Protein AF-K0S2I8-F1 (afdb_monomer)

Organism: Thalassiosira oceanica (NCBI:txid159749)

InterPro domains:
  IPR006813 Glycosyl transferase, family 17 [PTHR12224] (112-420)

Sequence (920 aa):
MRPTRRKKTPAVSLKVLVCASGVIALTYHSITDVDLRGWGHGYYHHFQGHETVARNLSLEKLPRLTMPHGVFLFGPDSQSVHIPEKLRFERNFTSEQLWLLEDHAIDLEFEEKRCASYGYGLPTNPRRRRLFLGSLIADDSMEVLRATSAEAYNIAHTVAFVESNFTHSQESRQFGYKLGSKRLYSLQQLYGDRTKVSVDYYVATPDEQGVNDDMFREILQKDAIQFRWERNGMRPDDVGIYRDTDEMFTRDFLRALQICDVPQLRPNQDCKQPKIIAKTLIMESSPLCITNFKVRSWYHPDASLGECIVRVGNSSLHPLAERGFHATRNGQTLPQEQDLLYNHTYGERPEAERVGDFDPERYKNDKYPLWTASDLRFAEGGEMVERSGGGPTAFHFHNFFENTDQLRVKYTTYAHADPAAANKSAWELHDDLKVAVKCALAEDLAVDGSREVFDLPDRIRPIYYLDRKRRDRRHQKWRSIVEEEKRRYPNSTIASSDAVEDYYYESYQNDAIASSDAAAEVPETPETDQPSPIIERAWDSSRSVVMGMATNQVLSQFQQFVTSLRATGFNGAVILGVSPNLGRDIAELLRTHNVTTKVIENAKSCTYNGYKDEKGNVLNTTESPWWHCPELYPDYKLTHARFVLYRDWLNECESCTDGVVLTDTSDSYFQRDPFATANRLGIRYPVMVFEEIDSIDNTHWLTDFPVKSCRKHTVGPTRVLCSGSTMGSREGILGYLDAMIEEMDYWKTKDECRIDMVSGARGVSFSVANEIELNLSNPLLPPRVQPGDDQSIHNYLYYTGRLKDAVAIPHRTGPLHVVGVEASDIYNKNATVEAEEAGVDDLWGLEGFYVKDGDWRNWLPERYGLTEPGTGLVTNLDGRPSAQVHQENRFGSLNRQWMRMMIEKGWPYNQFNRSIDHRM

Mean predicted aligned error: 17.81 Å

Structure (mmCIF, N/CA/C/O backbone):
data_AF-K0S2I8-F1
#
_entry.id   AF-K0S2I8-F1
#
loop_
_atom_site.group_PDB
_atom_site.id
_atom_site.type_symbol
_atom_site.label_atom_id
_atom_site.label_alt_id
_atom_site.label_comp_id
_atom_site.label_asym_id
_atom_site.label_entity_id
_atom_site.label_seq_id
_atom_site.pdbx_PDB_ins_code
_atom_site.Cartn_x
_atom_site.Cartn_y
_atom_site.Cartn_z
_atom_site.occupancy
_atom_site.B_iso_or_equiv
_atom_site.auth_seq_id
_atom_site.auth_comp_id
_atom_site.auth_asym_id
_atom_site.auth_atom_id
_atom_site.pdbx_PDB_model_num
ATOM 1 N N . MET A 1 1 ? 84.715 1.748 15.590 1.00 29.30 1 MET A N 1
ATOM 2 C CA . MET A 1 1 ? 84.926 2.299 14.232 1.00 29.30 1 MET A CA 1
ATOM 3 C C . MET A 1 1 ? 84.212 1.411 13.215 1.00 29.30 1 MET A C 1
ATOM 5 O O . MET A 1 1 ? 84.320 0.198 13.316 1.00 29.30 1 MET A O 1
ATOM 9 N N . ARG A 1 2 ? 83.445 2.025 12.301 1.00 37.50 2 ARG A N 1
ATOM 10 C CA . ARG A 1 2 ? 82.840 1.446 11.070 1.00 37.50 2 ARG A CA 1
ATOM 11 C C . ARG A 1 2 ? 83.931 0.813 10.161 1.00 37.50 2 ARG A C 1
ATOM 13 O O . ARG A 1 2 ? 85.077 1.217 10.352 1.00 37.50 2 ARG A O 1
ATOM 20 N N . PRO A 1 3 ? 83.646 -0.071 9.162 1.00 47.00 3 PRO A N 1
ATOM 21 C CA . PRO A 1 3 ? 82.699 0.220 8.071 1.00 47.00 3 PRO A CA 1
ATOM 22 C C . PRO A 1 3 ? 81.977 -0.962 7.367 1.00 47.00 3 PRO A C 1
ATOM 24 O O . PRO A 1 3 ? 81.985 -2.113 7.784 1.00 47.00 3 PRO A O 1
ATOM 27 N N . THR A 1 4 ? 81.271 -0.552 6.314 1.00 37.91 4 THR A N 1
ATOM 28 C CA . THR A 1 4 ? 80.104 -1.043 5.570 1.00 37.91 4 THR A CA 1
ATOM 29 C C . THR A 1 4 ? 80.360 -2.134 4.515 1.00 37.91 4 THR A C 1
ATOM 31 O O . THR A 1 4 ? 81.460 -2.277 3.990 1.00 37.91 4 THR A O 1
ATOM 34 N N . ARG A 1 5 ? 79.292 -2.852 4.114 1.00 33.50 5 ARG A N 1
ATOM 35 C CA . ARG A 1 5 ? 79.266 -3.778 2.961 1.00 33.50 5 ARG A CA 1
ATOM 36 C C . ARG A 1 5 ? 78.066 -3.501 2.038 1.00 33.50 5 ARG A C 1
ATOM 38 O O . ARG A 1 5 ? 76.922 -3.594 2.471 1.00 33.50 5 ARG A O 1
ATOM 45 N N . ARG A 1 6 ? 78.352 -3.210 0.760 1.00 31.88 6 ARG A N 1
ATOM 46 C CA . ARG A 1 6 ? 77.429 -3.246 -0.397 1.00 31.88 6 ARG A CA 1
ATOM 47 C C . ARG A 1 6 ? 77.289 -4.690 -0.911 1.00 31.88 6 ARG A C 1
ATOM 49 O O . ARG A 1 6 ? 78.272 -5.431 -0.895 1.00 31.88 6 ARG A O 1
ATOM 56 N N . LYS A 1 7 ? 76.110 -5.073 -1.418 1.00 33.06 7 LYS A N 1
ATOM 57 C CA . LYS A 1 7 ? 75.876 -6.325 -2.169 1.00 33.06 7 LYS A CA 1
ATOM 58 C C . LYS A 1 7 ? 75.538 -6.042 -3.640 1.00 33.06 7 LYS A C 1
ATOM 60 O O . LYS A 1 7 ? 74.998 -4.994 -3.969 1.00 33.06 7 LYS A O 1
ATOM 65 N N . LYS A 1 8 ? 75.948 -7.005 -4.470 1.00 32.72 8 LYS A N 1
ATOM 66 C CA . LYS A 1 8 ? 76.003 -7.060 -5.937 1.00 32.72 8 LYS A CA 1
ATOM 67 C C . LYS A 1 8 ? 74.643 -7.372 -6.581 1.00 32.72 8 LYS A C 1
ATOM 69 O O . LYS A 1 8 ? 73.878 -8.151 -6.021 1.00 32.72 8 LYS A O 1
ATOM 74 N N . THR A 1 9 ? 74.436 -6.875 -7.796 1.00 33.84 9 THR A N 1
ATOM 75 C CA . THR A 1 9 ? 73.493 -7.373 -8.817 1.00 33.84 9 THR A CA 1
ATOM 76 C C . THR A 1 9 ? 74.154 -8.435 -9.711 1.00 33.84 9 THR A C 1
ATOM 78 O O . THR A 1 9 ? 75.379 -8.409 -9.876 1.00 33.84 9 THR A O 1
ATOM 81 N N . PRO A 1 10 ? 73.367 -9.334 -10.336 1.00 33.75 10 PRO A N 1
ATOM 82 C CA . PRO A 1 10 ? 73.742 -9.883 -11.636 1.00 33.75 10 PRO A CA 1
ATOM 83 C C . PRO A 1 10 ? 72.648 -9.772 -12.718 1.00 33.75 10 PRO A C 1
ATOM 85 O O . PRO A 1 10 ? 71.480 -9.513 -12.446 1.00 33.75 10 PRO A O 1
ATOM 88 N N . ALA A 1 11 ? 73.139 -9.939 -13.947 1.00 30.02 11 ALA A N 1
ATOM 89 C CA . ALA A 1 11 ? 72.614 -9.639 -15.278 1.00 30.02 11 ALA A CA 1
ATOM 90 C C . ALA A 1 11 ? 71.301 -10.312 -15.728 1.00 30.02 11 ALA A C 1
ATOM 92 O O . ALA A 1 11 ? 70.967 -11.415 -15.307 1.00 30.02 11 ALA A O 1
ATOM 93 N N . VAL A 1 12 ? 70.659 -9.680 -16.721 1.00 25.67 12 VAL A N 1
ATOM 94 C CA . VAL A 1 12 ? 69.614 -10.250 -17.590 1.00 25.67 12 VAL A CA 1
ATOM 95 C C . VAL A 1 12 ? 70.119 -10.233 -19.040 1.00 25.67 12 VAL A C 1
ATOM 97 O O . VAL A 1 12 ? 70.673 -9.231 -19.489 1.00 25.67 12 VAL A O 1
ATOM 100 N N . SER A 1 13 ? 69.955 -11.349 -19.763 1.00 24.27 13 SER A N 1
ATOM 101 C CA . SER A 1 13 ? 70.304 -11.491 -21.184 1.00 24.27 13 SER A CA 1
ATOM 102 C C . SER A 1 13 ? 69.148 -11.072 -22.094 1.00 24.27 13 SER A C 1
ATOM 104 O O . SER A 1 13 ? 68.019 -11.514 -21.887 1.00 24.27 13 SER A O 1
ATOM 106 N N . LEU A 1 14 ? 69.450 -10.311 -23.145 1.00 23.64 14 LEU A N 1
ATOM 107 C CA . LEU A 1 14 ? 68.505 -9.879 -24.173 1.00 23.64 14 LEU A CA 1
ATOM 108 C C . LEU A 1 14 ? 68.624 -10.784 -25.415 1.00 23.64 14 LEU A C 1
ATOM 110 O O . LEU A 1 14 ? 69.725 -10.970 -25.933 1.00 23.64 14 LEU A O 1
ATOM 114 N N . LYS A 1 15 ? 67.505 -11.321 -25.916 1.00 24.11 15 LYS A N 1
ATOM 115 C CA . LYS A 1 15 ? 67.405 -11.886 -27.273 1.00 24.11 15 LYS A CA 1
ATOM 116 C C . LYS A 1 15 ? 66.554 -10.949 -28.125 1.00 24.11 15 LYS A C 1
ATOM 118 O O . LYS A 1 15 ? 65.418 -10.662 -27.769 1.00 24.11 15 LYS A O 1
ATOM 123 N N . VAL A 1 16 ? 67.124 -10.493 -29.236 1.00 27.55 16 VAL A N 1
ATOM 124 C CA . VAL A 1 16 ? 66.481 -9.636 -30.238 1.00 27.55 16 VAL A CA 1
ATOM 125 C C . VAL A 1 16 ? 66.075 -10.510 -31.422 1.00 27.55 16 VAL A C 1
ATOM 127 O O . VAL A 1 16 ? 66.903 -11.260 -31.938 1.00 27.55 16 VAL A O 1
ATOM 130 N N . LEU A 1 17 ? 64.819 -10.402 -31.855 1.00 24.34 17 LEU A N 1
ATOM 131 C CA . LEU A 1 17 ? 64.350 -10.912 -33.141 1.00 24.34 17 LEU A CA 1
ATOM 132 C C . LEU A 1 17 ? 64.045 -9.702 -34.034 1.00 24.34 17 LEU A C 1
ATOM 134 O O . LEU A 1 17 ? 63.281 -8.822 -33.646 1.00 24.34 17 LEU A O 1
ATOM 138 N N . VAL A 1 18 ? 64.688 -9.648 -35.198 1.00 32.12 18 VAL A N 1
ATOM 139 C CA . VAL A 1 18 ? 64.540 -8.582 -36.197 1.00 32.12 18 VAL A CA 1
ATOM 140 C C . VAL A 1 18 ? 63.511 -9.023 -37.233 1.00 32.12 18 VAL A C 1
ATOM 142 O O . VAL A 1 18 ? 63.673 -10.091 -37.818 1.00 32.12 18 VAL A O 1
ATOM 145 N N . CYS A 1 19 ? 62.519 -8.177 -37.517 1.00 28.42 19 CYS A N 1
ATOM 146 C CA . CYS A 1 19 ? 61.770 -8.213 -38.772 1.00 28.42 19 CYS A CA 1
ATOM 147 C C . CYS A 1 19 ? 61.780 -6.828 -39.424 1.00 28.42 19 CYS A C 1
ATOM 149 O O . CYS A 1 19 ? 61.695 -5.798 -38.757 1.00 28.42 19 CYS A O 1
ATOM 151 N N . ALA A 1 20 ? 61.954 -6.849 -40.741 1.00 38.22 20 ALA A N 1
ATOM 152 C CA . ALA A 1 20 ? 62.273 -5.725 -41.598 1.00 38.22 20 ALA A CA 1
ATOM 153 C C . ALA A 1 20 ? 61.024 -5.136 -42.259 1.00 38.22 20 ALA A C 1
ATOM 155 O O . ALA A 1 20 ? 60.337 -5.845 -42.984 1.00 38.22 20 ALA A O 1
ATOM 156 N N . SER A 1 21 ? 60.808 -3.835 -42.072 1.00 32.50 21 SER A N 1
ATOM 157 C CA . SER A 1 21 ? 60.268 -2.897 -43.070 1.00 32.50 21 SER A CA 1
ATOM 158 C C . SER A 1 21 ? 60.142 -1.532 -42.398 1.00 32.50 21 SER A C 1
ATOM 160 O O . SER A 1 21 ? 59.388 -1.371 -41.441 1.00 32.50 21 SER A O 1
ATOM 162 N N . GLY A 1 22 ? 60.956 -0.577 -42.844 1.00 37.44 22 GLY A N 1
ATOM 163 C CA . GLY A 1 22 ? 61.086 0.735 -42.225 1.00 37.44 22 GLY A CA 1
ATOM 164 C C . GLY A 1 22 ? 59.949 1.691 -42.570 1.00 37.44 22 GLY A C 1
ATOM 165 O O . GLY A 1 22 ? 59.590 1.834 -43.732 1.00 37.44 22 GLY A O 1
ATOM 166 N N . VAL A 1 23 ? 59.487 2.411 -41.549 1.00 27.53 23 VAL A N 1
ATOM 167 C CA . VAL A 1 23 ? 59.012 3.796 -41.626 1.00 27.53 23 VAL A CA 1
ATOM 168 C C . VAL A 1 23 ? 59.498 4.477 -40.347 1.00 27.53 23 VAL A C 1
ATOM 170 O O . VAL A 1 23 ? 59.184 4.033 -39.246 1.00 27.53 23 VAL A O 1
ATOM 173 N N . ILE A 1 24 ? 60.314 5.523 -40.486 1.00 31.80 24 ILE A N 1
ATOM 174 C CA . ILE A 1 24 ? 60.701 6.391 -39.370 1.00 31.80 24 ILE A CA 1
ATOM 175 C C . ILE A 1 24 ? 59.564 7.397 -39.189 1.00 31.80 24 ILE A C 1
ATOM 177 O O . ILE A 1 24 ? 59.421 8.314 -39.993 1.00 31.80 24 ILE A O 1
ATOM 181 N N . ALA A 1 25 ? 58.767 7.218 -38.139 1.00 26.09 25 ALA A N 1
ATOM 182 C CA . ALA A 1 25 ? 57.918 8.263 -37.586 1.00 26.09 25 ALA A CA 1
ATOM 183 C C . ALA A 1 25 ? 58.509 8.669 -36.231 1.00 26.09 25 ALA A C 1
ATOM 185 O O . ALA A 1 25 ? 58.655 7.845 -35.329 1.00 26.09 25 ALA A O 1
ATOM 186 N N . LEU A 1 26 ? 58.901 9.936 -36.110 1.00 30.98 26 LEU A N 1
ATOM 187 C CA . LEU A 1 26 ? 59.247 10.555 -34.835 1.00 30.98 26 LEU A CA 1
ATOM 188 C C . LEU A 1 26 ? 57.965 10.671 -34.003 1.00 30.98 26 LEU A C 1
ATOM 190 O O . LEU A 1 26 ? 57.153 11.557 -34.249 1.00 30.98 26 LEU A O 1
ATOM 194 N N . THR A 1 27 ? 57.780 9.786 -33.026 1.00 25.42 27 THR A N 1
ATOM 195 C CA . THR A 1 27 ? 56.735 9.928 -32.005 1.00 25.42 27 THR A CA 1
ATOM 196 C C . THR A 1 27 ? 57.352 10.356 -30.683 1.00 25.42 27 THR A C 1
ATOM 198 O O . THR A 1 27 ? 58.185 9.656 -30.107 1.00 25.42 27 THR A O 1
ATOM 201 N N . TYR A 1 28 ? 56.910 11.522 -30.217 1.00 23.89 28 TYR A N 1
ATOM 202 C CA . TYR A 1 28 ? 57.023 11.994 -28.841 1.00 23.89 28 TYR A CA 1
ATOM 203 C C . TYR A 1 28 ? 56.554 10.894 -27.872 1.00 23.89 28 TYR A C 1
ATOM 205 O O . TYR A 1 28 ? 55.451 10.371 -28.016 1.00 23.89 28 TYR A O 1
ATOM 213 N N . HIS A 1 29 ? 57.370 10.542 -26.877 1.00 25.05 29 HIS A N 1
ATOM 214 C CA . HIS A 1 29 ? 56.926 9.707 -25.761 1.00 25.05 29 HIS A CA 1
ATOM 215 C C . HIS A 1 29 ? 56.079 10.554 -24.804 1.00 25.05 29 HIS A C 1
ATOM 217 O O . HIS A 1 29 ? 56.623 11.249 -23.947 1.00 25.05 29 HIS A O 1
ATOM 223 N N . SER A 1 30 ? 54.751 10.492 -24.942 1.00 26.94 30 SER A N 1
ATOM 224 C CA . SER A 1 30 ? 53.847 10.807 -23.835 1.00 26.94 30 SER A CA 1
ATOM 225 C C . SER A 1 30 ? 53.761 9.605 -22.899 1.00 26.94 30 SER A C 1
ATOM 227 O O . SER A 1 30 ? 53.718 8.454 -23.329 1.00 26.94 30 SER A O 1
ATOM 229 N N . ILE A 1 31 ? 53.726 9.881 -21.602 1.00 34.59 31 ILE A N 1
ATOM 230 C CA . ILE A 1 31 ? 53.452 8.907 -20.549 1.00 34.59 31 ILE A CA 1
ATOM 231 C C . ILE A 1 31 ? 51.969 8.514 -20.667 1.00 34.59 31 ILE A C 1
ATOM 233 O O . ILE A 1 31 ? 51.118 9.190 -20.104 1.00 34.59 31 ILE A O 1
ATOM 237 N N . THR A 1 32 ? 51.638 7.474 -21.436 1.00 32.53 32 THR A N 1
ATOM 238 C CA . THR A 1 32 ? 50.255 6.948 -21.531 1.00 32.53 32 THR A CA 1
ATOM 239 C C . THR A 1 32 ? 50.128 5.431 -21.388 1.00 32.53 32 THR A C 1
ATOM 241 O O . THR A 1 32 ? 49.009 4.934 -21.346 1.00 32.53 32 THR A O 1
ATOM 244 N N . ASP A 1 33 ? 51.214 4.683 -21.186 1.00 31.36 33 ASP A N 1
ATOM 245 C CA . ASP A 1 33 ? 51.126 3.249 -20.880 1.00 31.36 33 ASP A CA 1
ATOM 246 C C . ASP A 1 33 ? 51.285 2.987 -19.376 1.00 31.36 33 ASP A C 1
ATOM 248 O O . ASP A 1 33 ? 52.340 2.579 -18.887 1.00 31.36 33 ASP A O 1
ATOM 252 N N . VAL A 1 34 ? 50.199 3.181 -18.623 1.00 38.38 34 VAL A N 1
ATOM 253 C CA . VAL A 1 34 ? 49.963 2.331 -17.448 1.00 38.38 34 VAL A CA 1
ATOM 254 C C . VAL A 1 34 ? 49.369 1.036 -17.993 1.00 38.38 34 VAL A C 1
ATOM 256 O O . VAL A 1 34 ? 48.180 0.962 -18.295 1.00 38.38 34 VAL A O 1
ATOM 259 N N . ASP A 1 35 ? 50.215 0.022 -18.172 1.00 36.34 35 ASP A N 1
ATOM 260 C CA . ASP A 1 35 ? 49.801 -1.307 -18.623 1.00 36.34 35 ASP A CA 1
ATOM 261 C C . ASP A 1 35 ? 48.903 -1.983 -17.567 1.00 36.34 35 ASP A C 1
ATOM 263 O O . ASP A 1 35 ? 49.356 -2.685 -16.660 1.00 36.34 35 ASP A O 1
ATOM 267 N N . LEU A 1 36 ? 47.595 -1.748 -17.681 1.00 44.09 36 LEU A N 1
ATOM 268 C CA . LEU A 1 36 ? 46.558 -2.418 -16.895 1.00 44.09 36 LEU A CA 1
ATOM 269 C C . LEU A 1 36 ? 46.216 -3.814 -17.448 1.00 44.09 36 LEU A C 1
ATOM 271 O O . LEU A 1 36 ? 45.527 -4.580 -16.773 1.00 44.09 36 LEU A O 1
ATOM 275 N N . ARG A 1 37 ? 46.729 -4.215 -18.624 1.00 40.00 37 ARG A N 1
ATOM 276 C CA . ARG A 1 37 ? 46.467 -5.558 -19.180 1.00 40.00 37 ARG A CA 1
ATOM 277 C C . ARG A 1 37 ? 47.182 -6.658 -18.387 1.00 40.00 37 ARG A C 1
ATOM 279 O O . ARG A 1 37 ? 46.709 -7.793 -18.359 1.00 40.00 37 ARG A O 1
ATOM 286 N N . GLY A 1 38 ? 48.233 -6.317 -17.637 1.00 36.91 38 GLY A N 1
ATOM 287 C CA . GLY A 1 38 ? 48.887 -7.219 -16.680 1.00 36.91 38 GLY A CA 1
ATOM 288 C C . GLY A 1 38 ? 48.060 -7.571 -15.429 1.00 36.91 38 GLY A C 1
ATOM 289 O O . GLY A 1 38 ? 48.411 -8.508 -14.711 1.00 36.91 38 GLY A O 1
ATOM 290 N N . TRP A 1 39 ? 46.954 -6.870 -15.152 1.00 44.12 39 TRP A N 1
ATOM 291 C CA . TRP A 1 39 ? 46.184 -7.049 -13.911 1.00 44.12 39 TRP A CA 1
ATOM 292 C C . TRP A 1 39 ? 45.118 -8.156 -13.981 1.00 44.12 39 TRP A C 1
ATOM 294 O O . TRP A 1 39 ? 44.692 -8.659 -12.940 1.00 44.12 39 TRP A O 1
ATOM 304 N N . GLY A 1 40 ? 44.723 -8.592 -15.182 1.00 35.06 40 GLY A N 1
ATOM 305 C CA . GLY A 1 40 ? 43.650 -9.580 -15.375 1.00 35.06 40 GLY A CA 1
ATOM 306 C C . GLY A 1 40 ? 44.029 -11.032 -15.055 1.00 35.06 40 GLY A C 1
ATOM 307 O O . GLY A 1 40 ? 43.169 -11.812 -14.650 1.00 35.06 40 GLY A O 1
ATOM 308 N N . HIS A 1 41 ? 45.309 -11.407 -15.175 1.00 37.84 41 HIS A N 1
ATOM 309 C CA . HIS A 1 41 ? 45.733 -12.811 -15.039 1.00 37.84 41 HIS A CA 1
ATOM 310 C C . HIS A 1 41 ? 46.509 -13.148 -13.755 1.00 37.84 41 HIS A C 1
ATOM 312 O O . HIS A 1 41 ? 46.550 -14.316 -13.371 1.00 37.84 41 HIS A O 1
ATOM 318 N N . GLY A 1 42 ? 47.071 -12.165 -13.042 1.00 33.47 42 GLY A N 1
ATOM 319 C CA . GLY A 1 42 ? 47.916 -12.426 -11.866 1.00 33.47 42 GLY A CA 1
ATOM 320 C C . GLY A 1 42 ? 47.170 -12.696 -10.552 1.00 33.47 42 GLY A C 1
ATOM 321 O O . GLY A 1 42 ? 47.697 -13.388 -9.685 1.00 33.47 42 GLY A O 1
ATOM 322 N N . TYR A 1 43 ? 45.946 -12.181 -10.389 1.00 39.75 43 TYR A N 1
ATOM 323 C CA . TYR A 1 43 ? 45.242 -12.213 -9.095 1.00 39.75 43 TYR A CA 1
ATOM 324 C C . TYR A 1 43 ? 44.144 -13.279 -8.980 1.00 39.75 43 TYR A C 1
ATOM 326 O O . TYR A 1 43 ? 43.835 -13.707 -7.869 1.00 39.75 43 TYR A O 1
ATOM 334 N N . TYR A 1 44 ? 43.591 -13.765 -10.097 1.00 39.22 44 TYR A N 1
ATOM 335 C CA . TYR A 1 44 ? 42.534 -14.787 -10.063 1.00 39.22 44 TYR A CA 1
ATOM 336 C C . TYR A 1 44 ? 43.044 -16.179 -9.650 1.00 39.22 44 TYR A C 1
ATOM 338 O O . TYR A 1 44 ? 42.288 -16.964 -9.084 1.00 39.22 44 TYR A O 1
ATOM 346 N N . HIS A 1 45 ? 44.334 -16.474 -9.846 1.00 39.47 45 HIS A N 1
ATOM 347 C CA . HIS A 1 45 ? 44.911 -17.775 -9.487 1.00 39.47 45 HIS A CA 1
ATOM 348 C C . HIS A 1 45 ? 45.460 -17.873 -8.056 1.00 39.47 45 HIS A C 1
ATOM 350 O O . HIS A 1 45 ? 45.804 -18.973 -7.631 1.00 39.47 45 HIS A O 1
ATOM 356 N N . HIS A 1 46 ? 45.524 -16.783 -7.280 1.00 39.25 46 HIS A N 1
ATOM 357 C CA . HIS A 1 46 ? 46.117 -16.825 -5.932 1.00 39.25 46 HIS A CA 1
ATOM 358 C C . HIS A 1 46 ? 45.119 -16.987 -4.775 1.00 39.25 46 HIS A C 1
ATOM 360 O O . HIS A 1 46 ? 45.542 -17.123 -3.631 1.00 39.25 46 HIS A O 1
ATOM 366 N N . PHE A 1 47 ? 43.813 -17.049 -5.060 1.00 41.91 47 PHE A N 1
ATOM 367 C CA . PHE A 1 47 ? 42.772 -17.285 -4.046 1.00 41.91 47 PHE A CA 1
ATOM 368 C C . PHE A 1 47 ? 41.979 -18.589 -4.222 1.00 41.91 47 PHE A C 1
ATOM 370 O O . PHE A 1 47 ? 41.161 -18.926 -3.369 1.00 41.91 47 PHE A O 1
ATOM 377 N N . GLN A 1 48 ? 42.259 -19.383 -5.259 1.00 36.84 48 GLN A N 1
ATOM 378 C CA . GLN A 1 48 ? 41.758 -20.756 -5.349 1.00 36.84 48 GLN A CA 1
ATOM 379 C C . GLN A 1 48 ? 42.714 -21.695 -4.599 1.00 36.84 48 GLN A C 1
ATOM 381 O O . GLN A 1 48 ? 43.616 -22.267 -5.201 1.00 36.84 48 GLN A O 1
ATOM 386 N N . GLY A 1 49 ? 42.567 -21.833 -3.276 1.00 36.47 49 GLY A N 1
ATOM 387 C CA . GLY A 1 49 ? 43.295 -22.899 -2.571 1.00 36.47 49 GLY A CA 1
ATOM 388 C C . GLY A 1 49 ? 43.412 -22.843 -1.051 1.00 36.47 49 GLY A C 1
ATOM 389 O O . GLY A 1 49 ? 43.799 -23.847 -0.467 1.00 36.47 49 GLY A O 1
ATOM 390 N N . HIS A 1 50 ? 43.073 -21.743 -0.377 1.00 37.94 50 HIS A N 1
ATOM 391 C CA . HIS A 1 50 ? 43.131 -21.705 1.087 1.00 37.94 50 HIS A CA 1
ATOM 392 C C . HIS A 1 50 ? 41.939 -20.947 1.671 1.00 37.94 50 HIS A C 1
ATOM 394 O O . HIS A 1 50 ? 41.742 -19.775 1.361 1.00 37.94 50 HIS A O 1
ATOM 400 N N . GLU A 1 51 ? 41.189 -21.613 2.556 1.00 40.56 51 GLU A N 1
ATOM 401 C CA . GLU A 1 51 ? 40.248 -21.013 3.511 1.00 40.56 51 GLU A CA 1
ATOM 402 C C . GLU A 1 51 ? 40.999 -20.067 4.469 1.00 40.56 51 GLU A C 1
ATOM 404 O O . GLU A 1 51 ? 41.174 -20.333 5.658 1.00 40.56 51 GLU A O 1
ATOM 409 N N . THR A 1 52 ? 41.504 -18.940 3.974 1.00 40.78 52 THR A N 1
ATOM 410 C CA . THR A 1 52 ? 41.939 -17.849 4.839 1.00 40.78 52 THR A CA 1
ATOM 411 C C . THR A 1 52 ? 40.712 -17.036 5.215 1.00 40.78 52 THR A C 1
ATOM 413 O O . THR A 1 52 ? 40.217 -16.192 4.475 1.00 40.78 52 THR A O 1
ATOM 416 N N . VAL A 1 53 ? 40.205 -17.331 6.410 1.00 46.12 53 VAL A N 1
ATOM 417 C CA . VAL A 1 53 ? 39.216 -16.540 7.144 1.00 46.12 53 VAL A CA 1
ATOM 418 C C . VAL A 1 53 ? 39.490 -15.040 6.943 1.00 46.12 53 VAL A C 1
ATOM 420 O O . VAL A 1 53 ? 40.551 -14.543 7.325 1.00 46.12 53 VAL A O 1
ATOM 423 N N . ALA A 1 54 ? 38.517 -14.323 6.372 1.00 48.94 54 ALA A N 1
ATOM 424 C CA . ALA A 1 54 ? 38.533 -12.901 6.007 1.00 48.94 54 ALA A CA 1
ATOM 425 C C . ALA A 1 54 ? 38.618 -11.921 7.206 1.00 48.94 54 ALA A C 1
ATOM 427 O O . ALA A 1 54 ? 37.938 -10.899 7.244 1.00 48.94 54 ALA A O 1
ATOM 428 N N . ARG A 1 55 ? 39.427 -12.218 8.230 1.00 51.88 55 ARG A N 1
ATOM 429 C CA . ARG A 1 55 ? 39.508 -11.432 9.472 1.00 51.88 55 ARG A CA 1
ATOM 430 C C . ARG A 1 55 ? 40.423 -10.201 9.400 1.00 51.88 55 ARG A C 1
ATOM 432 O O . ARG A 1 55 ? 40.374 -9.414 10.330 1.00 51.88 55 ARG A O 1
ATOM 439 N N . ASN A 1 56 ? 41.202 -9.999 8.326 1.00 59.03 56 ASN A N 1
ATOM 440 C CA . ASN A 1 56 ? 42.201 -8.913 8.222 1.00 59.03 56 ASN A CA 1
ATOM 441 C C . ASN A 1 56 ? 42.235 -8.198 6.846 1.00 59.03 56 ASN A C 1
ATOM 443 O O . ASN A 1 56 ? 43.317 -7.900 6.317 1.00 59.03 56 ASN A O 1
ATOM 447 N N . LEU A 1 57 ? 41.072 -7.934 6.242 1.00 71.38 57 LEU A N 1
ATOM 448 C CA . LEU A 1 57 ? 40.970 -7.035 5.085 1.00 71.38 57 LEU A CA 1
ATOM 449 C C . LEU A 1 57 ? 41.007 -5.578 5.576 1.00 71.38 57 LEU A C 1
ATOM 451 O O . LEU A 1 57 ? 40.100 -5.136 6.275 1.00 71.38 57 LEU A O 1
ATOM 455 N N . SER A 1 58 ? 42.071 -4.848 5.233 1.00 87.69 58 SER A N 1
ATOM 456 C CA . SER A 1 58 ? 42.188 -3.400 5.447 1.00 87.69 58 SER A CA 1
ATOM 457 C C . SER A 1 58 ? 42.056 -2.666 4.113 1.00 87.69 58 SER A C 1
ATOM 459 O O . SER A 1 58 ? 42.432 -3.212 3.075 1.00 87.69 58 SER A O 1
ATOM 461 N N . LEU A 1 59 ? 41.554 -1.424 4.141 1.00 90.44 59 LEU A N 1
ATOM 462 C CA . LEU A 1 59 ? 41.414 -0.576 2.946 1.00 90.44 59 LEU A CA 1
ATOM 463 C C . LEU A 1 59 ? 42.735 -0.446 2.166 1.00 90.44 59 LEU A C 1
ATOM 465 O O . LEU A 1 59 ? 42.734 -0.471 0.942 1.00 90.44 59 LEU A O 1
ATOM 469 N N . GLU A 1 60 ? 43.869 -0.410 2.870 1.00 90.94 60 GLU A N 1
ATOM 470 C CA . GLU A 1 60 ? 45.222 -0.319 2.295 1.00 90.94 60 GLU A CA 1
ATOM 471 C C . GLU A 1 60 ? 45.612 -1.502 1.396 1.00 90.94 60 GLU A C 1
ATOM 473 O O . GLU A 1 60 ? 46.525 -1.385 0.581 1.00 90.94 60 GLU A O 1
ATOM 478 N N . LYS A 1 61 ? 44.952 -2.655 1.558 1.00 93.25 61 LYS A N 1
ATOM 479 C CA . LYS A 1 61 ? 45.213 -3.868 0.771 1.00 93.25 61 LYS A CA 1
ATOM 480 C C . LYS A 1 61 ? 44.289 -4.002 -0.435 1.00 93.25 61 LYS A C 1
ATOM 482 O O . LYS A 1 61 ? 44.446 -4.954 -1.199 1.00 93.25 61 LYS A O 1
ATOM 487 N N . LEU A 1 62 ? 43.303 -3.116 -0.584 1.00 95.19 62 LEU A N 1
ATOM 488 C CA . LEU A 1 62 ? 42.408 -3.162 -1.731 1.00 95.19 62 LEU A CA 1
ATOM 489 C C . LEU A 1 62 ? 43.163 -2.784 -3.014 1.00 95.19 62 LEU A C 1
ATOM 491 O O . LEU A 1 62 ? 44.082 -1.961 -2.972 1.00 95.19 62 LEU A O 1
ATOM 495 N N . PRO A 1 63 ? 42.774 -3.354 -4.170 1.00 95.88 63 PRO A N 1
ATOM 496 C CA . PRO A 1 63 ? 43.221 -2.861 -5.463 1.00 95.88 63 PRO A CA 1
ATOM 497 C C . PRO A 1 63 ? 42.978 -1.354 -5.548 1.00 95.88 63 PRO A C 1
ATOM 499 O O . PRO A 1 63 ? 41.870 -0.889 -5.282 1.00 95.88 63 PRO A O 1
ATOM 502 N N . ARG A 1 64 ? 44.028 -0.610 -5.892 1.00 95.75 64 ARG A N 1
ATOM 503 C CA . ARG A 1 64 ? 44.031 0.852 -5.892 1.00 95.75 64 ARG A CA 1
ATOM 504 C C . ARG A 1 64 ? 44.201 1.401 -7.298 1.00 95.75 64 ARG A C 1
ATOM 506 O O . ARG A 1 64 ? 45.027 0.894 -8.055 1.00 95.75 64 ARG A O 1
ATOM 513 N N . LEU A 1 65 ? 43.492 2.480 -7.593 1.00 94.00 65 LEU A N 1
ATOM 514 C CA . LEU A 1 65 ? 43.727 3.330 -8.751 1.00 94.00 65 LEU A CA 1
ATOM 515 C C . LEU A 1 65 ? 43.879 4.767 -8.259 1.00 94.00 65 LEU A C 1
ATOM 517 O O . LEU A 1 65 ? 42.997 5.301 -7.595 1.00 94.00 65 LEU A O 1
ATOM 521 N N . THR A 1 66 ? 45.032 5.371 -8.531 1.00 90.25 66 THR A N 1
ATOM 522 C CA . THR A 1 66 ? 45.309 6.757 -8.150 1.00 90.25 66 THR A CA 1
ATOM 523 C C . THR A 1 66 ? 45.064 7.655 -9.350 1.00 90.25 66 THR A C 1
ATOM 525 O O . THR A 1 66 ? 45.712 7.490 -10.380 1.00 90.25 66 THR A O 1
ATOM 528 N N . MET A 1 67 ? 44.142 8.591 -9.175 1.00 84.75 67 MET A N 1
ATOM 529 C CA . MET A 1 67 ? 43.833 9.682 -10.088 1.00 84.75 67 MET A CA 1
ATOM 530 C C . MET A 1 67 ? 44.359 10.992 -9.470 1.00 84.75 67 MET A C 1
ATOM 532 O O . MET A 1 67 ? 44.653 11.023 -8.273 1.00 84.75 67 MET A O 1
ATOM 536 N N . PRO A 1 68 ? 44.494 12.084 -10.237 1.00 78.94 68 PRO A N 1
ATOM 537 C CA . PRO A 1 68 ? 44.892 13.382 -9.685 1.00 78.94 68 PRO A CA 1
ATOM 538 C C . PRO A 1 68 ? 43.909 13.890 -8.642 1.00 78.94 68 PRO A C 1
ATOM 540 O O . PRO A 1 68 ? 44.297 14.539 -7.682 1.00 78.94 68 PRO A O 1
ATOM 543 N N . HIS A 1 69 ? 42.637 13.582 -8.861 1.00 80.38 69 HIS A N 1
ATOM 544 C CA . HIS A 1 69 ? 41.536 14.097 -8.081 1.00 80.38 69 HIS A CA 1
ATOM 545 C C . HIS A 1 69 ? 41.328 13.226 -6.817 1.00 80.38 69 HIS A C 1
ATOM 547 O O . HIS A 1 69 ? 41.205 13.737 -5.707 1.00 80.38 69 HIS A O 1
ATOM 553 N N . GLY A 1 70 ? 41.545 11.908 -6.888 1.00 89.56 70 GLY A N 1
ATOM 554 C CA . GLY A 1 70 ? 41.472 11.048 -5.704 1.00 89.56 70 GLY A CA 1
ATOM 555 C C . GLY A 1 70 ? 42.046 9.654 -5.886 1.00 89.56 70 GLY A C 1
ATOM 556 O O . GLY A 1 70 ? 42.616 9.297 -6.916 1.00 89.56 70 GLY A O 1
ATOM 557 N N . VAL A 1 71 ? 41.893 8.831 -4.854 1.00 94.06 71 VAL A N 1
ATOM 558 C CA . VAL A 1 71 ? 42.258 7.414 -4.891 1.00 94.06 71 VAL A CA 1
ATOM 559 C C . VAL A 1 71 ? 40.997 6.569 -4.835 1.00 94.06 71 VAL A C 1
ATOM 561 O O . VAL A 1 71 ? 40.239 6.640 -3.870 1.00 94.06 71 VAL A O 1
ATOM 564 N N . PHE A 1 72 ? 40.812 5.722 -5.842 1.00 96.25 72 PHE A N 1
ATOM 565 C CA . PHE A 1 72 ? 39.796 4.680 -5.843 1.00 96.25 72 PHE A CA 1
ATOM 566 C C . PHE A 1 72 ? 40.354 3.397 -5.230 1.00 96.25 72 PHE A C 1
ATOM 568 O O . PHE A 1 72 ? 41.435 2.931 -5.605 1.00 96.25 72 PHE A O 1
ATOM 575 N N . LEU A 1 73 ? 39.604 2.811 -4.301 1.00 97.19 73 LEU A N 1
ATOM 576 C CA . LEU A 1 73 ? 39.903 1.536 -3.659 1.00 97.19 73 LEU A CA 1
ATOM 577 C C . LEU A 1 73 ? 38.765 0.559 -3.949 1.00 97.19 73 LEU A C 1
ATOM 579 O O . LEU A 1 73 ? 37.628 0.769 -3.535 1.00 97.19 73 LEU A O 1
ATOM 583 N N . PHE A 1 74 ? 39.074 -0.527 -4.647 1.00 97.31 74 PHE A N 1
ATOM 584 C CA . PHE A 1 74 ? 38.064 -1.447 -5.159 1.00 97.31 74 PHE A CA 1
ATOM 585 C C . PHE A 1 74 ? 37.758 -2.562 -4.156 1.00 97.31 74 PHE A C 1
ATOM 587 O O . PHE A 1 74 ? 38.570 -3.471 -3.967 1.00 97.31 74 PHE A O 1
ATOM 594 N N . GLY A 1 75 ? 36.578 -2.523 -3.538 1.00 96.81 75 GLY A N 1
ATOM 595 C CA . GLY A 1 75 ? 36.123 -3.532 -2.584 1.00 96.81 75 GLY A CA 1
ATOM 596 C C . GLY A 1 75 ? 35.865 -4.902 -3.231 1.00 96.81 75 GLY A C 1
ATOM 597 O O . GLY A 1 75 ? 35.727 -5.014 -4.455 1.00 96.81 75 GLY A O 1
ATOM 598 N N . PRO A 1 76 ? 35.814 -5.985 -2.439 1.00 96.31 76 PRO A N 1
ATOM 599 C CA . PRO A 1 76 ? 35.403 -7.288 -2.946 1.00 96.31 76 PRO A CA 1
ATOM 600 C C . PRO A 1 76 ? 33.892 -7.301 -3.239 1.00 96.31 76 PRO A C 1
ATOM 602 O O . PRO A 1 76 ? 33.107 -6.662 -2.535 1.00 96.31 76 PRO A O 1
ATOM 605 N N . ASP A 1 77 ? 33.476 -8.038 -4.268 1.00 96.25 77 ASP A N 1
ATOM 606 C CA . ASP A 1 77 ? 32.054 -8.234 -4.570 1.00 96.25 77 ASP A CA 1
ATOM 607 C C . ASP A 1 77 ? 31.441 -9.387 -3.756 1.00 96.25 77 ASP A C 1
ATOM 609 O O . ASP A 1 77 ? 32.154 -10.244 -3.228 1.00 96.25 77 ASP A O 1
ATOM 613 N N . SER A 1 78 ? 30.111 -9.417 -3.675 1.00 94.44 78 SER A N 1
ATOM 614 C CA . SER A 1 78 ? 29.318 -10.405 -2.930 1.00 94.44 78 SER A CA 1
ATOM 615 C C . SER A 1 78 ? 29.636 -11.872 -3.250 1.00 94.44 78 SER A C 1
ATOM 617 O O . SER A 1 78 ? 29.472 -12.715 -2.372 1.00 94.44 78 SER A O 1
ATOM 619 N N . GLN A 1 79 ? 30.112 -12.199 -4.456 1.00 94.50 79 GLN A N 1
ATOM 620 C CA . GLN A 1 79 ? 30.436 -13.577 -4.853 1.00 94.50 79 GLN A CA 1
ATOM 621 C C . GLN A 1 79 ? 31.853 -13.987 -4.429 1.00 94.50 79 GLN A C 1
ATOM 623 O O . GLN A 1 79 ? 32.155 -15.174 -4.319 1.00 94.50 79 GLN A O 1
ATOM 628 N N . SER A 1 80 ? 32.719 -13.011 -4.158 1.00 92.94 80 SER A N 1
ATOM 629 C CA . SER A 1 80 ? 34.090 -13.219 -3.676 1.00 92.94 80 SER A CA 1
ATOM 630 C C . SER A 1 80 ? 34.224 -13.226 -2.146 1.00 92.94 80 SER A C 1
ATOM 632 O O . SER A 1 80 ? 35.318 -13.430 -1.618 1.00 92.94 80 SER A O 1
ATOM 634 N N . VAL A 1 81 ? 33.126 -13.000 -1.418 1.00 92.06 81 VAL A N 1
ATOM 635 C CA . VAL A 1 81 ? 33.123 -12.811 0.037 1.00 92.06 81 VAL A CA 1
ATOM 636 C C . VAL A 1 81 ? 32.367 -13.936 0.733 1.00 92.06 81 VAL A C 1
ATOM 638 O O . VAL A 1 81 ? 31.197 -14.192 0.461 1.00 92.06 81 VAL A O 1
ATOM 641 N N . HIS A 1 82 ? 33.009 -14.570 1.714 1.00 92.81 82 HIS A N 1
ATOM 642 C CA . HIS A 1 82 ? 32.319 -15.482 2.620 1.00 92.81 82 HIS A CA 1
ATOM 643 C C . HIS A 1 82 ? 31.584 -14.693 3.713 1.00 92.81 82 HIS A C 1
ATOM 645 O O . HIS A 1 82 ? 32.209 -14.153 4.630 1.00 92.81 82 HIS A O 1
ATOM 651 N N . ILE A 1 83 ? 30.254 -14.645 3.627 1.00 91.94 83 ILE A N 1
ATOM 652 C CA . ILE A 1 83 ? 29.403 -14.024 4.646 1.00 91.94 83 ILE A CA 1
ATOM 653 C C . ILE A 1 83 ? 29.139 -15.041 5.767 1.00 91.94 83 ILE A C 1
ATOM 655 O O . ILE A 1 83 ? 28.566 -16.097 5.483 1.00 91.94 83 ILE A O 1
ATOM 659 N N . PRO A 1 84 ? 29.509 -14.743 7.030 1.00 92.31 84 PRO A N 1
ATOM 660 C CA . PRO A 1 84 ? 29.255 -15.639 8.154 1.00 92.31 84 PRO A CA 1
ATOM 661 C C . PRO A 1 84 ? 27.767 -15.965 8.298 1.00 92.31 84 PRO A C 1
ATOM 663 O O . PRO A 1 84 ? 26.946 -15.054 8.241 1.00 92.31 84 PRO A O 1
ATOM 666 N N . GLU A 1 85 ? 27.433 -17.224 8.590 1.00 91.69 85 GLU A N 1
ATOM 667 C CA . GLU A 1 85 ? 26.040 -17.702 8.671 1.00 91.69 85 GLU A CA 1
ATOM 668 C C . GLU A 1 85 ? 25.160 -16.835 9.585 1.00 91.69 85 GLU A C 1
ATOM 670 O O . GLU A 1 85 ? 24.092 -16.389 9.195 1.00 91.69 85 GLU A O 1
ATOM 675 N N . LYS A 1 86 ? 25.668 -16.458 10.765 1.00 92.12 86 LYS A N 1
ATOM 676 C CA . LYS A 1 86 ? 24.971 -15.579 11.727 1.00 92.12 86 LYS A CA 1
ATOM 677 C C . LYS A 1 86 ? 24.684 -14.150 11.230 1.00 92.12 86 LYS A C 1
ATOM 679 O O . LYS A 1 86 ? 24.027 -13.382 11.926 1.00 92.12 86 LYS A O 1
ATOM 684 N N . LEU A 1 87 ? 25.300 -13.743 10.120 1.00 91.12 87 LEU A N 1
ATOM 685 C CA . LEU A 1 87 ? 25.120 -12.437 9.477 1.00 91.12 87 LEU A CA 1
ATOM 686 C C . LEU A 1 87 ? 24.339 -12.552 8.163 1.00 91.12 87 LEU A C 1
ATOM 688 O O . LEU A 1 87 ? 24.095 -11.528 7.517 1.00 91.12 87 LEU A O 1
ATOM 692 N N . ARG A 1 88 ? 23.940 -13.768 7.771 1.00 89.75 88 ARG A N 1
ATOM 693 C CA . ARG A 1 88 ? 22.942 -13.949 6.727 1.00 89.75 88 ARG A CA 1
ATOM 694 C C . ARG A 1 88 ? 21.595 -13.521 7.282 1.00 89.75 88 ARG A C 1
ATOM 696 O O . ARG A 1 88 ? 21.261 -13.864 8.414 1.00 89.75 88 ARG A O 1
ATOM 703 N N . PHE A 1 89 ? 20.866 -12.698 6.538 1.00 85.50 89 PHE A N 1
ATOM 704 C CA . PHE A 1 89 ? 19.547 -12.258 6.978 1.00 85.50 89 PHE A CA 1
ATOM 705 C C . PHE A 1 89 ? 18.472 -13.048 6.238 1.00 85.50 89 PHE A C 1
ATOM 707 O O . PHE A 1 89 ? 18.536 -13.214 5.019 1.00 85.50 89 PHE A O 1
ATOM 714 N N . GLU A 1 90 ? 17.485 -13.532 6.987 1.00 77.06 90 GLU A N 1
ATOM 715 C CA . GLU A 1 90 ? 16.314 -14.176 6.410 1.00 77.06 90 GLU A CA 1
ATOM 716 C C . GLU A 1 90 ? 15.470 -13.139 5.679 1.00 77.06 90 GLU A C 1
ATOM 718 O O . GLU A 1 90 ? 15.135 -12.073 6.212 1.00 77.06 90 GLU A O 1
ATOM 723 N N . ARG A 1 91 ? 15.141 -13.444 4.426 1.00 82.00 91 ARG A N 1
ATOM 724 C CA . ARG A 1 91 ? 14.274 -12.587 3.629 1.00 82.00 91 ARG A CA 1
ATOM 725 C C . ARG A 1 91 ? 12.838 -12.998 3.888 1.00 82.00 91 ARG A C 1
ATOM 727 O O . ARG A 1 91 ? 12.437 -14.098 3.536 1.00 82.00 91 ARG A O 1
ATOM 734 N N . ASN A 1 92 ? 12.075 -12.100 4.493 1.00 88.06 92 ASN A N 1
ATOM 735 C CA . ASN A 1 92 ? 10.668 -12.336 4.784 1.00 88.06 92 ASN A CA 1
ATOM 736 C C . ASN A 1 92 ? 9.794 -11.708 3.689 1.00 88.06 92 ASN A C 1
ATOM 738 O O . ASN A 1 92 ? 9.205 -10.658 3.912 1.00 88.06 92 ASN A O 1
ATOM 742 N N . PHE A 1 93 ? 9.815 -12.246 2.471 1.00 92.62 93 PHE A N 1
ATOM 743 C CA . PHE A 1 93 ? 8.945 -11.768 1.389 1.00 92.62 93 PHE A CA 1
ATOM 744 C C . PHE A 1 93 ? 7.572 -12.445 1.465 1.00 92.62 93 PHE A C 1
ATOM 746 O O . PHE A 1 93 ? 7.482 -13.617 1.824 1.00 92.62 93 PHE A O 1
ATOM 753 N N . THR A 1 94 ? 6.508 -11.717 1.123 1.00 92.00 94 THR A N 1
ATOM 754 C CA . THR A 1 94 ? 5.173 -12.306 0.945 1.00 92.00 94 THR A CA 1
ATOM 755 C C . THR A 1 94 ? 5.157 -13.224 -0.281 1.00 92.00 94 THR A C 1
ATOM 757 O O . THR A 1 94 ? 6.029 -13.134 -1.145 1.00 92.00 94 THR A O 1
ATOM 760 N N . SER A 1 95 ? 4.154 -14.098 -0.396 1.00 89.50 95 SER A N 1
ATOM 761 C CA . SER A 1 95 ? 4.008 -14.975 -1.567 1.00 89.50 95 SER A CA 1
ATOM 762 C C . SER A 1 95 ? 3.895 -14.191 -2.881 1.00 89.50 95 SER A C 1
ATOM 764 O O . SER A 1 95 ? 4.500 -14.581 -3.874 1.00 89.50 95 SER A O 1
ATOM 766 N N . GLU A 1 96 ? 3.194 -13.054 -2.871 1.00 90.88 96 GLU A N 1
ATOM 767 C CA . GLU A 1 96 ? 3.093 -12.142 -4.020 1.00 90.88 96 GLU A CA 1
ATOM 768 C C . GLU A 1 96 ? 4.461 -11.554 -4.402 1.00 90.88 96 GLU A C 1
ATOM 770 O O . GLU A 1 96 ? 4.853 -11.570 -5.568 1.00 90.88 96 GLU A O 1
ATOM 775 N N . GLN A 1 97 ? 5.234 -11.096 -3.410 1.00 94.50 97 GLN A N 1
ATOM 776 C CA . GLN A 1 97 ? 6.588 -10.595 -3.642 1.00 94.50 97 GLN A CA 1
ATOM 777 C C . GLN A 1 97 ? 7.490 -11.692 -4.215 1.00 94.50 97 GLN A C 1
ATOM 779 O O . GLN A 1 97 ? 8.204 -11.444 -5.181 1.00 94.50 97 GLN A O 1
ATOM 784 N N . LEU A 1 98 ? 7.455 -12.904 -3.655 1.00 93.50 98 LEU A N 1
ATOM 785 C CA . LEU A 1 98 ? 8.254 -14.031 -4.146 1.00 93.50 98 LEU A CA 1
ATOM 786 C C . LEU A 1 98 ? 7.924 -14.374 -5.599 1.00 93.50 98 LEU A C 1
ATOM 788 O O . LEU A 1 98 ? 8.844 -14.511 -6.402 1.00 93.50 98 LEU A O 1
ATOM 792 N N . TRP A 1 99 ? 6.638 -14.418 -5.953 1.00 91.69 99 TRP A N 1
ATOM 793 C CA . TRP A 1 99 ? 6.200 -14.678 -7.323 1.00 91.69 99 TRP A CA 1
ATOM 794 C C . TRP A 1 99 ? 6.802 -13.677 -8.324 1.00 91.69 99 TRP A C 1
ATOM 796 O O . TRP A 1 99 ? 7.362 -14.082 -9.342 1.00 91.69 99 TRP A O 1
ATOM 806 N N . LEU A 1 100 ? 6.798 -12.379 -7.998 1.00 92.25 100 LEU A N 1
ATOM 807 C CA . LEU A 1 100 ? 7.423 -11.350 -8.839 1.00 92.25 100 LEU A CA 1
ATOM 808 C C . LEU A 1 100 ? 8.952 -11.499 -8.906 1.00 92.25 100 LEU A C 1
ATOM 810 O O . LEU A 1 100 ? 9.569 -11.334 -9.966 1.00 92.25 100 LEU A O 1
ATOM 814 N N . LEU A 1 101 ? 9.590 -11.805 -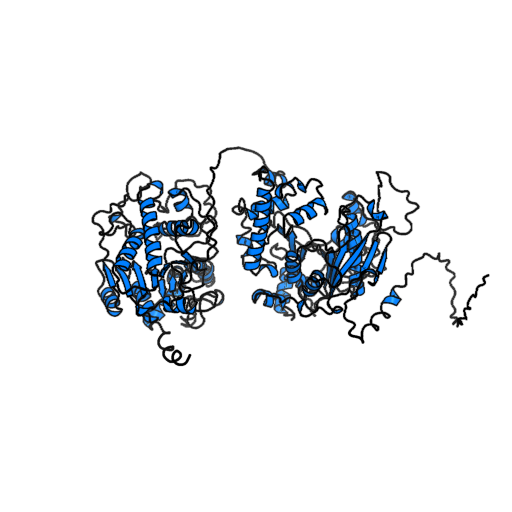7.774 1.00 93.62 101 LEU A N 1
ATOM 815 C CA . LEU A 1 101 ? 11.046 -11.907 -7.651 1.00 93.62 101 LEU A CA 1
ATOM 816 C C . LEU A 1 101 ? 11.623 -13.136 -8.378 1.00 93.62 101 LEU A C 1
ATOM 818 O O . LEU A 1 101 ? 12.770 -13.079 -8.835 1.00 93.62 101 LEU A O 1
ATOM 822 N N . GLU A 1 102 ? 10.828 -14.192 -8.557 1.00 89.69 102 GLU A N 1
ATOM 823 C CA . GLU A 1 102 ? 11.211 -15.465 -9.186 1.00 89.69 102 GLU A CA 1
ATOM 824 C C . GLU A 1 102 ? 10.931 -15.544 -10.705 1.00 89.69 102 GLU A C 1
ATOM 826 O O . GLU A 1 102 ? 11.029 -16.612 -11.308 1.00 89.69 102 GLU A O 1
ATOM 831 N N . ASP A 1 103 ? 10.687 -14.407 -11.370 1.00 89.12 103 ASP A N 1
ATOM 832 C CA . ASP A 1 103 ? 10.580 -14.278 -12.839 1.00 89.12 103 ASP A CA 1
ATOM 833 C C . ASP A 1 103 ? 11.934 -14.528 -13.548 1.00 89.12 103 ASP A C 1
ATOM 835 O O . ASP A 1 103 ? 12.593 -13.607 -14.033 1.00 89.12 103 ASP A O 1
ATOM 839 N N . HIS A 1 104 ? 12.437 -15.764 -13.565 1.00 89.25 104 HIS A N 1
ATOM 840 C CA . HIS A 1 104 ? 13.704 -16.124 -14.223 1.00 89.25 104 HIS A CA 1
ATOM 841 C C . HIS A 1 104 ? 13.535 -16.751 -15.603 1.00 89.25 104 HIS A C 1
ATOM 843 O O . HIS A 1 104 ? 14.401 -16.543 -16.460 1.00 89.25 104 HIS A O 1
ATOM 849 N N . ALA A 1 105 ? 12.462 -17.511 -15.802 1.00 92.56 105 ALA A N 1
ATOM 850 C CA . ALA A 1 105 ? 12.144 -18.109 -17.088 1.00 92.56 105 ALA A CA 1
ATOM 851 C C . ALA A 1 105 ? 11.722 -17.023 -18.089 1.00 92.56 105 ALA A C 1
ATOM 853 O O . ALA A 1 105 ? 11.157 -16.006 -17.703 1.00 92.56 105 ALA A O 1
ATOM 854 N N . ILE A 1 106 ? 12.035 -17.232 -19.367 1.00 95.31 106 ILE A N 1
ATOM 855 C CA . ILE A 1 106 ? 11.513 -16.397 -20.451 1.00 95.31 106 ILE A CA 1
ATOM 856 C C . ILE A 1 106 ? 10.182 -17.014 -20.868 1.00 95.31 106 ILE A C 1
ATOM 858 O O . ILE A 1 106 ? 10.166 -18.096 -21.456 1.00 95.31 106 ILE A O 1
ATOM 862 N N . ASP A 1 107 ? 9.091 -16.332 -20.546 1.00 96.06 107 ASP A N 1
ATOM 863 C CA . ASP A 1 107 ? 7.754 -16.644 -21.039 1.00 96.06 107 ASP A CA 1
ATOM 864 C C . ASP A 1 107 ? 7.462 -15.732 -22.233 1.00 96.06 107 ASP A C 1
ATOM 866 O O . ASP A 1 107 ? 7.314 -14.526 -22.075 1.00 96.06 107 ASP A O 1
ATOM 870 N N . LEU A 1 108 ? 7.434 -16.290 -23.444 1.00 96.94 108 LEU A N 1
ATOM 871 C CA . LEU A 1 108 ? 7.340 -15.488 -24.667 1.00 96.94 108 LEU A CA 1
ATOM 872 C C . LEU A 1 108 ? 6.062 -14.645 -24.737 1.00 96.94 108 LEU A C 1
ATOM 874 O O . LEU A 1 108 ? 6.130 -13.511 -25.199 1.00 96.94 108 LEU A O 1
ATOM 878 N N . GLU A 1 109 ? 4.929 -15.170 -24.266 1.00 96.31 109 GLU A N 1
ATOM 879 C CA . GLU A 1 109 ? 3.654 -14.447 -24.308 1.00 96.31 109 GLU A CA 1
ATOM 880 C C . GLU A 1 109 ? 3.675 -13.274 -23.325 1.00 96.31 109 GLU A C 1
ATOM 882 O O . GLU A 1 109 ? 3.257 -12.157 -23.641 1.00 96.31 109 GLU A O 1
ATOM 887 N N . PHE A 1 110 ? 4.195 -13.518 -22.124 1.00 95.12 110 PHE A N 1
ATOM 888 C CA . PHE A 1 110 ? 4.323 -12.478 -21.116 1.00 95.12 110 PHE A CA 1
ATOM 889 C C . PHE A 1 110 ? 5.322 -11.391 -21.533 1.00 95.12 110 PHE A C 1
ATOM 891 O O . PHE A 1 110 ? 5.056 -10.202 -21.362 1.00 95.12 110 PHE A O 1
ATOM 898 N N . GLU A 1 111 ? 6.447 -11.782 -22.130 1.00 97.50 111 GLU A N 1
ATOM 899 C CA . GLU A 1 111 ? 7.480 -10.855 -22.596 1.00 97.50 111 GLU A CA 1
ATOM 900 C C . GLU A 1 111 ? 7.006 -10.033 -23.802 1.00 97.50 111 GLU A C 1
ATOM 902 O O . GLU A 1 111 ? 7.300 -8.842 -23.882 1.00 97.50 111 GLU A O 1
ATOM 907 N N . GLU A 1 112 ? 6.209 -10.613 -24.704 1.00 97.75 112 GLU A N 1
ATOM 908 C CA . GLU A 1 112 ? 5.569 -9.872 -25.796 1.00 97.75 112 GLU A CA 1
ATOM 909 C C . GLU A 1 112 ? 4.621 -8.790 -25.259 1.00 97.75 112 GLU A C 1
ATOM 911 O O . GLU A 1 112 ? 4.718 -7.629 -25.665 1.00 97.75 112 GLU A O 1
ATOM 916 N N . LYS A 1 113 ? 3.774 -9.127 -24.274 1.00 96.81 113 LYS A N 1
ATOM 917 C CA . LYS A 1 113 ? 2.892 -8.155 -23.599 1.00 96.81 113 LYS A CA 1
ATOM 918 C C . LYS A 1 113 ? 3.685 -7.062 -22.884 1.00 96.81 113 LYS A C 1
ATOM 920 O O . LYS A 1 113 ? 3.336 -5.885 -22.989 1.00 96.81 113 LYS A O 1
ATOM 925 N N . ARG A 1 114 ? 4.762 -7.433 -22.185 1.00 95.88 114 ARG A N 1
ATOM 926 C CA . ARG A 1 114 ? 5.662 -6.488 -21.512 1.00 95.88 114 ARG A CA 1
ATOM 927 C C . ARG A 1 114 ? 6.257 -5.501 -22.511 1.00 95.88 114 ARG A C 1
ATOM 929 O O . ARG A 1 114 ? 6.123 -4.296 -22.310 1.00 95.88 114 ARG A O 1
ATOM 936 N N . CYS A 1 115 ? 6.857 -5.990 -23.597 1.00 98.06 115 CYS A N 1
ATOM 937 C CA . CYS A 1 115 ? 7.444 -5.134 -24.626 1.00 98.06 115 CYS A CA 1
ATOM 938 C C . CYS A 1 115 ? 6.401 -4.208 -25.260 1.00 98.06 115 CYS A C 1
ATOM 940 O O . CYS A 1 115 ? 6.627 -2.999 -25.334 1.00 98.06 115 CYS A O 1
ATOM 942 N N . ALA A 1 116 ? 5.229 -4.743 -25.615 1.00 97.25 116 ALA A N 1
ATOM 943 C CA . ALA A 1 116 ? 4.139 -3.959 -26.186 1.00 97.25 116 ALA A CA 1
ATOM 944 C C . ALA A 1 116 ? 3.673 -2.830 -25.252 1.00 97.25 116 ALA A C 1
ATOM 946 O O . ALA A 1 116 ? 3.356 -1.742 -25.726 1.00 97.25 116 ALA A O 1
ATOM 947 N N . SER A 1 117 ? 3.701 -3.045 -23.931 1.00 96.00 117 SER A N 1
ATOM 948 C CA . SER A 1 117 ? 3.298 -2.035 -22.942 1.00 96.00 117 SER A CA 1
ATOM 949 C C . SER A 1 117 ? 4.213 -0.807 -22.866 1.00 96.00 117 SER A C 1
ATOM 951 O O . SER A 1 117 ? 3.848 0.175 -22.224 1.00 96.00 117 SER A O 1
ATOM 953 N N . TYR A 1 118 ? 5.373 -0.849 -23.521 1.00 96.31 118 TYR A N 1
ATOM 954 C CA . TYR A 1 118 ? 6.300 0.275 -23.673 1.00 96.31 118 TYR A CA 1
ATOM 955 C C . TYR A 1 118 ? 6.485 0.677 -25.145 1.00 96.31 118 TYR A C 1
ATOM 957 O O . TYR A 1 118 ? 7.406 1.415 -25.472 1.00 96.31 118 TYR A O 1
ATOM 965 N N . GLY A 1 119 ? 5.639 0.173 -26.053 1.00 96.62 119 GLY A N 1
ATOM 966 C CA . GLY A 1 119 ? 5.775 0.424 -27.490 1.00 96.62 119 GLY A CA 1
ATOM 967 C C . GLY A 1 119 ? 6.961 -0.293 -28.149 1.00 96.62 119 GLY A C 1
ATOM 968 O O . GLY A 1 119 ? 7.382 0.098 -29.237 1.00 96.62 119 GLY A O 1
ATOM 969 N N . TYR A 1 120 ? 7.504 -1.338 -27.521 1.00 97.62 120 TYR A N 1
ATOM 970 C CA . TYR A 1 120 ? 8.629 -2.114 -28.045 1.00 97.62 120 TYR A CA 1
ATOM 971 C C . TYR A 1 120 ? 8.191 -3.438 -28.667 1.00 97.62 120 TYR A C 1
ATOM 973 O O . TYR A 1 120 ? 7.191 -4.040 -28.279 1.00 97.62 120 TYR A O 1
ATOM 981 N N . GLY A 1 121 ? 8.994 -3.933 -29.609 1.00 97.88 121 GLY A N 1
ATOM 982 C CA . GLY A 1 121 ? 8.856 -5.286 -30.146 1.00 97.88 121 GLY A CA 1
ATOM 983 C C . GLY A 1 121 ? 9.633 -6.317 -29.325 1.00 97.88 121 GLY A C 1
ATOM 984 O O . GLY A 1 121 ? 10.646 -5.995 -28.699 1.00 97.88 121 GLY A O 1
ATOM 985 N N . LEU A 1 122 ? 9.196 -7.577 -29.366 1.00 98.19 122 LEU A N 1
ATOM 986 C CA . LEU A 1 122 ? 9.999 -8.710 -28.908 1.00 98.19 122 LEU A CA 1
ATOM 987 C C . LEU A 1 122 ? 10.895 -9.193 -30.071 1.00 98.19 122 LEU A C 1
ATOM 989 O O . LEU A 1 122 ? 10.383 -9.448 -31.164 1.00 98.19 122 LEU A O 1
ATOM 993 N N . PRO A 1 123 ? 12.223 -9.319 -29.895 1.00 96.50 123 PRO A N 1
ATOM 994 C CA . PRO A 1 123 ? 13.107 -9.792 -30.956 1.00 96.50 123 PRO A CA 1
ATOM 995 C C . PRO A 1 123 ? 12.865 -11.274 -31.277 1.00 96.50 123 PRO A C 1
ATOM 997 O O . PRO A 1 123 ? 12.452 -12.054 -30.424 1.00 96.50 123 PRO A O 1
ATOM 1000 N N . THR A 1 124 ? 13.203 -11.692 -32.501 1.00 94.56 124 THR A N 1
ATOM 1001 C CA . THR A 1 124 ? 12.955 -13.057 -33.015 1.00 94.56 124 THR A CA 1
ATOM 1002 C C . THR A 1 124 ? 13.653 -14.173 -32.235 1.00 94.56 124 THR A C 1
ATOM 1004 O O . THR A 1 124 ? 13.193 -15.311 -32.248 1.00 94.56 124 THR A O 1
ATOM 1007 N N . ASN A 1 125 ? 14.763 -13.868 -31.563 1.00 94.12 125 ASN A N 1
ATOM 1008 C CA . ASN A 1 125 ? 15.473 -14.791 -30.681 1.00 94.12 125 ASN A CA 1
ATOM 1009 C C . ASN A 1 125 ? 15.721 -14.101 -29.330 1.00 94.12 125 ASN A C 1
ATOM 1011 O O . ASN A 1 125 ? 16.811 -13.555 -29.110 1.00 94.12 125 ASN A O 1
ATOM 1015 N N . PRO A 1 126 ? 14.700 -14.041 -28.458 1.00 94.69 126 PRO A N 1
ATOM 1016 C CA . PRO A 1 126 ? 14.755 -13.222 -27.263 1.00 94.69 126 PRO A CA 1
ATOM 1017 C C . PRO A 1 126 ? 15.748 -13.791 -26.256 1.00 94.69 126 PRO A C 1
ATOM 1019 O O . PRO A 1 126 ? 15.681 -14.947 -25.838 1.00 94.69 126 PRO A O 1
ATOM 1022 N N . ARG A 1 127 ? 16.691 -12.941 -25.847 1.00 96.12 127 ARG A N 1
ATOM 1023 C CA . ARG A 1 127 ? 17.688 -13.249 -24.826 1.00 96.12 127 ARG A CA 1
ATOM 1024 C C . ARG A 1 127 ? 17.826 -12.059 -23.894 1.00 96.12 127 ARG A C 1
ATOM 1026 O O . ARG A 1 127 ? 18.043 -10.942 -24.346 1.00 96.12 127 ARG A O 1
ATOM 1033 N N . ARG A 1 128 ? 17.783 -12.327 -22.588 1.00 96.38 128 ARG A N 1
ATOM 1034 C CA . ARG A 1 128 ? 18.018 -11.311 -21.558 1.00 96.38 128 ARG A CA 1
ATOM 1035 C C . ARG A 1 128 ? 19.477 -10.832 -21.603 1.00 96.38 128 ARG A C 1
ATOM 1037 O O . ARG A 1 128 ? 20.400 -11.617 -21.366 1.00 96.38 128 ARG A O 1
ATOM 1044 N N . ARG A 1 129 ? 19.678 -9.549 -21.907 1.00 96.62 129 ARG A N 1
ATOM 1045 C CA . ARG A 1 129 ? 20.953 -8.826 -21.788 1.00 96.62 129 ARG A CA 1
ATOM 1046 C C . ARG A 1 129 ? 21.331 -8.656 -20.318 1.00 96.62 129 ARG A C 1
ATOM 1048 O O . ARG A 1 129 ? 20.491 -8.757 -19.419 1.00 96.62 129 ARG A O 1
ATOM 1055 N N . ARG A 1 130 ? 22.609 -8.399 -20.045 1.00 98.44 130 ARG A N 1
ATOM 1056 C CA . ARG A 1 130 ? 23.069 -8.137 -18.676 1.00 98.44 130 ARG A CA 1
ATOM 1057 C C . ARG A 1 130 ? 22.874 -6.665 -18.342 1.00 98.44 130 ARG A C 1
ATOM 1059 O O . ARG A 1 130 ? 23.179 -5.809 -19.166 1.00 98.44 130 ARG A O 1
ATOM 1066 N N . LEU A 1 131 ? 22.411 -6.396 -17.125 1.00 98.69 131 LEU A N 1
ATOM 1067 C CA . LEU A 1 131 ? 22.312 -5.039 -16.594 1.00 98.69 131 LEU A CA 1
ATOM 1068 C C . LEU A 1 131 ? 23.454 -4.782 -15.606 1.00 98.69 131 LEU A C 1
ATOM 1070 O O . LEU A 1 131 ? 23.719 -5.609 -14.725 1.00 98.69 131 LEU A O 1
ATOM 1074 N N . PHE A 1 132 ? 24.109 -3.638 -15.751 1.00 98.69 132 PHE A N 1
ATOM 1075 C CA . PHE A 1 132 ? 25.163 -3.139 -14.877 1.00 98.69 132 PHE A CA 1
ATOM 1076 C C . PHE A 1 132 ? 24.658 -1.869 -14.206 1.00 98.69 132 PHE A C 1
ATOM 1078 O O . PHE A 1 132 ? 24.492 -0.848 -14.855 1.00 98.69 132 PHE A O 1
ATOM 1085 N N . LEU A 1 133 ? 24.367 -1.950 -12.913 1.00 98.56 133 LEU A N 1
ATOM 1086 C CA . LEU A 1 133 ? 23.837 -0.842 -12.130 1.00 98.56 133 LEU A CA 1
ATOM 1087 C C . LEU A 1 133 ? 24.985 -0.150 -11.396 1.00 98.56 133 LEU A C 1
ATOM 1089 O O . LEU A 1 133 ? 25.921 -0.808 -10.927 1.00 98.56 133 LEU A O 1
ATOM 1093 N N . GLY A 1 134 ? 24.905 1.169 -11.298 1.00 98.12 134 GLY A N 1
ATOM 1094 C CA . GLY A 1 134 ? 25.929 2.018 -10.711 1.00 98.12 134 GLY A CA 1
ATOM 1095 C C . GLY A 1 134 ? 25.296 3.150 -9.927 1.00 98.12 134 GLY A C 1
ATOM 1096 O O . GLY A 1 134 ? 24.380 3.792 -10.431 1.00 98.12 134 GLY A O 1
ATOM 1097 N N . SER A 1 135 ? 25.769 3.364 -8.703 1.00 97.44 135 SER A N 1
ATOM 1098 C CA . SER A 1 135 ? 25.249 4.402 -7.819 1.00 97.44 135 SER A CA 1
ATOM 1099 C C . SER A 1 135 ? 26.323 4.901 -6.869 1.00 97.44 135 SER A C 1
ATOM 1101 O O . SER A 1 135 ? 27.162 4.128 -6.402 1.00 97.44 135 SER A O 1
ATOM 1103 N N . LEU A 1 136 ? 26.263 6.177 -6.510 1.00 96.50 136 LEU A N 1
ATOM 1104 C CA . LEU A 1 136 ? 26.931 6.637 -5.296 1.00 96.50 136 LEU A CA 1
ATOM 1105 C C . LEU A 1 136 ? 26.118 6.197 -4.080 1.00 96.50 136 LEU A C 1
ATOM 1107 O O . LEU A 1 136 ? 24.899 6.054 -4.176 1.00 96.50 136 LEU A O 1
ATOM 1111 N N . ILE A 1 137 ? 26.786 5.947 -2.958 1.00 96.75 137 ILE A N 1
ATOM 1112 C CA . ILE A 1 137 ? 26.146 5.609 -1.687 1.00 96.75 137 ILE A CA 1
ATOM 1113 C C . ILE A 1 137 ? 26.782 6.414 -0.560 1.00 96.75 137 ILE A C 1
ATOM 1115 O O . ILE A 1 137 ? 28.002 6.586 -0.504 1.00 96.75 137 ILE A O 1
ATOM 1119 N N . ALA A 1 138 ? 25.954 6.878 0.364 1.00 93.06 138 ALA A N 1
ATOM 1120 C CA . ALA A 1 138 ? 26.406 7.596 1.540 1.00 93.06 138 ALA A CA 1
ATOM 1121 C C . ALA A 1 138 ? 25.595 7.161 2.767 1.00 93.06 138 ALA A C 1
ATOM 1123 O O . ALA A 1 138 ? 25.683 6.009 3.205 1.00 93.06 138 ALA A O 1
ATOM 1124 N N . ASP A 1 139 ? 24.813 8.077 3.333 1.00 91.75 139 ASP A N 1
ATOM 1125 C CA . ASP A 1 139 ? 24.010 7.845 4.532 1.00 91.75 139 ASP A CA 1
ATOM 1126 C C . ASP A 1 139 ? 22.602 7.309 4.223 1.00 91.75 139 ASP A C 1
ATOM 1128 O O . ASP A 1 139 ? 21.726 7.328 5.087 1.00 91.75 139 ASP A O 1
ATOM 1132 N N . ASP A 1 140 ? 22.411 6.753 3.023 1.00 95.06 140 ASP A N 1
ATOM 1133 C CA . ASP A 1 140 ? 21.166 6.137 2.570 1.00 95.06 140 ASP A CA 1
ATOM 1134 C C . ASP A 1 140 ? 20.650 5.086 3.558 1.00 95.06 140 ASP A C 1
ATOM 1136 O O . ASP A 1 140 ? 21.397 4.239 4.085 1.00 95.06 140 ASP A O 1
ATOM 1140 N N . SER A 1 141 ? 19.343 5.133 3.810 1.00 95.25 141 SER A N 1
ATOM 1141 C CA . SER A 1 141 ? 18.697 4.241 4.760 1.00 95.25 141 SER A CA 1
ATOM 1142 C C . SER A 1 141 ? 18.638 2.808 4.233 1.00 95.25 141 SER A C 1
ATOM 1144 O O . SER A 1 141 ? 18.536 2.534 3.033 1.00 95.25 141 SER A O 1
ATOM 1146 N N . MET A 1 142 ? 18.674 1.844 5.157 1.00 94.81 142 MET A N 1
ATOM 1147 C CA . MET A 1 142 ? 18.484 0.439 4.788 1.00 94.81 142 MET A CA 1
ATOM 1148 C C . MET A 1 142 ? 17.082 0.180 4.233 1.00 94.81 142 MET A C 1
ATOM 1150 O O . MET A 1 142 ? 16.905 -0.794 3.505 1.00 94.81 142 MET A O 1
ATOM 1154 N N . GLU A 1 143 ? 16.103 1.021 4.570 1.00 95.75 143 GLU A N 1
ATOM 1155 C CA . GLU A 1 143 ? 14.764 0.949 4.000 1.00 95.75 143 GLU A CA 1
ATOM 1156 C C . GLU A 1 143 ? 14.782 1.235 2.491 1.00 95.75 143 GLU A C 1
ATOM 1158 O O . GLU A 1 143 ? 14.308 0.404 1.716 1.00 95.75 143 GLU A O 1
ATOM 1163 N N . VAL A 1 144 ? 15.410 2.334 2.057 1.00 97.00 144 VAL A N 1
ATOM 1164 C CA . VAL A 1 144 ? 15.566 2.666 0.628 1.00 97.00 144 VAL A CA 1
ATOM 1165 C C . VAL A 1 144 ? 16.340 1.585 -0.109 1.00 97.00 144 VAL A C 1
ATOM 1167 O O . VAL A 1 144 ? 15.916 1.120 -1.164 1.00 97.00 144 VAL A O 1
ATOM 1170 N N . LEU A 1 145 ? 17.449 1.121 0.470 1.00 97.88 145 LEU A N 1
ATOM 1171 C CA . LEU A 1 145 ? 18.264 0.072 -0.141 1.00 97.88 145 LEU A CA 1
ATOM 1172 C C . LEU A 1 145 ? 17.482 -1.231 -0.324 1.00 97.88 145 LEU A C 1
ATOM 1174 O O . LEU A 1 145 ? 17.662 -1.923 -1.325 1.00 97.88 145 LEU A O 1
ATOM 1178 N N . ARG A 1 146 ? 16.600 -1.584 0.616 1.00 97.19 146 ARG A N 1
ATOM 1179 C CA . ARG A 1 146 ? 15.700 -2.738 0.473 1.00 97.19 146 ARG A CA 1
ATOM 1180 C C . ARG A 1 146 ? 14.632 -2.504 -0.590 1.00 97.19 146 ARG A C 1
ATOM 1182 O O . ARG A 1 146 ? 14.356 -3.426 -1.352 1.00 97.19 146 ARG A O 1
ATOM 1189 N N . ALA A 1 147 ? 14.075 -1.297 -0.661 1.00 97.38 147 ALA A N 1
ATOM 1190 C CA . ALA A 1 147 ? 13.091 -0.939 -1.672 1.00 97.38 147 ALA A CA 1
ATOM 1191 C C . ALA A 1 147 ? 13.671 -1.035 -3.088 1.00 97.38 147 ALA A C 1
ATOM 1193 O O . ALA A 1 147 ? 13.146 -1.773 -3.918 1.00 97.38 147 ALA A O 1
ATOM 1194 N N . THR A 1 148 ? 14.812 -0.390 -3.335 1.00 97.75 148 THR A N 1
ATOM 1195 C CA . THR A 1 148 ? 15.457 -0.417 -4.652 1.00 97.75 148 THR A CA 1
ATOM 1196 C C . THR A 1 148 ? 16.031 -1.789 -4.995 1.00 97.75 148 THR A C 1
ATOM 1198 O O . THR A 1 148 ? 15.934 -2.233 -6.136 1.00 97.75 148 THR A O 1
ATOM 1201 N N . SER A 1 149 ? 16.589 -2.519 -4.026 1.00 97.81 149 SER A N 1
ATOM 1202 C CA . SER A 1 149 ? 17.116 -3.865 -4.294 1.00 97.81 149 SER A CA 1
ATOM 1203 C C . SER A 1 149 ? 16.051 -4.900 -4.637 1.00 97.81 149 SER A C 1
ATOM 1205 O O . SER A 1 149 ? 16.361 -5.820 -5.392 1.00 97.81 149 SER A O 1
ATOM 1207 N N . ALA A 1 150 ? 14.818 -4.756 -4.139 1.00 97.56 150 ALA A N 1
ATOM 1208 C CA . ALA A 1 150 ? 13.722 -5.653 -4.495 1.00 97.56 150 ALA A CA 1
ATOM 1209 C C . ALA A 1 150 ? 13.414 -5.607 -6.002 1.00 97.56 150 ALA A C 1
ATOM 1211 O O . ALA A 1 150 ? 13.238 -6.655 -6.618 1.00 97.56 150 ALA A O 1
ATOM 1212 N N . GLU A 1 151 ? 13.447 -4.426 -6.624 1.00 98.12 151 GLU A N 1
ATOM 1213 C CA . GLU A 1 151 ? 13.214 -4.291 -8.069 1.00 98.12 151 GLU A CA 1
ATOM 1214 C C . GLU A 1 151 ? 14.286 -5.023 -8.892 1.00 98.12 151 GLU A C 1
ATOM 1216 O O . GLU A 1 151 ? 13.975 -5.809 -9.789 1.00 98.12 151 GLU A O 1
ATOM 1221 N N . ALA A 1 152 ? 15.563 -4.842 -8.535 1.00 97.56 152 ALA A N 1
ATOM 1222 C CA . ALA A 1 152 ? 16.701 -5.428 -9.250 1.00 97.56 152 ALA A CA 1
ATOM 1223 C C . ALA A 1 152 ? 17.122 -6.822 -8.749 1.00 97.56 152 ALA A C 1
ATOM 1225 O O . ALA A 1 152 ? 18.149 -7.358 -9.187 1.00 97.56 152 ALA A O 1
ATOM 1226 N N . TYR A 1 153 ? 16.347 -7.423 -7.846 1.00 97.56 153 TYR A N 1
ATOM 1227 C CA . TYR A 1 153 ? 16.664 -8.699 -7.221 1.00 97.56 153 TYR A CA 1
ATOM 1228 C C . TYR A 1 153 ? 16.835 -9.808 -8.268 1.00 97.56 153 TYR A C 1
ATOM 1230 O O . TYR A 1 153 ? 15.901 -10.126 -9.014 1.00 97.56 153 TYR A O 1
ATOM 1238 N N . ASN A 1 154 ? 18.040 -10.389 -8.331 1.00 96.62 154 ASN A N 1
ATOM 1239 C CA . ASN A 1 154 ? 18.451 -11.389 -9.324 1.00 96.62 154 ASN A CA 1
ATOM 1240 C C . ASN A 1 154 ? 18.180 -10.981 -10.796 1.00 96.62 154 ASN A C 1
ATOM 1242 O O . ASN A 1 154 ? 18.013 -11.842 -11.669 1.00 96.62 154 ASN A O 1
ATOM 1246 N N . ILE A 1 155 ? 18.129 -9.675 -11.081 1.00 97.31 155 ILE A N 1
ATOM 1247 C CA . ILE A 1 155 ? 18.044 -9.110 -12.438 1.00 97.31 155 ILE A CA 1
ATOM 1248 C C . ILE A 1 155 ? 19.406 -8.600 -12.890 1.00 97.31 155 ILE A C 1
ATOM 1250 O O . ILE A 1 155 ? 19.854 -8.910 -13.998 1.00 97.31 155 ILE A O 1
ATOM 1254 N N . ALA A 1 156 ? 20.046 -7.800 -12.039 1.00 97.69 156 ALA A N 1
ATOM 1255 C CA . ALA A 1 156 ? 21.321 -7.184 -12.348 1.00 97.69 156 ALA A CA 1
ATOM 1256 C C . ALA A 1 156 ? 22.439 -8.230 -12.402 1.00 97.69 156 ALA A C 1
ATOM 1258 O O . ALA A 1 156 ? 22.507 -9.151 -11.594 1.00 97.69 156 ALA A O 1
ATOM 1259 N N . HIS A 1 157 ? 23.370 -8.059 -13.336 1.00 98.31 157 HIS A N 1
ATOM 1260 C CA . HIS A 1 157 ? 24.622 -8.809 -13.312 1.00 98.31 157 HIS A CA 1
ATOM 1261 C C . HIS A 1 157 ? 25.593 -8.203 -12.292 1.00 98.31 157 HIS A C 1
ATOM 1263 O O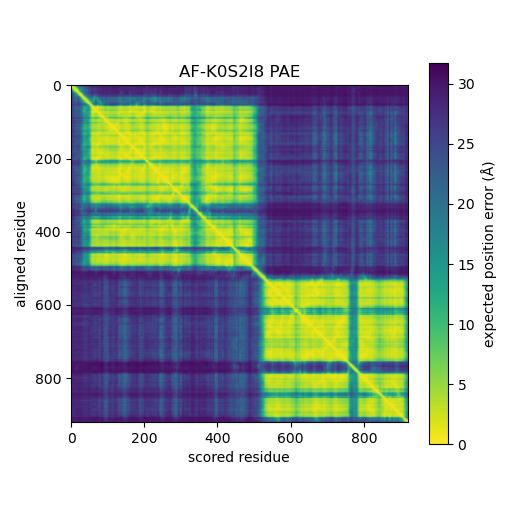 . HIS A 1 157 ? 26.311 -8.909 -11.583 1.00 98.31 157 HIS A O 1
ATOM 1269 N N . THR A 1 158 ? 25.641 -6.874 -12.222 1.00 98.62 158 THR A N 1
ATOM 1270 C CA . THR A 1 158 ? 26.508 -6.129 -11.308 1.00 98.62 158 THR A CA 1
ATOM 1271 C C . THR A 1 158 ? 25.757 -4.942 -10.735 1.00 98.62 158 THR A C 1
ATOM 1273 O O . THR A 1 158 ? 25.037 -4.266 -11.460 1.00 98.62 158 THR A O 1
ATOM 1276 N N . VAL A 1 159 ? 25.962 -4.691 -9.446 1.00 98.62 159 VAL A N 1
ATOM 1277 C CA . VAL A 1 159 ? 25.544 -3.481 -8.741 1.00 98.62 159 VAL A CA 1
ATOM 1278 C C . VAL A 1 159 ? 26.788 -2.905 -8.073 1.00 98.62 159 VAL A C 1
ATOM 1280 O O . VAL A 1 159 ? 27.339 -3.498 -7.142 1.00 98.62 159 VAL A O 1
ATOM 1283 N N . ALA A 1 160 ? 27.260 -1.783 -8.603 1.00 98.44 160 ALA A N 1
ATOM 1284 C CA . ALA A 1 160 ? 28.458 -1.094 -8.156 1.00 98.44 160 ALA A CA 1
ATOM 1285 C C . ALA A 1 160 ? 28.071 0.147 -7.351 1.00 98.44 160 ALA A C 1
ATOM 1287 O O . ALA A 1 160 ? 27.497 1.086 -7.900 1.00 98.44 160 ALA A O 1
ATOM 1288 N N . PHE A 1 161 ? 28.399 0.149 -6.063 1.00 98.56 161 PHE A N 1
ATOM 1289 C CA . PHE A 1 161 ? 28.297 1.334 -5.224 1.00 98.56 161 PHE A CA 1
ATOM 1290 C C . PHE A 1 161 ? 29.656 2.002 -5.069 1.00 98.56 161 PHE A C 1
ATOM 1292 O O . PHE A 1 161 ? 30.664 1.304 -4.956 1.00 98.56 161 PHE A O 1
ATOM 1299 N N . VAL A 1 162 ? 29.676 3.331 -4.994 1.00 97.94 162 VAL A N 1
ATOM 1300 C CA . VAL A 1 162 ? 30.871 4.104 -4.639 1.00 97.94 162 VAL A CA 1
ATOM 1301 C C . VAL A 1 162 ? 30.575 4.954 -3.415 1.00 97.94 162 VAL A C 1
ATOM 1303 O O . VAL A 1 162 ? 29.616 5.718 -3.400 1.00 97.94 162 VAL A O 1
ATOM 1306 N N . GLU A 1 163 ? 31.397 4.810 -2.385 1.00 97.38 163 GLU A N 1
ATOM 1307 C CA . GLU A 1 163 ? 31.287 5.529 -1.125 1.00 97.38 163 GLU A CA 1
ATOM 1308 C C . GLU A 1 163 ? 32.477 6.483 -0.956 1.00 97.38 163 GLU A C 1
ATOM 1310 O O . GLU A 1 163 ? 33.630 6.052 -1.004 1.00 97.38 163 GLU A O 1
ATOM 1315 N N . SER A 1 164 ? 32.223 7.771 -0.711 1.00 95.00 164 SER A N 1
ATOM 1316 C CA . SER A 1 164 ? 33.282 8.752 -0.416 1.00 95.00 164 SER A CA 1
ATOM 1317 C C . SER A 1 164 ? 33.469 8.986 1.082 1.00 95.00 164 SER A C 1
ATOM 1319 O O . SER A 1 164 ? 32.551 8.780 1.882 1.00 95.00 164 SER A O 1
ATOM 1321 N N . ASN A 1 165 ? 34.673 9.425 1.461 1.00 93.69 165 ASN A N 1
ATOM 1322 C CA . ASN A 1 165 ? 35.014 9.903 2.807 1.00 93.69 165 ASN A CA 1
ATOM 1323 C C . ASN A 1 165 ? 34.690 11.392 3.030 1.00 93.69 165 ASN A C 1
ATOM 1325 O O . ASN A 1 165 ? 35.037 11.939 4.078 1.00 93.69 165 ASN A O 1
ATOM 1329 N N . PHE A 1 166 ? 34.043 12.039 2.063 1.00 91.31 166 PHE A N 1
ATOM 1330 C CA . PHE A 1 166 ? 33.537 13.404 2.167 1.00 91.31 166 PHE A CA 1
ATOM 1331 C C . PHE A 1 166 ? 32.083 13.485 1.701 1.00 91.31 166 PHE A C 1
ATOM 1333 O O . PHE A 1 166 ? 31.642 12.666 0.891 1.00 91.31 166 PHE A O 1
ATOM 1340 N N . THR A 1 167 ? 31.346 14.458 2.227 1.00 90.12 167 THR A N 1
ATOM 1341 C CA . THR A 1 167 ? 30.034 14.859 1.708 1.00 90.12 167 THR A CA 1
ATOM 1342 C C . THR A 1 167 ? 30.197 15.800 0.505 1.00 90.12 167 THR A C 1
ATOM 1344 O O . THR A 1 167 ? 31.320 16.144 0.121 1.00 90.12 167 THR A O 1
ATOM 1347 N N . HIS A 1 168 ? 29.084 16.216 -0.110 1.00 85.38 168 HIS A N 1
ATOM 1348 C CA . HIS A 1 168 ? 29.112 17.155 -1.241 1.00 85.38 168 HIS A CA 1
ATOM 1349 C C . HIS A 1 168 ? 29.661 18.521 -0.803 1.00 85.38 168 HIS A C 1
ATOM 1351 O O . HIS A 1 168 ? 30.566 19.041 -1.448 1.00 85.38 168 HIS A O 1
ATOM 1357 N N . SER A 1 169 ? 29.256 18.999 0.382 1.00 83.31 169 SER A N 1
ATOM 1358 C CA . SER A 1 169 ? 29.735 20.248 0.994 1.00 83.31 169 SER A CA 1
ATOM 1359 C C . SER A 1 169 ? 31.122 20.145 1.652 1.00 83.31 169 SER A C 1
ATOM 1361 O O . SER A 1 169 ? 31.460 20.941 2.524 1.00 83.31 169 SER A O 1
ATOM 1363 N N . GLN A 1 170 ? 31.926 19.143 1.281 1.00 84.69 170 GLN A N 1
ATOM 1364 C CA . GLN A 1 170 ? 33.290 18.927 1.782 1.00 84.69 170 GLN A CA 1
ATOM 1365 C C . GLN A 1 170 ? 33.422 18.612 3.280 1.00 84.69 170 GLN A C 1
ATOM 1367 O O . GLN A 1 170 ? 34.521 18.696 3.837 1.00 84.69 170 GLN A O 1
ATOM 1372 N N . GLU A 1 171 ? 32.352 18.166 3.931 1.00 87.81 171 GLU A N 1
ATOM 1373 C CA . GLU A 1 171 ? 32.445 17.707 5.312 1.00 87.81 171 GLU A CA 1
ATOM 1374 C C . GLU A 1 171 ? 33.048 16.303 5.358 1.00 87.81 171 GLU A C 1
ATOM 1376 O O . GLU A 1 171 ? 32.676 15.409 4.592 1.00 87.81 171 GLU A O 1
ATOM 1381 N N . SER A 1 172 ? 34.016 16.089 6.250 1.00 89.81 172 SER A N 1
ATOM 1382 C CA . SER A 1 172 ? 34.629 14.770 6.399 1.00 89.81 172 SER A CA 1
ATOM 1383 C C . SER A 1 172 ? 33.626 13.791 7.003 1.00 89.81 172 SER A C 1
ATOM 1385 O O . SER A 1 172 ? 33.021 14.059 8.040 1.00 89.81 172 SER A O 1
ATOM 1387 N N . ARG A 1 173 ? 33.502 12.608 6.398 1.00 91.75 173 ARG A N 1
ATOM 1388 C CA . ARG A 1 173 ? 32.635 11.536 6.889 1.00 91.75 173 ARG A CA 1
ATOM 1389 C C . ARG A 1 173 ? 33.356 10.203 6.977 1.00 91.75 173 ARG A C 1
ATOM 1391 O O . ARG A 1 173 ? 34.323 9.905 6.278 1.00 91.75 173 ARG A O 1
ATOM 1398 N N . GLN A 1 174 ? 32.854 9.370 7.878 1.00 92.69 174 GLN A N 1
ATOM 1399 C CA . GLN A 1 174 ? 33.317 8.000 8.026 1.00 92.69 174 GLN A CA 1
ATOM 1400 C C . GLN A 1 174 ? 32.596 7.104 7.023 1.00 92.69 174 GLN A C 1
ATOM 1402 O O . GLN A 1 174 ? 31.383 7.205 6.869 1.00 92.69 174 GLN A O 1
ATOM 1407 N N . PHE A 1 175 ? 33.321 6.162 6.421 1.00 94.81 175 PHE A N 1
ATOM 1408 C CA . PHE A 1 175 ? 32.700 5.108 5.621 1.00 94.81 175 PHE A CA 1
ATOM 1409 C C . PHE A 1 175 ? 31.689 4.318 6.467 1.00 94.81 175 PHE A C 1
ATOM 1411 O O . PHE A 1 175 ? 32.042 3.740 7.505 1.00 94.81 175 PHE A O 1
ATOM 1418 N N . GLY A 1 176 ? 30.439 4.285 6.019 1.00 94.06 176 GLY A N 1
ATOM 1419 C CA . GLY A 1 176 ? 29.340 3.522 6.594 1.00 94.06 176 GLY A CA 1
ATOM 1420 C C . GLY A 1 176 ? 29.404 2.040 6.226 1.00 94.06 176 GLY A C 1
ATOM 1421 O O . GLY A 1 176 ? 28.997 1.195 7.029 1.00 94.06 176 GLY A O 1
ATOM 1422 N N . TYR A 1 177 ? 29.984 1.696 5.071 1.00 96.12 177 TYR A N 1
ATOM 1423 C CA . TYR A 1 177 ? 30.070 0.323 4.562 1.00 96.12 177 TYR A CA 1
ATOM 1424 C C . TYR A 1 177 ? 31.480 -0.250 4.700 1.00 96.12 177 TYR A C 1
ATOM 1426 O O . TYR A 1 177 ? 32.076 -0.740 3.745 1.00 96.12 177 TYR A O 1
ATOM 1434 N N . LYS A 1 178 ? 32.030 -0.225 5.919 1.00 95.06 178 LYS A N 1
ATOM 1435 C CA . LYS A 1 178 ? 33.383 -0.736 6.206 1.00 95.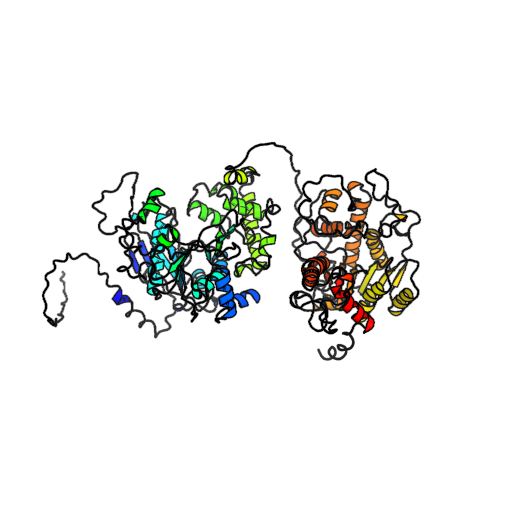06 178 LYS A CA 1
ATOM 1436 C C . LYS A 1 178 ? 33.528 -2.214 5.825 1.00 95.06 178 LYS A C 1
ATOM 1438 O O . LYS A 1 178 ? 32.604 -3.007 6.046 1.00 95.06 178 LYS A O 1
ATOM 1443 N N . LEU A 1 179 ? 34.710 -2.592 5.334 1.00 93.56 179 LEU A N 1
ATOM 1444 C CA . LEU A 1 179 ? 35.058 -3.982 5.025 1.00 93.56 179 LEU A CA 1
ATOM 1445 C C . LEU A 1 179 ? 34.758 -4.901 6.218 1.00 93.56 179 LEU A C 1
ATOM 1447 O O . LEU A 1 179 ? 35.157 -4.632 7.350 1.00 93.56 179 LEU A O 1
ATOM 1451 N N . GLY A 1 180 ? 34.026 -5.983 5.960 1.00 89.56 180 GLY A N 1
ATOM 1452 C CA . GLY A 1 180 ? 33.646 -6.967 6.974 1.00 89.56 180 GLY A CA 1
ATOM 1453 C C . GLY A 1 180 ? 32.555 -6.527 7.960 1.00 89.56 180 GLY A C 1
ATOM 1454 O O . GLY A 1 180 ? 32.245 -7.272 8.893 1.00 89.56 180 GLY A O 1
ATOM 1455 N N . SER A 1 181 ? 31.966 -5.340 7.788 1.00 93.38 181 SER A N 1
ATOM 1456 C CA . SER A 1 181 ? 30.878 -4.862 8.644 1.00 93.38 181 SER A CA 1
ATOM 1457 C C . SER A 1 181 ? 29.552 -5.566 8.348 1.00 93.38 181 SER A C 1
ATOM 1459 O O . SER A 1 181 ? 29.270 -5.970 7.219 1.00 93.38 181 SER A O 1
ATOM 1461 N N . LYS A 1 182 ? 28.677 -5.644 9.363 1.00 94.06 182 LYS A N 1
ATOM 1462 C CA . LYS A 1 182 ? 27.306 -6.155 9.195 1.00 94.06 182 LYS A CA 1
ATOM 1463 C C . LYS A 1 182 ? 26.548 -5.367 8.118 1.00 94.06 182 LYS A C 1
ATOM 1465 O O . LYS A 1 182 ? 25.807 -5.976 7.354 1.00 94.06 182 LYS A O 1
ATOM 1470 N N . ARG A 1 183 ? 26.754 -4.044 8.029 1.00 94.81 183 ARG A N 1
ATOM 1471 C CA . ARG A 1 183 ? 26.065 -3.172 7.062 1.00 94.81 183 ARG A CA 1
ATOM 1472 C C . ARG A 1 183 ? 26.471 -3.514 5.625 1.00 94.81 183 ARG A C 1
ATOM 1474 O O . ARG A 1 183 ? 25.590 -3.753 4.806 1.00 94.81 183 ARG A O 1
ATOM 1481 N N . LEU A 1 184 ? 27.774 -3.657 5.356 1.00 95.94 184 LEU A N 1
ATOM 1482 C CA . LEU A 1 184 ? 28.275 -4.104 4.050 1.00 95.94 184 LEU A CA 1
ATOM 1483 C C . LEU A 1 184 ? 27.757 -5.500 3.681 1.00 95.94 184 LEU A C 1
ATOM 1485 O O . LEU A 1 184 ? 27.227 -5.678 2.589 1.00 95.94 184 LEU A O 1
ATOM 1489 N N . TYR A 1 185 ? 27.825 -6.470 4.599 1.00 95.88 185 TYR A N 1
ATOM 1490 C CA . TYR A 1 185 ? 27.283 -7.807 4.331 1.00 95.88 185 TYR A CA 1
ATOM 1491 C C . TYR A 1 185 ? 25.778 -7.796 4.080 1.00 95.88 185 TYR A C 1
ATOM 1493 O O . TYR A 1 185 ? 25.290 -8.582 3.274 1.00 95.88 185 TYR A O 1
ATOM 1501 N N . SER A 1 186 ? 25.032 -6.921 4.754 1.00 95.44 186 SER A N 1
ATOM 1502 C CA . SER A 1 186 ? 23.592 -6.781 4.518 1.00 95.44 186 SER A CA 1
ATOM 1503 C C . SER A 1 186 ? 23.344 -6.283 3.098 1.00 95.44 186 SER A C 1
ATOM 1505 O O . SER A 1 186 ? 22.601 -6.927 2.365 1.00 95.44 186 SER A O 1
ATOM 1507 N N . LEU A 1 187 ? 24.037 -5.217 2.681 1.00 97.06 187 LEU A N 1
ATOM 1508 C CA . LEU A 1 187 ? 23.945 -4.658 1.331 1.00 97.06 187 LEU A CA 1
ATOM 1509 C C . LEU A 1 187 ? 24.308 -5.684 0.246 1.00 97.06 187 LEU A C 1
ATOM 1511 O O . LEU A 1 187 ? 23.563 -5.853 -0.716 1.00 97.06 187 LEU A O 1
ATOM 1515 N N . GLN A 1 188 ? 25.403 -6.425 0.437 1.00 96.50 188 GLN A N 1
ATOM 1516 C CA . GLN A 1 188 ? 25.869 -7.449 -0.506 1.00 96.50 188 GLN A CA 1
ATOM 1517 C C . GLN A 1 188 ? 24.868 -8.589 -0.727 1.00 96.50 188 GLN A C 1
ATOM 1519 O O . GLN A 1 188 ? 24.916 -9.258 -1.755 1.00 96.50 188 GLN A O 1
ATOM 1524 N N . GLN A 1 189 ? 23.954 -8.801 0.219 1.00 96.44 189 GLN A N 1
ATOM 1525 C CA . GLN A 1 189 ? 22.908 -9.814 0.138 1.00 96.44 189 GLN A CA 1
ATOM 1526 C C . GLN A 1 189 ? 21.587 -9.274 -0.419 1.00 96.44 189 GLN A C 1
ATOM 1528 O O . GLN A 1 189 ? 20.709 -10.071 -0.734 1.00 96.44 189 GLN A O 1
ATOM 1533 N N . LEU A 1 190 ? 21.389 -7.958 -0.526 1.00 96.69 190 LEU A N 1
ATOM 1534 C CA . LEU A 1 190 ? 20.079 -7.395 -0.871 1.00 96.69 190 LEU A CA 1
ATOM 1535 C C . LEU A 1 190 ? 19.628 -7.724 -2.304 1.00 96.69 190 LEU A C 1
ATOM 1537 O O . LEU A 1 190 ? 18.451 -7.975 -2.524 1.00 96.69 190 LEU A O 1
ATOM 1541 N N . TYR A 1 191 ? 20.556 -7.783 -3.261 1.00 96.75 191 TYR A N 1
ATOM 1542 C CA . TYR A 1 191 ? 20.254 -7.901 -4.698 1.00 96.75 191 TYR A CA 1
ATOM 1543 C C . TYR A 1 191 ? 20.170 -9.344 -5.220 1.00 96.75 191 TYR A C 1
ATOM 1545 O O . TYR A 1 191 ? 20.116 -9.569 -6.433 1.00 96.75 191 TYR A O 1
ATOM 1553 N N . GLY A 1 192 ? 20.159 -10.323 -4.316 1.00 94.75 192 GLY A N 1
ATOM 1554 C CA . GLY A 1 192 ? 20.128 -11.740 -4.663 1.00 94.75 192 GLY A CA 1
ATOM 1555 C C . GLY A 1 192 ? 21.509 -12.351 -4.901 1.00 94.75 192 GLY A C 1
ATOM 1556 O O . GLY A 1 192 ? 22.532 -11.673 -4.905 1.00 94.75 192 GLY A O 1
ATOM 1557 N N . ASP A 1 193 ? 21.533 -13.671 -5.023 1.00 94.25 193 ASP A N 1
ATOM 1558 C CA . ASP A 1 193 ? 22.736 -14.502 -5.114 1.00 94.25 193 ASP A CA 1
ATOM 1559 C C . ASP A 1 193 ? 23.383 -14.496 -6.510 1.00 94.25 193 ASP A C 1
ATOM 1561 O O . ASP A 1 193 ? 24.577 -14.767 -6.656 1.00 94.25 193 ASP A O 1
ATOM 1565 N N . ARG A 1 194 ? 22.619 -14.130 -7.544 1.00 95.38 194 ARG A N 1
ATOM 1566 C CA . ARG A 1 194 ? 23.104 -14.041 -8.932 1.00 95.38 194 ARG A CA 1
ATOM 1567 C C . ARG A 1 194 ? 23.779 -12.708 -9.255 1.00 95.38 194 ARG A C 1
ATOM 1569 O O . ARG A 1 194 ? 24.438 -12.601 -10.287 1.00 95.38 194 ARG A O 1
ATOM 1576 N N . THR A 1 195 ? 23.646 -11.723 -8.373 1.00 97.81 195 THR A N 1
ATOM 1577 C CA . THR A 1 195 ? 24.122 -10.355 -8.587 1.00 97.81 195 THR A CA 1
ATOM 1578 C C . THR A 1 195 ? 25.457 -10.123 -7.884 1.00 97.81 195 THR A C 1
ATOM 1580 O O . THR A 1 195 ? 25.585 -10.360 -6.681 1.00 97.81 195 THR A O 1
ATOM 1583 N N . LYS A 1 196 ? 26.450 -9.589 -8.604 1.00 98.50 196 LYS A N 1
ATOM 1584 C CA . LYS A 1 196 ? 27.704 -9.113 -7.998 1.00 98.50 196 LYS A CA 1
ATOM 1585 C C . LYS A 1 196 ? 27.497 -7.731 -7.392 1.00 98.50 196 LYS A C 1
ATOM 1587 O O . LYS A 1 196 ? 27.343 -6.765 -8.134 1.00 98.50 196 LYS A O 1
ATOM 1592 N N . VAL A 1 197 ? 27.518 -7.631 -6.068 1.00 98.50 197 VAL A N 1
ATOM 1593 C CA . VAL A 1 197 ? 27.343 -6.365 -5.342 1.00 98.50 197 VAL A CA 1
ATOM 1594 C C . VAL A 1 197 ? 28.665 -5.947 -4.711 1.00 98.50 197 VAL A C 1
ATOM 1596 O O . VAL A 1 197 ? 29.227 -6.706 -3.920 1.00 98.50 197 VAL A O 1
ATOM 1599 N N . SER A 1 198 ? 29.158 -4.750 -5.023 1.00 98.25 198 SER A N 1
ATOM 1600 C CA . SER A 1 198 ? 30.391 -4.198 -4.444 1.00 98.25 198 SER A CA 1
ATOM 1601 C C . SER A 1 198 ? 30.182 -2.785 -3.915 1.00 98.25 198 SER A C 1
ATOM 1603 O O . SER A 1 198 ? 29.385 -2.032 -4.466 1.00 98.25 198 SER A O 1
ATOM 1605 N N . VAL A 1 199 ? 30.941 -2.428 -2.876 1.00 98.44 199 VAL A N 1
ATOM 1606 C CA . VAL A 1 199 ? 31.144 -1.035 -2.462 1.00 98.44 199 VAL A CA 1
ATOM 1607 C C . VAL A 1 199 ? 32.612 -0.702 -2.683 1.00 98.44 199 VAL A C 1
ATOM 1609 O O . VAL A 1 199 ? 33.492 -1.343 -2.105 1.00 98.44 199 VAL A O 1
ATOM 1612 N N . ASP A 1 200 ? 32.848 0.270 -3.550 1.00 97.94 200 ASP A N 1
ATOM 1613 C CA . ASP A 1 200 ? 34.149 0.852 -3.840 1.00 97.94 200 ASP A CA 1
ATOM 1614 C C . ASP A 1 200 ? 34.297 2.162 -3.082 1.00 97.94 200 ASP A C 1
ATOM 1616 O O . ASP A 1 200 ? 33.309 2.825 -2.783 1.00 97.94 200 ASP A O 1
ATOM 1620 N N . TYR A 1 201 ? 35.524 2.525 -2.730 1.00 97.44 201 TYR A N 1
ATOM 1621 C CA . TYR A 1 201 ? 35.775 3.682 -1.880 1.00 97.44 201 TYR A CA 1
ATOM 1622 C C . TYR A 1 201 ? 36.527 4.749 -2.653 1.00 97.44 201 TYR A C 1
ATOM 1624 O O . TYR A 1 201 ? 37.557 4.464 -3.270 1.00 97.44 201 TYR A O 1
ATOM 1632 N N . TYR A 1 202 ? 36.031 5.976 -2.576 1.00 95.94 202 TYR A N 1
ATOM 1633 C CA . TYR A 1 202 ? 36.717 7.153 -3.073 1.00 95.94 202 TYR A CA 1
ATOM 1634 C C . TYR A 1 202 ? 37.343 7.921 -1.912 1.00 95.94 202 TYR A C 1
ATOM 1636 O O . TYR A 1 202 ? 36.670 8.262 -0.939 1.00 95.94 202 TYR A O 1
ATOM 1644 N N . VAL A 1 203 ? 38.646 8.171 -2.009 1.00 93.94 203 VAL A N 1
ATOM 1645 C CA . VAL A 1 203 ? 39.393 8.997 -1.059 1.00 93.94 203 VAL A CA 1
ATOM 1646 C C . VAL A 1 203 ? 39.848 10.260 -1.781 1.00 93.94 203 VAL A C 1
ATOM 1648 O O . VAL A 1 203 ? 40.760 10.197 -2.607 1.00 93.94 203 VAL A O 1
ATOM 1651 N N . ALA A 1 204 ? 39.215 11.389 -1.460 1.00 87.44 204 ALA A N 1
ATOM 1652 C CA . ALA A 1 204 ? 39.541 12.697 -2.034 1.00 87.44 204 ALA A CA 1
ATOM 1653 C C . ALA A 1 204 ? 40.978 13.139 -1.692 1.00 87.44 204 ALA A C 1
ATOM 1655 O O . ALA A 1 204 ? 41.473 12.869 -0.589 1.00 87.44 204 ALA A O 1
ATOM 1656 N N . THR A 1 205 ? 41.653 13.835 -2.613 1.00 81.06 205 THR A N 1
ATOM 1657 C CA . THR A 1 205 ? 42.960 14.463 -2.334 1.00 81.06 205 THR A CA 1
ATOM 1658 C C . THR A 1 205 ? 42.815 15.820 -1.622 1.00 81.06 205 THR A C 1
ATOM 1660 O O . THR A 1 205 ? 41.751 16.437 -1.678 1.00 81.06 205 THR A O 1
ATOM 1663 N N . PRO A 1 206 ? 43.873 16.329 -0.952 1.00 68.50 206 PRO A N 1
ATOM 1664 C CA . PRO A 1 206 ? 43.843 17.655 -0.329 1.00 68.50 206 PRO A CA 1
ATOM 1665 C C . PRO A 1 206 ? 43.565 18.803 -1.308 1.00 68.50 206 PRO A C 1
ATOM 1667 O O . PRO A 1 206 ? 42.885 19.752 -0.938 1.00 68.50 206 PRO A O 1
ATOM 1670 N N . ASP A 1 207 ? 44.045 18.718 -2.553 1.00 67.25 207 ASP A N 1
ATOM 1671 C CA . ASP A 1 207 ? 43.871 19.791 -3.544 1.00 67.25 207 ASP A CA 1
ATOM 1672 C C . ASP A 1 207 ? 42.415 19.923 -4.008 1.00 67.25 207 ASP A C 1
ATOM 1674 O O . ASP A 1 207 ? 41.945 21.029 -4.282 1.00 67.25 207 ASP A O 1
ATOM 1678 N N . GLU A 1 208 ? 41.653 18.826 -3.995 1.00 62.03 208 GLU A N 1
ATOM 1679 C CA . GLU A 1 208 ? 40.214 18.892 -4.229 1.00 62.03 208 GLU A CA 1
ATOM 1680 C C . GLU A 1 208 ? 39.469 19.648 -3.131 1.00 62.03 208 GLU A C 1
ATOM 1682 O O . GLU A 1 208 ? 38.396 20.172 -3.406 1.00 62.03 208 GLU A O 1
ATOM 1687 N N . GLN A 1 209 ? 39.980 19.727 -1.894 1.00 57.97 209 GLN A N 1
ATOM 1688 C CA . GLN A 1 209 ? 39.316 20.419 -0.769 1.00 57.97 209 GLN A CA 1
ATOM 1689 C C . GLN A 1 209 ? 39.120 21.925 -1.019 1.00 57.97 209 GLN A C 1
ATOM 1691 O O . GLN A 1 209 ? 38.451 22.590 -0.247 1.00 57.97 209 GLN A O 1
ATOM 1696 N N . GLY A 1 210 ? 39.689 22.490 -2.088 1.00 59.41 210 GLY A N 1
ATOM 1697 C CA . GLY A 1 210 ? 39.519 23.901 -2.442 1.00 59.41 210 GLY A CA 1
ATOM 1698 C C . GLY A 1 210 ? 38.439 24.211 -3.485 1.00 59.41 210 GLY A C 1
ATOM 1699 O O . GLY A 1 210 ? 38.293 25.383 -3.829 1.00 59.41 210 GLY A O 1
ATOM 1700 N N . VAL A 1 211 ? 37.738 23.213 -4.042 1.00 64.81 211 VAL A N 1
ATOM 1701 C CA . VAL A 1 211 ? 36.760 23.419 -5.133 1.00 64.81 211 VAL A CA 1
ATOM 1702 C C . VAL A 1 211 ? 35.351 23.615 -4.562 1.00 64.81 211 VAL A C 1
ATOM 1704 O O . VAL A 1 211 ? 34.749 22.661 -4.083 1.00 64.81 211 VAL A O 1
ATOM 1707 N N . ASN A 1 212 ? 34.820 24.840 -4.626 1.00 63.75 212 ASN A N 1
ATOM 1708 C CA . ASN A 1 212 ? 33.510 25.229 -4.065 1.00 63.75 212 ASN A CA 1
ATOM 1709 C C . ASN A 1 212 ? 32.289 24.778 -4.899 1.00 63.75 212 ASN A C 1
ATOM 1711 O O . ASN A 1 212 ? 31.241 25.410 -4.829 1.00 63.75 212 ASN A O 1
ATOM 1715 N N . ASP A 1 213 ? 32.423 23.731 -5.708 1.00 70.00 213 ASP A N 1
ATOM 1716 C CA . ASP A 1 213 ? 31.301 23.150 -6.448 1.00 70.00 213 ASP A CA 1
ATOM 1717 C C . ASP A 1 213 ? 30.918 21.821 -5.785 1.00 70.00 213 ASP A C 1
ATOM 1719 O O . ASP A 1 213 ? 31.639 20.820 -5.888 1.00 70.00 213 ASP A O 1
ATOM 1723 N N . ASP A 1 214 ? 29.793 21.841 -5.070 1.00 65.31 214 ASP A N 1
ATOM 1724 C CA . ASP A 1 214 ? 29.278 20.702 -4.309 1.00 65.31 214 ASP A CA 1
ATOM 1725 C C . ASP A 1 214 ? 28.951 19.500 -5.219 1.00 65.31 214 ASP A C 1
ATOM 1727 O O . ASP A 1 214 ? 29.080 18.346 -4.797 1.00 65.31 214 ASP A O 1
ATOM 1731 N N . MET A 1 215 ? 28.589 19.747 -6.484 1.00 73.94 215 MET A N 1
ATOM 1732 C CA . MET A 1 215 ? 28.213 18.712 -7.455 1.00 73.94 215 MET A CA 1
ATOM 1733 C C . MET A 1 215 ? 29.417 18.148 -8.215 1.00 73.94 215 MET A C 1
ATOM 1735 O O . MET A 1 215 ? 29.404 16.991 -8.645 1.00 73.94 215 MET A O 1
ATOM 1739 N N . PHE A 1 216 ? 30.505 18.911 -8.329 1.00 76.19 216 PHE A N 1
ATOM 1740 C CA . PHE A 1 216 ? 31.718 18.467 -9.018 1.00 76.19 216 PHE A CA 1
ATOM 1741 C C . PHE A 1 216 ? 32.318 17.185 -8.421 1.00 76.19 216 PHE A C 1
ATOM 1743 O O . PHE A 1 216 ? 32.772 16.291 -9.136 1.00 76.19 216 PHE A O 1
ATOM 1750 N N . ARG A 1 217 ? 32.287 17.034 -7.094 1.00 79.50 217 ARG A N 1
ATOM 1751 C CA . ARG A 1 217 ? 32.791 15.810 -6.446 1.00 79.50 217 ARG A CA 1
ATOM 1752 C C . ARG A 1 217 ? 31.961 14.589 -6.781 1.00 79.50 217 ARG A C 1
ATOM 1754 O O . ARG A 1 217 ? 32.507 13.489 -6.848 1.00 79.50 217 ARG A O 1
ATOM 1761 N N . GLU A 1 218 ? 30.656 14.777 -6.919 1.00 83.88 218 GLU A N 1
ATOM 1762 C CA . GLU A 1 218 ? 29.741 13.715 -7.305 1.00 83.88 218 GLU A CA 1
ATOM 1763 C C . GLU A 1 218 ? 30.175 13.156 -8.660 1.00 83.88 218 GLU A C 1
ATOM 1765 O O . GLU A 1 218 ? 30.383 11.956 -8.807 1.00 83.88 218 GLU A O 1
ATOM 1770 N N . ILE A 1 219 ? 30.441 14.049 -9.612 1.00 83.69 219 ILE A N 1
ATOM 1771 C CA . ILE A 1 219 ? 30.901 13.715 -10.960 1.00 83.69 219 ILE A CA 1
ATOM 1772 C C . ILE A 1 219 ? 32.182 12.870 -10.931 1.00 83.69 219 ILE A C 1
ATOM 1774 O O . ILE A 1 219 ? 32.269 11.857 -11.621 1.00 83.69 219 ILE A O 1
ATOM 1778 N N . LEU A 1 220 ? 33.165 13.244 -10.113 1.00 85.25 220 LEU A N 1
ATOM 1779 C CA . LEU A 1 220 ? 34.439 12.524 -10.034 1.00 85.25 220 LEU A CA 1
ATOM 1780 C C . LEU A 1 220 ? 34.316 11.145 -9.380 1.00 85.25 220 LEU A C 1
ATOM 1782 O O . LEU A 1 220 ? 34.999 10.198 -9.768 1.00 85.25 220 LEU A O 1
ATOM 1786 N N . GLN A 1 221 ? 33.439 11.006 -8.386 1.00 89.75 221 GLN A N 1
ATOM 1787 C CA . GLN A 1 221 ? 33.197 9.725 -7.719 1.00 89.75 221 GLN A CA 1
ATOM 1788 C C . GLN A 1 221 ? 32.591 8.693 -8.675 1.00 89.75 221 GLN A C 1
ATOM 1790 O O . GLN A 1 221 ? 32.898 7.502 -8.576 1.00 89.75 221 GLN A O 1
ATOM 1795 N N . LYS A 1 222 ? 31.761 9.146 -9.620 1.00 90.12 222 LYS A N 1
ATOM 1796 C CA . LYS A 1 222 ? 31.054 8.281 -10.571 1.00 90.12 222 LYS A CA 1
ATOM 1797 C C . LYS A 1 222 ? 31.989 7.517 -11.505 1.00 90.12 222 LYS A C 1
ATOM 1799 O O . LYS A 1 222 ? 31.630 6.425 -11.941 1.00 90.12 222 LYS A O 1
ATOM 1804 N N . ASP A 1 223 ? 33.203 8.003 -11.756 1.00 89.38 223 ASP A N 1
ATOM 1805 C CA . ASP A 1 223 ? 34.164 7.313 -12.625 1.00 89.38 223 ASP A CA 1
ATOM 1806 C C . ASP A 1 223 ? 34.483 5.892 -12.137 1.00 89.38 223 ASP A C 1
ATOM 1808 O O . ASP A 1 223 ? 34.584 4.964 -12.947 1.00 89.38 223 ASP A O 1
ATOM 1812 N N . ALA A 1 224 ? 34.557 5.676 -10.815 1.00 93.25 224 ALA A N 1
ATOM 1813 C CA . ALA A 1 224 ? 34.804 4.357 -10.222 1.00 93.25 224 ALA A CA 1
ATOM 1814 C C . ALA A 1 224 ? 33.801 3.283 -10.672 1.00 93.25 224 ALA A C 1
ATOM 1816 O O . ALA A 1 224 ? 34.170 2.111 -10.791 1.00 93.25 224 ALA A O 1
ATOM 1817 N N . ILE A 1 225 ? 32.560 3.672 -10.975 1.00 96.44 225 ILE A N 1
ATOM 1818 C CA . ILE A 1 225 ? 31.511 2.756 -11.435 1.00 96.44 225 ILE A CA 1
ATOM 1819 C C . ILE A 1 225 ? 31.902 2.122 -12.770 1.00 96.44 225 ILE A C 1
ATOM 1821 O O . ILE A 1 225 ? 31.794 0.906 -12.924 1.00 96.44 225 ILE A O 1
ATOM 1825 N N . GLN A 1 226 ? 32.418 2.907 -13.717 1.00 94.81 226 GLN A N 1
ATOM 1826 C CA . GLN A 1 226 ? 32.786 2.398 -15.040 1.00 94.81 226 GLN A CA 1
ATOM 1827 C C . GLN A 1 226 ? 33.984 1.452 -14.966 1.00 94.81 226 GLN A C 1
ATOM 1829 O O . GLN A 1 226 ? 33.978 0.396 -15.598 1.00 94.81 226 GLN A O 1
ATOM 1834 N N . PHE A 1 227 ? 34.972 1.765 -14.120 1.00 95.25 227 PHE A N 1
ATOM 1835 C CA . PHE A 1 227 ? 36.074 0.843 -13.831 1.00 95.25 227 PHE A CA 1
ATOM 1836 C C . PHE A 1 227 ? 35.569 -0.477 -13.240 1.00 95.25 227 PHE A C 1
ATOM 1838 O O . PHE A 1 227 ? 36.045 -1.556 -13.604 1.00 95.25 227 PHE A O 1
ATOM 1845 N N . ARG A 1 228 ? 34.593 -0.414 -12.327 1.00 96.81 228 ARG A N 1
ATOM 1846 C CA . ARG A 1 228 ? 33.978 -1.607 -11.743 1.00 96.81 228 ARG A CA 1
ATOM 1847 C C . ARG A 1 228 ? 33.214 -2.417 -12.787 1.00 96.81 228 ARG A C 1
ATOM 1849 O O . ARG A 1 228 ? 33.329 -3.643 -12.796 1.00 96.81 228 ARG A O 1
ATOM 1856 N N . TRP A 1 229 ? 32.456 -1.766 -13.662 1.00 97.75 229 TRP A N 1
ATOM 1857 C CA . TRP A 1 229 ? 31.729 -2.427 -14.743 1.00 97.75 229 TRP A CA 1
ATOM 1858 C C . TRP A 1 229 ? 32.675 -3.115 -15.735 1.00 97.75 229 TRP A C 1
ATOM 1860 O O . TRP A 1 229 ? 32.496 -4.306 -16.001 1.00 97.75 229 TRP A O 1
ATOM 1870 N N . GLU A 1 230 ? 33.725 -2.426 -16.194 1.00 96.56 230 GLU A N 1
ATOM 1871 C CA . GLU A 1 230 ? 34.791 -2.991 -17.037 1.00 96.56 230 GLU A CA 1
ATOM 1872 C C . GLU A 1 230 ? 35.418 -4.223 -16.365 1.00 96.56 230 GLU A C 1
ATOM 1874 O O . GLU A 1 230 ? 35.483 -5.304 -16.952 1.00 96.56 230 GLU A O 1
ATOM 1879 N N . ARG A 1 231 ? 35.792 -4.108 -15.084 1.00 95.56 231 ARG A N 1
ATOM 1880 C CA . ARG A 1 231 ? 36.393 -5.205 -14.308 1.00 95.56 231 ARG A CA 1
ATOM 1881 C C . ARG A 1 231 ? 35.460 -6.401 -14.124 1.00 95.56 231 ARG A C 1
ATOM 1883 O O . ARG A 1 231 ? 35.921 -7.542 -14.083 1.00 95.56 231 ARG A O 1
ATOM 1890 N N . ASN A 1 232 ? 34.159 -6.154 -14.016 1.00 97.38 232 ASN A N 1
ATOM 1891 C CA . ASN A 1 232 ? 33.146 -7.205 -13.964 1.00 97.38 232 ASN A CA 1
ATOM 1892 C C . ASN A 1 232 ? 32.769 -7.729 -15.361 1.00 97.38 232 ASN A C 1
ATOM 1894 O O . ASN A 1 232 ? 31.886 -8.583 -15.480 1.00 97.38 232 ASN A O 1
ATOM 1898 N N . GLY A 1 233 ? 33.478 -7.279 -16.397 1.00 97.69 233 GLY A N 1
ATOM 1899 C CA . GLY A 1 233 ? 33.400 -7.787 -17.753 1.00 97.69 233 GLY A CA 1
ATOM 1900 C C . GLY A 1 233 ? 32.182 -7.283 -18.505 1.00 97.69 233 GLY A C 1
ATOM 1901 O O . GLY A 1 233 ? 31.580 -8.080 -19.221 1.00 97.69 233 GLY A O 1
ATOM 1902 N N . MET A 1 234 ? 31.778 -6.026 -18.310 1.00 98.38 234 MET A N 1
ATOM 1903 C CA . MET A 1 234 ? 30.771 -5.379 -19.154 1.00 98.38 234 MET A CA 1
ATOM 1904 C C . MET A 1 234 ? 31.210 -5.398 -20.624 1.00 98.38 234 MET A C 1
ATOM 1906 O O . MET A 1 234 ? 32.380 -5.190 -20.937 1.00 98.38 234 MET A O 1
ATOM 1910 N N . ARG A 1 235 ? 30.273 -5.701 -21.519 1.00 97.62 235 ARG A N 1
ATOM 1911 C CA . ARG A 1 235 ? 30.470 -5.789 -22.968 1.00 97.62 235 ARG A CA 1
ATOM 1912 C C . ARG A 1 235 ? 29.663 -4.697 -23.673 1.00 97.62 235 ARG A C 1
ATOM 1914 O O . ARG A 1 235 ? 28.704 -4.195 -23.085 1.00 97.62 235 ARG A O 1
ATOM 1921 N N . PRO A 1 236 ? 29.983 -4.389 -24.943 1.00 96.62 236 PRO A N 1
ATOM 1922 C CA . PRO A 1 236 ? 29.234 -3.408 -25.720 1.00 96.62 236 PRO A CA 1
ATOM 1923 C C . PRO A 1 236 ? 27.724 -3.681 -25.816 1.00 96.62 236 PRO A C 1
ATOM 1925 O O . PRO A 1 236 ? 26.950 -2.739 -25.862 1.00 96.62 236 PRO A O 1
ATOM 1928 N N . ASP A 1 237 ? 27.288 -4.946 -25.798 1.00 96.19 237 ASP A N 1
ATOM 1929 C CA . ASP A 1 237 ? 25.873 -5.342 -25.901 1.00 96.19 237 ASP A CA 1
ATOM 1930 C C . ASP A 1 237 ? 25.104 -5.351 -24.563 1.00 96.19 237 ASP A C 1
ATOM 1932 O O . ASP A 1 237 ? 23.902 -5.630 -24.540 1.00 96.19 237 ASP A O 1
ATOM 1936 N N . ASP A 1 238 ? 25.778 -5.091 -23.440 1.00 98.12 238 ASP A N 1
ATOM 1937 C CA . ASP A 1 238 ? 25.138 -5.005 -22.125 1.00 98.12 238 ASP A CA 1
ATOM 1938 C C . ASP A 1 238 ? 24.588 -3.591 -21.863 1.00 98.12 238 ASP A C 1
ATOM 1940 O O . ASP A 1 238 ? 24.938 -2.640 -22.555 1.00 98.12 238 ASP A O 1
ATOM 1944 N N . VAL A 1 239 ? 23.741 -3.432 -20.844 1.00 98.25 239 VAL A N 1
ATOM 1945 C CA . VAL A 1 239 ? 23.114 -2.141 -20.506 1.00 98.25 239 VAL A CA 1
ATOM 1946 C C . VAL A 1 239 ? 23.708 -1.601 -19.211 1.00 98.25 239 VAL A C 1
ATOM 1948 O O . VAL A 1 239 ? 23.694 -2.291 -18.189 1.00 98.25 239 VAL A O 1
ATOM 1951 N N . GLY A 1 240 ? 24.224 -0.376 -19.249 1.00 98.00 240 GLY A N 1
ATOM 1952 C CA . GLY A 1 240 ? 24.650 0.370 -18.068 1.00 98.00 240 GLY A CA 1
ATOM 1953 C C . GLY A 1 240 ? 23.507 1.236 -17.562 1.00 98.00 240 GLY A C 1
ATOM 1954 O O . GLY A 1 240 ? 22.868 1.921 -18.353 1.00 98.00 240 GLY A O 1
ATOM 1955 N N . ILE A 1 241 ? 23.244 1.190 -16.261 1.00 98.06 241 ILE A N 1
ATOM 1956 C CA . ILE A 1 241 ? 22.198 1.961 -15.590 1.00 98.06 241 ILE A CA 1
ATOM 1957 C C . ILE A 1 241 ? 22.859 2.792 -14.501 1.00 98.06 241 ILE A C 1
ATOM 1959 O O . ILE A 1 241 ? 23.385 2.241 -13.527 1.00 98.06 241 ILE A O 1
ATOM 1963 N N . TYR A 1 242 ? 22.822 4.106 -14.675 1.00 96.06 242 TYR A N 1
ATOM 1964 C CA . TYR A 1 242 ? 23.292 5.059 -13.687 1.00 96.06 242 TYR A CA 1
ATOM 1965 C C . TYR A 1 242 ? 22.104 5.623 -12.903 1.00 96.06 242 TYR A C 1
ATOM 1967 O O . TYR A 1 242 ? 21.067 5.949 -13.480 1.00 96.06 242 TYR A O 1
ATOM 1975 N N . ARG A 1 243 ? 22.241 5.708 -11.580 1.00 96.12 243 ARG A N 1
ATOM 1976 C CA . ARG A 1 243 ? 21.165 6.117 -10.675 1.00 96.12 243 ARG A CA 1
ATOM 1977 C C . ARG A 1 243 ? 21.712 6.680 -9.376 1.00 96.12 243 ARG A C 1
ATOM 1979 O O . ARG A 1 243 ? 22.838 6.349 -8.999 1.00 96.12 243 ARG A O 1
ATOM 1986 N N . ASP A 1 244 ? 20.877 7.422 -8.665 1.00 95.31 244 ASP A N 1
ATOM 1987 C CA . ASP A 1 244 ? 21.090 7.619 -7.237 1.00 95.31 244 ASP A CA 1
ATOM 1988 C C . ASP A 1 244 ? 20.587 6.398 -6.449 1.00 95.31 244 ASP A C 1
ATOM 1990 O O . ASP A 1 244 ? 19.870 5.522 -6.960 1.00 95.31 244 ASP A O 1
ATOM 1994 N N . THR A 1 245 ? 21.029 6.271 -5.195 1.00 96.12 245 THR A N 1
ATOM 1995 C CA . THR A 1 245 ? 20.740 5.067 -4.399 1.00 96.12 245 THR A CA 1
ATOM 1996 C C . THR A 1 245 ? 19.238 4.915 -4.149 1.00 96.12 245 THR A C 1
ATOM 1998 O O . THR A 1 245 ? 18.747 3.780 -4.077 1.00 96.12 245 THR A O 1
ATOM 2001 N N . ASP A 1 246 ? 18.528 6.038 -4.068 1.00 97.00 246 ASP A N 1
ATOM 2002 C CA . ASP A 1 246 ? 17.091 6.200 -3.865 1.00 97.00 246 ASP A CA 1
ATOM 2003 C C . ASP A 1 246 ? 16.264 6.200 -5.154 1.00 97.00 246 ASP A C 1
ATOM 2005 O O . ASP A 1 246 ? 15.047 6.357 -5.101 1.00 97.00 246 ASP A O 1
ATOM 2009 N N . GLU A 1 247 ? 16.873 5.928 -6.299 1.00 97.38 247 GLU A N 1
ATOM 2010 C CA . GLU A 1 247 ? 16.180 5.818 -7.577 1.00 97.38 247 GLU A CA 1
ATOM 2011 C C . GLU A 1 247 ? 16.266 4.402 -8.125 1.00 97.38 247 GLU A C 1
ATOM 2013 O O . GLU A 1 247 ? 17.275 3.709 -7.963 1.00 97.38 247 GLU A O 1
ATOM 2018 N N . MET A 1 248 ? 15.213 3.942 -8.796 1.00 97.88 248 MET A N 1
ATOM 2019 C CA . MET A 1 248 ? 15.224 2.623 -9.412 1.00 97.88 248 MET A CA 1
ATOM 2020 C C . MET A 1 248 ? 14.170 2.482 -10.504 1.00 97.88 248 MET A C 1
ATOM 2022 O O . MET A 1 248 ? 12.997 2.756 -10.270 1.00 97.88 248 MET A O 1
ATOM 2026 N N . PHE A 1 249 ? 14.562 1.975 -11.676 1.00 98.19 249 PHE A N 1
ATOM 2027 C CA . PHE A 1 249 ? 13.602 1.499 -12.669 1.00 98.19 249 PHE A CA 1
ATOM 2028 C C . PHE A 1 249 ? 12.717 0.406 -12.071 1.00 98.19 249 PHE A C 1
ATOM 2030 O O . PHE A 1 249 ? 13.193 -0.477 -11.360 1.00 98.19 249 PHE A O 1
ATOM 2037 N N . THR A 1 250 ? 11.433 0.431 -12.406 1.00 97.62 250 THR A N 1
ATOM 2038 C CA . THR A 1 250 ? 10.499 -0.637 -12.040 1.00 97.62 250 THR A CA 1
ATOM 2039 C C . THR A 1 250 ? 11.033 -1.981 -12.530 1.00 97.62 250 THR A C 1
ATOM 2041 O O . THR A 1 250 ? 11.664 -2.065 -13.588 1.00 97.62 250 THR A O 1
ATOM 2044 N N . ARG A 1 251 ? 10.776 -3.058 -11.786 1.00 97.00 251 ARG A N 1
ATOM 2045 C CA . ARG A 1 251 ? 11.189 -4.410 -12.177 1.00 97.00 251 ARG A CA 1
ATOM 2046 C C . ARG A 1 251 ? 10.724 -4.776 -13.583 1.00 97.00 251 ARG A C 1
ATOM 2048 O O . ARG A 1 251 ? 11.482 -5.392 -14.331 1.00 97.00 251 ARG A O 1
ATOM 2055 N N . ASP A 1 252 ? 9.494 -4.402 -13.925 1.00 96.56 252 ASP A N 1
ATOM 2056 C CA . ASP A 1 252 ? 8.919 -4.672 -15.240 1.00 96.56 252 ASP A CA 1
ATOM 2057 C C . ASP A 1 252 ? 9.710 -3.971 -16.351 1.00 96.56 252 ASP A C 1
ATOM 2059 O O . ASP A 1 252 ? 10.138 -4.611 -17.314 1.00 96.56 252 ASP A O 1
ATOM 2063 N N . PHE A 1 253 ? 10.046 -2.694 -16.155 1.00 97.88 253 PHE A N 1
ATOM 2064 C CA . PHE A 1 253 ? 10.867 -1.965 -17.112 1.00 97.88 253 PHE A CA 1
ATOM 2065 C C . PHE A 1 253 ? 12.314 -2.475 -17.162 1.00 97.88 253 PHE A C 1
ATOM 2067 O O . PHE A 1 253 ? 12.872 -2.619 -18.246 1.00 97.88 253 PHE A O 1
ATOM 2074 N N . LEU A 1 254 ? 12.919 -2.854 -16.028 1.00 98.31 254 LEU A N 1
ATOM 2075 C CA . LEU A 1 254 ? 14.235 -3.509 -16.018 1.00 98.31 254 LEU A CA 1
ATOM 2076 C C . LEU A 1 254 ? 14.236 -4.785 -16.869 1.00 98.31 254 LEU A C 1
ATOM 2078 O O . LEU A 1 254 ? 15.195 -5.040 -17.597 1.00 98.31 254 LEU A O 1
ATOM 2082 N N . ARG A 1 255 ? 13.166 -5.586 -16.807 1.00 97.69 255 ARG A N 1
ATOM 2083 C CA . ARG A 1 255 ? 13.007 -6.759 -17.674 1.00 97.69 255 ARG A CA 1
ATOM 2084 C C . ARG A 1 255 ? 12.836 -6.365 -19.136 1.00 97.69 255 ARG A C 1
ATOM 2086 O O . ARG A 1 255 ? 13.476 -6.987 -19.984 1.00 97.69 255 ARG A O 1
ATOM 2093 N N . ALA A 1 256 ? 12.077 -5.308 -19.425 1.00 98.12 256 ALA A N 1
ATOM 2094 C CA . ALA A 1 256 ? 11.942 -4.783 -20.780 1.00 98.12 256 ALA A CA 1
ATOM 2095 C C . ALA A 1 256 ? 13.310 -4.389 -21.372 1.00 98.12 256 ALA A C 1
ATOM 2097 O O . ALA A 1 256 ? 13.647 -4.820 -22.474 1.00 98.12 256 ALA A O 1
ATOM 2098 N N . LEU A 1 257 ? 14.161 -3.697 -20.602 1.00 98.12 257 LEU A N 1
ATOM 2099 C CA . LEU A 1 257 ? 15.532 -3.353 -21.012 1.00 98.12 257 LEU A CA 1
ATOM 2100 C C . LEU A 1 257 ? 16.407 -4.588 -21.292 1.00 98.12 257 LEU A C 1
ATOM 2102 O O . LEU A 1 257 ? 17.331 -4.526 -22.105 1.00 98.12 257 LEU A O 1
ATOM 2106 N N . GLN A 1 258 ? 16.142 -5.724 -20.635 1.00 97.75 258 GLN A N 1
ATOM 2107 C CA . GLN A 1 258 ? 16.892 -6.954 -20.886 1.00 97.75 258 GLN A CA 1
ATOM 2108 C C . GLN A 1 258 ? 16.491 -7.644 -22.183 1.00 97.75 258 GLN A C 1
ATOM 2110 O O . GLN A 1 258 ? 17.360 -8.248 -22.809 1.00 97.75 258 GLN A O 1
ATOM 2115 N N . ILE A 1 259 ? 15.211 -7.643 -22.546 1.00 98.06 259 ILE A N 1
ATOM 2116 C CA . ILE A 1 259 ? 14.690 -8.601 -23.530 1.00 98.06 259 ILE A CA 1
ATOM 2117 C C . ILE A 1 259 ? 14.022 -7.967 -24.746 1.00 98.06 259 ILE A C 1
ATOM 2119 O O . ILE A 1 259 ? 14.063 -8.568 -25.817 1.00 98.06 259 ILE A O 1
ATOM 2123 N N . CYS A 1 260 ? 13.462 -6.767 -24.615 1.00 98.31 260 CYS A N 1
ATOM 2124 C CA . CYS A 1 260 ? 12.780 -6.095 -25.711 1.00 98.31 260 CYS A CA 1
ATOM 2125 C C . CYS A 1 260 ? 13.773 -5.522 -26.730 1.00 98.31 260 CYS A C 1
ATOM 2127 O O . CYS A 1 260 ? 14.953 -5.269 -26.442 1.00 98.31 260 CYS A O 1
ATOM 2129 N N . ASP A 1 261 ? 13.279 -5.290 -27.941 1.00 97.38 261 ASP A N 1
ATOM 2130 C CA . ASP A 1 261 ? 13.959 -4.506 -28.965 1.00 97.38 261 ASP A CA 1
ATOM 2131 C C . ASP A 1 261 ? 13.742 -3.012 -28.700 1.00 97.38 261 ASP A C 1
ATOM 2133 O O . ASP A 1 261 ? 12.919 -2.349 -29.329 1.00 97.38 261 ASP A O 1
ATOM 2137 N N . VAL A 1 262 ? 14.466 -2.506 -27.703 1.00 97.06 262 VAL A N 1
ATOM 2138 C CA . VAL A 1 262 ? 14.479 -1.091 -27.328 1.00 97.06 262 VAL A CA 1
ATOM 2139 C C . VAL A 1 262 ? 15.350 -0.318 -28.331 1.00 97.06 262 VAL A C 1
ATOM 2141 O O . VAL A 1 262 ? 16.551 -0.615 -28.408 1.00 97.06 262 VAL A O 1
ATOM 2144 N N . PRO A 1 263 ? 14.811 0.656 -29.094 1.00 95.31 263 PRO A N 1
ATOM 2145 C CA . PRO A 1 263 ? 15.554 1.357 -30.147 1.00 95.31 263 PRO A CA 1
ATOM 2146 C C . PRO A 1 263 ? 16.877 1.966 -29.665 1.00 95.31 263 PRO A C 1
ATOM 2148 O O . PRO A 1 263 ? 17.920 1.769 -30.290 1.00 95.31 263 PRO A O 1
ATOM 2151 N N . GLN A 1 264 ? 16.858 2.588 -28.487 1.00 93.75 264 GLN A N 1
ATOM 2152 C CA . GLN A 1 264 ? 17.992 3.241 -27.826 1.00 93.75 264 GLN A CA 1
ATOM 2153 C C . GLN A 1 264 ? 19.062 2.241 -27.359 1.00 93.75 264 GLN A C 1
ATOM 2155 O O . GLN A 1 264 ? 20.129 2.638 -26.917 1.00 93.75 264 GLN A O 1
ATOM 2160 N N . LEU A 1 265 ? 18.818 0.931 -27.440 1.00 94.94 265 LEU A N 1
ATOM 2161 C CA . LEU A 1 265 ? 19.788 -0.101 -27.059 1.00 94.94 265 LEU A CA 1
ATOM 2162 C C . LEU A 1 265 ? 20.201 -0.988 -28.239 1.00 94.94 265 LEU A C 1
ATOM 2164 O O . LEU A 1 265 ? 20.768 -2.063 -28.034 1.00 94.94 265 LEU A O 1
ATOM 2168 N N . ARG A 1 266 ? 19.900 -0.601 -29.480 1.00 93.56 266 ARG A N 1
ATOM 2169 C CA . ARG A 1 266 ? 20.400 -1.300 -30.671 1.00 93.56 266 ARG A CA 1
ATOM 2170 C C . ARG A 1 266 ? 21.899 -1.019 -30.874 1.00 93.56 266 ARG A C 1
ATOM 2172 O O . ARG A 1 266 ? 22.337 0.100 -30.629 1.00 93.56 266 ARG A O 1
ATOM 2179 N N . PRO A 1 267 ? 22.701 -2.006 -31.296 1.00 91.69 267 PRO A N 1
ATOM 2180 C CA . PRO A 1 267 ? 24.132 -1.804 -31.519 1.00 91.69 267 PRO A CA 1
ATOM 2181 C C . PRO A 1 267 ? 24.407 -0.984 -32.787 1.00 91.69 267 PRO A C 1
ATOM 2183 O O . PRO A 1 267 ? 23.572 -0.943 -33.694 1.00 91.69 267 PRO A O 1
ATOM 2186 N N . ASN A 1 268 ? 25.618 -0.436 -32.899 1.00 87.94 268 ASN A N 1
ATOM 2187 C CA . ASN A 1 268 ? 26.109 0.357 -34.036 1.00 87.94 268 ASN A CA 1
ATOM 2188 C C . ASN A 1 268 ? 25.269 1.610 -34.342 1.00 87.94 268 ASN A C 1
ATOM 2190 O O . ASN A 1 268 ? 25.146 2.003 -35.506 1.00 87.94 268 ASN A O 1
ATOM 2194 N N . GLN A 1 269 ? 24.660 2.211 -33.323 1.00 84.88 269 GLN A N 1
ATOM 2195 C CA . GLN A 1 269 ? 23.999 3.505 -33.459 1.00 84.88 269 GLN A CA 1
ATOM 2196 C C . GLN A 1 269 ? 24.899 4.629 -32.957 1.00 84.88 269 GLN A C 1
ATOM 2198 O O . GLN A 1 269 ? 25.865 4.403 -32.231 1.00 84.88 269 GLN A O 1
ATOM 2203 N N . ASP A 1 270 ? 24.574 5.849 -33.361 1.00 82.62 270 ASP A N 1
ATOM 2204 C CA . ASP A 1 270 ? 25.192 7.029 -32.785 1.00 82.62 270 ASP A CA 1
ATOM 2205 C C . ASP A 1 270 ? 24.939 7.104 -31.267 1.00 82.62 270 ASP A C 1
ATOM 2207 O O . ASP A 1 270 ? 23.841 6.784 -30.845 1.00 82.62 270 ASP A O 1
ATOM 2211 N N . CYS A 1 271 ? 25.902 7.566 -30.461 1.00 85.31 271 CYS A N 1
ATOM 2212 C CA . CYS A 1 271 ? 25.810 7.592 -29.005 1.00 85.31 271 CYS A CA 1
ATOM 2213 C C . CYS A 1 271 ? 24.972 8.725 -28.391 1.00 85.31 271 CYS A C 1
ATOM 2215 O O . CYS A 1 271 ? 24.694 8.643 -27.199 1.00 85.31 271 CYS A O 1
ATOM 2217 N N . LYS A 1 272 ? 24.446 9.700 -29.150 1.00 74.62 272 LYS A N 1
ATOM 2218 C CA . LYS A 1 272 ? 23.532 10.723 -28.589 1.00 74.62 272 LYS A CA 1
ATOM 2219 C C . LYS A 1 272 ? 22.119 10.218 -28.285 1.00 74.62 272 LYS A C 1
ATOM 2221 O O . LYS A 1 272 ? 21.529 10.593 -27.277 1.00 74.62 272 LYS A O 1
ATOM 2226 N N . GLN A 1 273 ? 21.566 9.400 -29.175 1.00 70.75 273 GLN A N 1
ATOM 2227 C CA . GLN A 1 273 ? 20.234 8.788 -29.062 1.00 70.75 273 GLN A CA 1
ATOM 2228 C C . GLN A 1 273 ? 20.108 7.620 -28.043 1.00 70.75 273 GLN A C 1
ATOM 2230 O O . GLN A 1 273 ? 19.047 7.498 -27.434 1.00 70.75 273 GLN A O 1
ATOM 2235 N N . PRO A 1 274 ? 21.123 6.762 -27.792 1.00 75.31 274 PRO A N 1
ATOM 2236 C CA . PRO A 1 274 ? 21.050 5.585 -26.926 1.00 75.31 274 PRO A CA 1
ATOM 2237 C C . PRO A 1 274 ? 21.158 5.921 -25.438 1.00 75.31 274 PRO A C 1
ATOM 2239 O O . PRO A 1 274 ? 21.940 5.320 -24.697 1.00 75.31 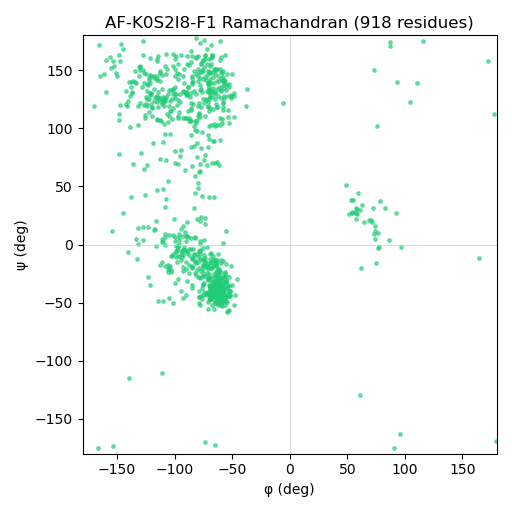274 PRO A O 1
ATOM 2242 N N . LYS A 1 275 ? 20.373 6.897 -24.993 1.00 89.62 275 LYS A N 1
ATOM 2243 C CA . LYS A 1 275 ? 20.138 7.195 -23.585 1.00 89.62 275 LYS A CA 1
ATOM 2244 C C . LYS A 1 275 ? 18.642 7.056 -23.329 1.00 89.62 275 LYS A C 1
ATOM 2246 O O . LYS A 1 275 ? 17.820 7.571 -24.077 1.00 89.62 275 LYS A O 1
ATOM 2251 N N . ILE A 1 276 ? 18.292 6.318 -22.291 1.00 95.06 276 ILE A N 1
ATOM 2252 C CA . ILE A 1 276 ? 16.920 6.145 -21.825 1.00 95.06 276 ILE A CA 1
ATOM 2253 C C . ILE A 1 276 ? 16.813 6.884 -20.511 1.00 95.06 276 ILE A C 1
ATOM 2255 O O . ILE A 1 276 ? 17.600 6.625 -19.602 1.00 95.06 276 ILE A O 1
ATOM 2259 N N . ILE A 1 277 ? 15.827 7.759 -20.423 1.00 94.50 277 ILE A N 1
ATOM 2260 C CA . ILE A 1 277 ? 15.532 8.561 -19.247 1.00 94.50 277 ILE A CA 1
ATOM 2261 C C . ILE A 1 277 ? 14.254 8.007 -18.624 1.00 94.50 277 ILE A C 1
ATOM 2263 O O . ILE A 1 277 ? 13.241 7.824 -19.308 1.00 94.50 277 ILE A O 1
ATOM 2267 N N . ALA A 1 278 ? 14.289 7.694 -17.333 1.00 94.69 278 ALA A N 1
ATOM 2268 C CA . ALA A 1 278 ? 13.088 7.236 -16.653 1.00 94.69 278 ALA A CA 1
ATOM 2269 C C . ALA A 1 278 ? 12.080 8.366 -16.437 1.00 94.69 278 ALA A C 1
ATOM 2271 O O . ALA A 1 278 ? 12.446 9.525 -16.274 1.00 94.69 278 ALA A O 1
ATOM 2272 N N . LYS A 1 279 ? 10.811 7.987 -16.302 1.00 93.44 279 LYS A N 1
ATOM 2273 C CA . LYS A 1 279 ? 9.769 8.819 -15.703 1.00 93.44 279 LYS A CA 1
ATOM 2274 C C . LYS A 1 279 ? 9.443 8.250 -14.326 1.00 93.44 279 LYS A C 1
ATOM 2276 O O . LYS A 1 279 ? 8.937 7.124 -14.240 1.00 93.44 279 LYS A O 1
ATOM 2281 N N . THR A 1 280 ? 9.760 8.972 -13.252 1.00 93.19 280 THR A N 1
ATOM 2282 C CA . THR A 1 280 ? 9.587 8.446 -11.888 1.00 93.19 280 THR A CA 1
ATOM 2283 C C . THR A 1 280 ? 8.259 8.778 -11.251 1.00 93.19 280 THR A C 1
ATOM 2285 O O . THR A 1 280 ? 7.720 9.875 -11.378 1.00 93.19 280 THR A O 1
ATOM 2288 N N . LEU A 1 281 ? 7.792 7.821 -10.456 1.00 92.62 281 LEU A N 1
ATOM 2289 C CA . LEU A 1 281 ? 6.890 8.078 -9.350 1.00 92.62 281 LEU A CA 1
ATOM 2290 C C . LEU A 1 281 ? 7.710 8.460 -8.112 1.00 92.62 281 LEU A C 1
ATOM 2292 O O . LEU A 1 281 ? 8.494 7.641 -7.619 1.00 92.62 281 LEU A O 1
ATOM 2296 N N . ILE A 1 282 ? 7.522 9.681 -7.617 1.00 93.31 282 ILE A N 1
ATOM 2297 C CA . ILE A 1 282 ? 8.228 10.187 -6.438 1.00 93.31 282 ILE A CA 1
ATOM 2298 C C . ILE A 1 282 ? 7.404 9.881 -5.186 1.00 93.31 282 ILE A C 1
ATOM 2300 O O . ILE A 1 282 ? 6.200 10.134 -5.120 1.00 93.31 282 ILE A O 1
ATOM 2304 N N . MET A 1 283 ? 8.076 9.318 -4.189 1.00 94.56 283 MET A N 1
ATOM 2305 C CA . MET A 1 283 ? 7.562 9.103 -2.842 1.00 94.56 283 MET A CA 1
ATOM 2306 C C . MET A 1 283 ? 8.396 9.946 -1.883 1.00 94.56 283 MET A C 1
ATOM 2308 O O . MET A 1 283 ? 9.614 9.805 -1.861 1.00 94.56 283 MET A O 1
ATOM 2312 N N . GLU A 1 284 ? 7.749 10.783 -1.081 1.00 94.56 284 GLU A N 1
ATOM 2313 C CA . GLU A 1 284 ? 8.401 11.722 -0.169 1.00 94.56 284 GLU A CA 1
ATOM 2314 C C . GLU A 1 284 ? 8.350 11.199 1.270 1.00 94.56 284 GLU A C 1
ATOM 2316 O O . GLU A 1 284 ? 7.300 11.143 1.910 1.00 94.56 284 GLU A O 1
ATOM 2321 N N . SER A 1 285 ? 9.495 10.763 1.791 1.00 96.06 285 SER A N 1
ATOM 2322 C CA . SER A 1 285 ? 9.715 10.209 3.137 1.00 96.06 285 SER A CA 1
ATOM 2323 C C . SER A 1 285 ? 8.965 8.911 3.487 1.00 96.06 285 SER A C 1
ATOM 2325 O O . SER A 1 285 ? 9.369 8.189 4.411 1.00 96.06 285 SER A O 1
ATOM 2327 N N . SER A 1 286 ? 7.892 8.578 2.769 1.00 95.50 286 SER A N 1
ATOM 2328 C CA . SER A 1 286 ? 7.007 7.434 2.986 1.00 95.50 286 SER A CA 1
ATOM 2329 C C . SER A 1 286 ? 6.409 6.950 1.659 1.00 95.50 286 SER A C 1
ATOM 2331 O O . SER A 1 286 ? 6.068 7.778 0.818 1.00 95.50 286 SER A O 1
ATOM 2333 N N . PRO A 1 287 ? 6.185 5.631 1.469 1.00 93.00 287 PRO A N 1
ATOM 2334 C CA . PRO A 1 287 ? 5.534 5.123 0.258 1.00 93.00 287 PRO A CA 1
ATOM 2335 C C . PRO A 1 287 ? 4.063 5.551 0.130 1.00 93.00 287 PRO A C 1
ATOM 2337 O O . PRO A 1 287 ? 3.475 5.366 -0.927 1.00 93.00 287 PRO A O 1
ATOM 2340 N N . LEU A 1 288 ? 3.468 6.097 1.200 1.00 90.75 288 LEU A N 1
ATOM 2341 C CA . LEU A 1 288 ? 2.104 6.637 1.197 1.00 90.75 288 LEU A CA 1
ATOM 2342 C C . LEU A 1 288 ? 2.052 8.140 0.885 1.00 90.75 288 LEU A C 1
ATOM 2344 O O . LEU A 1 288 ? 0.964 8.695 0.799 1.00 90.75 288 LEU A O 1
ATOM 2348 N N . CYS A 1 289 ? 3.205 8.798 0.750 1.00 91.19 289 CYS A N 1
ATOM 2349 C CA . CYS A 1 289 ? 3.311 10.222 0.451 1.00 91.19 289 CYS A CA 1
ATOM 2350 C C . CYS A 1 289 ? 3.786 10.393 -0.987 1.00 91.19 289 CYS A C 1
ATOM 2352 O O . CYS A 1 289 ? 4.950 10.678 -1.250 1.00 91.19 289 CYS A O 1
ATOM 2354 N N . ILE A 1 290 ? 2.882 10.112 -1.918 1.00 88.56 290 ILE A N 1
ATOM 2355 C CA . ILE A 1 290 ? 3.157 10.098 -3.352 1.00 88.56 290 ILE A CA 1
ATOM 2356 C C . ILE A 1 290 ? 2.855 11.483 -3.910 1.00 88.56 290 ILE A C 1
ATOM 2358 O O . ILE A 1 290 ? 1.776 12.015 -3.664 1.00 88.56 290 ILE A O 1
ATOM 2362 N N . THR A 1 291 ? 3.771 12.056 -4.683 1.00 85.62 291 THR A N 1
ATOM 2363 C CA . THR A 1 291 ? 3.484 13.311 -5.385 1.00 85.62 291 THR A CA 1
ATOM 2364 C C . THR A 1 291 ? 2.588 13.047 -6.589 1.00 85.62 291 THR A C 1
ATOM 2366 O O . THR A 1 291 ? 2.670 11.987 -7.219 1.00 85.62 291 THR A O 1
ATOM 2369 N N . ASN A 1 292 ? 1.760 14.019 -6.972 1.00 80.44 292 ASN A N 1
ATOM 2370 C CA . ASN A 1 292 ? 1.008 13.928 -8.216 1.00 80.44 292 ASN A CA 1
ATOM 2371 C C . ASN A 1 292 ? 1.970 13.782 -9.405 1.00 80.44 292 ASN A C 1
ATOM 2373 O O . ASN A 1 292 ? 2.592 14.749 -9.839 1.00 80.44 292 ASN A O 1
ATOM 2377 N N . PHE A 1 293 ? 2.081 12.568 -9.948 1.00 75.00 293 PHE A N 1
ATOM 2378 C CA . PHE A 1 293 ? 3.049 12.232 -10.995 1.00 75.00 293 PHE A CA 1
ATOM 2379 C C . PHE A 1 293 ? 2.821 12.984 -12.317 1.00 75.00 293 PHE A C 1
ATOM 2381 O O . PHE A 1 293 ? 3.711 13.001 -13.164 1.00 75.00 293 PHE A O 1
ATOM 2388 N N . LYS A 1 294 ? 1.627 13.564 -12.524 1.00 72.75 294 LYS A N 1
ATOM 2389 C CA . LYS A 1 294 ? 1.334 14.405 -13.695 1.00 72.75 294 LYS A CA 1
ATOM 2390 C C . LYS A 1 294 ? 1.879 15.822 -13.534 1.00 72.75 294 LYS A C 1
ATOM 2392 O O . LYS A 1 294 ? 2.167 16.464 -14.535 1.00 72.75 294 LYS A O 1
ATOM 2397 N N . VAL A 1 295 ? 1.986 16.292 -12.293 1.00 74.56 295 VAL A N 1
ATOM 2398 C CA . VAL A 1 295 ? 2.458 17.640 -11.953 1.00 74.56 295 VAL A CA 1
ATOM 2399 C C . VAL A 1 295 ? 3.953 17.619 -11.648 1.00 74.56 295 VAL A C 1
ATOM 2401 O O . VAL A 1 295 ? 4.689 18.502 -12.071 1.00 74.56 295 VAL A O 1
ATOM 2404 N N . ARG A 1 296 ? 4.414 16.584 -10.942 1.00 78.75 296 ARG A N 1
ATOM 2405 C CA . ARG A 1 296 ? 5.790 16.448 -10.476 1.00 78.75 296 ARG A CA 1
ATOM 2406 C C . ARG A 1 296 ? 6.321 15.057 -10.812 1.00 78.75 296 ARG A C 1
ATOM 2408 O O . ARG A 1 296 ? 6.000 14.077 -10.140 1.00 78.75 296 ARG A O 1
ATOM 2415 N N . SER A 1 297 ? 7.147 14.995 -11.852 1.00 77.06 297 SER A N 1
ATOM 2416 C CA . SER A 1 297 ? 7.936 13.820 -12.228 1.00 77.06 297 SER A CA 1
ATOM 2417 C C . SER A 1 297 ? 9.417 14.174 -12.248 1.00 77.06 297 SER A C 1
ATOM 2419 O O . SER A 1 297 ? 9.780 15.255 -12.710 1.00 77.06 297 SER A O 1
ATOM 2421 N N . TRP A 1 298 ? 10.261 13.253 -11.790 1.00 80.12 298 TRP A N 1
ATOM 2422 C CA . TRP A 1 298 ? 11.709 13.350 -11.950 1.00 80.12 298 TRP A CA 1
ATOM 2423 C C . TRP A 1 298 ? 12.159 12.485 -13.132 1.00 80.12 298 TRP A C 1
ATOM 2425 O O . TRP A 1 298 ? 11.446 11.571 -13.564 1.00 80.12 298 TRP A O 1
ATOM 2435 N N . TYR A 1 299 ? 13.342 12.782 -13.663 1.00 86.69 299 TYR A N 1
ATOM 2436 C CA . TYR A 1 299 ? 13.808 12.245 -14.943 1.00 86.69 299 TYR A CA 1
ATOM 2437 C C . TYR A 1 299 ? 15.033 11.347 -14.798 1.00 86.69 299 TYR A C 1
ATOM 2439 O O . TYR A 1 299 ? 16.006 11.498 -15.521 1.00 86.69 299 TYR A O 1
ATOM 2447 N N . HIS A 1 300 ? 14.997 10.428 -13.837 1.00 92.50 300 HIS A N 1
ATOM 2448 C CA . HIS A 1 300 ? 16.084 9.500 -13.532 1.00 92.50 300 HIS A CA 1
ATOM 2449 C C . HIS A 1 300 ? 15.524 8.223 -12.903 1.00 92.50 300 HIS A C 1
ATOM 2451 O O . HIS A 1 300 ? 14.475 8.295 -12.285 1.00 92.50 300 HIS A O 1
ATOM 2457 N N . PRO A 1 301 ? 16.156 7.046 -12.991 1.00 95.75 301 PRO A N 1
ATOM 2458 C CA . PRO A 1 301 ? 17.517 6.789 -13.452 1.00 95.75 301 PRO A CA 1
ATOM 2459 C C . PRO A 1 301 ? 17.686 6.809 -14.975 1.00 95.75 301 PRO A C 1
ATOM 2461 O O . PRO A 1 301 ? 16.711 6.870 -15.723 1.00 95.75 301 PRO A O 1
ATOM 2464 N N . ASP A 1 302 ? 18.938 6.718 -15.423 1.00 96.06 302 ASP A N 1
ATOM 2465 C CA . ASP A 1 302 ? 19.320 6.739 -16.836 1.00 96.06 302 ASP A CA 1
ATOM 2466 C C . ASP A 1 302 ? 19.942 5.404 -17.250 1.00 96.06 302 ASP A C 1
ATOM 2468 O O . ASP A 1 302 ? 20.707 4.796 -16.495 1.00 96.06 302 ASP A O 1
ATOM 2472 N N . ALA A 1 303 ? 19.655 4.950 -18.470 1.00 97.00 303 ALA A N 1
ATOM 2473 C CA . ALA A 1 303 ? 20.267 3.756 -19.046 1.00 97.00 303 ALA A CA 1
ATOM 2474 C C . ALA A 1 303 ? 20.902 4.029 -20.411 1.00 97.00 303 ALA A C 1
ATOM 2476 O O . ALA A 1 303 ? 20.396 4.828 -21.191 1.00 97.00 303 ALA A O 1
ATOM 2477 N N . SER A 1 304 ? 21.988 3.323 -20.725 1.00 96.19 304 SER A N 1
ATOM 2478 C CA . SER A 1 304 ? 22.628 3.362 -22.042 1.00 96.19 304 SER A CA 1
ATOM 2479 C C . SER A 1 304 ? 23.264 2.021 -22.400 1.00 96.19 304 SER A C 1
ATOM 2481 O O . SER A 1 304 ? 23.562 1.190 -21.535 1.00 96.19 304 SER A O 1
ATOM 2483 N N . LEU A 1 305 ? 23.459 1.797 -23.697 1.00 96.19 305 LEU A N 1
ATOM 2484 C CA . LEU A 1 305 ? 24.150 0.627 -24.218 1.00 96.19 305 LEU A CA 1
ATOM 2485 C C . LEU A 1 305 ? 25.651 0.709 -23.900 1.00 96.19 305 LEU A C 1
ATOM 2487 O O . LEU A 1 305 ? 26.263 1.764 -24.037 1.00 96.19 305 LEU A O 1
ATOM 2491 N N . GLY A 1 306 ? 26.271 -0.412 -23.529 1.00 96.56 306 GLY A N 1
ATOM 2492 C CA . GLY A 1 306 ? 27.697 -0.487 -23.203 1.00 96.56 306 GLY A CA 1
ATOM 2493 C C . GLY A 1 306 ? 28.613 0.021 -24.316 1.00 96.56 306 GLY A C 1
ATOM 2494 O O . GLY A 1 306 ? 29.657 0.598 -24.029 1.00 96.56 306 GLY A O 1
ATOM 2495 N N . GLU A 1 307 ? 28.211 -0.126 -25.579 1.00 95.38 307 GLU A N 1
ATOM 2496 C CA . GLU A 1 307 ? 28.907 0.433 -26.746 1.00 95.38 307 GLU A CA 1
ATOM 2497 C C . GLU A 1 307 ? 29.114 1.952 -26.656 1.00 95.38 307 GLU A C 1
ATOM 2499 O O . GLU A 1 307 ? 30.096 2.460 -27.192 1.00 95.38 307 GLU A O 1
ATOM 2504 N N . CYS A 1 308 ? 28.243 2.650 -25.925 1.00 94.12 308 CYS A N 1
ATOM 2505 C CA . CYS A 1 308 ? 28.280 4.093 -25.728 1.00 94.12 308 CYS A CA 1
ATOM 2506 C C . CYS A 1 308 ? 28.853 4.523 -24.380 1.00 94.12 308 CYS A C 1
ATOM 2508 O O . CYS A 1 308 ? 28.825 5.704 -24.054 1.00 94.12 308 CYS A O 1
ATOM 2510 N N . ILE A 1 309 ? 29.402 3.599 -23.593 1.00 94.56 309 ILE A N 1
ATOM 2511 C CA . ILE A 1 309 ? 29.946 3.890 -22.265 1.00 94.56 309 ILE A CA 1
ATOM 2512 C C . ILE A 1 309 ? 31.471 3.894 -22.329 1.00 94.56 309 ILE A C 1
ATOM 2514 O O . ILE A 1 309 ? 32.098 2.981 -22.871 1.00 94.56 309 ILE A O 1
ATOM 2518 N N . VAL A 1 310 ? 32.090 4.920 -21.747 1.00 93.19 310 VAL A N 1
ATOM 2519 C CA . VAL A 1 310 ? 33.551 5.031 -21.633 1.00 93.19 310 VAL A CA 1
ATOM 2520 C C . VAL A 1 310 ? 34.137 3.756 -21.000 1.00 93.19 310 VAL A C 1
ATOM 2522 O O . VAL A 1 310 ? 33.579 3.207 -20.054 1.00 93.19 310 VAL A O 1
ATOM 2525 N N . ARG A 1 311 ? 35.268 3.275 -21.546 1.00 93.00 311 ARG A N 1
ATOM 2526 C CA . ARG A 1 311 ? 35.965 1.998 -21.227 1.00 93.00 311 ARG A CA 1
ATOM 2527 C C . ARG A 1 311 ? 35.328 0.717 -21.754 1.00 93.00 311 ARG A C 1
ATOM 2529 O O . ARG A 1 311 ? 36.010 -0.301 -21.804 1.00 93.00 311 ARG A O 1
ATOM 2536 N N . VAL A 1 312 ? 34.070 0.759 -22.172 1.00 95.69 312 VAL A N 1
ATOM 2537 C CA . VAL A 1 312 ? 33.378 -0.400 -22.753 1.00 95.69 312 VAL A CA 1
ATOM 2538 C C . VAL A 1 312 ? 33.259 -0.239 -24.268 1.00 95.69 312 VAL A C 1
ATOM 2540 O O . VAL A 1 312 ? 33.574 -1.161 -25.023 1.00 95.69 312 VAL A O 1
ATOM 2543 N N . GLY A 1 313 ? 32.852 0.950 -24.706 1.00 93.19 313 GLY A N 1
ATOM 2544 C CA . GLY A 1 313 ? 32.713 1.339 -26.099 1.00 93.19 313 GLY A CA 1
ATOM 2545 C C . GLY A 1 313 ? 34.031 1.501 -26.850 1.00 93.19 313 GLY A C 1
ATOM 2546 O O . GLY A 1 313 ? 35.102 1.705 -26.272 1.00 93.19 313 GLY A O 1
ATOM 2547 N N . ASN A 1 314 ? 33.954 1.437 -28.180 1.00 92.06 314 ASN A N 1
ATOM 2548 C CA . ASN A 1 314 ? 35.117 1.614 -29.042 1.00 92.06 314 ASN A CA 1
ATOM 2549 C C . ASN A 1 314 ? 35.413 3.105 -29.250 1.00 92.06 314 ASN A C 1
ATOM 2551 O O . ASN A 1 314 ? 34.774 3.760 -30.074 1.00 92.06 314 ASN A O 1
ATOM 2555 N N . SER A 1 315 ? 36.446 3.610 -28.573 1.00 89.50 315 SER A N 1
ATOM 2556 C CA . SER A 1 315 ? 36.859 5.018 -28.655 1.00 89.50 315 SER A CA 1
ATOM 2557 C C . SER A 1 315 ? 37.322 5.474 -30.047 1.00 89.50 315 SER A C 1
ATOM 2559 O O . SER A 1 315 ? 37.408 6.668 -30.317 1.00 89.50 315 SER A O 1
ATOM 2561 N N . SER A 1 316 ? 37.629 4.533 -30.950 1.00 86.88 316 SER A N 1
ATOM 2562 C CA . SER A 1 316 ? 37.954 4.838 -32.351 1.00 86.88 316 SER A CA 1
ATOM 2563 C C . SER A 1 316 ? 36.705 5.062 -33.211 1.00 86.88 316 SER A C 1
ATOM 2565 O O . SER A 1 316 ? 36.795 5.664 -34.281 1.00 86.88 316 SER A O 1
ATOM 2567 N N . LEU A 1 317 ? 35.549 4.543 -32.781 1.00 85.19 317 LEU A N 1
ATOM 2568 C CA . LEU A 1 317 ? 34.260 4.753 -33.443 1.00 85.19 317 LEU A CA 1
ATOM 2569 C C . LEU A 1 317 ? 33.525 5.947 -32.843 1.00 85.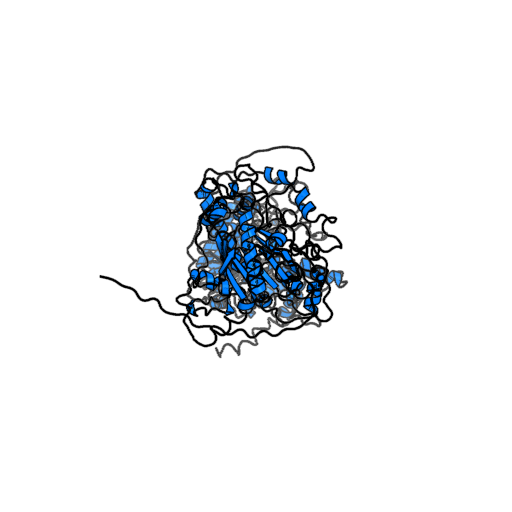19 317 LEU A C 1
ATOM 2571 O O . LEU A 1 317 ? 33.071 6.801 -33.598 1.00 85.19 317 LEU A O 1
ATOM 2575 N N . HIS A 1 318 ? 33.489 6.016 -31.516 1.00 86.44 318 HIS A N 1
ATOM 2576 C CA . HIS A 1 318 ? 32.901 7.101 -30.745 1.00 86.44 318 HIS A CA 1
ATOM 2577 C C . HIS A 1 318 ? 34.027 7.782 -29.973 1.00 86.44 318 HIS A C 1
ATOM 2579 O O . HIS A 1 318 ? 34.558 7.175 -29.043 1.00 86.44 318 HIS A O 1
ATOM 2585 N N . PRO A 1 319 ? 34.464 8.992 -30.357 1.00 82.06 319 PRO A N 1
ATOM 2586 C CA . PRO A 1 319 ? 35.553 9.657 -29.653 1.00 82.06 319 PRO A CA 1
ATOM 2587 C C . PRO A 1 319 ? 35.193 9.878 -28.177 1.00 82.06 319 PRO A C 1
ATOM 2589 O O . PRO A 1 319 ? 34.034 9.831 -27.775 1.00 82.06 319 PRO A O 1
ATOM 2592 N N . LEU A 1 320 ? 36.186 10.120 -27.328 1.00 80.69 320 LEU A N 1
ATOM 2593 C CA . LEU A 1 320 ? 35.893 10.611 -25.982 1.00 80.69 320 LEU A CA 1
ATOM 2594 C C . LEU A 1 320 ? 35.411 12.061 -26.094 1.00 80.69 320 LEU A C 1
ATOM 2596 O O . LEU A 1 320 ? 35.988 12.824 -26.866 1.00 80.69 320 LEU A O 1
ATOM 2600 N N . ALA A 1 321 ? 34.381 12.437 -25.331 1.00 73.56 321 ALA A N 1
ATOM 2601 C CA . ALA A 1 321 ? 33.952 13.831 -25.277 1.00 73.56 321 ALA A CA 1
ATOM 2602 C C . ALA A 1 321 ? 35.113 14.701 -24.777 1.00 73.56 321 ALA A C 1
ATOM 2604 O O . ALA A 1 321 ? 35.756 14.367 -23.771 1.00 73.56 321 ALA A O 1
ATOM 2605 N N . GLU A 1 322 ? 35.374 15.809 -25.473 1.00 66.12 322 GLU A N 1
ATOM 2606 C CA . GLU A 1 322 ? 36.192 16.883 -24.922 1.00 66.12 322 GLU A CA 1
ATOM 2607 C C . GLU A 1 322 ? 35.373 17.547 -23.823 1.00 66.12 322 GLU A C 1
ATOM 2609 O O . GLU A 1 322 ? 34.316 18.118 -24.069 1.00 66.12 322 GLU A O 1
ATOM 2614 N N . ARG A 1 323 ? 35.846 17.433 -22.590 1.00 64.50 323 ARG A N 1
ATOM 2615 C CA . ARG A 1 323 ? 35.251 18.118 -21.446 1.00 64.50 323 ARG A CA 1
ATOM 2616 C C . ARG A 1 323 ? 36.104 19.383 -21.236 1.00 64.50 323 ARG A C 1
ATOM 2618 O O . ARG A 1 323 ? 37.294 19.350 -21.561 1.00 64.50 323 ARG A O 1
ATOM 2625 N N . GLY A 1 324 ? 35.535 20.504 -20.763 1.00 50.56 324 GLY A N 1
ATOM 2626 C CA . GLY A 1 324 ? 36.261 21.779 -20.511 1.00 50.56 324 GLY A CA 1
ATOM 2627 C C . GLY A 1 324 ? 35.830 22.454 -19.193 1.00 50.56 324 GLY A C 1
ATOM 2628 O O . GLY A 1 324 ? 34.634 22.480 -18.921 1.00 50.56 324 GLY A O 1
ATOM 2629 N N . PHE A 1 325 ? 36.767 22.963 -18.365 1.00 52.69 325 PHE A N 1
ATOM 2630 C CA . PHE A 1 325 ? 36.540 23.398 -16.960 1.00 52.69 325 PHE A CA 1
ATOM 2631 C C . PHE A 1 325 ? 37.201 24.732 -16.812 1.00 52.69 325 PHE A C 1
ATOM 2633 O O . PHE A 1 325 ? 38.338 24.942 -17.233 1.00 52.69 325 PHE A O 1
ATOM 2640 N N . HIS A 1 326 ? 36.500 25.594 -16.111 1.00 48.03 326 HIS A N 1
ATOM 2641 C CA . HIS A 1 326 ? 37.037 26.851 -15.675 1.00 48.03 326 HIS A CA 1
ATOM 2642 C C . HIS A 1 326 ? 36.985 26.837 -14.155 1.00 48.03 326 HIS A C 1
ATOM 2644 O O . HIS A 1 326 ? 36.018 27.291 -13.554 1.00 48.03 326 HIS A O 1
ATOM 2650 N N . ALA A 1 327 ? 38.032 26.299 -13.520 1.00 41.72 327 ALA A N 1
ATOM 2651 C CA . ALA A 1 327 ? 38.236 26.541 -12.098 1.00 41.72 327 ALA A CA 1
ATOM 2652 C C . ALA A 1 327 ? 38.466 28.041 -11.920 1.00 41.72 327 ALA A C 1
ATOM 2654 O O . ALA A 1 327 ? 39.558 28.555 -12.182 1.00 41.72 327 ALA A O 1
ATOM 2655 N N . THR A 1 328 ? 37.450 28.756 -11.459 1.00 43.97 328 THR A N 1
ATOM 2656 C CA . THR A 1 328 ? 37.653 30.079 -10.884 1.00 43.97 328 THR A CA 1
ATOM 2657 C C . THR A 1 328 ? 37.991 29.892 -9.415 1.00 43.97 328 THR A C 1
ATOM 2659 O O . THR A 1 328 ? 37.108 29.788 -8.566 1.00 43.97 328 THR A O 1
ATOM 2662 N N . ARG A 1 329 ? 39.283 29.849 -9.082 1.00 44.34 329 ARG A N 1
ATOM 2663 C CA . ARG A 1 329 ? 39.706 29.910 -7.679 1.00 44.34 329 ARG A CA 1
ATOM 2664 C C . ARG A 1 329 ? 39.639 31.375 -7.255 1.00 44.34 329 ARG A C 1
ATOM 2666 O O . ARG A 1 329 ? 40.392 32.195 -7.773 1.00 44.34 329 ARG A O 1
ATOM 2673 N N . ASN A 1 330 ? 38.724 31.723 -6.350 1.00 46.56 330 ASN A N 1
ATOM 2674 C CA . ASN A 1 330 ? 38.508 33.106 -5.890 1.00 46.56 330 ASN A CA 1
ATOM 2675 C C . ASN A 1 330 ? 38.234 34.114 -7.030 1.00 46.56 330 ASN A C 1
ATOM 2677 O O . ASN A 1 330 ? 38.735 35.237 -7.000 1.00 46.56 330 ASN A O 1
ATOM 2681 N N . GLY A 1 331 ? 37.486 33.714 -8.065 1.00 51.62 331 GLY A N 1
ATOM 2682 C CA . GLY A 1 331 ? 37.157 34.599 -9.191 1.00 51.62 331 GLY A CA 1
ATOM 2683 C C . GLY A 1 331 ? 38.311 34.885 -10.165 1.00 51.62 331 GLY A C 1
ATOM 2684 O O . GLY A 1 331 ? 38.154 35.728 -11.043 1.00 51.62 331 GLY A O 1
ATOM 2685 N N . GLN A 1 332 ? 39.455 34.198 -10.048 1.00 42.94 332 GLN A N 1
ATOM 2686 C CA . GLN A 1 332 ? 40.526 34.236 -11.048 1.00 42.94 332 GLN A CA 1
ATOM 2687 C C . GLN A 1 332 ? 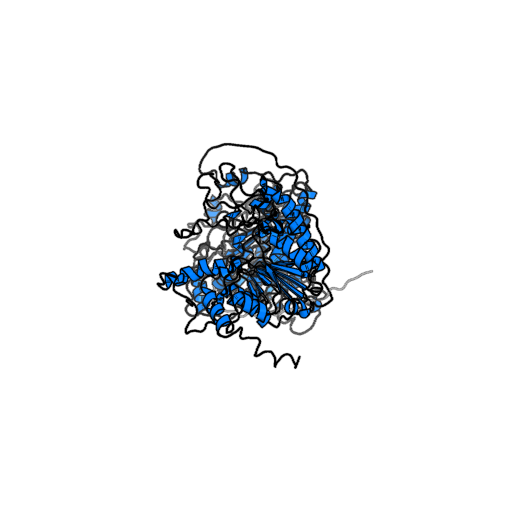40.599 32.910 -11.810 1.00 42.94 332 GLN A C 1
ATOM 2689 O O . GLN A 1 332 ? 40.721 31.840 -11.212 1.00 42.94 332 GLN A O 1
ATOM 2694 N N . THR A 1 333 ? 40.529 32.991 -13.139 1.00 48.12 333 THR A N 1
ATOM 2695 C CA . THR A 1 333 ? 40.798 31.885 -14.063 1.00 48.12 333 THR A CA 1
ATOM 2696 C C . THR A 1 333 ? 42.269 31.488 -13.943 1.00 48.12 333 THR A C 1
ATOM 2698 O O . THR A 1 333 ? 43.155 32.337 -14.073 1.00 48.12 333 THR A O 1
ATOM 2701 N N . LEU A 1 334 ? 42.553 30.213 -13.668 1.00 45.56 334 LEU A N 1
ATOM 2702 C CA . LEU A 1 334 ? 43.933 29.719 -13.647 1.00 45.56 334 LEU A CA 1
ATOM 2703 C C . LEU A 1 334 ? 44.562 29.792 -15.059 1.00 45.56 334 LEU A C 1
ATOM 2705 O O . LEU A 1 334 ? 43.847 29.633 -16.051 1.00 45.56 334 LEU A O 1
ATOM 2709 N N . PRO A 1 335 ? 45.882 30.043 -15.187 1.00 47.59 335 PRO A N 1
ATOM 2710 C CA . PRO A 1 335 ? 46.553 30.107 -16.486 1.00 47.59 335 PRO A CA 1
ATOM 2711 C C . PRO A 1 335 ? 46.506 28.769 -17.238 1.00 47.59 335 PRO A C 1
ATOM 2713 O O . PRO A 1 335 ? 46.860 27.727 -16.692 1.00 47.59 335 PRO A O 1
ATOM 2716 N N . GLN A 1 336 ? 46.162 28.841 -18.525 1.00 47.38 336 GLN A N 1
ATOM 2717 C CA . GLN A 1 336 ? 45.934 27.729 -19.464 1.00 47.38 336 GLN A CA 1
ATOM 2718 C C . GLN A 1 336 ? 47.127 26.760 -19.659 1.00 47.38 336 GLN A C 1
ATOM 2720 O O . GLN A 1 336 ? 46.961 25.684 -20.224 1.00 47.38 336 GLN A O 1
ATOM 2725 N N . GLU A 1 337 ? 48.341 27.118 -19.224 1.00 43.50 337 GLU A N 1
ATOM 2726 C CA . GLU A 1 337 ? 49.581 26.402 -19.582 1.00 43.50 337 GLU A CA 1
ATOM 2727 C C . GLU A 1 337 ? 50.018 25.294 -18.601 1.00 43.50 337 GLU A C 1
ATOM 2729 O O . GLU A 1 337 ? 50.966 24.567 -18.899 1.00 43.50 337 GLU A O 1
ATOM 2734 N N . GLN A 1 338 ? 49.344 25.101 -17.459 1.00 44.38 338 GLN A N 1
ATOM 2735 C CA . GLN A 1 338 ? 49.633 23.979 -16.537 1.00 44.38 338 GLN A CA 1
ATOM 2736 C C . GLN A 1 338 ? 48.668 22.785 -16.673 1.00 44.38 338 GLN A C 1
ATOM 2738 O O . GLN A 1 338 ? 48.788 21.813 -15.930 1.00 44.38 338 GLN A O 1
ATOM 2743 N N . ASP A 1 339 ? 47.777 22.809 -17.668 1.00 41.12 339 ASP A N 1
ATOM 2744 C CA . ASP A 1 339 ? 46.603 21.926 -17.777 1.00 41.12 339 ASP A CA 1
ATOM 2745 C C . ASP A 1 339 ? 46.781 20.736 -18.752 1.00 41.12 339 ASP A C 1
ATOM 2747 O O . ASP A 1 339 ? 45.834 20.171 -19.291 1.00 41.12 339 ASP A O 1
ATOM 2751 N N . LEU A 1 340 ? 48.029 20.341 -19.033 1.00 36.91 340 LEU A N 1
ATOM 2752 C CA . LEU A 1 340 ? 48.347 19.384 -20.109 1.00 36.91 340 LEU A CA 1
ATOM 2753 C C . LEU A 1 340 ? 48.223 17.899 -19.728 1.00 36.91 340 LEU A C 1
ATOM 2755 O O . LEU A 1 340 ? 48.424 17.040 -20.586 1.00 36.91 340 LEU A O 1
ATOM 2759 N N . LEU A 1 341 ? 47.919 17.569 -18.470 1.00 36.28 341 LEU A N 1
ATOM 2760 C CA . LEU A 1 341 ? 47.803 16.172 -18.029 1.00 36.28 341 LEU A CA 1
ATOM 2761 C C . LEU A 1 341 ? 46.366 15.703 -17.794 1.00 36.28 341 LEU A C 1
ATOM 2763 O O . LEU A 1 341 ? 46.156 14.494 -17.807 1.00 36.28 341 LEU A O 1
ATOM 2767 N N . TYR A 1 342 ? 45.395 16.610 -17.643 1.00 40.78 342 TYR A N 1
ATOM 2768 C CA . TYR A 1 342 ? 43.983 16.285 -17.421 1.00 40.78 342 TYR A CA 1
ATOM 2769 C C . TYR A 1 342 ? 43.079 17.358 -18.038 1.00 40.78 342 TYR A C 1
ATOM 2771 O O . TYR A 1 342 ? 42.504 18.184 -17.345 1.00 40.78 342 TYR A O 1
ATOM 2779 N N . ASN A 1 343 ? 42.903 17.304 -19.357 1.00 31.03 343 ASN A N 1
ATOM 2780 C CA . ASN A 1 343 ? 41.913 18.116 -20.070 1.00 31.03 343 ASN A CA 1
ATOM 2781 C C . ASN A 1 343 ? 40.503 17.481 -19.934 1.00 31.03 343 ASN A C 1
ATOM 2783 O O . ASN A 1 343 ? 39.853 17.137 -20.922 1.00 31.03 343 ASN A O 1
ATOM 2787 N N . HIS A 1 344 ? 40.076 17.207 -18.694 1.00 41.16 344 HIS A N 1
ATOM 2788 C CA . HIS A 1 344 ? 38.772 16.628 -18.347 1.00 41.16 344 HIS A CA 1
ATOM 2789 C C . HIS A 1 344 ? 38.192 17.313 -17.120 1.00 41.16 344 HIS A C 1
ATOM 2791 O O . HIS A 1 344 ? 38.865 17.495 -16.110 1.00 41.16 344 HIS A O 1
ATOM 2797 N N . THR A 1 345 ? 36.957 17.766 -17.247 1.00 48.88 345 THR A N 1
ATOM 2798 C CA . THR A 1 345 ? 36.701 19.095 -16.736 1.00 48.88 345 THR A CA 1
ATOM 2799 C C . THR A 1 345 ? 35.189 19.375 -16.738 1.00 48.88 345 THR A C 1
ATOM 2801 O O . THR A 1 345 ? 34.552 19.337 -17.786 1.00 48.88 345 THR A O 1
ATOM 2804 N N . TYR A 1 346 ? 34.612 19.632 -15.562 1.00 39.47 346 TYR A N 1
ATOM 2805 C CA . TYR A 1 346 ? 33.177 19.863 -15.348 1.00 39.47 346 TYR A CA 1
ATOM 2806 C C . TYR A 1 346 ? 32.995 21.110 -14.489 1.00 39.47 346 TYR A C 1
ATOM 2808 O O . TYR A 1 346 ? 33.487 21.150 -13.367 1.00 39.47 346 TYR A O 1
ATOM 2816 N N . GLY A 1 347 ? 32.320 22.126 -15.013 1.00 36.91 347 GLY A N 1
ATOM 2817 C CA . GLY A 1 347 ? 31.907 23.309 -14.260 1.00 36.91 347 GLY A CA 1
ATOM 2818 C C . GLY A 1 347 ? 30.663 23.916 -14.897 1.00 36.91 347 GLY A C 1
ATOM 2819 O O . GLY A 1 347 ? 30.390 23.654 -16.071 1.00 36.91 347 GLY A O 1
ATOM 2820 N N . GLU A 1 348 ? 29.909 24.686 -14.115 1.00 38.72 348 GLU A N 1
ATOM 2821 C CA . GLU A 1 348 ? 28.658 25.331 -14.520 1.00 38.72 348 GLU A CA 1
ATOM 2822 C C . GLU A 1 348 ? 28.830 26.150 -15.804 1.00 38.72 348 GLU A C 1
ATOM 2824 O O . GLU A 1 348 ? 29.401 27.241 -15.812 1.00 38.72 348 GLU A O 1
ATOM 2829 N N . ARG A 1 349 ? 28.323 25.608 -16.911 1.00 44.03 349 ARG A N 1
ATOM 2830 C CA . ARG A 1 349 ? 28.198 26.338 -18.167 1.00 44.03 349 ARG A CA 1
ATOM 2831 C C . ARG A 1 349 ? 26.787 26.922 -18.301 1.00 44.03 349 ARG A C 1
ATOM 2833 O O . ARG A 1 349 ? 25.823 26.281 -17.856 1.00 44.03 349 ARG A O 1
ATOM 2840 N N . PRO A 1 350 ? 26.633 28.103 -18.932 1.00 45.12 350 PRO A N 1
ATOM 2841 C CA . PRO A 1 350 ? 25.331 28.616 -19.345 1.00 45.12 350 PRO A CA 1
ATOM 2842 C C . PRO A 1 350 ? 24.558 27.547 -20.126 1.00 45.12 350 PRO A C 1
ATOM 2844 O O . PRO A 1 350 ? 25.152 26.761 -20.858 1.00 45.12 350 PRO A O 1
ATOM 2847 N N . GLU A 1 351 ? 23.235 27.522 -20.005 1.00 43.72 351 GLU A N 1
ATOM 2848 C CA . GLU A 1 351 ? 22.350 26.549 -20.670 1.00 43.72 351 GLU A CA 1
ATOM 2849 C C . GLU A 1 351 ? 22.623 26.418 -22.185 1.00 43.72 351 GLU A C 1
ATOM 2851 O O . GLU A 1 351 ? 22.648 25.318 -22.724 1.00 43.72 351 GLU A O 1
ATOM 2856 N N . ALA A 1 352 ? 22.998 27.518 -22.848 1.00 38.59 352 ALA A N 1
ATOM 2857 C CA . ALA A 1 352 ? 23.401 27.536 -24.258 1.00 38.59 352 ALA A CA 1
ATOM 2858 C C . ALA A 1 352 ? 24.676 26.720 -24.586 1.00 38.59 352 ALA A C 1
ATOM 2860 O O . ALA A 1 352 ? 24.856 26.289 -25.722 1.00 38.59 352 ALA A O 1
ATOM 2861 N N . GLU A 1 353 ? 25.565 26.492 -23.619 1.00 42.97 353 GLU A N 1
ATOM 2862 C CA . GLU A 1 353 ? 26.795 25.708 -23.787 1.00 42.97 353 GLU A CA 1
ATOM 2863 C C . GLU A 1 353 ? 26.617 24.221 -23.432 1.00 42.97 353 GLU A C 1
ATOM 2865 O O . GLU A 1 353 ? 27.391 23.402 -23.925 1.00 42.97 353 GLU A O 1
ATOM 2870 N N . ARG A 1 354 ? 25.580 23.843 -22.664 1.00 49.00 354 ARG A N 1
ATOM 2871 C CA . ARG A 1 354 ? 25.188 22.425 -22.494 1.00 49.00 354 ARG A CA 1
ATOM 2872 C C . ARG A 1 354 ? 24.675 21.827 -23.807 1.00 49.00 354 ARG A C 1
ATOM 2874 O O . ARG A 1 354 ? 25.038 20.703 -24.147 1.00 49.00 354 ARG A O 1
ATOM 2881 N N . VAL A 1 355 ? 23.957 22.633 -24.591 1.00 43.09 355 VAL A N 1
ATOM 2882 C CA . VAL A 1 355 ? 23.581 22.333 -25.982 1.00 43.09 355 VAL A CA 1
ATOM 2883 C C . VAL A 1 355 ? 24.814 22.362 -26.910 1.00 43.09 355 VAL A C 1
ATOM 2885 O O . VAL A 1 355 ? 24.922 21.572 -27.849 1.00 43.09 355 VAL A O 1
ATOM 2888 N N . GLY A 1 356 ? 25.768 23.263 -26.641 1.00 41.75 356 GLY A N 1
ATOM 2889 C CA . GLY A 1 356 ? 26.965 23.509 -27.459 1.00 41.75 356 GLY A CA 1
ATOM 2890 C C . GLY A 1 356 ? 28.082 22.457 -27.367 1.00 41.75 356 GLY A C 1
ATOM 2891 O O . GLY A 1 356 ? 28.876 22.341 -28.298 1.00 41.75 356 GLY A O 1
ATOM 2892 N N . ASP A 1 357 ? 28.148 21.638 -26.312 1.00 49.44 357 ASP A N 1
ATOM 2893 C CA . ASP A 1 357 ? 29.127 20.532 -26.230 1.00 49.44 357 ASP A CA 1
ATOM 2894 C C . ASP A 1 357 ? 28.788 19.346 -27.147 1.00 49.44 357 ASP A C 1
ATOM 2896 O O . ASP A 1 357 ? 29.647 18.503 -27.422 1.00 49.44 357 ASP A O 1
ATOM 2900 N N . PHE A 1 358 ? 27.572 19.337 -27.698 1.00 54.44 358 PHE A N 1
ATOM 2901 C CA . PHE A 1 358 ? 27.147 18.490 -28.810 1.00 54.44 358 PHE A CA 1
ATOM 2902 C C . PHE A 1 358 ? 26.955 19.281 -30.102 1.00 54.44 358 PHE A C 1
ATOM 2904 O O . PHE A 1 358 ? 26.097 18.914 -30.907 1.00 54.44 358 PHE A O 1
ATOM 2911 N N . ASP A 1 359 ? 27.743 20.347 -30.297 1.00 57.78 359 ASP A N 1
ATOM 2912 C CA . ASP A 1 359 ? 27.797 21.091 -31.554 1.00 57.78 359 ASP A CA 1
ATOM 2913 C C . ASP A 1 359 ? 27.945 20.103 -32.728 1.00 57.78 359 ASP A C 1
ATOM 2915 O O . ASP A 1 359 ? 29.005 19.478 -32.878 1.00 57.78 359 ASP A O 1
ATOM 2919 N N . PRO A 1 360 ? 26.902 19.937 -33.565 1.00 57.44 360 PRO A N 1
ATOM 2920 C CA . PRO A 1 360 ? 26.941 19.026 -34.702 1.00 57.44 360 PRO A CA 1
ATOM 2921 C C . PRO A 1 360 ? 28.108 19.334 -35.649 1.00 57.44 360 PRO A C 1
ATOM 2923 O O . PRO A 1 360 ? 28.591 18.436 -36.337 1.00 57.44 360 PRO A O 1
ATOM 2926 N N . GLU A 1 361 ? 28.604 20.580 -35.669 1.00 60.84 361 GLU A N 1
ATOM 2927 C CA . GLU A 1 361 ? 29.750 20.976 -36.486 1.00 60.84 361 GLU A CA 1
ATOM 2928 C C . GLU A 1 361 ? 31.093 20.447 -35.949 1.00 60.84 361 GLU A C 1
ATOM 2930 O O . GLU A 1 361 ? 32.016 20.200 -36.739 1.00 60.84 361 GLU A O 1
ATOM 2935 N N . ARG A 1 362 ? 31.217 20.207 -34.632 1.00 60.94 362 ARG A N 1
ATOM 2936 C CA . ARG A 1 362 ? 32.411 19.585 -34.023 1.00 60.94 362 ARG A CA 1
ATOM 2937 C C . ARG A 1 362 ? 32.475 18.081 -34.274 1.00 60.94 362 ARG A C 1
ATOM 2939 O O . ARG A 1 362 ? 33.567 17.550 -34.498 1.00 60.94 362 ARG A O 1
ATOM 2946 N N . TYR A 1 363 ? 31.335 17.394 -34.308 1.00 64.44 363 TYR A N 1
ATOM 2947 C CA . TYR A 1 363 ? 31.271 15.941 -34.507 1.00 64.44 363 TYR A CA 1
ATOM 2948 C C . TYR A 1 363 ? 31.038 15.591 -35.977 1.00 64.44 363 TYR A C 1
ATOM 2950 O O . TYR A 1 363 ? 29.956 15.192 -36.402 1.00 64.44 363 TYR A O 1
ATOM 2958 N N . LYS A 1 364 ? 32.100 15.712 -36.780 1.00 56.19 364 LYS A N 1
ATOM 2959 C CA . LYS A 1 364 ? 32.071 15.308 -38.193 1.00 56.19 364 LYS A CA 1
ATOM 2960 C C . LYS A 1 364 ? 31.680 13.825 -38.321 1.00 56.19 364 LYS A C 1
ATOM 2962 O O . LYS A 1 364 ? 32.382 12.957 -37.800 1.00 56.19 364 LYS A O 1
ATOM 2967 N N . ASN A 1 365 ? 30.644 13.550 -39.120 1.00 64.81 365 ASN A N 1
ATOM 2968 C CA . ASN A 1 365 ? 30.119 12.222 -39.493 1.00 64.81 365 ASN A CA 1
ATOM 2969 C C . ASN A 1 365 ? 29.156 11.538 -38.496 1.00 64.81 365 ASN A C 1
ATOM 2971 O O . ASN A 1 365 ? 29.170 10.310 -38.438 1.00 64.81 365 ASN A O 1
ATOM 2975 N N . ASP A 1 366 ? 28.349 12.282 -37.730 1.00 64.38 366 ASP A N 1
ATOM 2976 C CA . ASP A 1 366 ? 27.291 11.714 -36.862 1.00 64.38 366 ASP A CA 1
ATOM 2977 C C . ASP A 1 366 ? 27.809 10.705 -35.817 1.00 64.38 366 ASP A C 1
ATOM 2979 O O . ASP A 1 366 ? 27.138 9.738 -35.466 1.00 64.38 366 ASP A O 1
ATOM 2983 N N . LYS A 1 367 ? 29.043 10.905 -35.342 1.00 68.44 367 LYS A N 1
ATOM 2984 C CA . LYS A 1 367 ? 29.705 10.046 -34.351 1.00 68.44 367 LYS A CA 1
ATOM 2985 C C . LYS A 1 367 ? 29.843 10.785 -33.033 1.00 68.44 367 LYS A C 1
ATOM 2987 O O . LYS A 1 367 ? 30.856 11.444 -32.790 1.00 68.44 367 LYS A O 1
ATOM 2992 N N . TYR A 1 368 ? 28.823 10.677 -32.198 1.00 78.44 368 TYR A N 1
ATOM 2993 C CA . TYR A 1 368 ? 28.801 11.317 -30.895 1.00 78.44 368 TYR A CA 1
ATOM 2994 C C . TYR A 1 368 ? 29.663 10.542 -29.891 1.00 78.44 368 TYR A C 1
ATOM 2996 O O . TYR A 1 368 ? 29.936 9.348 -30.092 1.00 78.44 368 TYR A O 1
ATOM 3004 N N . PRO A 1 369 ? 30.160 11.226 -28.847 1.00 83.44 369 PRO A N 1
ATOM 3005 C CA . PRO A 1 369 ? 31.151 10.667 -27.951 1.00 83.44 369 PRO A CA 1
ATOM 3006 C C . PRO A 1 369 ? 30.609 9.606 -26.991 1.00 83.44 369 PRO A C 1
ATOM 3008 O O . PRO A 1 369 ? 29.411 9.507 -26.742 1.00 83.44 369 PRO A O 1
ATOM 3011 N N . LEU A 1 370 ? 31.533 8.838 -26.411 1.00 89.62 370 LEU A N 1
ATOM 3012 C CA . LEU A 1 370 ? 31.237 7.918 -25.310 1.00 89.62 370 LEU A CA 1
ATOM 3013 C C . LEU A 1 370 ? 30.875 8.679 -24.024 1.00 89.62 370 LEU A C 1
ATOM 3015 O O . LEU A 1 370 ? 31.568 9.627 -23.637 1.00 89.62 370 LEU A O 1
ATOM 3019 N N . TRP A 1 371 ? 29.870 8.175 -23.311 1.00 88.62 371 TRP A N 1
ATOM 3020 C CA . TRP A 1 371 ? 29.365 8.708 -22.051 1.00 88.62 371 TRP A CA 1
ATOM 3021 C C . TRP A 1 371 ? 30.210 8.280 -20.843 1.00 88.62 371 TRP A C 1
ATOM 3023 O O . TRP A 1 371 ? 30.457 7.085 -20.621 1.00 88.62 371 TRP A O 1
ATOM 3033 N N . THR A 1 372 ? 30.621 9.234 -20.004 1.00 89.69 372 THR A N 1
ATOM 3034 C CA . THR A 1 372 ? 30.972 8.920 -18.607 1.00 89.69 372 THR A CA 1
ATOM 3035 C C . THR A 1 372 ? 29.699 8.614 -17.813 1.00 89.69 372 THR A C 1
ATOM 3037 O O . THR A 1 372 ? 28.580 8.868 -18.259 1.00 89.69 372 THR A O 1
ATOM 3040 N N . ALA A 1 373 ? 29.854 8.082 -16.601 1.00 88.06 373 ALA A N 1
ATOM 3041 C CA . ALA A 1 373 ? 28.728 7.901 -15.690 1.00 88.06 373 ALA A CA 1
ATOM 3042 C C . ALA A 1 373 ? 28.078 9.251 -15.325 1.00 88.06 373 ALA A C 1
ATOM 3044 O O . ALA A 1 373 ? 26.865 9.333 -15.154 1.00 88.06 373 ALA A O 1
ATOM 3045 N N . SER A 1 374 ? 28.874 10.319 -15.279 1.00 86.31 374 SER A N 1
ATOM 3046 C CA . SER A 1 374 ? 28.402 11.687 -15.067 1.00 86.31 374 SER A CA 1
ATOM 3047 C C . SER A 1 374 ? 27.667 12.248 -16.277 1.00 86.31 374 SER A C 1
ATOM 3049 O O . SER A 1 374 ? 26.613 12.852 -16.104 1.00 86.31 374 SER A O 1
ATOM 3051 N N . ASP A 1 375 ? 28.161 12.011 -17.496 1.00 85.31 375 ASP A N 1
ATOM 3052 C CA . ASP A 1 375 ? 27.467 12.475 -18.698 1.00 85.31 375 ASP A CA 1
ATOM 3053 C C . ASP A 1 375 ? 26.102 11.795 -18.844 1.00 85.31 375 ASP A C 1
ATOM 3055 O O . ASP A 1 375 ? 25.118 12.462 -19.143 1.00 85.31 375 ASP A O 1
ATOM 3059 N N . LEU A 1 376 ? 26.007 10.491 -18.543 1.00 86.62 376 LEU A N 1
ATOM 3060 C CA . LEU A 1 376 ? 24.717 9.793 -18.539 1.00 86.62 376 LEU A CA 1
ATOM 3061 C C . LEU A 1 376 ? 23.688 10.493 -17.650 1.00 86.62 376 LEU A C 1
ATOM 3063 O O . LEU A 1 376 ? 22.521 10.528 -18.017 1.00 86.62 376 LEU A O 1
ATOM 3067 N N . ARG A 1 377 ? 24.117 11.089 -16.534 1.00 84.44 377 ARG A N 1
ATOM 3068 C CA . ARG A 1 377 ? 23.239 11.820 -15.617 1.00 84.44 377 ARG A CA 1
ATOM 3069 C C . ARG A 1 377 ? 22.905 13.227 -16.113 1.00 84.44 377 ARG A C 1
ATOM 3071 O O . ARG A 1 377 ? 21.744 13.607 -16.127 1.00 84.44 377 ARG A O 1
ATOM 3078 N N . PHE A 1 378 ? 23.917 14.005 -16.489 1.00 81.50 378 PHE A N 1
ATOM 3079 C CA . PHE A 1 378 ? 23.785 15.461 -16.626 1.00 81.50 378 PHE A CA 1
ATOM 3080 C C . PHE A 1 378 ? 23.703 15.961 -18.066 1.00 81.50 378 PHE A C 1
ATOM 3082 O O . PHE A 1 378 ? 23.270 17.088 -18.295 1.00 81.50 378 PHE A O 1
ATOM 3089 N N . ALA A 1 379 ? 24.148 15.163 -19.034 1.00 76.38 379 ALA A N 1
ATOM 3090 C CA . ALA A 1 379 ? 24.185 15.595 -20.418 1.00 76.38 379 ALA A CA 1
ATOM 3091 C C . ALA A 1 379 ? 22.806 15.503 -21.079 1.00 76.38 379 ALA A C 1
ATOM 3093 O O . ALA A 1 379 ? 22.018 14.584 -20.815 1.00 76.38 379 ALA A O 1
ATOM 3094 N N . GLU A 1 380 ? 22.550 16.455 -21.972 1.00 72.88 380 GLU A N 1
ATOM 3095 C CA . GLU A 1 380 ? 21.363 16.473 -22.818 1.00 72.88 380 GLU A CA 1
ATOM 3096 C C . GLU A 1 380 ? 21.358 15.304 -23.810 1.00 72.88 380 GLU A C 1
ATOM 3098 O O . GLU A 1 380 ? 22.401 14.834 -24.268 1.00 72.88 380 GLU A O 1
ATOM 3103 N N . GLY A 1 381 ? 20.155 14.867 -24.177 1.00 75.12 381 GLY A N 1
ATOM 3104 C CA . GLY A 1 381 ? 19.930 13.748 -25.086 1.00 75.12 381 GLY A CA 1
ATOM 3105 C C . GLY A 1 381 ? 19.225 12.578 -24.412 1.00 75.12 381 GLY A C 1
ATOM 3106 O O . GLY A 1 381 ? 18.985 12.579 -23.207 1.00 75.12 381 GLY A O 1
ATOM 3107 N N . GLY A 1 382 ? 18.900 11.573 -25.218 1.00 85.06 382 GLY A N 1
ATOM 3108 C CA . GLY A 1 382 ? 18.097 10.430 -24.809 1.00 85.06 382 GLY A CA 1
ATOM 3109 C C . GLY A 1 382 ? 16.590 10.633 -24.932 1.00 85.06 382 GLY A C 1
ATOM 3110 O O . GLY A 1 382 ? 16.099 11.709 -25.268 1.00 85.06 382 GLY A O 1
ATOM 3111 N N . GLU A 1 383 ? 15.864 9.553 -24.673 1.00 90.81 383 GLU A N 1
ATOM 3112 C CA . GLU A 1 383 ? 14.412 9.492 -24.753 1.00 90.81 383 GLU A CA 1
ATOM 3113 C C . GLU A 1 383 ? 13.829 9.189 -23.380 1.00 90.81 383 GLU A C 1
ATOM 3115 O O . GLU A 1 383 ? 14.213 8.216 -22.724 1.00 90.81 383 GLU A O 1
ATOM 3120 N N . MET A 1 384 ? 12.890 10.029 -22.950 1.00 92.38 384 MET A N 1
ATOM 3121 C CA . MET A 1 384 ? 12.086 9.738 -21.776 1.00 92.38 384 MET A CA 1
ATOM 3122 C C . MET A 1 384 ? 11.065 8.670 -22.123 1.00 92.38 384 MET A C 1
ATOM 3124 O O . MET A 1 384 ? 10.241 8.860 -23.014 1.00 92.38 384 MET A O 1
ATOM 3128 N N . VAL A 1 385 ? 11.115 7.559 -21.399 1.00 93.75 385 VAL A N 1
ATOM 3129 C CA . VAL A 1 385 ? 10.240 6.424 -21.666 1.00 93.75 385 VAL A CA 1
ATOM 3130 C C . VAL A 1 385 ? 9.158 6.340 -20.604 1.00 93.75 385 VAL A C 1
ATOM 3132 O O . VAL A 1 385 ? 9.429 6.300 -19.400 1.00 93.75 385 VAL A O 1
ATOM 3135 N N . GLU A 1 386 ? 7.923 6.235 -21.075 1.00 93.12 386 GLU A N 1
ATOM 3136 C CA . GLU A 1 386 ? 6.741 5.949 -20.276 1.00 93.12 386 GLU A CA 1
ATOM 3137 C C . GLU A 1 386 ? 6.046 4.676 -20.763 1.00 93.12 386 GLU A C 1
ATOM 3139 O O . GLU A 1 386 ? 6.260 4.194 -21.876 1.00 93.12 386 GLU A O 1
ATOM 3144 N N . ARG A 1 387 ? 5.211 4.095 -19.903 1.00 92.00 387 ARG A N 1
ATOM 3145 C CA . ARG A 1 387 ? 4.330 2.989 -20.299 1.00 92.00 387 ARG A CA 1
ATOM 3146 C C . ARG A 1 387 ? 3.249 3.520 -21.249 1.00 92.00 387 ARG A C 1
ATOM 3148 O O . ARG A 1 387 ? 2.840 4.663 -21.091 1.00 92.00 387 ARG A O 1
ATOM 3155 N N . SER A 1 388 ? 2.687 2.698 -22.138 1.00 87.50 388 SER A N 1
ATOM 3156 C CA . SER A 1 388 ? 1.665 3.069 -23.144 1.00 87.50 388 SER A CA 1
ATOM 3157 C C . SER A 1 388 ? 0.354 3.676 -22.595 1.00 87.50 388 SER A C 1
ATOM 3159 O O . SER A 1 388 ? -0.531 4.011 -23.372 1.00 87.50 388 SER A O 1
ATOM 3161 N N . GLY A 1 389 ? 0.224 3.852 -21.276 1.00 84.19 389 GLY A N 1
ATOM 3162 C CA . GLY A 1 389 ? -0.833 4.623 -20.607 1.00 84.19 389 GLY A CA 1
ATOM 3163 C C . GLY A 1 389 ? -0.323 5.849 -19.830 1.00 84.19 389 GLY A C 1
ATOM 3164 O O . GLY A 1 389 ? -0.982 6.284 -18.891 1.00 84.19 389 GLY A O 1
ATOM 3165 N N . GLY A 1 390 ? 0.877 6.355 -20.136 1.00 87.56 390 GLY A N 1
ATOM 3166 C CA . GLY A 1 390 ? 1.521 7.484 -19.447 1.00 87.56 390 GLY A CA 1
ATOM 3167 C C . GLY A 1 390 ? 2.074 7.163 -18.051 1.00 87.56 390 GLY A C 1
ATOM 3168 O O . GLY A 1 390 ? 2.405 8.076 -17.290 1.00 87.56 390 GLY A O 1
ATOM 3169 N N . GLY A 1 391 ? 2.134 5.875 -17.692 1.00 88.81 391 GLY A N 1
ATOM 3170 C CA . GLY A 1 391 ? 2.557 5.400 -16.373 1.00 88.81 391 GLY A CA 1
ATOM 3171 C C . GLY A 1 391 ? 4.074 5.484 -16.145 1.00 88.81 391 GLY A C 1
ATOM 3172 O O . GLY A 1 391 ? 4.841 5.486 -17.113 1.00 88.81 391 GLY A O 1
ATOM 3173 N N . PRO A 1 392 ? 4.518 5.517 -14.873 1.00 93.00 392 PRO A N 1
ATOM 3174 C CA . PRO A 1 392 ? 5.930 5.642 -14.525 1.00 93.00 392 PRO A CA 1
ATOM 3175 C C . PRO A 1 392 ? 6.730 4.399 -14.937 1.00 93.00 392 PRO A C 1
ATOM 3177 O O . PRO A 1 392 ? 6.231 3.273 -14.901 1.00 93.00 392 PRO A O 1
ATOM 3180 N N . THR A 1 393 ? 7.999 4.600 -15.280 1.00 96.12 393 THR A N 1
ATOM 3181 C CA . THR A 1 393 ? 8.980 3.534 -15.554 1.00 96.12 393 THR A CA 1
ATOM 3182 C C . THR A 1 393 ? 9.952 3.325 -14.399 1.00 96.12 393 THR A C 1
ATOM 3184 O O . THR A 1 393 ? 10.666 2.318 -14.380 1.00 96.12 393 THR A O 1
ATOM 3187 N N . ALA A 1 394 ? 9.951 4.218 -13.407 1.00 97.12 394 ALA A N 1
ATOM 3188 C CA . ALA A 1 394 ? 10.826 4.167 -12.243 1.00 97.12 394 ALA A CA 1
ATOM 3189 C C . ALA A 1 394 ? 10.176 4.702 -10.959 1.00 97.12 394 ALA A C 1
ATOM 3191 O O . ALA A 1 394 ? 9.082 5.267 -10.965 1.00 97.12 394 ALA A O 1
ATOM 3192 N N . PHE A 1 395 ? 10.895 4.532 -9.856 1.00 97.12 395 PHE A N 1
ATOM 3193 C CA . PHE A 1 395 ? 10.587 5.042 -8.530 1.00 97.12 395 PHE A CA 1
ATOM 3194 C C . PHE A 1 395 ? 11.710 5.948 -8.034 1.00 97.12 395 PHE A C 1
ATOM 3196 O O . PHE A 1 395 ? 12.884 5.649 -8.263 1.00 97.12 395 PHE A O 1
ATOM 3203 N N . HIS A 1 396 ? 11.337 6.990 -7.295 1.00 97.00 396 HIS A N 1
ATOM 3204 C CA . HIS A 1 396 ? 12.252 7.842 -6.539 1.00 97.00 396 HIS A CA 1
ATOM 3205 C C . HIS A 1 396 ? 11.805 7.893 -5.073 1.00 97.00 396 HIS A C 1
ATOM 3207 O O . HIS A 1 396 ? 10.736 8.408 -4.752 1.00 97.00 396 HIS A O 1
ATOM 3213 N N . PHE A 1 397 ? 12.592 7.291 -4.184 1.00 96.94 397 PHE A N 1
ATOM 3214 C CA . PHE A 1 397 ? 12.343 7.189 -2.744 1.00 96.94 397 PHE A CA 1
ATOM 3215 C C . PHE A 1 397 ? 12.969 8.375 -2.004 1.00 96.94 397 PHE A C 1
ATOM 3217 O O . PHE A 1 397 ? 13.882 8.215 -1.188 1.00 96.94 397 PHE A O 1
ATOM 3224 N N . HIS A 1 398 ? 12.474 9.568 -2.301 1.00 95.50 398 HIS A N 1
ATOM 3225 C CA . HIS A 1 398 ? 13.055 10.817 -1.844 1.00 95.50 398 HIS A CA 1
ATOM 3226 C C . HIS A 1 398 ? 12.848 11.034 -0.333 1.00 95.50 398 HIS A C 1
ATOM 3228 O O . HIS A 1 398 ? 11.790 10.733 0.216 1.00 95.50 398 HIS A O 1
ATOM 3234 N N . ASN A 1 399 ? 13.867 11.529 0.379 1.00 95.38 399 ASN A N 1
ATOM 3235 C CA . ASN A 1 399 ? 13.787 11.905 1.803 1.00 95.38 399 ASN A CA 1
ATOM 3236 C C . ASN A 1 399 ? 13.428 10.786 2.812 1.00 95.38 399 ASN A C 1
ATOM 3238 O O . ASN A 1 399 ? 12.883 11.030 3.890 1.00 95.38 399 ASN A O 1
ATOM 3242 N N . PHE A 1 400 ? 13.777 9.525 2.539 1.00 97.00 400 PHE A N 1
ATOM 3243 C CA . PHE A 1 400 ? 13.497 8.395 3.445 1.00 97.00 400 PHE A CA 1
ATOM 3244 C C . PHE A 1 400 ? 14.458 8.302 4.654 1.00 97.00 400 PHE A C 1
ATOM 3246 O O . PHE A 1 400 ? 15.249 7.361 4.786 1.00 97.00 400 PHE A O 1
ATOM 3253 N N . PHE A 1 401 ? 14.348 9.252 5.585 1.00 96.62 401 PHE A N 1
ATOM 3254 C CA . PHE A 1 401 ? 15.168 9.325 6.803 1.00 96.62 401 PHE A CA 1
ATOM 3255 C C . PHE A 1 401 ? 14.719 8.358 7.910 1.00 96.62 401 PHE A C 1
ATOM 3257 O O . PHE A 1 401 ? 13.529 8.077 8.062 1.00 96.62 401 PHE A O 1
ATOM 3264 N N . GLU A 1 402 ? 15.654 7.860 8.724 1.00 95.81 402 GLU A N 1
ATOM 3265 C CA . GLU A 1 402 ? 15.357 7.013 9.896 1.00 95.81 402 GLU A CA 1
ATOM 3266 C C . GLU A 1 402 ? 15.148 7.816 11.189 1.00 95.81 402 GLU A C 1
ATOM 3268 O O . GLU A 1 402 ? 14.656 7.280 12.184 1.00 95.81 402 GLU A O 1
ATOM 3273 N N . ASN A 1 403 ? 15.547 9.085 11.219 1.00 96.75 403 ASN A N 1
ATOM 3274 C CA . ASN A 1 403 ? 15.348 10.002 12.342 1.00 96.75 403 ASN A CA 1
ATOM 3275 C C . ASN A 1 403 ? 15.614 11.453 11.910 1.00 96.75 403 ASN A C 1
ATOM 3277 O O . ASN A 1 403 ? 16.100 11.704 10.805 1.00 96.75 403 ASN A O 1
ATOM 3281 N N . THR A 1 404 ? 15.302 12.393 12.803 1.00 96.12 404 THR A N 1
ATOM 3282 C CA . THR A 1 404 ? 15.556 13.829 12.628 1.00 96.12 404 THR A CA 1
ATOM 3283 C C . THR A 1 404 ? 17.037 14.134 12.406 1.00 96.12 404 THR A C 1
ATOM 3285 O O . THR A 1 404 ? 17.361 14.945 11.547 1.00 96.12 404 THR A O 1
ATOM 3288 N N . ASP A 1 405 ? 17.954 13.458 13.102 1.00 94.81 405 ASP A N 1
ATOM 3289 C CA . ASP A 1 405 ? 19.396 13.710 12.971 1.00 94.81 405 ASP A CA 1
ATOM 3290 C C . ASP A 1 405 ? 19.918 13.416 11.558 1.00 94.81 405 ASP A C 1
ATOM 3292 O O . ASP A 1 405 ? 20.679 14.208 11.008 1.00 94.81 405 ASP A O 1
ATOM 3296 N N . GLN A 1 406 ? 19.480 12.319 10.932 1.00 94.56 406 GLN A N 1
ATOM 3297 C CA . GLN A 1 406 ? 19.827 12.010 9.540 1.00 94.56 406 GLN A CA 1
ATOM 3298 C C . GLN A 1 406 ? 19.297 13.063 8.568 1.00 94.56 406 GLN A C 1
ATOM 3300 O O . GLN A 1 406 ? 20.018 13.455 7.652 1.00 94.56 406 GLN A O 1
ATOM 3305 N N . LEU A 1 407 ? 18.067 13.536 8.785 1.00 95.75 407 LEU A N 1
ATOM 3306 C CA . LEU A 1 407 ? 17.483 14.630 8.012 1.00 95.75 407 LEU A CA 1
ATOM 3307 C C . LEU A 1 407 ? 18.348 15.893 8.147 1.00 95.75 407 LEU A C 1
ATOM 3309 O O . LEU A 1 407 ? 18.708 16.497 7.140 1.00 95.75 407 LEU A O 1
ATOM 3313 N N . ARG A 1 408 ? 18.785 16.251 9.361 1.00 94.56 408 ARG A N 1
ATOM 3314 C CA . ARG A 1 408 ? 19.679 17.406 9.565 1.00 94.56 408 ARG A CA 1
ATOM 3315 C C . ARG A 1 408 ? 21.022 17.227 8.890 1.00 94.56 408 ARG A C 1
ATOM 3317 O O . ARG A 1 408 ? 21.446 18.115 8.166 1.00 94.56 408 ARG A O 1
ATOM 3324 N N . VAL A 1 409 ? 21.661 16.074 9.061 1.00 93.69 409 VAL A N 1
ATOM 3325 C CA . VAL A 1 409 ? 22.945 15.797 8.410 1.00 93.69 409 VAL A CA 1
ATOM 3326 C C . VAL A 1 409 ? 22.811 15.906 6.891 1.00 93.69 409 VAL A C 1
ATOM 3328 O O . VAL A 1 409 ? 23.653 16.554 6.272 1.00 93.69 409 VAL A O 1
ATOM 3331 N N . LYS A 1 410 ? 21.742 15.358 6.293 1.00 93.56 410 LYS A N 1
ATOM 3332 C CA . LYS A 1 410 ? 21.470 15.501 4.855 1.00 93.56 410 LYS A CA 1
ATOM 3333 C C . LYS A 1 410 ? 21.440 16.974 4.450 1.00 93.56 410 LYS A C 1
ATOM 3335 O O . LYS A 1 410 ? 22.257 17.379 3.632 1.00 93.56 410 LYS A O 1
ATOM 3340 N N . TYR A 1 411 ? 20.562 17.762 5.064 1.00 94.50 411 TYR A N 1
ATOM 3341 C CA . TYR A 1 411 ? 20.347 19.157 4.677 1.00 94.50 411 TYR A CA 1
ATOM 3342 C C . TYR A 1 411 ? 21.453 20.115 5.127 1.00 94.50 411 TYR A C 1
ATOM 3344 O O . TYR A 1 411 ? 21.501 21.234 4.644 1.00 94.50 411 TYR A O 1
ATOM 3352 N N . THR A 1 412 ? 22.361 19.709 6.015 1.00 94.00 412 THR A N 1
ATOM 3353 C CA . THR A 1 412 ? 23.540 20.513 6.381 1.00 94.00 412 THR A CA 1
ATOM 3354 C C . THR A 1 412 ? 24.770 20.186 5.538 1.00 94.00 412 THR A C 1
ATOM 3356 O O . THR A 1 412 ? 25.674 21.011 5.470 1.00 94.00 412 THR A O 1
ATOM 3359 N N . THR A 1 413 ? 24.852 18.996 4.928 1.00 91.88 413 THR A N 1
ATOM 3360 C CA . THR A 1 413 ? 26.130 18.511 4.364 1.00 91.88 413 THR A CA 1
ATOM 3361 C C . THR A 1 413 ? 26.068 17.943 2.945 1.00 91.88 413 THR A C 1
ATOM 3363 O O . THR A 1 413 ? 27.105 17.736 2.309 1.00 91.88 413 THR A O 1
ATOM 3366 N N . TYR A 1 414 ? 24.877 17.678 2.415 1.00 89.38 414 TYR A N 1
ATOM 3367 C CA . TYR A 1 414 ? 24.692 17.169 1.057 1.00 89.38 414 TYR A CA 1
ATOM 3368 C C . TYR A 1 414 ? 23.945 18.192 0.203 1.00 89.38 414 TYR A C 1
ATOM 3370 O O . TYR A 1 414 ? 23.266 19.043 0.760 1.00 89.38 414 TYR A O 1
ATOM 3378 N N . ALA A 1 415 ? 24.108 18.074 -1.123 1.00 81.75 415 ALA A N 1
ATOM 3379 C CA . ALA A 1 415 ? 23.517 18.883 -2.201 1.00 81.75 415 ALA A CA 1
ATOM 3380 C C . ALA A 1 415 ? 22.479 19.938 -1.765 1.00 81.75 415 ALA A C 1
ATOM 3382 O O . ALA A 1 415 ? 21.437 19.588 -1.212 1.00 81.75 415 ALA A O 1
ATOM 3383 N N . HIS A 1 416 ? 22.751 21.209 -2.086 1.00 82.25 416 HIS A N 1
ATOM 3384 C CA . HIS A 1 416 ? 21.964 22.363 -1.627 1.00 82.25 416 HIS A CA 1
ATOM 3385 C C . HIS A 1 416 ? 21.921 22.470 -0.096 1.00 82.25 416 HIS A C 1
ATOM 3387 O O . HIS A 1 416 ? 20.873 22.708 0.505 1.00 82.25 416 HIS A O 1
ATOM 3393 N N . ALA A 1 417 ? 23.086 22.283 0.531 1.00 88.19 417 ALA A N 1
ATOM 3394 C CA . ALA A 1 417 ? 23.228 22.351 1.974 1.00 88.19 417 ALA A CA 1
ATOM 3395 C C . ALA A 1 417 ? 22.813 23.730 2.510 1.00 88.19 417 ALA A C 1
ATOM 3397 O O . ALA A 1 417 ? 23.256 24.771 2.024 1.00 88.19 417 ALA A O 1
ATOM 3398 N N . ASP A 1 418 ? 22.005 23.730 3.564 1.00 91.88 418 ASP A N 1
ATOM 3399 C CA . ASP A 1 418 ? 21.641 24.907 4.334 1.00 91.88 418 ASP A CA 1
ATOM 3400 C C . ASP A 1 418 ? 22.398 24.888 5.677 1.00 91.88 418 ASP A C 1
ATOM 3402 O O . ASP A 1 418 ? 22.095 24.073 6.559 1.00 91.88 418 ASP A O 1
ATOM 3406 N N . PRO A 1 419 ? 23.368 25.799 5.891 1.00 90.50 419 PRO A N 1
ATOM 3407 C CA . PRO A 1 419 ? 24.084 25.908 7.162 1.00 90.50 419 PRO A CA 1
ATOM 3408 C C . PRO A 1 419 ? 23.164 26.202 8.357 1.00 90.50 419 PRO A C 1
ATOM 3410 O O . PRO A 1 419 ? 23.510 25.906 9.501 1.00 90.50 419 PRO A O 1
ATOM 3413 N N . ALA A 1 420 ? 21.986 26.782 8.110 1.00 94.38 420 ALA A N 1
ATOM 3414 C CA . ALA A 1 420 ? 20.963 27.048 9.111 1.00 94.38 420 ALA A CA 1
ATOM 3415 C C . ALA A 1 420 ? 19.963 25.891 9.269 1.00 94.38 420 ALA A C 1
ATOM 3417 O O . ALA A 1 420 ? 19.007 26.031 10.034 1.00 94.38 420 ALA A O 1
ATOM 3418 N N . ALA A 1 421 ? 20.181 24.737 8.625 1.00 94.44 421 ALA A N 1
ATOM 3419 C CA . ALA A 1 421 ? 19.264 23.605 8.700 1.00 94.44 421 ALA A CA 1
ATOM 3420 C C . ALA A 1 421 ? 19.017 23.126 10.137 1.00 94.44 421 ALA A C 1
ATOM 3422 O O . ALA A 1 421 ? 17.938 22.633 10.430 1.00 94.44 421 ALA A O 1
ATOM 3423 N N . ALA A 1 422 ? 19.957 23.304 11.069 1.00 93.56 422 ALA A N 1
ATOM 3424 C CA . ALA A 1 422 ? 19.740 22.974 12.481 1.00 93.56 422 ALA A CA 1
ATOM 3425 C C . ALA A 1 422 ? 18.681 23.859 13.179 1.00 93.56 422 ALA A C 1
ATOM 3427 O O . ALA A 1 422 ? 18.156 23.479 14.223 1.00 93.56 422 ALA A O 1
ATOM 3428 N N . ASN A 1 423 ? 18.356 25.025 12.616 1.00 95.19 423 ASN A N 1
ATOM 3429 C CA . ASN A 1 423 ? 17.471 26.030 13.218 1.00 95.19 423 ASN A CA 1
ATOM 3430 C C . ASN A 1 423 ? 16.128 26.183 12.491 1.00 95.19 423 ASN A C 1
ATOM 3432 O O . ASN A 1 423 ? 15.333 27.037 12.872 1.00 95.19 423 ASN A O 1
ATOM 3436 N N . LYS A 1 424 ? 15.884 25.381 11.455 1.00 96.12 424 LYS A N 1
ATOM 3437 C CA . LYS A 1 424 ? 14.640 25.364 10.679 1.00 96.12 424 LYS A CA 1
ATOM 3438 C C . LYS A 1 424 ? 13.855 24.105 11.006 1.00 96.12 424 LYS A C 1
ATOM 3440 O O . LYS A 1 424 ? 14.461 23.068 11.230 1.00 96.12 424 LYS A O 1
ATOM 3445 N N . SER A 1 425 ? 12.537 24.134 11.005 1.00 96.12 425 SER A N 1
ATOM 3446 C CA . SER A 1 425 ? 11.724 22.908 11.002 1.00 96.12 425 SER A CA 1
ATOM 3447 C C . SER A 1 425 ? 11.876 22.141 9.679 1.00 96.12 425 SER A C 1
ATOM 3449 O O . SER A 1 425 ? 12.331 22.698 8.680 1.00 96.12 425 SER A O 1
ATOM 3451 N N . ALA A 1 426 ? 11.498 20.861 9.645 1.00 95.75 426 ALA A N 1
ATOM 3452 C CA . ALA A 1 426 ? 11.563 20.050 8.426 1.00 95.75 426 ALA A CA 1
ATOM 3453 C C . ALA A 1 426 ? 10.828 20.689 7.230 1.00 95.75 426 ALA A C 1
ATOM 3455 O O . ALA A 1 426 ? 11.340 20.656 6.115 1.00 95.75 426 ALA A O 1
ATOM 3456 N N . TRP A 1 427 ? 9.671 21.318 7.449 1.00 94.75 427 TRP A N 1
ATOM 3457 C CA . TRP A 1 427 ? 8.884 21.970 6.391 1.00 94.75 427 TRP A CA 1
ATOM 3458 C C . TRP A 1 427 ? 9.418 23.347 5.960 1.00 94.75 427 TRP A C 1
ATOM 3460 O O . TRP A 1 427 ? 8.935 23.899 4.977 1.00 94.75 427 TRP A O 1
ATOM 3470 N N . GLU A 1 428 ? 10.407 23.902 6.663 1.00 94.81 428 GLU A N 1
ATOM 3471 C CA . GLU A 1 428 ? 11.121 25.132 6.278 1.00 94.81 428 GLU A CA 1
ATOM 3472 C C . GLU A 1 428 ? 12.445 24.843 5.551 1.00 94.81 428 GLU A C 1
ATOM 3474 O O . GLU A 1 428 ? 13.087 25.768 5.049 1.00 94.81 428 GLU A O 1
ATOM 3479 N N . LEU A 1 429 ? 12.889 23.580 5.531 1.00 93.56 429 LEU A N 1
ATOM 3480 C CA . LEU A 1 429 ? 14.127 23.180 4.860 1.00 93.56 429 LEU A CA 1
ATOM 3481 C C . LEU A 1 429 ? 13.965 23.082 3.345 1.00 93.56 429 LEU A C 1
ATOM 3483 O O . LEU A 1 429 ? 14.861 23.493 2.614 1.00 93.56 429 LEU A O 1
ATOM 3487 N N . HIS A 1 430 ? 12.869 22.475 2.888 1.00 92.88 430 HIS A N 1
ATOM 3488 C CA . HIS A 1 430 ? 12.638 22.186 1.477 1.00 92.88 430 HIS A CA 1
ATOM 3489 C C . HIS A 1 430 ? 11.153 21.925 1.205 1.00 92.88 430 HIS A C 1
ATOM 3491 O O . HIS A 1 430 ? 10.472 21.313 2.034 1.00 92.88 430 HIS A O 1
ATOM 3497 N N . ASP A 1 431 ? 10.667 22.313 0.026 1.00 89.94 431 ASP A N 1
ATOM 3498 C CA . ASP A 1 431 ? 9.259 22.138 -0.358 1.00 89.94 431 ASP A CA 1
ATOM 3499 C C . ASP A 1 431 ? 8.845 20.659 -0.379 1.00 89.94 431 ASP A C 1
ATOM 3501 O O . ASP A 1 431 ? 7.771 20.285 0.088 1.00 89.94 431 ASP A O 1
ATOM 3505 N N . ASP A 1 432 ? 9.745 19.785 -0.813 1.00 89.94 432 ASP A N 1
ATOM 3506 C CA . ASP A 1 432 ? 9.549 18.330 -0.796 1.00 89.94 432 ASP A CA 1
ATOM 3507 C C . ASP A 1 432 ? 9.279 17.773 0.608 1.00 89.94 432 ASP A C 1
ATOM 3509 O O . ASP A 1 432 ? 8.370 16.963 0.811 1.00 89.94 432 ASP A O 1
ATOM 3513 N N . LEU A 1 433 ? 10.012 18.266 1.611 1.00 93.88 433 LEU A N 1
ATOM 3514 C CA . LEU A 1 433 ? 9.763 17.906 3.003 1.00 93.88 433 LEU A CA 1
ATOM 3515 C C . LEU A 1 433 ? 8.444 18.478 3.503 1.00 93.88 433 LEU A C 1
ATOM 3517 O O . LEU A 1 433 ? 7.759 17.820 4.282 1.00 93.88 433 LEU A O 1
ATOM 3521 N N . LYS A 1 434 ? 8.055 19.671 3.050 1.00 92.19 434 LYS A N 1
ATOM 3522 C CA . LYS A 1 434 ? 6.753 20.256 3.375 1.00 92.19 434 LYS A CA 1
ATOM 3523 C C . LYS A 1 434 ? 5.604 19.392 2.848 1.00 92.19 434 LYS A C 1
ATOM 3525 O O . LYS A 1 434 ? 4.672 19.121 3.605 1.00 92.19 434 LYS A O 1
ATOM 3530 N N . VAL A 1 435 ? 5.699 18.885 1.615 1.00 88.94 435 VAL A N 1
ATOM 3531 C CA . VAL A 1 435 ? 4.739 17.910 1.058 1.00 88.94 435 VAL A CA 1
ATOM 3532 C C . VAL A 1 435 ? 4.698 16.640 1.914 1.00 88.94 435 VAL A C 1
ATOM 3534 O O . VAL A 1 435 ? 3.623 16.182 2.305 1.00 88.94 435 VAL A O 1
ATOM 3537 N N . ALA A 1 436 ? 5.864 16.101 2.281 1.00 92.75 436 ALA A N 1
ATOM 3538 C CA . ALA A 1 436 ? 5.950 14.922 3.139 1.00 92.75 436 ALA A CA 1
ATOM 3539 C C . ALA A 1 436 ? 5.300 15.149 4.517 1.00 92.75 436 ALA A C 1
ATOM 3541 O O . ALA A 1 436 ? 4.594 14.275 5.026 1.00 92.75 436 ALA A O 1
ATOM 3542 N N . VAL A 1 437 ? 5.543 16.307 5.140 1.00 94.38 437 VAL A N 1
ATOM 3543 C CA . VAL A 1 437 ? 4.987 16.688 6.447 1.00 94.38 437 VAL A CA 1
ATOM 3544 C C . VAL A 1 437 ? 3.464 16.771 6.367 1.00 94.38 437 VAL A C 1
ATOM 3546 O O . VAL A 1 437 ? 2.788 16.110 7.152 1.00 94.38 437 VAL A O 1
ATOM 3549 N N . LYS A 1 438 ? 2.922 17.493 5.379 1.00 90.69 438 LYS A N 1
ATOM 3550 C CA . LYS A 1 438 ? 1.471 17.599 5.147 1.00 90.69 438 LYS A CA 1
ATOM 3551 C C . LYS A 1 438 ? 0.819 16.226 4.967 1.00 90.69 438 LYS A C 1
ATOM 3553 O O . LYS A 1 438 ? -0.197 15.928 5.595 1.00 90.69 438 LYS A O 1
ATOM 3558 N N . CYS A 1 439 ? 1.457 15.342 4.196 1.00 89.75 439 CYS A N 1
ATOM 3559 C CA . CYS A 1 439 ? 1.018 13.955 4.047 1.00 89.75 439 CYS A CA 1
ATOM 3560 C C . CYS A 1 439 ? 0.997 13.187 5.385 1.00 89.75 439 CYS A C 1
ATOM 3562 O O . CYS A 1 439 ? 0.047 12.458 5.672 1.00 89.75 439 CYS A O 1
ATOM 3564 N N . ALA A 1 440 ? 2.019 13.338 6.231 1.00 92.12 440 ALA A N 1
ATOM 3565 C CA . ALA A 1 440 ? 2.066 12.662 7.529 1.00 92.12 440 ALA A CA 1
ATOM 3566 C C . ALA A 1 440 ? 0.914 13.090 8.451 1.00 92.12 440 ALA A C 1
ATOM 3568 O O . ALA A 1 440 ? 0.328 12.236 9.128 1.00 92.12 440 ALA A O 1
ATOM 3569 N N . LEU A 1 441 ? 0.591 14.386 8.433 1.00 89.56 441 LEU A N 1
ATOM 3570 C CA . LEU A 1 441 ? -0.456 15.012 9.242 1.00 89.56 441 LEU A CA 1
ATOM 3571 C C . LEU A 1 441 ? -1.867 14.810 8.690 1.00 89.56 441 LEU A C 1
ATOM 3573 O O . LEU A 1 441 ? -2.832 15.072 9.397 1.00 89.56 441 LEU A O 1
ATOM 3577 N N . ALA A 1 442 ? -1.984 14.297 7.463 1.00 78.38 442 ALA A N 1
ATOM 3578 C CA . ALA A 1 442 ? -3.248 14.152 6.747 1.00 78.38 442 ALA A CA 1
ATOM 3579 C C . ALA A 1 442 ? -4.013 15.479 6.554 1.00 78.38 442 ALA A C 1
ATOM 3581 O O . ALA A 1 442 ? -5.215 15.450 6.316 1.00 78.38 442 ALA A O 1
ATOM 3582 N N . GLU A 1 443 ? -3.318 16.620 6.612 1.00 61.66 443 GLU A N 1
ATOM 3583 C CA . GLU A 1 443 ? -3.915 17.960 6.487 1.00 61.66 443 GLU A CA 1
ATOM 3584 C C . GLU A 1 443 ? -4.299 18.313 5.033 1.00 61.66 443 GLU A C 1
ATOM 3586 O O . GLU A 1 443 ? -5.167 19.151 4.846 1.00 61.66 443 GLU A O 1
ATOM 3591 N N . ASP A 1 444 ? -3.755 17.617 4.020 1.00 49.81 444 ASP A N 1
ATOM 3592 C CA . ASP A 1 444 ? -4.020 17.879 2.584 1.00 49.81 444 ASP A CA 1
ATOM 3593 C C . ASP A 1 444 ? -4.317 16.617 1.742 1.00 49.81 444 ASP A C 1
ATOM 3595 O O . ASP A 1 444 ? -4.489 16.680 0.526 1.00 49.81 444 ASP A O 1
ATOM 3599 N N . LEU A 1 445 ? -4.406 15.433 2.357 1.00 49.62 445 LEU A N 1
ATOM 3600 C CA . LEU A 1 445 ? -4.632 14.181 1.609 1.00 49.62 445 LEU A CA 1
ATOM 3601 C C . LEU A 1 445 ? -6.092 13.970 1.178 1.00 49.62 445 LEU A C 1
ATOM 3603 O O . LEU A 1 445 ? -6.376 13.013 0.464 1.00 49.62 445 LEU A O 1
ATOM 3607 N N . ALA A 1 446 ? -7.006 14.842 1.609 1.00 39.03 446 ALA A N 1
ATOM 3608 C CA . ALA A 1 446 ? -8.402 14.830 1.177 1.00 39.03 446 ALA A CA 1
ATOM 3609 C C . ALA A 1 446 ? -8.602 15.440 -0.225 1.00 39.03 446 ALA A C 1
ATOM 3611 O O . ALA A 1 446 ? -9.678 15.281 -0.793 1.00 39.03 446 ALA A O 1
ATOM 3612 N N . VAL A 1 447 ? -7.592 16.124 -0.783 1.00 42.53 447 VAL A N 1
ATOM 3613 C CA . VAL A 1 447 ? -7.709 16.827 -2.075 1.00 42.53 447 VAL A CA 1
ATOM 3614 C C . VAL A 1 447 ? -6.979 16.105 -3.211 1.00 42.53 447 VAL A C 1
ATOM 3616 O O . VAL A 1 447 ? -7.373 16.230 -4.366 1.00 42.53 447 VAL A O 1
ATOM 3619 N N . ASP A 1 448 ? -5.978 15.274 -2.916 1.00 45.25 448 ASP A N 1
ATOM 3620 C CA . ASP A 1 448 ? -5.257 14.526 -3.947 1.00 45.25 448 ASP A CA 1
ATOM 3621 C C . ASP A 1 448 ? -5.414 13.025 -3.695 1.00 45.25 448 ASP A C 1
ATOM 3623 O O . ASP A 1 448 ? -4.839 12.490 -2.742 1.00 45.25 448 ASP A O 1
ATOM 3627 N N . GLY A 1 449 ? -6.168 12.332 -4.564 1.00 50.06 449 GLY A N 1
ATOM 3628 C CA . GLY A 1 449 ? -6.478 10.887 -4.532 1.00 50.06 449 GLY A CA 1
ATOM 3629 C C . GLY A 1 449 ? -5.266 9.934 -4.489 1.00 50.06 449 GLY A C 1
ATOM 3630 O O . GLY A 1 449 ? -5.397 8.725 -4.641 1.00 50.06 449 GLY A O 1
ATOM 3631 N N . SER A 1 450 ? -4.067 10.459 -4.254 1.00 45.72 450 SER A N 1
ATOM 3632 C CA . SER A 1 450 ? -2.783 9.806 -4.001 1.00 45.72 450 SER A CA 1
ATOM 3633 C C . SER A 1 450 ? -2.805 8.644 -2.988 1.00 45.72 450 SER A C 1
ATOM 3635 O O . SER A 1 450 ? -2.013 7.710 -3.145 1.00 45.72 450 SER A O 1
ATOM 3637 N N . ARG A 1 451 ? -3.709 8.632 -1.992 1.00 49.62 451 ARG A N 1
ATOM 3638 C CA . ARG A 1 451 ? -3.865 7.488 -1.066 1.00 49.62 451 ARG A CA 1
ATOM 3639 C C . ARG A 1 451 ? -4.662 6.332 -1.669 1.00 49.62 451 ARG A C 1
ATOM 3641 O O . ARG A 1 451 ? -4.201 5.196 -1.583 1.00 49.62 451 ARG A O 1
ATOM 3648 N N . GLU A 1 452 ? -5.786 6.612 -2.330 1.00 50.22 452 GLU A N 1
ATOM 3649 C CA . GLU A 1 452 ? -6.558 5.601 -3.078 1.00 50.22 452 GLU A CA 1
ATOM 3650 C C . GLU A 1 452 ? -5.723 4.994 -4.212 1.00 50.22 452 GLU A C 1
ATOM 3652 O O . GLU A 1 452 ? -5.824 3.817 -4.546 1.00 50.22 452 GLU A O 1
ATOM 3657 N N . VAL A 1 453 ? -4.809 5.797 -4.750 1.00 54.72 453 VAL A N 1
ATOM 3658 C CA . VAL A 1 453 ? -3.909 5.468 -5.847 1.00 54.72 453 VAL A CA 1
ATOM 3659 C C . VAL A 1 453 ? -2.968 4.293 -5.573 1.00 54.72 453 VAL A C 1
ATOM 3661 O O . VAL A 1 453 ? -2.675 3.554 -6.513 1.00 54.72 453 VAL A O 1
ATOM 3664 N N . PHE A 1 454 ? -2.476 4.085 -4.345 1.00 64.75 454 PHE A N 1
ATOM 3665 C CA . PHE A 1 454 ? -1.524 2.989 -4.114 1.00 64.75 454 PHE A CA 1
ATOM 3666 C C . PHE A 1 454 ? -2.199 1.614 -4.201 1.00 64.75 454 PHE A C 1
ATOM 3668 O O . PHE A 1 454 ? -1.552 0.664 -4.617 1.00 64.75 454 PHE A O 1
ATOM 3675 N N . ASP A 1 455 ? -3.481 1.475 -3.857 1.00 63.03 455 ASP A N 1
ATOM 3676 C CA . ASP A 1 455 ? -4.156 0.167 -3.830 1.00 63.03 455 ASP A CA 1
ATOM 3677 C C . ASP A 1 455 ? -4.946 -0.151 -5.118 1.00 63.03 455 ASP A C 1
ATOM 3679 O O . ASP A 1 455 ? -5.532 -1.228 -5.233 1.00 63.03 455 ASP A O 1
ATOM 3683 N N . LEU A 1 456 ? -4.884 0.721 -6.134 1.00 60.59 456 LEU A N 1
ATOM 3684 C CA . LEU A 1 456 ? -5.460 0.444 -7.452 1.00 60.59 456 LEU A CA 1
ATOM 3685 C C . LEU A 1 456 ? -4.741 -0.739 -8.139 1.00 60.59 456 LEU A C 1
ATOM 3687 O O . LEU A 1 456 ? -3.509 -0.716 -8.241 1.00 60.59 456 LEU A O 1
ATOM 3691 N N . PRO A 1 457 ? -5.477 -1.735 -8.681 1.00 55.56 457 PRO A N 1
ATOM 3692 C CA . PRO A 1 457 ? -4.894 -2.940 -9.287 1.00 55.56 457 PRO A CA 1
ATOM 3693 C C . PRO A 1 457 ? -3.918 -2.649 -10.432 1.00 55.56 457 PRO A C 1
ATOM 3695 O O . PRO A 1 457 ? -2.940 -3.369 -10.623 1.00 55.56 457 PRO A O 1
ATOM 3698 N N . ASP A 1 458 ? -4.171 -1.569 -11.173 1.00 59.75 458 ASP A N 1
ATOM 3699 C CA . ASP A 1 458 ? -3.473 -1.261 -12.422 1.00 59.75 458 ASP A CA 1
ATOM 3700 C C . ASP A 1 458 ? -2.196 -0.428 -12.232 1.00 59.75 458 ASP A C 1
ATOM 3702 O O . ASP A 1 458 ? -1.459 -0.181 -13.197 1.00 59.75 458 ASP A O 1
ATOM 3706 N N . ARG A 1 459 ? -1.905 0.026 -11.004 1.00 68.19 459 ARG A N 1
ATOM 3707 C CA . ARG A 1 459 ? -0.754 0.898 -10.743 1.00 68.19 459 ARG A CA 1
ATOM 3708 C C . ARG A 1 459 ? 0.503 0.125 -10.363 1.00 68.19 459 ARG A C 1
ATOM 3710 O O . ARG A 1 459 ? 0.500 -0.832 -9.593 1.00 68.19 459 ARG A O 1
ATOM 3717 N N . ILE A 1 460 ? 1.621 0.594 -10.915 1.00 82.81 460 ILE A N 1
ATOM 3718 C CA . ILE A 1 460 ? 2.948 0.044 -10.656 1.00 82.81 460 ILE A CA 1
ATOM 3719 C C . ILE A 1 460 ? 3.382 0.439 -9.242 1.00 82.81 460 ILE A C 1
ATOM 3721 O O . ILE A 1 460 ? 3.415 1.621 -8.900 1.00 82.81 460 ILE A O 1
ATOM 3725 N N . ARG A 1 461 ? 3.725 -0.563 -8.430 1.00 90.25 461 ARG A N 1
ATOM 3726 C CA . ARG A 1 461 ? 4.113 -0.412 -7.023 1.00 90.25 461 ARG A CA 1
ATOM 3727 C C . ARG A 1 461 ? 5.510 -0.968 -6.782 1.00 90.25 461 ARG A C 1
ATOM 3729 O O . ARG A 1 461 ? 5.840 -1.997 -7.375 1.00 90.25 461 ARG A O 1
ATOM 3736 N N . PRO A 1 462 ? 6.300 -0.368 -5.876 1.00 95.69 462 PRO A N 1
ATOM 3737 C CA . PRO A 1 462 ? 7.547 -0.979 -5.455 1.00 95.69 462 PRO A CA 1
ATOM 3738 C C . PRO A 1 462 ? 7.276 -2.323 -4.786 1.00 95.69 462 PRO A C 1
ATOM 3740 O O . PRO A 1 462 ? 6.512 -2.399 -3.819 1.00 95.69 462 PRO A O 1
ATOM 3743 N N . ILE A 1 463 ? 7.948 -3.375 -5.242 1.00 96.44 463 ILE A N 1
ATOM 3744 C CA . ILE A 1 463 ? 7.762 -4.751 -4.770 1.00 96.44 463 ILE A CA 1
ATOM 3745 C C . ILE A 1 463 ? 7.927 -4.819 -3.260 1.00 96.44 463 ILE A C 1
ATOM 3747 O O . ILE A 1 463 ? 7.115 -5.425 -2.566 1.00 96.44 463 ILE A O 1
ATOM 3751 N N . TYR A 1 464 ? 8.949 -4.150 -2.724 1.00 96.69 464 TYR A N 1
ATOM 3752 C CA . TYR A 1 464 ? 9.218 -4.124 -1.287 1.00 96.69 464 TYR A CA 1
ATOM 3753 C C . TYR A 1 464 ? 8.038 -3.602 -0.457 1.00 96.69 464 TYR A C 1
ATOM 3755 O O . TYR A 1 464 ? 7.824 -4.082 0.659 1.00 96.69 464 TYR A O 1
ATOM 3763 N N . TYR A 1 465 ? 7.258 -2.680 -1.021 1.00 95.69 465 TYR A N 1
ATOM 3764 C CA . TYR A 1 465 ? 6.102 -2.058 -0.392 1.00 95.69 465 TYR A CA 1
ATOM 3765 C C . TYR A 1 465 ? 4.772 -2.716 -0.766 1.00 95.69 465 TYR A C 1
ATOM 3767 O O . TYR A 1 465 ? 3.747 -2.239 -0.302 1.00 95.69 465 TYR A O 1
ATOM 3775 N N . LEU A 1 466 ? 4.739 -3.834 -1.500 1.00 92.81 466 LEU A N 1
ATOM 3776 C CA . LEU A 1 466 ? 3.514 -4.648 -1.621 1.00 92.81 466 LEU A CA 1
ATOM 3777 C C . LEU A 1 466 ? 3.045 -5.174 -0.254 1.00 92.81 466 LEU A C 1
ATOM 3779 O O . LEU A 1 466 ? 1.850 -5.247 0.017 1.00 92.81 466 LEU A O 1
ATOM 3783 N N . ASP A 1 467 ? 3.986 -5.430 0.659 1.00 92.38 467 ASP A N 1
ATOM 3784 C CA . ASP A 1 467 ? 3.689 -5.721 2.061 1.00 92.38 467 ASP A CA 1
ATOM 3785 C C . ASP A 1 467 ? 3.182 -4.459 2.780 1.00 92.38 467 ASP A C 1
ATOM 3787 O O . ASP A 1 467 ? 3.956 -3.580 3.179 1.00 92.38 467 ASP A O 1
ATOM 3791 N N . ARG A 1 468 ? 1.862 -4.393 2.979 1.00 86.81 468 ARG A N 1
ATOM 3792 C CA . ARG A 1 468 ? 1.192 -3.278 3.657 1.00 86.81 468 ARG A CA 1
ATOM 3793 C C . ARG A 1 468 ? 1.752 -3.000 5.047 1.00 86.81 468 ARG A C 1
ATOM 3795 O O . ARG A 1 468 ? 1.958 -1.840 5.388 1.00 86.81 468 ARG A O 1
ATOM 3802 N N . LYS A 1 469 ? 2.121 -4.032 5.814 1.00 88.94 469 LYS A N 1
ATOM 3803 C CA . LYS A 1 469 ? 2.692 -3.835 7.157 1.00 88.94 469 LYS A CA 1
ATOM 3804 C C . LYS A 1 469 ? 3.993 -3.035 7.100 1.00 88.94 469 LYS A C 1
ATOM 3806 O O . LYS A 1 469 ? 4.309 -2.303 8.037 1.00 88.94 469 LYS A O 1
ATOM 3811 N N . ARG A 1 470 ? 4.764 -3.152 6.012 1.00 93.75 470 ARG A N 1
ATOM 3812 C CA . ARG A 1 470 ? 5.973 -2.335 5.804 1.00 93.75 470 ARG A CA 1
ATOM 3813 C C . ARG A 1 470 ? 5.626 -0.904 5.459 1.00 93.75 470 ARG A C 1
ATOM 3815 O O . ARG A 1 470 ? 6.254 -0.012 6.023 1.00 93.75 470 ARG A O 1
ATOM 3822 N N . ARG A 1 471 ? 4.640 -0.695 4.581 1.00 92.62 471 ARG A N 1
ATOM 3823 C CA . ARG A 1 471 ? 4.160 0.649 4.226 1.00 92.62 471 ARG A CA 1
ATOM 3824 C C . ARG A 1 471 ? 3.715 1.408 5.463 1.00 92.62 471 ARG A C 1
ATOM 3826 O O . ARG A 1 471 ? 4.239 2.486 5.727 1.00 92.62 471 ARG A O 1
ATOM 3833 N N . ASP A 1 472 ? 2.844 0.792 6.253 1.00 87.94 472 ASP A N 1
ATOM 3834 C CA . ASP A 1 472 ? 2.261 1.400 7.447 1.00 87.94 472 ASP A CA 1
ATOM 3835 C C . ASP A 1 472 ? 3.342 1.697 8.483 1.00 87.94 472 ASP A C 1
ATOM 3837 O O . ASP A 1 472 ? 3.444 2.817 8.980 1.00 87.94 472 ASP A O 1
ATOM 3841 N N . ARG A 1 473 ? 4.242 0.738 8.739 1.00 94.12 473 ARG A N 1
ATOM 3842 C CA . ARG A 1 473 ? 5.382 0.952 9.639 1.00 94.12 473 ARG A CA 1
ATOM 3843 C C . ARG A 1 473 ? 6.279 2.092 9.163 1.00 94.12 473 ARG A C 1
ATOM 3845 O O . ARG A 1 473 ? 6.735 2.887 9.984 1.00 94.12 473 ARG A O 1
ATOM 3852 N N . ARG A 1 474 ? 6.561 2.179 7.860 1.00 95.56 474 ARG A N 1
ATOM 3853 C CA . ARG A 1 474 ? 7.396 3.251 7.312 1.00 95.56 474 ARG A CA 1
ATOM 3854 C C . ARG A 1 474 ? 6.693 4.606 7.395 1.00 95.56 474 ARG A C 1
ATOM 3856 O O . ARG A 1 474 ? 7.331 5.593 7.748 1.00 95.56 474 ARG A O 1
ATOM 3863 N N . HIS A 1 475 ? 5.394 4.660 7.124 1.00 95.00 475 HIS A N 1
ATOM 3864 C CA . HIS A 1 475 ? 4.604 5.879 7.280 1.00 95.00 475 HIS A CA 1
ATOM 3865 C C . HIS A 1 475 ? 4.531 6.329 8.743 1.00 95.00 475 HIS A C 1
ATOM 3867 O O . HIS A 1 475 ? 4.780 7.495 9.036 1.00 95.00 475 HIS A O 1
ATOM 3873 N N . GLN A 1 476 ? 4.319 5.401 9.677 1.00 93.44 476 GLN A N 1
ATOM 3874 C CA . GLN A 1 476 ? 4.347 5.693 11.109 1.00 93.44 476 GLN A CA 1
ATOM 3875 C C . GLN A 1 476 ? 5.718 6.205 11.560 1.00 93.44 476 GLN A C 1
ATOM 3877 O O . GLN A 1 476 ? 5.817 7.113 12.384 1.00 93.44 476 GLN A O 1
ATOM 3882 N N . LYS A 1 477 ? 6.796 5.664 10.985 1.00 97.06 477 LYS A N 1
ATOM 3883 C CA . LYS A 1 477 ? 8.148 6.154 11.242 1.00 97.06 477 LYS A CA 1
ATOM 3884 C C . LYS A 1 477 ? 8.312 7.605 10.794 1.00 97.06 477 LYS A C 1
ATOM 3886 O O . LYS A 1 477 ? 8.872 8.402 11.542 1.00 97.06 477 LYS A O 1
ATOM 3891 N N . TRP A 1 478 ? 7.793 7.961 9.623 1.00 96.81 478 TRP A N 1
ATOM 3892 C CA . TRP A 1 478 ? 7.799 9.346 9.165 1.00 96.81 478 TRP A CA 1
ATOM 3893 C C . TRP A 1 478 ? 6.951 10.259 10.063 1.00 96.81 478 TRP A C 1
ATOM 3895 O O . TRP A 1 478 ? 7.449 11.290 10.503 1.00 96.81 478 TRP A O 1
ATOM 3905 N N . ARG A 1 479 ? 5.743 9.835 10.459 1.00 95.56 479 ARG A N 1
ATOM 3906 C CA . ARG A 1 479 ? 4.921 10.553 11.452 1.00 95.56 479 ARG A CA 1
ATOM 3907 C C . ARG A 1 479 ? 5.679 10.831 12.746 1.00 95.56 479 ARG A C 1
ATOM 3909 O O . ARG A 1 479 ? 5.661 11.955 13.226 1.00 95.56 479 ARG A O 1
ATOM 3916 N N . SER A 1 480 ? 6.420 9.850 13.264 1.00 96.94 480 SER A N 1
ATOM 3917 C CA . SER A 1 480 ? 7.220 10.054 14.480 1.00 96.94 480 SER A CA 1
ATOM 3918 C C . SER A 1 480 ? 8.303 11.129 14.323 1.00 96.94 480 SER A C 1
ATOM 3920 O O . SER A 1 480 ? 8.574 11.859 15.270 1.00 96.94 480 SER A O 1
ATOM 3922 N N . ILE A 1 481 ? 8.894 11.259 13.128 1.00 97.25 481 ILE A N 1
ATOM 3923 C CA . ILE A 1 481 ? 9.871 12.314 12.823 1.00 97.25 481 ILE A CA 1
ATOM 3924 C C . ILE A 1 481 ? 9.168 13.675 12.783 1.00 97.25 481 ILE A C 1
ATOM 3926 O O . ILE A 1 481 ? 9.671 14.628 13.367 1.00 97.25 481 ILE A O 1
ATOM 3930 N N . VAL A 1 482 ? 7.993 13.757 12.154 1.00 96.75 482 VAL A N 1
ATOM 3931 C CA . VAL A 1 482 ? 7.194 14.992 12.092 1.00 96.75 482 VAL A CA 1
ATOM 3932 C C . VAL A 1 482 ? 6.755 15.461 13.482 1.00 96.75 482 VAL A C 1
ATOM 3934 O O . VAL A 1 482 ? 6.872 16.644 13.790 1.00 96.75 482 VAL A O 1
ATOM 3937 N N . GLU A 1 483 ? 6.315 14.554 14.350 1.00 96.19 483 GLU A N 1
ATOM 3938 C CA . GLU A 1 483 ? 5.945 14.906 15.727 1.00 96.19 483 GLU A CA 1
ATOM 3939 C C . GLU A 1 483 ? 7.155 15.355 16.560 1.00 96.19 483 GLU A C 1
ATOM 3941 O O . GLU A 1 483 ? 7.081 16.315 17.332 1.00 96.19 483 GLU A O 1
ATOM 3946 N N . GLU A 1 484 ? 8.318 14.726 16.366 1.00 97.19 484 GLU A N 1
ATOM 3947 C CA . GLU A 1 484 ? 9.556 15.188 16.994 1.00 97.19 484 GLU A CA 1
ATOM 3948 C C . GLU A 1 484 ? 9.940 16.602 16.528 1.00 97.19 484 GLU A C 1
ATOM 3950 O O . GLU A 1 484 ? 10.359 17.429 17.341 1.00 97.19 484 GLU A O 1
ATOM 3955 N N . GLU A 1 485 ? 9.764 16.887 15.239 1.00 96.69 485 GLU A N 1
ATOM 3956 C CA . GLU A 1 485 ? 10.008 18.190 14.622 1.00 96.69 485 GLU A CA 1
ATOM 3957 C C . GLU A 1 485 ? 9.074 19.271 15.171 1.00 96.69 485 GLU A C 1
ATOM 3959 O O . GLU A 1 485 ? 9.553 20.322 15.598 1.00 96.69 485 GLU A O 1
ATOM 3964 N N . LYS A 1 486 ? 7.770 18.995 15.285 1.00 96.06 486 LYS A N 1
ATOM 3965 C CA . LYS A 1 486 ? 6.807 19.893 15.946 1.00 96.06 486 LYS A CA 1
ATOM 3966 C C . LYS A 1 486 ? 7.218 20.215 17.376 1.00 96.06 486 LYS A C 1
ATOM 3968 O O . LYS A 1 486 ? 7.233 21.374 17.783 1.00 96.06 486 LYS A O 1
ATOM 3973 N N . ARG A 1 487 ? 7.620 19.196 18.138 1.00 96.44 487 ARG A N 1
ATOM 3974 C CA . ARG A 1 487 ? 8.068 19.378 19.522 1.00 96.44 487 ARG A CA 1
ATOM 3975 C C . ARG A 1 487 ? 9.375 20.174 19.611 1.00 96.44 487 ARG A C 1
ATOM 3977 O O . ARG A 1 487 ? 9.591 20.884 20.593 1.00 96.44 487 ARG A O 1
ATOM 3984 N N . ARG A 1 488 ? 10.263 20.038 18.621 1.00 96.12 488 ARG A N 1
ATOM 3985 C CA . ARG A 1 488 ? 11.541 20.763 18.546 1.00 96.12 488 ARG A CA 1
ATOM 3986 C C . ARG A 1 488 ? 11.349 22.226 18.127 1.00 96.12 488 ARG A C 1
ATOM 3988 O O . ARG A 1 488 ? 12.065 23.081 18.645 1.00 96.12 488 ARG A O 1
ATOM 3995 N N . TYR A 1 489 ? 10.369 22.518 17.271 1.00 95.88 489 TYR A N 1
ATOM 3996 C CA . TYR A 1 489 ? 10.074 23.858 16.748 1.00 95.88 489 TYR A CA 1
ATOM 3997 C C . TYR A 1 489 ? 8.600 24.254 16.972 1.00 95.88 489 TYR A C 1
ATOM 3999 O O . TYR A 1 489 ? 7.877 24.487 16.006 1.00 95.88 489 TYR A O 1
ATOM 4007 N N . PRO A 1 490 ? 8.142 24.405 18.231 1.00 94.25 490 PRO A N 1
ATOM 4008 C CA . PRO A 1 490 ? 6.724 24.627 18.547 1.00 94.25 490 PRO A CA 1
ATOM 4009 C C . PRO A 1 490 ? 6.166 25.963 18.032 1.00 94.25 490 PRO A C 1
ATOM 4011 O O . PRO A 1 490 ? 4.957 26.129 17.931 1.00 94.25 490 PRO A O 1
ATOM 4014 N N . ASN A 1 491 ? 7.043 26.921 17.713 1.00 93.12 491 ASN A N 1
ATOM 4015 C CA . ASN A 1 491 ? 6.660 28.226 17.170 1.00 93.12 491 ASN A CA 1
ATOM 4016 C C . ASN A 1 491 ? 6.662 28.264 15.635 1.00 93.12 491 ASN A C 1
ATOM 4018 O O . ASN A 1 491 ? 6.254 29.274 15.063 1.00 93.12 491 ASN A O 1
ATOM 4022 N N . SER A 1 492 ? 7.165 27.220 14.967 1.00 90.56 492 SER A N 1
ATOM 4023 C CA . SER A 1 492 ? 7.080 27.142 13.513 1.00 90.56 492 SER A CA 1
ATOM 4024 C C . SER A 1 492 ? 5.680 26.665 13.159 1.00 90.56 492 SER A C 1
ATOM 4026 O O . SER A 1 492 ? 5.244 25.593 13.578 1.00 90.56 492 SER A O 1
ATOM 4028 N N . THR A 1 493 ? 4.949 27.495 12.425 1.00 85.38 493 THR A N 1
ATOM 4029 C CA . THR A 1 493 ? 3.653 27.102 11.884 1.00 85.38 493 THR A CA 1
ATOM 4030 C C . THR A 1 493 ? 3.894 26.454 10.532 1.00 85.38 493 THR A C 1
ATOM 4032 O O . THR A 1 493 ? 4.663 26.964 9.714 1.00 85.38 493 THR A O 1
ATOM 4035 N N . ILE A 1 494 ? 3.221 25.334 10.275 1.00 83.25 494 ILE A N 1
ATOM 4036 C CA . ILE A 1 494 ? 3.021 24.868 8.906 1.00 83.25 494 ILE A CA 1
ATOM 4037 C C . ILE A 1 494 ? 2.035 25.873 8.334 1.00 83.25 494 ILE A C 1
ATOM 4039 O O . ILE A 1 494 ? 0.827 25.704 8.461 1.00 83.25 494 ILE A O 1
ATOM 4043 N N . ALA A 1 495 ? 2.543 27.010 7.855 1.00 66.81 495 ALA A N 1
ATOM 4044 C CA . ALA A 1 495 ? 1.686 28.028 7.281 1.00 66.81 495 ALA A CA 1
ATOM 4045 C C . ALA A 1 495 ? 0.803 27.329 6.242 1.00 66.81 495 ALA A C 1
ATOM 4047 O O . ALA A 1 495 ? 1.337 26.637 5.362 1.00 66.81 495 ALA A O 1
ATOM 4048 N N . SER A 1 496 ? -0.520 27.489 6.368 1.00 53.94 496 SER A N 1
ATOM 4049 C CA . SER A 1 496 ? -1.492 27.165 5.324 1.00 53.94 496 SER A CA 1
ATOM 4050 C C . SER A 1 496 ? -1.222 28.122 4.169 1.00 53.94 496 SER A C 1
ATOM 4052 O O . SER A 1 496 ? -1.889 29.131 3.958 1.00 53.94 496 SER A O 1
ATOM 4054 N N . SER A 1 497 ? -0.098 27.915 3.500 1.00 46.56 497 SER A N 1
ATOM 4055 C CA . SER A 1 497 ? 0.235 28.649 2.309 1.00 46.56 497 SER A CA 1
ATOM 4056 C C . SER A 1 497 ? -0.610 28.027 1.213 1.00 46.56 497 SER A C 1
ATOM 4058 O O . SER A 1 497 ? -0.119 27.195 0.448 1.00 46.56 497 SER A O 1
ATOM 4060 N N . ASP A 1 498 ? -1.855 28.477 1.134 1.00 46.69 498 ASP A N 1
ATOM 4061 C CA . ASP A 1 498 ? -2.641 28.437 -0.097 1.00 46.69 498 ASP A CA 1
ATOM 4062 C C . ASP A 1 498 ? -1.825 29.067 -1.257 1.00 46.69 498 ASP A C 1
ATOM 4064 O O . ASP A 1 498 ? -2.014 28.739 -2.414 1.00 46.69 498 ASP A O 1
ATOM 4068 N N . ALA A 1 499 ? -0.787 29.856 -0.943 1.00 45.56 499 ALA A N 1
ATOM 4069 C CA . ALA A 1 499 ? 0.173 30.440 -1.879 1.00 45.56 499 ALA A CA 1
ATOM 4070 C C . ALA A 1 499 ? 1.256 29.501 -2.476 1.00 45.56 499 ALA A C 1
ATOM 4072 O O . ALA A 1 499 ? 2.074 29.981 -3.256 1.00 45.56 499 ALA A O 1
ATOM 4073 N N . VAL A 1 500 ? 1.359 28.208 -2.114 1.00 46.75 500 VAL A N 1
ATOM 4074 C CA . VAL A 1 500 ? 2.373 27.311 -2.742 1.00 46.75 500 VAL A CA 1
ATOM 4075 C C . VAL A 1 500 ? 1.842 26.595 -3.986 1.00 46.75 500 VAL A C 1
ATOM 4077 O O . VAL A 1 500 ? 2.643 26.233 -4.845 1.00 46.75 500 VAL A O 1
ATOM 4080 N N . GLU A 1 501 ? 0.523 26.468 -4.155 1.00 44.62 501 GLU A N 1
ATOM 4081 C CA . GLU A 1 501 ? -0.023 26.049 -5.455 1.00 44.62 501 GLU A CA 1
ATOM 4082 C C . GLU A 1 501 ? 0.117 27.151 -6.519 1.00 44.62 501 GLU A C 1
ATOM 4084 O O . GLU A 1 501 ? 0.365 26.836 -7.683 1.00 44.62 501 GLU A O 1
ATOM 4089 N N . ASP A 1 502 ? 0.116 28.429 -6.128 1.00 38.09 502 ASP A N 1
ATOM 4090 C CA . ASP A 1 502 ? 0.210 29.548 -7.075 1.00 38.09 502 ASP A CA 1
ATOM 4091 C C . ASP A 1 502 ? 1.576 29.661 -7.780 1.00 38.09 502 ASP A C 1
ATOM 4093 O O . ASP A 1 502 ? 1.629 30.013 -8.958 1.00 38.09 502 ASP A O 1
ATOM 4097 N N . TYR A 1 503 ? 2.699 29.273 -7.158 1.00 38.62 503 TYR A N 1
ATOM 4098 C CA . TYR A 1 503 ? 4.018 29.453 -7.799 1.00 38.62 503 TYR A CA 1
ATOM 4099 C C . TYR A 1 503 ? 4.280 28.501 -8.984 1.00 38.62 503 TYR A C 1
ATOM 4101 O O . TYR A 1 503 ? 5.148 28.775 -9.812 1.00 38.62 503 TYR A O 1
ATOM 4109 N N . TYR A 1 504 ? 3.521 27.405 -9.106 1.00 43.06 504 TYR A N 1
ATOM 4110 C CA . TYR A 1 504 ? 3.565 26.526 -10.284 1.00 43.06 504 TYR A CA 1
ATOM 4111 C C . TYR A 1 504 ? 2.389 26.741 -11.257 1.00 43.06 504 TYR A C 1
ATOM 4113 O O . TYR A 1 504 ? 2.452 26.238 -12.380 1.00 43.06 504 TYR A O 1
ATOM 4121 N N . TYR A 1 505 ? 1.360 27.514 -10.879 1.00 35.72 505 TYR A N 1
ATOM 4122 C CA . TYR A 1 505 ? 0.149 27.740 -11.687 1.00 35.72 505 TYR A CA 1
ATOM 4123 C C . TYR A 1 505 ? -0.040 29.179 -12.215 1.00 35.72 505 TYR A C 1
ATOM 4125 O O . TYR A 1 505 ? -0.735 29.359 -13.219 1.00 35.72 505 TYR A O 1
ATOM 4133 N N . GLU A 1 506 ? 0.633 30.201 -11.674 1.00 30.89 506 GLU A N 1
ATOM 4134 C CA . GLU A 1 506 ? 0.491 31.614 -12.093 1.00 30.89 506 GLU A CA 1
ATOM 4135 C C . GLU A 1 506 ? 1.195 31.985 -13.424 1.00 30.89 506 GLU A C 1
ATOM 4137 O O . GLU A 1 506 ? 1.764 33.066 -13.588 1.00 30.89 506 GLU A O 1
ATOM 4142 N N . SER A 1 507 ? 1.103 31.124 -14.444 1.00 34.69 507 SER A N 1
ATOM 4143 C CA . SER A 1 507 ? 1.204 31.580 -15.841 1.00 34.69 507 SER A CA 1
ATOM 4144 C C . SER A 1 507 ? -0.153 31.757 -16.527 1.00 34.69 507 SER A C 1
ATOM 4146 O O . SER A 1 507 ? -0.183 32.327 -17.616 1.00 34.69 507 SER A O 1
ATOM 4148 N N . TYR A 1 508 ? -1.281 31.377 -15.907 1.00 34.50 508 TYR A N 1
ATOM 4149 C CA . TYR A 1 508 ? -2.612 31.646 -16.465 1.00 34.50 508 TYR A CA 1
ATOM 4150 C C . TYR A 1 508 ? -3.710 31.864 -15.400 1.00 34.50 508 TYR A C 1
ATOM 4152 O O . TYR A 1 508 ? -4.200 30.916 -14.803 1.00 34.50 508 TYR A O 1
ATOM 4160 N N . GLN A 1 509 ? -4.190 33.116 -15.357 1.00 30.20 509 GLN A N 1
ATOM 4161 C CA . GLN A 1 509 ? -5.496 33.622 -14.881 1.00 30.20 509 GLN A CA 1
ATOM 4162 C C . GLN A 1 509 ? -5.658 34.117 -13.427 1.00 30.20 509 GLN A C 1
ATOM 4164 O O . GLN A 1 509 ? -5.130 33.569 -12.475 1.00 30.20 509 GLN A O 1
ATOM 4169 N N . ASN A 1 510 ? -6.415 35.221 -13.339 1.00 30.00 510 ASN A N 1
ATOM 4170 C CA . ASN A 1 510 ? -6.551 36.196 -12.253 1.00 30.00 510 ASN A CA 1
ATOM 4171 C C . ASN A 1 510 ? -7.723 35.945 -11.269 1.00 30.00 510 ASN A C 1
ATOM 4173 O O . ASN A 1 510 ? -8.749 35.388 -11.654 1.00 30.00 510 ASN A O 1
ATOM 4177 N N . ASP A 1 511 ? -7.603 36.623 -10.114 1.00 27.78 511 ASP A N 1
ATOM 4178 C CA . ASP A 1 511 ? -8.612 37.333 -9.289 1.00 27.78 511 ASP A CA 1
ATOM 4179 C C . ASP A 1 511 ? -9.618 36.562 -8.386 1.00 27.78 511 ASP A C 1
ATOM 4181 O O . ASP A 1 511 ? -10.732 36.236 -8.787 1.00 27.78 511 ASP A O 1
ATOM 4185 N N . ALA A 1 512 ? -9.288 36.554 -7.080 1.00 28.31 512 ALA A N 1
ATOM 4186 C CA . ALA A 1 512 ? -9.993 37.261 -5.985 1.00 28.31 512 ALA A CA 1
ATOM 4187 C C . ALA A 1 512 ? -10.798 36.492 -4.892 1.00 28.31 512 ALA A C 1
ATOM 4189 O O . ALA A 1 512 ? -11.685 35.688 -5.153 1.00 28.31 512 ALA A O 1
ATOM 4190 N N . ILE A 1 513 ? -10.601 37.023 -3.666 1.00 29.23 513 ILE A N 1
ATOM 4191 C CA . ILE A 1 513 ? -11.467 37.133 -2.462 1.00 29.23 513 ILE A CA 1
ATOM 4192 C C . ILE A 1 513 ? -11.197 36.178 -1.276 1.00 29.23 513 ILE A C 1
ATOM 4194 O O . ILE A 1 513 ? -11.264 34.962 -1.364 1.00 29.23 513 ILE A O 1
ATOM 4198 N N . ALA A 1 514 ? -10.955 36.825 -0.127 1.00 32.41 514 ALA A N 1
ATOM 4199 C CA . ALA A 1 514 ? -10.641 36.307 1.203 1.00 32.41 514 ALA A CA 1
ATOM 4200 C C . ALA A 1 514 ? -11.872 35.949 2.062 1.00 32.41 514 ALA A C 1
ATOM 4202 O O . ALA A 1 514 ? -12.912 36.592 1.927 1.00 32.41 514 ALA A O 1
ATOM 4203 N N . SER A 1 515 ? -11.703 35.064 3.057 1.00 28.62 515 SER A N 1
ATOM 4204 C CA . SER A 1 515 ? -12.390 35.170 4.360 1.00 28.62 515 SER A CA 1
ATOM 4205 C C . SER A 1 515 ? -11.760 34.278 5.438 1.00 28.62 515 SER A C 1
ATOM 4207 O O . SER A 1 515 ? -11.307 33.173 5.169 1.00 28.62 515 SER A O 1
ATOM 4209 N N . SER A 1 516 ? -11.783 34.798 6.663 1.00 33.50 516 SER A N 1
ATOM 4210 C CA . SER A 1 516 ? -11.320 34.253 7.939 1.00 33.50 516 SER A CA 1
ATOM 4211 C C . SER A 1 516 ? -12.266 33.201 8.545 1.00 33.50 516 SER A C 1
ATOM 4213 O O . SER A 1 516 ? -13.464 33.237 8.277 1.00 33.50 516 SER A O 1
ATOM 4215 N N . ASP A 1 517 ? -11.764 32.301 9.403 1.00 29.00 517 ASP A N 1
ATOM 4216 C CA . ASP A 1 517 ? -11.982 32.362 10.865 1.00 29.00 517 ASP A CA 1
ATOM 4217 C C . ASP A 1 517 ? -11.477 31.121 11.632 1.00 29.00 517 ASP A C 1
ATOM 4219 O O . ASP A 1 517 ? -11.274 30.036 11.095 1.00 29.00 517 ASP A O 1
ATOM 4223 N N . ALA A 1 518 ? -11.237 31.361 12.923 1.00 34.66 518 ALA A N 1
ATOM 4224 C CA . ALA A 1 518 ? -10.533 30.552 13.910 1.00 34.66 518 ALA A CA 1
ATOM 4225 C C . ALA A 1 518 ? -11.159 29.180 14.242 1.00 34.66 518 ALA A C 1
ATOM 4227 O O . ALA A 1 518 ? -12.366 29.062 14.450 1.00 34.66 518 ALA A O 1
ATOM 4228 N N . ALA A 1 519 ? -10.299 28.168 14.416 1.00 27.34 519 ALA A N 1
ATOM 4229 C CA . ALA A 1 519 ? -10.654 26.844 14.924 1.00 27.34 519 ALA A CA 1
ATOM 4230 C C . ALA A 1 519 ? -10.267 26.687 16.406 1.00 27.34 519 ALA A C 1
ATOM 4232 O O . ALA A 1 519 ? -9.164 27.039 16.824 1.00 27.34 519 ALA A O 1
ATOM 4233 N N . ALA A 1 520 ? -11.211 26.165 17.188 1.00 29.50 520 ALA A N 1
ATOM 4234 C CA . ALA A 1 520 ? -11.067 25.826 18.597 1.00 29.50 520 ALA A CA 1
ATOM 4235 C C . ALA A 1 520 ? -10.281 24.513 18.792 1.00 29.50 520 ALA A C 1
ATOM 4237 O O . ALA A 1 520 ? -10.373 23.602 17.971 1.00 29.50 520 ALA A O 1
ATOM 4238 N N . GLU A 1 521 ? -9.539 24.430 19.901 1.00 27.38 521 GLU A N 1
ATOM 4239 C CA . GLU A 1 521 ? -8.699 23.293 20.301 1.00 27.38 521 GLU A CA 1
ATOM 4240 C C . GLU A 1 521 ? -9.491 21.973 20.401 1.00 27.38 521 GLU A C 1
ATOM 4242 O O . GLU A 1 521 ? -10.512 21.884 21.089 1.00 27.38 521 GLU A O 1
ATOM 4247 N N . VAL A 1 522 ? -8.995 20.936 19.718 1.00 33.22 522 VAL A N 1
ATOM 4248 C CA . VAL A 1 522 ? -9.511 19.559 19.752 1.00 33.22 522 VAL A CA 1
ATOM 4249 C C . VAL A 1 522 ? -8.810 18.793 20.885 1.00 33.22 522 VAL A C 1
ATOM 4251 O O . VAL A 1 522 ? -7.580 18.795 20.922 1.00 33.22 522 VAL A O 1
ATOM 4254 N N . PRO A 1 523 ? -9.531 18.121 21.804 1.00 29.45 523 PRO A N 1
ATOM 4255 C CA . PRO A 1 523 ? -8.908 17.288 22.831 1.00 29.45 523 PRO A CA 1
ATOM 4256 C C . PRO A 1 523 ? -8.292 16.022 22.222 1.00 29.45 523 PRO A C 1
ATOM 4258 O O . PRO A 1 523 ? -8.946 15.332 21.438 1.00 29.45 523 PRO A O 1
ATOM 4261 N N . GLU A 1 524 ? -7.060 15.707 22.621 1.00 31.55 524 GLU A N 1
ATOM 4262 C CA . GLU A 1 524 ? -6.326 14.496 22.238 1.00 31.55 524 GLU A CA 1
ATOM 4263 C C . GLU A 1 524 ? -7.113 13.213 22.574 1.00 31.55 524 GLU A C 1
ATOM 4265 O O . GLU A 1 524 ? -7.642 13.045 23.677 1.00 31.55 524 GLU A O 1
ATOM 4270 N N . THR A 1 525 ? -7.181 12.288 21.612 1.00 35.53 525 THR A N 1
ATOM 4271 C CA . THR A 1 525 ? -7.701 10.925 21.792 1.00 35.53 525 THR A CA 1
ATOM 4272 C C . THR A 1 525 ? -6.810 10.137 22.761 1.00 35.53 525 THR A C 1
ATOM 4274 O O . THR A 1 525 ? -5.597 10.100 22.552 1.00 35.53 525 THR A O 1
ATOM 4277 N N . PRO A 1 526 ? -7.365 9.476 23.794 1.00 35.44 526 PRO A N 1
ATOM 4278 C CA . PRO A 1 526 ? -6.563 8.754 24.775 1.00 35.44 526 PRO A CA 1
ATOM 4279 C C . PRO A 1 526 ? -5.944 7.481 24.174 1.00 35.44 526 PRO A C 1
ATOM 4281 O O . PRO A 1 526 ? -6.656 6.590 23.714 1.00 35.44 526 PRO A O 1
ATOM 4284 N N . GLU A 1 527 ? -4.614 7.373 24.230 1.00 38.62 527 GLU A N 1
ATOM 4285 C CA . GLU A 1 527 ? -3.866 6.134 23.981 1.00 38.62 527 GLU A CA 1
ATOM 4286 C C . GLU A 1 527 ? -4.203 5.089 25.062 1.00 38.62 527 GLU A C 1
ATOM 4288 O O . GLU A 1 527 ? -3.700 5.138 26.186 1.00 38.62 527 GLU A O 1
ATOM 4293 N N . THR A 1 528 ? -5.051 4.109 24.743 1.00 40.03 528 THR A N 1
ATOM 4294 C CA . THR A 1 528 ? -5.218 2.901 25.567 1.00 40.03 528 THR A CA 1
ATOM 4295 C C . THR A 1 528 ? -4.316 1.788 25.037 1.00 40.03 528 THR A C 1
ATOM 4297 O O . THR A 1 528 ? -4.756 0.900 24.315 1.00 40.03 528 THR A O 1
ATOM 4300 N N . ASP A 1 529 ? -3.039 1.827 25.412 1.00 41.38 529 ASP A N 1
ATOM 4301 C CA . ASP A 1 529 ? -1.978 0.901 24.969 1.00 41.38 529 ASP A CA 1
ATOM 4302 C C . ASP A 1 529 ? -1.978 -0.458 25.720 1.00 41.38 529 ASP A C 1
ATOM 4304 O O . ASP A 1 529 ? -0.970 -1.162 25.817 1.00 41.38 529 ASP A O 1
ATOM 4308 N N . GLN A 1 530 ? -3.115 -0.842 26.311 1.00 45.50 530 GLN A N 1
ATOM 4309 C CA . GLN A 1 530 ? -3.290 -2.124 27.000 1.00 45.50 530 GLN A CA 1
ATOM 4310 C C . GLN A 1 530 ? -4.085 -3.069 26.085 1.00 45.50 530 GLN A C 1
ATOM 4312 O O . GLN A 1 530 ? -5.252 -2.783 25.810 1.00 45.50 530 GLN A O 1
ATOM 4317 N N . PRO A 1 531 ? -3.508 -4.190 25.609 1.00 60.81 531 PRO A N 1
ATOM 4318 C CA . PRO A 1 531 ? -4.255 -5.157 24.813 1.00 60.81 531 PRO A CA 1
ATOM 4319 C C . PRO A 1 531 ? -5.434 -5.687 25.633 1.00 60.81 531 PRO A C 1
ATOM 4321 O O . PRO A 1 531 ? -5.243 -6.158 26.757 1.00 60.81 531 PRO A O 1
ATOM 4324 N N . SER A 1 532 ? -6.648 -5.603 25.081 1.00 71.50 532 SER A N 1
ATOM 4325 C CA . SER A 1 532 ? -7.851 -6.086 25.760 1.00 71.50 532 SER A CA 1
ATOM 4326 C C . SER A 1 532 ? -7.677 -7.553 26.170 1.00 71.50 532 SER A C 1
ATOM 4328 O O . SER A 1 532 ? -7.144 -8.354 25.390 1.00 71.50 532 SER A O 1
ATOM 4330 N N . PRO A 1 533 ? -8.102 -7.931 27.386 1.00 82.00 533 PRO A N 1
ATOM 4331 C CA . PRO A 1 533 ? -7.859 -9.265 27.907 1.00 82.00 533 PRO A CA 1
ATOM 4332 C C . PRO A 1 533 ? -8.585 -10.309 27.052 1.00 82.00 533 PRO A C 1
ATOM 4334 O O . PRO A 1 533 ? -9.810 -10.292 26.925 1.00 82.00 533 PRO A O 1
ATOM 4337 N N . ILE A 1 534 ? -7.821 -11.240 26.478 1.00 79.94 534 ILE A N 1
ATOM 4338 C CA . ILE A 1 534 ? -8.381 -12.415 25.805 1.00 79.94 534 ILE A CA 1
ATOM 4339 C C . ILE A 1 534 ? -9.057 -13.287 26.864 1.00 79.94 534 ILE A C 1
ATOM 4341 O O . ILE A 1 534 ? -8.463 -13.625 27.888 1.00 79.94 534 ILE A O 1
ATOM 4345 N N . ILE A 1 535 ? -10.292 -13.703 26.601 1.00 86.50 535 ILE A N 1
ATOM 4346 C CA . ILE A 1 535 ? -11.006 -14.648 27.452 1.00 86.50 535 ILE A CA 1
ATOM 4347 C C . ILE A 1 535 ? -10.390 -16.037 27.242 1.00 86.50 535 ILE A C 1
ATOM 4349 O O . ILE A 1 535 ? -10.513 -16.656 26.178 1.00 86.50 535 ILE A O 1
ATOM 4353 N N . GLU A 1 536 ? -9.704 -16.541 28.267 1.00 84.94 536 GLU A N 1
ATOM 4354 C CA . GLU A 1 536 ? -9.001 -17.831 28.213 1.00 84.94 536 GLU A CA 1
ATOM 4355 C C . GLU A 1 536 ? -9.961 -19.019 28.067 1.00 84.94 536 GLU A C 1
ATOM 4357 O O . GLU A 1 536 ? -9.656 -20.006 27.390 1.00 84.94 536 GLU A O 1
ATOM 4362 N N . ARG A 1 537 ? -11.152 -18.917 28.665 1.00 93.12 537 ARG A N 1
ATOM 4363 C CA . ARG A 1 537 ? -12.178 -19.958 28.609 1.00 93.12 537 ARG A CA 1
ATOM 4364 C C . ARG A 1 537 ? -12.889 -19.954 27.253 1.00 93.12 537 ARG A C 1
ATOM 4366 O O . ARG A 1 537 ? -13.373 -18.924 26.796 1.00 93.12 537 ARG A O 1
ATOM 4373 N N . ALA A 1 538 ? -13.004 -21.132 26.642 1.00 95.12 538 ALA A N 1
ATOM 4374 C CA . ALA A 1 538 ? -13.820 -21.329 25.449 1.00 95.12 538 ALA A CA 1
ATOM 4375 C C . ALA A 1 538 ? -15.314 -21.120 25.738 1.00 95.12 538 ALA A C 1
ATOM 4377 O O . ALA A 1 538 ? -15.812 -21.571 26.771 1.00 95.12 538 ALA A O 1
ATOM 4378 N N . TRP A 1 539 ? -16.020 -20.464 24.817 1.00 97.62 539 TRP A N 1
ATOM 4379 C CA . TRP A 1 539 ? -17.471 -20.310 24.879 1.00 97.62 539 TRP A CA 1
ATOM 4380 C C . TRP A 1 539 ? -18.164 -21.636 24.579 1.00 97.62 539 TRP A C 1
ATOM 4382 O O . TRP A 1 539 ? -17.841 -22.298 23.594 1.00 97.62 539 TRP A O 1
ATOM 4392 N N . ASP A 1 540 ? -19.126 -22.025 25.406 1.00 97.75 540 ASP A N 1
ATOM 4393 C CA . ASP A 1 540 ? -19.993 -23.164 25.134 1.00 97.75 540 ASP A CA 1
ATOM 4394 C C . ASP A 1 540 ? -21.179 -22.705 24.282 1.00 97.75 540 ASP A C 1
ATOM 4396 O O . ASP A 1 540 ? -22.012 -21.910 24.729 1.00 97.75 540 ASP A O 1
ATOM 4400 N N . SER A 1 541 ? -21.275 -23.210 23.049 1.00 97.69 541 SER A N 1
ATOM 4401 C CA . SER A 1 541 ? -22.366 -22.878 22.129 1.00 97.69 541 SER A CA 1
ATOM 4402 C C . SER A 1 541 ? -23.747 -23.150 22.726 1.00 97.69 541 SER A C 1
ATOM 4404 O O . SER A 1 541 ? -24.672 -22.392 22.454 1.00 97.69 541 SER A O 1
ATOM 4406 N N . SER A 1 542 ? -23.898 -24.165 23.588 1.00 97.94 542 SER A N 1
ATOM 4407 C CA . SER A 1 542 ? -25.182 -24.496 24.226 1.00 97.94 542 SER A CA 1
ATOM 4408 C C . SER A 1 542 ? -25.616 -23.479 25.288 1.00 97.94 542 SER A C 1
ATOM 4410 O O . SER A 1 542 ? -26.797 -23.390 25.620 1.00 97.94 542 SER A O 1
ATOM 4412 N N . ARG A 1 543 ? -24.664 -22.682 25.786 1.00 98.38 543 ARG A N 1
ATOM 4413 C CA . ARG A 1 543 ? -24.849 -21.599 26.767 1.00 98.38 543 ARG A CA 1
ATOM 4414 C C . ARG A 1 543 ? -24.691 -20.214 26.136 1.00 98.38 543 ARG A C 1
ATOM 4416 O O . ARG A 1 543 ? -24.664 -19.209 26.846 1.00 98.38 543 ARG A O 1
ATOM 4423 N N . SER A 1 544 ? -24.550 -20.166 24.815 1.00 98.69 544 SER A N 1
ATOM 4424 C CA . SER A 1 544 ? -24.402 -18.942 24.034 1.00 98.69 544 SER A CA 1
ATOM 4425 C C . SER A 1 544 ? -25.723 -18.573 23.354 1.00 98.69 544 SER A C 1
ATOM 4427 O O . SER A 1 544 ? -26.643 -19.395 23.262 1.00 98.69 544 SER A O 1
ATOM 4429 N N . VAL A 1 545 ? -25.839 -17.329 22.890 1.00 98.81 545 VAL A N 1
ATOM 4430 C CA . VAL A 1 545 ? -27.081 -16.805 22.306 1.00 98.81 545 VAL A CA 1
ATOM 4431 C C . VAL A 1 545 ? -26.845 -15.963 21.064 1.00 98.81 545 VAL A C 1
ATOM 4433 O O . VAL A 1 545 ? -25.926 -15.150 21.011 1.00 98.81 545 VAL A O 1
ATOM 4436 N N . VAL A 1 546 ? -27.717 -16.142 20.073 1.00 98.81 546 VAL A N 1
ATOM 4437 C CA . VAL A 1 546 ? -27.832 -15.257 18.910 1.00 98.81 546 VAL A CA 1
ATOM 4438 C C . VAL A 1 546 ? -29.140 -14.482 19.024 1.00 98.81 546 VAL A C 1
ATOM 4440 O O . VAL A 1 546 ? -30.207 -15.084 19.177 1.00 98.81 546 VAL A O 1
ATOM 4443 N N . MET A 1 547 ? -29.063 -13.155 18.968 1.00 98.75 547 MET A N 1
ATOM 4444 C CA . MET A 1 547 ? -30.214 -12.262 19.089 1.00 98.75 547 MET A CA 1
ATOM 4445 C C . MET A 1 547 ? -30.347 -11.367 17.862 1.00 98.75 547 MET A C 1
ATOM 4447 O O . MET A 1 547 ? -29.345 -10.913 17.308 1.00 98.75 547 MET A O 1
ATOM 4451 N N . GLY A 1 548 ? -31.588 -11.102 17.459 1.00 98.00 548 GLY A N 1
ATOM 4452 C CA . GLY A 1 548 ? -31.875 -10.271 16.297 1.00 98.00 548 GLY A CA 1
ATOM 4453 C C . GLY A 1 548 ? -33.292 -9.700 16.290 1.00 98.00 548 GLY A C 1
ATOM 4454 O O . GLY A 1 548 ? -34.199 -10.219 16.945 1.00 98.00 548 GLY A O 1
ATOM 4455 N N . MET A 1 549 ? -33.490 -8.618 15.540 1.00 97.06 549 MET A N 1
ATOM 4456 C CA . MET A 1 549 ? -34.791 -7.988 15.315 1.00 97.06 549 MET A CA 1
ATOM 4457 C C . MET A 1 549 ? -35.316 -8.407 13.941 1.00 97.06 549 MET A C 1
ATOM 4459 O O . MET A 1 549 ? -34.675 -8.122 12.934 1.00 97.06 549 MET A O 1
ATOM 4463 N N . ALA A 1 550 ? -36.455 -9.097 13.903 1.00 96.19 550 ALA A N 1
ATOM 4464 C CA . ALA A 1 550 ? -37.051 -9.728 12.723 1.00 96.19 550 ALA A CA 1
ATOM 4465 C C . ALA A 1 550 ? -38.511 -9.277 12.505 1.00 96.19 550 ALA A C 1
ATOM 4467 O O . ALA A 1 550 ? -39.411 -10.075 12.226 1.00 96.19 550 ALA A O 1
ATOM 4468 N N . THR A 1 551 ? -38.779 -7.981 12.667 1.00 93.19 551 THR A N 1
ATOM 4469 C CA . THR A 1 551 ? -40.101 -7.402 12.397 1.00 93.19 551 THR A CA 1
ATOM 4470 C C . THR A 1 551 ? -40.311 -7.210 10.894 1.00 93.19 551 THR A C 1
ATOM 4472 O O . THR A 1 551 ? -39.395 -6.871 10.151 1.00 93.19 551 THR A O 1
ATOM 4475 N N . ASN A 1 552 ? -41.543 -7.441 10.434 1.00 89.75 552 ASN A N 1
ATOM 4476 C CA . ASN A 1 552 ? -41.991 -7.265 9.046 1.00 89.75 552 ASN A CA 1
ATOM 4477 C C . ASN A 1 552 ? -41.204 -8.085 8.008 1.00 89.75 552 ASN A C 1
ATOM 4479 O O . ASN A 1 552 ? -41.127 -7.708 6.839 1.00 89.75 552 ASN A O 1
ATOM 4483 N N . GLN A 1 553 ? -40.645 -9.219 8.429 1.00 93.06 553 GLN A N 1
ATOM 4484 C CA . GLN A 1 553 ? -39.893 -10.120 7.563 1.00 93.06 553 GLN A CA 1
ATOM 4485 C C . GLN A 1 553 ? -40.764 -11.202 6.936 1.00 93.06 553 GLN A C 1
ATOM 4487 O O . GLN A 1 553 ? -41.764 -11.651 7.503 1.00 93.06 553 GLN A O 1
ATOM 4492 N N . VAL A 1 554 ? -40.350 -11.644 5.752 1.00 94.00 554 VAL A N 1
ATOM 4493 C CA . VAL A 1 554 ? -40.998 -12.738 5.021 1.00 94.00 554 VAL A CA 1
ATOM 4494 C C . VAL A 1 554 ? -40.406 -14.094 5.412 1.00 94.00 554 VAL A C 1
ATOM 4496 O O . VAL A 1 554 ? -39.297 -14.177 5.938 1.00 94.00 554 VAL A O 1
ATOM 4499 N N . LEU A 1 555 ? -41.129 -15.182 5.122 1.00 95.06 555 LEU A N 1
ATOM 4500 C CA . LEU A 1 555 ? -40.719 -16.548 5.478 1.00 95.06 555 LEU A CA 1
ATOM 4501 C C . LEU A 1 555 ? -39.294 -16.895 5.015 1.00 95.06 555 LEU A C 1
ATOM 4503 O O . LEU A 1 555 ? -38.557 -17.520 5.774 1.00 95.06 555 LEU A O 1
ATOM 4507 N N . SER A 1 556 ? -38.891 -16.469 3.814 1.00 91.81 556 SER A N 1
ATOM 4508 C CA . SER A 1 556 ? -37.557 -16.762 3.278 1.00 91.81 556 SER A CA 1
ATOM 4509 C C . SER A 1 556 ? -36.430 -16.165 4.122 1.00 91.81 556 SER A C 1
ATOM 4511 O O . SER A 1 556 ? -35.408 -16.819 4.286 1.00 91.81 556 SER A O 1
ATOM 4513 N N . GLN A 1 557 ? -36.625 -14.985 4.720 1.00 94.81 557 GLN A N 1
ATOM 4514 C CA . GLN A 1 557 ? -35.632 -14.355 5.599 1.00 94.81 557 GLN A CA 1
ATOM 4515 C C . GLN A 1 557 ? -35.490 -15.128 6.916 1.00 94.81 557 GLN A C 1
ATOM 4517 O O . GLN A 1 557 ? -34.378 -15.399 7.365 1.00 94.81 557 GLN A O 1
ATOM 4522 N N . PHE A 1 558 ? -36.605 -15.596 7.489 1.00 96.56 558 PHE A N 1
ATOM 4523 C CA . PHE A 1 558 ? -36.560 -16.470 8.664 1.00 96.56 558 PHE A CA 1
ATOM 4524 C C . PHE A 1 558 ? -35.899 -17.819 8.364 1.00 96.56 558 PHE A C 1
ATOM 4526 O O . PHE A 1 558 ? -35.117 -18.307 9.179 1.00 96.56 558 PHE A O 1
ATOM 4533 N N . GLN A 1 559 ? -36.197 -18.427 7.211 1.00 94.94 559 GLN A N 1
ATOM 4534 C CA . GLN A 1 559 ? -35.559 -19.676 6.781 1.00 94.94 559 GLN A CA 1
ATOM 4535 C C . GLN A 1 559 ? -34.059 -19.480 6.590 1.00 94.94 559 GLN A C 1
ATOM 4537 O O . GLN A 1 559 ? -33.266 -20.251 7.124 1.00 94.94 559 GLN A O 1
ATOM 4542 N N . GLN A 1 560 ? -33.671 -18.427 5.878 1.00 95.06 560 GLN A N 1
ATOM 4543 C CA . GLN A 1 560 ? -32.281 -18.045 5.706 1.00 95.06 560 GLN A CA 1
ATOM 4544 C C . GLN A 1 560 ? -31.575 -17.925 7.055 1.00 95.06 560 GLN A C 1
ATOM 4546 O O . GLN A 1 560 ? -30.612 -18.641 7.280 1.00 95.06 560 GLN A O 1
ATOM 4551 N N . PHE A 1 561 ? -32.080 -17.104 7.973 1.00 97.50 561 PHE A N 1
ATOM 4552 C CA . PHE A 1 561 ? -31.398 -16.829 9.233 1.00 97.50 561 PHE A CA 1
ATOM 4553 C C . PHE A 1 561 ? -31.410 -18.025 10.203 1.00 97.50 561 PHE A C 1
ATOM 4555 O O . PHE A 1 561 ? -30.368 -18.498 10.666 1.00 97.50 561 PHE A O 1
ATOM 4562 N N . VAL A 1 562 ? -32.602 -18.539 10.528 1.00 97.75 562 VAL A N 1
ATOM 4563 C CA . VAL A 1 562 ? -32.790 -19.550 11.581 1.00 97.75 562 VAL A CA 1
ATOM 4564 C C . VAL A 1 562 ? -32.346 -20.925 11.105 1.00 97.75 562 VAL A C 1
ATOM 4566 O O . VAL A 1 562 ? -31.638 -21.631 11.832 1.00 97.75 562 VAL A O 1
ATOM 4569 N N . THR A 1 563 ? -32.753 -21.327 9.898 1.00 96.31 563 THR A N 1
ATOM 4570 C CA . THR A 1 563 ? -32.419 -22.659 9.392 1.00 96.31 563 THR A CA 1
ATOM 4571 C C . THR A 1 563 ? -30.932 -22.755 9.088 1.00 96.31 563 THR A C 1
ATOM 4573 O O . THR A 1 563 ? -30.356 -23.781 9.442 1.00 96.31 563 THR A O 1
ATOM 4576 N N . SER A 1 564 ? -30.277 -21.712 8.552 1.00 96.50 564 SER A N 1
ATOM 4577 C CA . SER A 1 564 ? -28.821 -21.757 8.362 1.00 96.50 564 SER A CA 1
ATOM 4578 C C . SER A 1 564 ? -28.094 -21.893 9.700 1.00 96.50 564 SER A C 1
ATOM 4580 O O . SER A 1 564 ? -27.246 -22.767 9.840 1.00 96.50 564 SER A O 1
ATOM 4582 N N . LEU A 1 565 ? -28.467 -21.100 10.720 1.00 97.38 565 LEU A N 1
ATOM 4583 C CA . LEU A 1 565 ? -27.832 -21.143 12.042 1.00 97.38 565 LEU A CA 1
ATOM 4584 C C . LEU A 1 565 ? -27.964 -22.523 12.683 1.00 97.38 565 LEU A C 1
ATOM 4586 O O . LEU A 1 565 ? -26.967 -23.123 13.083 1.00 97.38 565 LEU A O 1
ATOM 4590 N N . ARG A 1 566 ? -29.183 -23.066 12.749 1.00 96.56 566 ARG A N 1
ATOM 4591 C CA . ARG A 1 566 ? -29.409 -24.410 13.302 1.00 96.56 566 ARG A CA 1
ATOM 4592 C C . ARG A 1 566 ? -28.725 -25.485 12.468 1.00 96.56 566 ARG A C 1
ATOM 4594 O O . ARG A 1 566 ? -28.199 -26.448 13.029 1.00 96.56 566 ARG A O 1
ATOM 4601 N N . ALA A 1 567 ? -28.669 -25.305 11.152 1.00 94.44 567 ALA A N 1
ATOM 4602 C CA . ALA A 1 567 ? -27.957 -26.210 10.273 1.00 94.44 567 ALA A CA 1
ATOM 4603 C C . ALA A 1 567 ? -26.455 -26.228 10.526 1.00 94.44 567 ALA A C 1
ATOM 4605 O O . ALA A 1 567 ? -25.865 -27.222 10.145 1.00 94.44 567 ALA A O 1
ATOM 4606 N N . THR A 1 568 ? -25.852 -25.242 11.203 1.00 94.69 568 THR A N 1
ATOM 4607 C CA . THR A 1 568 ? -24.431 -25.283 11.606 1.00 94.69 568 THR A CA 1
ATOM 4608 C C . THR A 1 568 ? -24.145 -26.222 12.781 1.00 94.69 568 THR A C 1
ATOM 4610 O O . THR A 1 568 ? -22.993 -26.575 13.021 1.00 94.69 568 THR A O 1
ATOM 4613 N N . GLY A 1 569 ? -25.185 -26.682 13.485 1.00 95.19 569 GLY A N 1
ATOM 4614 C CA . GLY A 1 569 ? -25.067 -27.442 14.731 1.00 95.19 569 GLY A CA 1
ATOM 4615 C C . GLY A 1 569 ? -25.210 -26.584 15.990 1.00 95.19 569 GLY A C 1
ATOM 4616 O O . GLY A 1 569 ? -25.225 -27.141 17.086 1.00 95.19 569 GLY A O 1
ATOM 4617 N N . PHE A 1 570 ? -25.381 -25.265 15.847 1.00 97.44 570 PHE A N 1
ATOM 4618 C CA . PHE A 1 570 ? -25.636 -24.369 16.971 1.00 97.44 570 PHE A CA 1
ATOM 4619 C C . PHE A 1 570 ? -26.894 -24.788 17.750 1.00 97.44 570 PHE A C 1
ATOM 4621 O O . PHE A 1 570 ? -28.025 -24.750 17.247 1.00 97.44 570 PHE A O 1
ATOM 4628 N N . ASN A 1 571 ? -26.693 -25.168 19.008 1.00 97.38 571 ASN A N 1
ATOM 4629 C CA . ASN A 1 571 ? -27.723 -25.673 19.914 1.00 97.38 571 ASN A CA 1
ATOM 4630 C C . ASN A 1 571 ? -28.059 -24.702 21.059 1.00 97.38 571 ASN A C 1
ATOM 4632 O O . ASN A 1 571 ? -28.894 -25.037 21.895 1.00 97.38 571 ASN A O 1
ATOM 4636 N N . GLY A 1 572 ? -27.450 -23.514 21.080 1.00 98.31 572 GLY A N 1
ATOM 4637 C CA . GLY A 1 572 ? -27.739 -22.466 22.055 1.00 98.31 572 GLY A CA 1
ATOM 4638 C C . GLY A 1 572 ? -29.075 -21.763 21.830 1.00 98.31 572 GLY A C 1
ATOM 4639 O O . GLY A 1 572 ? -29.918 -22.178 21.019 1.00 98.31 572 GLY A O 1
ATOM 4640 N N . ALA A 1 573 ? -29.269 -20.672 22.563 1.00 98.69 573 ALA A N 1
ATOM 4641 C CA . ALA A 1 573 ? -30.482 -19.876 22.485 1.00 98.69 573 ALA A CA 1
ATOM 4642 C C . ALA A 1 573 ? -30.511 -19.024 21.205 1.00 98.69 573 ALA A C 1
ATOM 4644 O O . ALA A 1 573 ? -29.498 -18.478 20.769 1.00 98.69 573 ALA A O 1
ATOM 4645 N N . VAL A 1 574 ? -31.695 -18.890 20.612 1.00 98.81 574 VAL A N 1
ATOM 4646 C CA . VAL A 1 574 ? -31.965 -17.932 19.533 1.00 98.81 574 VAL A CA 1
ATOM 4647 C C . VAL A 1 574 ? -33.143 -17.088 19.992 1.00 98.81 574 VAL A C 1
ATOM 4649 O O . VAL A 1 574 ? -34.199 -17.651 20.285 1.00 98.81 574 VAL A O 1
ATOM 4652 N N . ILE A 1 575 ? -32.964 -15.771 20.095 1.00 98.75 575 ILE A N 1
ATOM 4653 C CA . ILE A 1 575 ? -34.009 -14.846 20.557 1.00 98.75 575 ILE A CA 1
ATOM 4654 C C . ILE A 1 575 ? -34.304 -13.844 19.447 1.00 98.75 575 ILE A C 1
ATOM 4656 O O . ILE A 1 575 ? -33.420 -13.087 19.054 1.00 98.75 575 ILE A O 1
ATOM 4660 N N . LEU A 1 576 ? -35.542 -13.831 18.950 1.00 98.75 576 LEU A N 1
ATOM 4661 C CA . LEU A 1 576 ? -35.952 -12.943 17.864 1.00 98.75 576 LEU A CA 1
ATOM 4662 C C . LEU A 1 576 ? -37.103 -12.032 18.281 1.00 98.75 576 LEU A C 1
ATOM 4664 O O . LEU A 1 576 ? -38.143 -12.514 18.736 1.00 98.75 576 LEU A O 1
ATOM 4668 N N . GLY A 1 577 ? -36.937 -10.730 18.051 1.00 98.19 577 GLY A N 1
ATOM 4669 C CA . GLY A 1 577 ? -38.042 -9.773 18.045 1.00 98.19 577 GLY A CA 1
ATOM 4670 C C . GLY A 1 577 ? -38.897 -9.959 16.795 1.00 98.19 577 GLY A C 1
ATOM 4671 O O . GLY A 1 577 ? -38.357 -9.927 15.697 1.00 98.19 577 GLY A O 1
ATOM 4672 N N . VAL A 1 578 ? -40.203 -10.167 16.924 1.00 97.75 578 VAL A N 1
ATOM 4673 C CA . VAL A 1 578 ? -41.099 -10.493 15.800 1.00 97.75 578 VAL A CA 1
ATOM 4674 C C . VAL A 1 578 ? -42.340 -9.608 15.783 1.00 97.75 578 VAL A C 1
ATOM 4676 O O . VAL A 1 578 ? -42.797 -9.153 16.829 1.00 97.75 578 VAL A O 1
ATOM 4679 N N . SER A 1 579 ? -42.923 -9.391 14.602 1.00 94.50 579 SER A N 1
ATOM 4680 C CA . SER A 1 579 ? -44.211 -8.693 14.478 1.00 94.50 579 SER A CA 1
ATOM 4681 C C . SER A 1 579 ? -45.345 -9.477 15.169 1.00 94.50 579 SER A C 1
ATOM 4683 O O . SER A 1 579 ? -45.305 -10.709 15.179 1.00 94.50 579 SER A O 1
ATOM 4685 N N . PRO A 1 580 ? -46.398 -8.810 15.681 1.00 92.38 580 PRO A N 1
ATOM 4686 C CA . PRO A 1 580 ? -47.490 -9.465 16.416 1.00 92.38 580 PRO A CA 1
ATOM 4687 C C . PRO A 1 580 ? -48.294 -10.458 15.575 1.00 92.38 580 PRO A C 1
ATOM 4689 O O . PRO A 1 580 ? -48.748 -11.487 16.069 1.00 92.38 580 PRO A O 1
ATOM 4692 N N . ASN A 1 581 ? -48.413 -10.197 14.273 1.00 91.31 581 ASN A N 1
ATOM 4693 C CA . ASN A 1 581 ? -49.143 -11.048 13.340 1.00 91.31 581 ASN A CA 1
ATOM 4694 C C . ASN A 1 581 ? -48.186 -11.952 12.557 1.00 91.31 581 ASN A C 1
ATOM 4696 O O . ASN A 1 581 ? -47.985 -11.771 11.355 1.00 91.31 581 ASN A O 1
ATOM 4700 N N . LEU A 1 582 ? -47.587 -12.931 13.237 1.00 92.81 582 LEU A N 1
ATOM 4701 C CA . LEU A 1 582 ? -46.793 -13.959 12.569 1.00 92.81 582 LEU A CA 1
ATOM 4702 C C . LEU A 1 582 ? -47.689 -14.860 11.707 1.00 92.81 582 LEU A C 1
ATOM 4704 O O . LEU A 1 582 ? -48.652 -15.458 12.190 1.00 92.81 582 LEU A O 1
ATOM 4708 N N . GLY A 1 583 ? -47.344 -15.005 10.426 1.00 94.12 583 GLY A N 1
ATOM 4709 C CA . GLY A 1 583 ? -47.957 -16.016 9.566 1.00 94.12 583 GLY A CA 1
ATOM 4710 C C . GLY A 1 583 ? -47.755 -17.426 10.136 1.00 94.12 583 GLY A C 1
ATOM 4711 O O . GLY A 1 583 ? -46.739 -17.702 10.778 1.00 94.12 583 GLY A O 1
ATOM 4712 N N . ARG A 1 584 ? -48.710 -18.334 9.881 1.00 96.81 584 ARG A N 1
ATOM 4713 C CA . ARG A 1 584 ? -48.697 -19.711 10.419 1.00 96.81 584 ARG A CA 1
ATOM 4714 C C . ARG A 1 584 ? -47.376 -20.436 10.143 1.00 96.81 584 ARG A C 1
ATOM 4716 O O . ARG A 1 584 ? -46.842 -21.071 11.045 1.00 96.81 584 ARG A O 1
ATOM 4723 N N . ASP A 1 585 ? -46.851 -20.304 8.929 1.00 96.81 585 ASP A N 1
ATOM 4724 C CA . ASP A 1 585 ? -45.631 -21.000 8.508 1.00 96.81 585 ASP A CA 1
ATOM 4725 C C . ASP A 1 585 ? -44.385 -20.468 9.228 1.00 96.81 585 ASP A C 1
ATOM 4727 O O . ASP A 1 585 ? -43.505 -21.241 9.602 1.00 96.81 585 ASP A O 1
ATOM 4731 N N . ILE A 1 586 ? -44.333 -19.159 9.497 1.00 97.81 586 ILE A N 1
ATOM 4732 C CA . ILE A 1 586 ? -43.238 -18.540 10.255 1.00 97.81 586 ILE A CA 1
ATOM 4733 C C . ILE A 1 586 ? -43.302 -18.991 11.715 1.00 97.81 586 ILE A C 1
ATOM 4735 O O . ILE A 1 586 ? -42.295 -19.426 12.269 1.00 97.81 586 ILE A O 1
ATOM 4739 N N . ALA A 1 587 ? -44.486 -18.945 12.334 1.00 97.62 587 ALA A N 1
ATOM 4740 C CA . ALA A 1 587 ? -44.667 -19.406 13.709 1.00 97.62 587 ALA A CA 1
ATOM 4741 C C . ALA A 1 587 ? -44.257 -20.882 13.873 1.00 97.62 587 ALA A C 1
ATOM 4743 O O . ALA A 1 587 ? -43.575 -21.238 14.835 1.00 97.62 587 ALA A O 1
ATOM 4744 N N . GLU A 1 588 ? -44.613 -21.730 12.905 1.00 98.00 588 GLU A N 1
ATOM 4745 C CA . GLU A 1 588 ? -44.239 -23.144 12.901 1.00 98.00 588 GLU A CA 1
ATOM 4746 C C . GLU A 1 588 ? -42.731 -23.362 12.710 1.00 98.00 588 GLU A C 1
ATOM 4748 O O . GLU A 1 588 ? -42.139 -24.187 13.412 1.00 98.00 588 GLU A O 1
ATOM 4753 N N . LEU A 1 589 ? -42.084 -22.602 11.821 1.00 97.56 589 LEU A N 1
ATOM 4754 C CA . LEU A 1 589 ? -40.633 -22.641 11.625 1.00 97.56 589 LEU A CA 1
ATOM 4755 C C . LEU A 1 589 ? -39.882 -22.276 12.917 1.00 97.56 589 LEU A C 1
ATOM 4757 O O . LEU A 1 589 ? -38.991 -23.010 13.351 1.00 97.56 589 LEU A O 1
ATOM 4761 N N . LEU A 1 590 ? -40.268 -21.166 13.553 1.00 98.25 590 LEU A N 1
ATOM 4762 C CA . LEU A 1 590 ? -39.651 -20.675 14.789 1.00 98.25 590 LEU A CA 1
ATOM 4763 C C . LEU A 1 590 ? -39.827 -21.671 15.940 1.00 98.25 590 LEU A C 1
ATOM 4765 O O . LEU A 1 590 ? -38.866 -21.978 16.650 1.00 98.25 590 LEU A O 1
ATOM 4769 N N . ARG A 1 591 ? -41.026 -22.251 16.072 1.00 98.12 591 ARG A N 1
ATOM 4770 C CA . ARG A 1 591 ? -41.321 -23.306 17.050 1.00 98.12 591 ARG A CA 1
ATOM 4771 C C . ARG A 1 591 ? -40.479 -24.558 16.804 1.00 98.12 591 ARG A C 1
ATOM 4773 O O . ARG A 1 591 ? -39.915 -25.111 17.745 1.00 98.12 591 ARG A O 1
ATOM 4780 N N . THR A 1 592 ? -40.367 -24.991 15.549 1.00 97.81 592 THR A N 1
ATOM 4781 C CA . THR A 1 592 ? -39.599 -26.185 15.154 1.00 97.81 592 THR A CA 1
ATOM 4782 C C . THR A 1 592 ? -38.115 -26.052 15.496 1.00 97.81 592 THR A C 1
ATOM 4784 O O . THR A 1 592 ? -37.485 -27.020 15.918 1.00 97.81 592 THR A O 1
ATOM 4787 N N . HIS A 1 593 ? -37.558 -24.850 15.363 1.00 97.69 593 HIS A N 1
ATOM 4788 C CA . HIS A 1 593 ? -36.151 -24.565 15.647 1.00 97.69 593 HIS A CA 1
ATOM 4789 C C . HIS A 1 593 ? -35.881 -24.044 17.068 1.00 97.69 593 HIS A C 1
ATOM 4791 O O . HIS A 1 593 ? -34.771 -23.573 17.343 1.00 97.69 593 HIS A O 1
ATOM 4797 N N . ASN A 1 594 ? -36.865 -24.163 17.969 1.00 98.00 594 ASN A N 1
ATOM 4798 C CA . ASN A 1 594 ? -36.789 -23.725 19.363 1.00 98.00 594 ASN A CA 1
ATOM 4799 C C . ASN A 1 594 ? -36.265 -22.283 19.488 1.00 98.00 594 ASN A C 1
ATOM 4801 O O . ASN A 1 594 ? -35.271 -22.021 20.169 1.00 98.00 594 ASN A O 1
ATOM 4805 N N . VAL A 1 595 ? -36.874 -21.369 18.731 1.00 98.62 595 VAL A N 1
ATOM 4806 C CA . VAL A 1 595 ? -36.575 -19.936 18.785 1.00 98.62 595 VAL A CA 1
ATOM 4807 C C . VAL A 1 595 ? -37.475 -19.278 19.825 1.00 98.62 595 VAL A C 1
ATOM 4809 O O . VAL A 1 595 ? -38.696 -19.432 19.786 1.00 98.62 595 VAL A O 1
ATOM 4812 N N . THR A 1 596 ? -36.881 -18.506 20.730 1.00 98.62 596 THR A N 1
ATOM 4813 C CA . THR A 1 596 ? -37.619 -17.670 21.678 1.00 98.62 596 THR A CA 1
ATOM 4814 C C . THR A 1 596 ? -38.096 -16.416 20.959 1.00 98.62 596 THR A C 1
ATOM 4816 O O . THR A 1 596 ? -37.305 -15.540 20.613 1.00 98.62 596 THR A O 1
ATOM 4819 N N . THR A 1 597 ? -39.401 -16.317 20.730 1.00 98.50 597 THR A N 1
ATOM 4820 C CA . THR A 1 597 ? -40.010 -15.167 20.058 1.00 98.50 597 THR A CA 1
ATOM 4821 C C . THR A 1 597 ? -40.420 -14.090 21.056 1.00 98.50 597 THR A C 1
ATOM 4823 O O . THR A 1 597 ? -41.127 -14.377 22.023 1.00 98.50 597 THR A O 1
ATOM 4826 N N . LYS A 1 598 ? -40.029 -12.845 20.792 1.00 98.25 598 LYS A N 1
ATOM 4827 C CA . LYS A 1 598 ? -40.413 -11.649 21.546 1.00 98.25 598 LYS A CA 1
ATOM 4828 C C . LYS A 1 598 ? -41.305 -10.789 20.659 1.00 98.25 598 LYS A C 1
ATOM 4830 O O . LYS A 1 598 ? -40.832 -10.203 19.693 1.00 98.25 598 LYS A O 1
ATOM 4835 N N . VAL A 1 599 ? -42.605 -10.768 20.936 1.00 97.69 599 VAL A N 1
ATOM 4836 C CA . VAL A 1 599 ? -43.554 -9.988 20.130 1.00 97.69 599 VAL A CA 1
ATOM 4837 C C . VAL A 1 599 ? -43.317 -8.496 20.356 1.00 97.69 599 VAL A C 1
ATOM 4839 O O . VAL A 1 599 ? -43.285 -8.042 21.498 1.00 97.69 599 VAL A O 1
ATOM 4842 N N . ILE A 1 600 ? -43.142 -7.752 19.266 1.00 96.44 600 ILE A N 1
ATOM 4843 C CA . ILE A 1 600 ? -42.914 -6.308 19.267 1.00 96.44 600 ILE A CA 1
ATOM 4844 C C . ILE A 1 600 ? -44.202 -5.615 18.837 1.00 96.44 600 ILE A C 1
ATOM 4846 O O . ILE A 1 600 ? -44.479 -5.480 17.647 1.00 96.44 600 ILE A O 1
ATOM 4850 N N . GLU A 1 601 ? -45.005 -5.205 19.814 1.00 94.81 601 GLU A N 1
ATOM 4851 C CA . GLU A 1 601 ? -46.202 -4.403 19.561 1.00 94.81 601 GLU A CA 1
ATOM 4852 C C . GLU A 1 601 ? -45.820 -2.964 19.209 1.00 94.81 601 GLU A C 1
ATOM 4854 O O . GLU A 1 601 ? -44.880 -2.403 19.775 1.00 94.81 601 GLU A O 1
ATOM 4859 N N . ASN A 1 602 ? -46.567 -2.345 18.296 1.00 90.50 602 ASN A N 1
ATOM 4860 C CA . ASN A 1 602 ? -46.392 -0.931 17.975 1.00 90.50 602 ASN A CA 1
ATOM 4861 C C . ASN A 1 602 ? -47.017 -0.066 19.073 1.00 90.50 602 ASN A C 1
ATOM 4863 O O . ASN A 1 602 ? -48.167 -0.271 19.463 1.00 90.50 602 ASN A O 1
ATOM 4867 N N . ALA A 1 603 ? -46.296 0.957 19.524 1.00 88.94 603 ALA A N 1
ATOM 4868 C CA . ALA A 1 603 ? -46.839 1.953 20.430 1.00 88.94 603 ALA A CA 1
ATOM 4869 C C . ALA A 1 603 ? -48.038 2.665 19.785 1.00 88.94 603 ALA A C 1
ATOM 4871 O O . ALA A 1 603 ? -47.975 3.110 18.639 1.00 88.94 603 ALA A O 1
ATOM 4872 N N . LYS A 1 604 ? -49.119 2.848 20.553 1.00 86.69 604 LYS A N 1
ATOM 4873 C CA . LYS A 1 604 ? -50.293 3.630 20.112 1.00 86.69 604 LYS A CA 1
ATOM 4874 C C . LYS A 1 604 ? -49.941 5.083 19.786 1.00 86.69 604 LYS A C 1
ATOM 4876 O O . LYS A 1 604 ? -50.602 5.708 18.967 1.00 86.69 604 LYS A O 1
ATOM 4881 N N . SER A 1 605 ? -48.931 5.613 20.467 1.00 82.75 605 SER A N 1
ATOM 4882 C CA . SER A 1 605 ? -48.353 6.929 20.230 1.00 82.75 605 SER A CA 1
ATOM 4883 C C . SER A 1 605 ? -46.854 6.812 20.433 1.00 82.75 605 SER A C 1
ATOM 4885 O O . SER A 1 605 ? -46.415 6.447 21.523 1.00 82.75 605 SER A O 1
ATOM 4887 N N . CYS A 1 606 ? -46.076 7.135 19.406 1.00 82.94 606 CYS A N 1
ATOM 4888 C CA . CYS A 1 606 ? -44.641 7.273 19.573 1.00 82.94 606 CYS A CA 1
ATOM 4889 C C . CYS A 1 606 ? -44.339 8.600 20.293 1.00 82.94 606 CYS A C 1
ATOM 4891 O O . CYS A 1 606 ? -44.801 9.656 19.866 1.00 82.94 606 CYS A O 1
ATOM 4893 N N . THR A 1 607 ? -43.606 8.538 21.404 1.00 84.06 607 THR A N 1
ATOM 4894 C CA . THR A 1 607 ? -43.139 9.704 22.174 1.00 84.06 607 THR A CA 1
ATOM 4895 C C . THR A 1 607 ? -41.706 10.093 21.833 1.00 84.06 607 THR A C 1
ATOM 4897 O O . THR A 1 607 ? -41.217 11.108 22.329 1.00 84.06 607 THR A O 1
ATOM 4900 N N . TYR A 1 608 ? -41.022 9.315 20.988 1.00 79.94 608 TYR A N 1
ATOM 4901 C CA . TYR A 1 608 ? -39.829 9.794 20.303 1.00 79.94 608 TYR A CA 1
ATOM 4902 C C . TYR A 1 608 ? -40.256 11.014 19.484 1.00 79.94 608 TYR A C 1
ATOM 4904 O O . TYR A 1 608 ? -41.007 10.888 18.514 1.00 79.94 608 TYR A O 1
ATOM 4912 N N . ASN A 1 609 ? -39.832 12.202 19.923 1.00 67.88 609 ASN A N 1
ATOM 4913 C CA . ASN A 1 609 ? -40.134 13.486 19.287 1.00 67.88 609 ASN A CA 1
ATOM 4914 C C . ASN A 1 609 ? -39.345 13.599 17.977 1.00 67.88 609 ASN A C 1
ATOM 4916 O O . ASN A 1 609 ? -38.375 14.353 17.886 1.00 67.88 609 ASN A O 1
ATOM 4920 N N . GLY A 1 610 ? -39.729 12.762 17.014 1.00 64.38 610 GLY A N 1
ATOM 4921 C CA . GLY A 1 610 ? -39.007 12.503 15.785 1.00 64.38 610 GLY A CA 1
ATOM 4922 C C . GLY A 1 610 ? -38.903 13.708 14.857 1.00 64.38 610 GLY A C 1
ATOM 4923 O O . GLY A 1 610 ? -39.244 14.843 15.186 1.00 64.38 610 GLY A O 1
ATOM 4924 N N . TYR A 1 611 ? -38.378 13.401 13.680 1.00 63.84 611 TYR A N 1
ATOM 4925 C CA . TYR A 1 611 ? -38.015 14.287 12.583 1.00 63.84 611 TYR A CA 1
ATOM 4926 C C . TYR A 1 611 ? -38.954 15.457 12.379 1.00 63.84 611 TYR A C 1
ATOM 4928 O O . TYR A 1 611 ? -40.167 15.290 12.294 1.00 63.84 611 TYR A O 1
ATOM 4936 N N . LYS A 1 612 ? -38.359 16.630 12.211 1.00 61.09 612 LYS A N 1
ATOM 4937 C CA . LYS A 1 612 ? -39.050 17.782 11.664 1.00 61.09 612 LYS A CA 1
ATOM 4938 C C . LYS A 1 612 ? -38.890 17.739 10.145 1.00 61.09 612 LYS A C 1
ATOM 4940 O O . LYS A 1 612 ? -37.772 17.575 9.663 1.00 61.09 612 LYS A O 1
ATOM 4945 N N . ASP A 1 613 ? -39.984 17.851 9.397 1.00 61.34 613 ASP A N 1
ATOM 4946 C CA . ASP A 1 613 ? -39.902 18.124 7.960 1.00 61.34 613 ASP A CA 1
ATOM 4947 C C . ASP A 1 613 ? -39.192 19.474 7.710 1.00 61.34 613 ASP A C 1
ATOM 4949 O O . ASP A 1 613 ? -38.896 20.225 8.645 1.00 61.34 613 ASP A O 1
ATOM 4953 N N . GLU A 1 614 ? -38.940 19.831 6.448 1.00 57.50 614 GLU A N 1
ATOM 4954 C CA . GLU A 1 614 ? -38.326 21.125 6.086 1.00 57.50 614 GLU A CA 1
ATOM 4955 C C . GLU A 1 614 ? -39.090 22.346 6.642 1.00 57.50 614 GLU A C 1
ATOM 4957 O O . GLU A 1 614 ? -38.556 23.453 6.698 1.00 57.50 614 GLU A O 1
ATOM 4962 N N . LYS A 1 615 ? -40.348 22.162 7.062 1.00 64.56 615 LYS A N 1
ATOM 4963 C CA . LYS A 1 615 ? -41.229 23.192 7.622 1.00 64.56 615 LYS A CA 1
ATOM 4964 C C . LYS A 1 615 ? -41.290 23.154 9.152 1.00 64.56 615 LYS A C 1
ATOM 4966 O O . LYS A 1 615 ? -42.036 23.937 9.738 1.00 64.56 615 LYS A O 1
ATOM 4971 N N . GLY A 1 616 ? -40.525 22.283 9.809 1.00 65.19 616 GLY A N 1
ATOM 4972 C CA . GLY A 1 616 ? -40.503 22.166 11.264 1.00 65.19 616 GLY A CA 1
ATOM 4973 C C . GLY A 1 616 ? -41.570 21.236 11.858 1.00 65.19 616 GLY A C 1
ATOM 4974 O O . GLY A 1 616 ? -41.659 21.157 13.085 1.00 65.19 616 GLY A O 1
ATOM 4975 N N . ASN A 1 617 ? -42.383 20.550 11.046 1.00 67.00 617 ASN A N 1
ATOM 4976 C CA . ASN A 1 617 ? -43.465 19.686 11.529 1.00 67.00 617 ASN A CA 1
ATOM 4977 C C . ASN A 1 617 ? -42.936 18.304 11.904 1.00 67.00 617 ASN A C 1
ATOM 4979 O O . ASN A 1 617 ? -42.251 17.673 11.104 1.00 67.00 617 ASN A O 1
ATOM 4983 N N . VAL A 1 618 ? -43.318 17.800 13.078 1.00 66.94 618 VAL A N 1
ATOM 4984 C CA . VAL A 1 618 ? -42.981 16.437 13.509 1.00 66.94 618 VAL A CA 1
ATOM 4985 C C . VAL A 1 618 ? -43.638 15.426 12.562 1.00 66.94 618 VAL A C 1
ATOM 4987 O O . VAL A 1 618 ? -44.865 15.391 12.450 1.00 66.94 618 VAL A O 1
ATOM 4990 N N . LEU A 1 619 ? -42.833 14.616 11.870 1.00 66.06 619 LEU A N 1
ATOM 4991 C CA . LEU A 1 619 ? -43.315 13.534 11.017 1.00 66.06 619 LEU A CA 1
ATOM 4992 C C . LEU A 1 619 ? -44.086 12.521 11.864 1.00 66.06 619 LEU A C 1
ATOM 4994 O O . LEU A 1 619 ? -43.629 12.107 12.930 1.00 66.06 619 LEU A O 1
ATOM 4998 N N . ASN A 1 620 ? -45.248 12.089 11.368 1.00 68.38 620 ASN A N 1
ATOM 4999 C CA . ASN A 1 620 ? -46.018 11.047 12.028 1.00 68.38 620 ASN A CA 1
ATOM 5000 C C . ASN A 1 620 ? -45.311 9.690 11.869 1.00 68.38 620 ASN A C 1
ATOM 5002 O O . ASN A 1 620 ? -45.490 8.980 10.880 1.00 68.38 620 ASN A O 1
ATOM 5006 N N . THR A 1 621 ? -44.502 9.320 12.857 1.00 65.75 621 THR A N 1
ATOM 5007 C CA . THR A 1 621 ? -43.723 8.076 12.857 1.00 65.75 621 THR A CA 1
ATOM 5008 C C . THR A 1 621 ? -44.585 6.818 12.983 1.00 65.75 621 THR A C 1
ATOM 5010 O O . THR A 1 621 ? -44.119 5.734 12.637 1.00 65.75 621 THR A O 1
ATOM 5013 N N . THR A 1 622 ? -45.855 6.944 13.397 1.00 64.81 622 THR A N 1
ATOM 5014 C CA . THR A 1 622 ? -46.776 5.796 13.507 1.00 64.81 622 THR A CA 1
ATOM 5015 C C . THR A 1 622 ? -47.178 5.196 12.158 1.00 64.81 622 THR A C 1
ATOM 5017 O O . THR A 1 622 ? -47.570 4.033 12.108 1.00 64.81 622 THR A O 1
ATOM 5020 N N . GLU A 1 623 ? -47.040 5.944 11.060 1.00 63.31 623 GLU A N 1
ATOM 5021 C CA . GLU A 1 623 ? -47.380 5.478 9.707 1.00 63.31 623 GLU A CA 1
ATOM 5022 C C . GLU A 1 623 ? -46.169 4.920 8.940 1.00 63.31 623 GLU A C 1
ATOM 5024 O O . GLU A 1 623 ? -46.329 4.318 7.877 1.00 63.31 623 GLU A O 1
ATOM 5029 N N . SER A 1 624 ? -44.949 5.087 9.464 1.00 64.94 624 SER A N 1
ATOM 5030 C CA . SER A 1 624 ? -43.745 4.596 8.795 1.00 64.94 624 SER A CA 1
ATOM 5031 C C . SER A 1 624 ? -43.468 3.129 9.134 1.00 64.94 624 SER A C 1
ATOM 5033 O O . SER A 1 624 ? -43.344 2.784 10.313 1.00 64.94 624 SER A O 1
ATOM 5035 N N . PRO A 1 625 ? -43.221 2.269 8.129 1.00 61.25 625 PRO A N 1
ATOM 5036 C CA . PRO A 1 625 ? -42.776 0.902 8.379 1.00 61.25 625 PRO A CA 1
ATOM 5037 C C . PRO A 1 625 ? -41.410 0.831 9.085 1.00 61.25 625 PRO A C 1
ATOM 5039 O O . PRO A 1 625 ? -41.136 -0.163 9.753 1.00 61.25 625 PRO A O 1
ATOM 5042 N N . TRP A 1 626 ? -40.586 1.882 8.998 1.00 60.88 626 TRP A N 1
ATOM 5043 C CA . TRP A 1 626 ? -39.213 1.920 9.526 1.00 60.88 626 TRP A CA 1
ATOM 5044 C C . TRP A 1 626 ? -39.056 2.756 10.804 1.00 60.88 626 TRP A C 1
ATOM 5046 O O . TRP A 1 626 ? -38.111 2.544 11.556 1.00 60.88 626 TRP A O 1
ATOM 5056 N N . TRP A 1 627 ? -39.988 3.682 11.068 1.00 68.44 627 TRP A N 1
ATOM 5057 C CA . TRP A 1 627 ? -39.902 4.638 12.187 1.00 68.44 627 TRP A CA 1
ATOM 5058 C C . TRP A 1 627 ? -40.884 4.353 13.319 1.00 68.44 627 TRP A C 1
ATOM 5060 O O . TRP A 1 627 ? -41.011 5.170 14.225 1.00 68.44 627 TRP A O 1
ATOM 5070 N N . HIS A 1 628 ? -41.574 3.213 13.292 1.00 81.12 628 HIS A N 1
ATOM 5071 C CA . HIS A 1 628 ? -42.459 2.848 14.387 1.00 81.12 628 HIS A CA 1
ATOM 5072 C C . HIS A 1 628 ? -41.667 2.638 15.685 1.00 81.12 628 HIS A C 1
ATOM 5074 O O . HIS A 1 628 ? -40.495 2.253 15.686 1.00 81.12 628 HIS A O 1
ATOM 5080 N N . CYS A 1 629 ? -42.331 2.916 16.799 1.00 89.44 629 CYS A N 1
ATOM 5081 C CA . CYS A 1 629 ? -41.766 2.820 18.139 1.00 89.44 629 CYS A CA 1
ATOM 5082 C C . CYS A 1 629 ? -42.450 1.643 18.834 1.00 89.44 629 CYS A C 1
ATOM 5084 O O . CYS A 1 629 ? -43.674 1.521 18.717 1.00 89.44 629 CYS A O 1
ATOM 5086 N N . PRO A 1 630 ? -41.714 0.747 19.506 1.00 93.25 630 PRO A N 1
ATOM 5087 C CA . PRO A 1 630 ? -42.333 -0.373 20.197 1.00 93.25 630 PRO A CA 1
ATOM 5088 C C . PRO A 1 630 ? -43.117 0.109 21.422 1.00 93.25 630 PRO A C 1
ATOM 5090 O O . PRO A 1 630 ? -42.724 1.072 22.076 1.00 93.25 630 PRO A O 1
ATOM 5093 N N . GLU A 1 631 ? -44.206 -0.577 21.773 1.00 94.62 631 GLU A N 1
ATOM 5094 C CA . GLU A 1 631 ? -45.066 -0.221 22.914 1.00 94.62 631 GLU A CA 1
ATOM 5095 C C . GLU A 1 631 ? -44.293 -0.167 24.240 1.00 94.62 631 GLU A C 1
ATOM 5097 O O . GLU A 1 631 ? -44.583 0.678 25.083 1.00 94.62 631 GLU A O 1
ATOM 5102 N N . LEU A 1 632 ? -43.279 -1.025 24.400 1.00 95.31 632 LEU A N 1
ATOM 5103 C CA . LEU A 1 632 ? -42.428 -1.070 25.594 1.00 95.31 632 LEU A CA 1
ATOM 5104 C C . LEU A 1 632 ? -41.478 0.132 25.717 1.00 95.31 632 LEU A C 1
ATOM 5106 O O . LEU A 1 632 ? -41.150 0.523 26.834 1.00 95.31 632 LEU A O 1
ATOM 5110 N N . TYR A 1 633 ? -41.061 0.718 24.592 1.00 95.81 633 TYR A N 1
ATOM 5111 C CA . TYR A 1 633 ? -40.139 1.859 24.544 1.00 95.81 633 TYR A CA 1
ATOM 5112 C C . TYR A 1 633 ? -40.643 2.884 23.522 1.00 95.81 633 TYR A C 1
ATOM 5114 O O . TYR A 1 633 ? -40.049 3.050 22.451 1.00 95.81 633 TYR A O 1
ATOM 5122 N N . PRO A 1 634 ? -41.769 3.561 23.813 1.00 92.75 634 PRO A N 1
ATOM 5123 C CA . PRO A 1 634 ? -42.399 4.485 22.873 1.00 92.75 634 PRO A CA 1
ATOM 5124 C C . PRO A 1 634 ? -41.522 5.710 22.577 1.00 92.75 634 PRO A C 1
ATOM 5126 O O . PRO A 1 634 ? -41.785 6.445 21.628 1.00 92.75 634 PRO A O 1
ATOM 5129 N N . ASP A 1 635 ? -40.486 5.940 23.380 1.00 90.75 635 ASP A N 1
ATOM 5130 C CA . ASP A 1 635 ? -39.505 7.010 23.269 1.00 90.75 635 ASP A CA 1
ATOM 5131 C C . ASP A 1 635 ? -38.278 6.654 22.420 1.00 90.75 635 ASP A C 1
ATOM 5133 O O . ASP A 1 635 ? -37.398 7.499 22.277 1.00 90.75 635 ASP A O 1
ATOM 5137 N N . TYR A 1 636 ? -38.230 5.465 21.813 1.00 90.69 636 TYR A N 1
ATOM 5138 C CA . TYR A 1 636 ? -37.201 5.079 20.848 1.00 90.69 636 TYR A CA 1
ATOM 5139 C C . TYR A 1 636 ? -37.835 4.642 19.527 1.00 90.69 636 TYR A C 1
ATOM 5141 O O . TYR A 1 636 ? -38.794 3.871 19.501 1.00 90.69 636 TYR A O 1
ATOM 5149 N N . LYS A 1 637 ? -37.240 5.058 18.407 1.00 87.94 637 LYS A N 1
ATOM 5150 C CA . LYS A 1 637 ? -37.496 4.410 17.111 1.00 87.94 637 LYS A CA 1
ATOM 5151 C C . LYS A 1 637 ? -36.994 2.965 17.135 1.00 87.94 637 LYS A C 1
ATOM 5153 O O . LYS A 1 637 ? -36.021 2.673 17.831 1.00 87.94 637 LYS A O 1
ATOM 5158 N N . LEU A 1 638 ? -37.603 2.065 16.356 1.00 88.94 638 LEU A N 1
ATOM 5159 C CA . LEU A 1 638 ? -37.273 0.633 16.392 1.00 88.94 638 LEU A CA 1
ATOM 5160 C C . LEU A 1 638 ? -35.767 0.339 16.229 1.00 88.94 638 LEU A C 1
ATOM 5162 O O . LEU A 1 638 ? -35.238 -0.522 16.936 1.00 88.94 638 LEU A O 1
ATOM 5166 N N . THR A 1 639 ? -35.066 1.061 15.347 1.00 88.69 639 THR A N 1
ATOM 5167 C CA . THR A 1 639 ? -33.620 0.871 15.112 1.00 88.69 639 THR A CA 1
ATOM 5168 C C . THR A 1 639 ? -32.761 1.160 16.343 1.00 88.69 639 THR A C 1
ATOM 5170 O O . THR A 1 639 ? -31.708 0.553 16.502 1.00 88.69 639 THR A O 1
ATOM 5173 N N . HIS A 1 640 ? -33.221 2.021 17.256 1.00 91.94 640 HIS A N 1
ATOM 5174 C CA . HIS A 1 640 ? -32.585 2.250 18.559 1.00 91.94 640 HIS A CA 1
ATOM 5175 C C . HIS A 1 640 ? -33.142 1.313 19.627 1.00 91.94 640 HIS A C 1
ATOM 5177 O O . HIS A 1 640 ? -32.393 0.708 20.393 1.00 91.94 640 HIS A O 1
ATOM 5183 N N . ALA A 1 641 ? -34.464 1.132 19.643 1.00 94.50 641 ALA A N 1
ATOM 5184 C CA . ALA A 1 641 ? -35.149 0.320 20.639 1.00 94.50 641 ALA A CA 1
ATOM 5185 C C . ALA A 1 641 ? -34.655 -1.133 20.653 1.00 94.50 641 ALA A C 1
ATOM 5187 O O . ALA A 1 641 ? -34.681 -1.775 21.701 1.00 94.50 641 ALA A O 1
ATOM 5188 N N . ARG A 1 642 ? -34.158 -1.653 19.519 1.00 95.62 642 ARG A N 1
ATOM 5189 C CA . ARG A 1 642 ? -33.554 -2.991 19.447 1.00 95.62 642 ARG A CA 1
ATOM 5190 C C . ARG A 1 642 ? -32.420 -3.189 20.454 1.00 95.62 642 ARG A C 1
ATOM 5192 O O . ARG A 1 642 ? -32.339 -4.265 21.025 1.00 95.62 642 ARG A O 1
ATOM 5199 N N . PHE A 1 643 ? -31.599 -2.174 20.728 1.00 97.81 643 PHE A N 1
ATOM 5200 C CA . PHE A 1 643 ? -30.493 -2.288 21.685 1.00 97.81 643 PHE A CA 1
ATOM 5201 C C . PHE A 1 643 ? -31.010 -2.370 23.128 1.00 97.81 643 PHE A C 1
ATOM 5203 O O . PHE A 1 643 ? -30.557 -3.217 23.898 1.00 97.81 643 PHE A O 1
ATOM 5210 N N . VAL A 1 644 ? -32.034 -1.579 23.466 1.00 97.88 644 VAL A N 1
ATOM 5211 C CA . VAL A 1 644 ? -32.719 -1.657 24.769 1.00 97.88 644 VAL A CA 1
ATOM 5212 C C . VAL A 1 644 ? -33.370 -3.029 24.956 1.00 97.88 644 VAL A C 1
ATOM 5214 O O . VAL A 1 644 ? -33.194 -3.683 25.981 1.00 97.88 644 VAL A O 1
ATOM 5217 N N . LEU A 1 645 ? -34.060 -3.508 23.922 1.00 98.31 645 LEU A N 1
ATOM 5218 C CA . LEU A 1 645 ? -34.708 -4.814 23.913 1.00 98.31 645 LEU A CA 1
ATOM 5219 C C . LEU A 1 645 ? -33.698 -5.965 24.023 1.00 98.31 645 LEU A C 1
ATOM 5221 O O . LEU A 1 645 ? -33.915 -6.881 24.810 1.00 98.31 645 LEU A O 1
ATOM 5225 N N . TYR A 1 646 ? -32.577 -5.916 23.296 1.00 98.62 646 TYR A N 1
ATOM 5226 C CA . TYR A 1 646 ? -31.510 -6.916 23.405 1.00 98.62 646 TYR A CA 1
ATOM 5227 C C . TYR A 1 646 ? -30.945 -6.997 24.820 1.00 98.62 646 TYR A C 1
ATOM 5229 O O . TYR A 1 646 ? -30.705 -8.103 25.304 1.00 98.62 646 TYR A O 1
ATOM 5237 N N . ARG A 1 647 ? -30.761 -5.858 25.498 1.00 98.62 647 ARG A N 1
ATOM 5238 C CA . ARG A 1 647 ? -30.279 -5.830 26.885 1.00 98.62 647 ARG A CA 1
ATOM 5239 C C . ARG A 1 647 ? -31.259 -6.546 27.803 1.00 98.62 647 ARG A C 1
ATOM 5241 O O . ARG A 1 647 ? -30.859 -7.410 28.583 1.00 98.62 647 ARG A O 1
ATOM 5248 N N . ASP A 1 648 ? -32.538 -6.221 27.679 1.00 98.44 648 ASP A N 1
ATOM 5249 C CA . ASP A 1 648 ? -33.575 -6.763 28.548 1.00 98.44 648 ASP A CA 1
ATOM 5250 C C . ASP A 1 648 ? -33.772 -8.268 28.284 1.00 98.44 648 ASP A C 1
ATOM 5252 O O . ASP A 1 648 ? -33.798 -9.063 29.222 1.00 98.44 648 ASP A O 1
ATOM 5256 N N . TRP A 1 649 ? -33.745 -8.710 27.022 1.00 98.62 649 TRP A N 1
ATOM 5257 C CA . TRP A 1 649 ? -33.806 -10.137 26.679 1.00 98.62 649 TRP A CA 1
ATOM 5258 C C . TRP A 1 649 ? -32.578 -10.921 27.129 1.00 98.62 649 TRP A C 1
ATOM 5260 O O . TRP A 1 649 ? -32.706 -12.070 27.559 1.00 98.62 649 TRP A O 1
ATOM 5270 N N . LEU A 1 650 ? -31.388 -10.325 27.039 1.00 98.50 650 LEU A N 1
ATOM 5271 C CA . LEU A 1 650 ? -30.171 -10.960 27.525 1.00 98.50 650 LEU A CA 1
ATOM 5272 C C . LEU A 1 650 ? -30.229 -11.122 29.044 1.00 98.50 650 LEU A C 1
ATOM 5274 O O . LEU A 1 650 ? -29.909 -12.201 29.546 1.00 98.50 650 LEU A O 1
ATOM 5278 N N . ASN A 1 651 ? -30.699 -10.102 29.768 1.00 98.38 651 ASN A N 1
ATOM 5279 C CA . ASN A 1 651 ? -30.920 -10.156 31.214 1.00 98.38 651 ASN A CA 1
ATOM 5280 C C . ASN A 1 651 ? -31.938 -11.230 31.616 1.00 98.38 651 ASN A C 1
ATOM 5282 O O . ASN A 1 651 ? -31.687 -11.964 32.567 1.00 98.38 651 ASN A O 1
ATOM 5286 N N . GLU A 1 652 ? -33.029 -11.377 30.866 1.00 98.19 652 GLU A N 1
ATOM 5287 C CA . GLU A 1 652 ? -34.036 -12.420 31.096 1.00 98.19 652 GLU A CA 1
ATOM 5288 C C . GLU A 1 652 ? -33.539 -13.840 30.776 1.00 98.19 652 GLU A C 1
ATOM 5290 O O . GLU A 1 652 ? -34.031 -14.814 31.347 1.00 98.19 652 GLU A O 1
ATOM 5295 N N . CYS A 1 653 ? -32.582 -13.997 29.856 1.00 98.19 653 CYS A N 1
ATOM 5296 C CA . CYS A 1 653 ? -32.069 -15.313 29.492 1.00 98.19 653 CYS A CA 1
ATOM 5297 C C . CYS A 1 653 ? -31.024 -15.826 30.498 1.00 98.19 653 CYS A C 1
ATOM 5299 O O . CYS A 1 653 ? -29.815 -15.687 30.294 1.00 98.19 653 CYS A O 1
ATOM 5301 N N . GLU A 1 654 ? -31.491 -16.495 31.552 1.00 96.94 654 GLU A N 1
ATOM 5302 C CA . GLU A 1 654 ? -30.641 -17.070 32.607 1.00 96.94 654 GLU A CA 1
ATOM 5303 C C . GLU A 1 654 ? -29.641 -18.122 32.095 1.00 96.94 654 GLU A C 1
ATOM 5305 O O . GLU A 1 654 ? -28.552 -18.268 32.647 1.00 96.94 654 GLU A O 1
ATOM 5310 N N . SER A 1 655 ? -29.977 -18.850 31.024 1.00 97.06 655 SER A N 1
ATOM 5311 C CA . SER A 1 655 ? -29.096 -19.864 30.426 1.00 97.06 655 SER A CA 1
ATOM 5312 C C . SER A 1 655 ? -28.042 -19.290 29.472 1.00 97.06 655 SER A C 1
ATOM 5314 O O . SER A 1 655 ? -27.109 -20.001 29.099 1.00 97.06 655 SER A O 1
ATOM 5316 N N . CYS A 1 656 ? -28.185 -18.030 29.052 1.00 97.94 656 CYS A N 1
ATOM 5317 C CA . CYS A 1 656 ? -27.314 -17.368 28.081 1.00 97.94 656 CYS A CA 1
ATOM 5318 C C . CYS A 1 656 ? -26.073 -16.781 28.770 1.00 97.94 656 CYS A C 1
ATOM 5320 O O . CYS A 1 656 ? -25.939 -15.565 28.895 1.00 97.94 656 CYS A O 1
ATOM 5322 N N . THR A 1 657 ? -25.195 -17.639 29.282 1.00 97.56 657 THR A N 1
ATOM 5323 C CA . THR A 1 657 ? -24.105 -17.256 30.197 1.00 97.56 657 THR A CA 1
ATOM 5324 C C . THR A 1 657 ? -22.720 -17.139 29.561 1.00 97.56 657 THR A C 1
ATOM 5326 O O . THR A 1 657 ? -21.797 -16.739 30.259 1.00 97.56 657 THR A O 1
ATOM 5329 N N . ASP A 1 658 ? -22.546 -17.539 28.297 1.00 97.44 658 ASP A N 1
ATOM 5330 C CA . ASP A 1 658 ? -21.237 -17.521 27.627 1.00 97.44 658 ASP A CA 1
ATOM 5331 C C . ASP A 1 658 ? -21.188 -16.454 26.511 1.00 97.44 658 ASP A C 1
ATOM 5333 O O . ASP A 1 658 ? -21.156 -15.258 26.810 1.00 97.44 658 ASP A O 1
ATOM 5337 N N . GLY A 1 659 ? -21.141 -16.853 25.236 1.00 98.06 659 GLY A N 1
ATOM 5338 C CA . GLY A 1 659 ? -21.015 -15.927 24.112 1.00 98.06 659 GLY A CA 1
ATOM 5339 C C . GLY A 1 659 ? -22.355 -15.330 23.673 1.00 98.06 659 GLY A C 1
ATOM 5340 O O . GLY A 1 659 ? -23.400 -15.979 23.740 1.00 98.06 659 GLY A O 1
ATOM 5341 N N . VAL A 1 660 ? -22.318 -14.102 23.162 1.00 98.81 660 VAL A N 1
ATOM 5342 C CA . VAL A 1 660 ? -23.478 -13.398 22.604 1.00 98.81 660 VAL A CA 1
ATOM 5343 C C . VAL A 1 660 ? -23.142 -12.882 21.206 1.00 98.81 660 VAL A C 1
ATOM 5345 O O . VAL A 1 660 ? -22.071 -12.315 21.004 1.00 98.81 660 VAL A O 1
ATOM 5348 N N . VAL A 1 661 ? -24.058 -13.063 20.254 1.00 98.75 661 VAL A N 1
ATOM 5349 C CA . VAL A 1 661 ? -24.052 -12.398 18.941 1.00 98.75 661 VAL A CA 1
ATOM 5350 C C . VAL A 1 661 ? -25.310 -11.542 18.831 1.00 98.75 661 VAL A C 1
ATOM 5352 O O . VAL A 1 661 ? -26.422 -12.058 18.956 1.00 98.75 661 VAL A O 1
ATOM 5355 N N . LEU A 1 662 ? -25.129 -10.250 18.580 1.00 98.62 662 LEU A N 1
ATOM 5356 C CA . LEU A 1 662 ? -26.171 -9.318 18.158 1.00 98.62 662 LEU A CA 1
ATOM 5357 C C . LEU A 1 662 ? -26.048 -9.158 16.650 1.00 98.62 662 LEU A C 1
ATOM 5359 O O . LEU A 1 662 ? -24.954 -8.855 16.178 1.00 98.62 662 LEU A O 1
ATOM 5363 N N . THR A 1 663 ? -27.117 -9.378 15.891 1.00 98.06 663 THR A N 1
ATOM 5364 C CA . THR A 1 663 ? -27.019 -9.267 14.434 1.00 98.06 663 THR A CA 1
ATOM 5365 C C . THR A 1 663 ? -28.346 -8.943 13.755 1.00 98.06 663 THR A C 1
ATOM 5367 O O . THR A 1 663 ? -29.420 -9.305 14.251 1.00 98.06 663 THR A O 1
ATOM 5370 N N . ASP A 1 664 ? -28.276 -8.287 12.601 1.00 96.38 664 ASP A N 1
ATOM 5371 C CA . ASP A 1 664 ? -29.424 -8.132 11.716 1.00 96.38 664 ASP A CA 1
ATOM 5372 C C . ASP A 1 664 ? -29.842 -9.476 11.130 1.00 96.38 664 ASP A C 1
ATOM 5374 O O . ASP A 1 664 ? -29.028 -10.350 10.829 1.00 96.38 664 ASP A O 1
ATOM 5378 N N . THR A 1 665 ? -31.148 -9.647 10.968 1.00 96.62 665 THR A N 1
ATOM 5379 C CA . THR A 1 665 ? -31.734 -10.928 10.554 1.00 96.62 665 THR A CA 1
ATOM 5380 C C . THR A 1 665 ? -32.160 -10.940 9.090 1.00 96.62 665 THR A C 1
ATOM 5382 O O . THR A 1 665 ? -32.329 -12.008 8.511 1.00 96.62 665 THR A O 1
ATOM 5385 N N . SER A 1 666 ? -32.319 -9.765 8.474 1.00 94.00 666 SER A N 1
ATOM 5386 C CA . SER A 1 666 ? -32.838 -9.619 7.109 1.00 94.00 666 SER A CA 1
ATOM 5387 C C . SER A 1 666 ? -31.831 -9.942 6.010 1.00 94.00 666 SER A C 1
ATOM 5389 O O . SER A 1 666 ? -32.246 -10.202 4.882 1.00 94.00 666 SER A O 1
ATOM 5391 N N . ASP A 1 667 ? -30.544 -9.851 6.324 1.00 95.31 667 ASP A N 1
ATOM 5392 C CA . ASP A 1 667 ? -29.417 -9.872 5.390 1.00 95.31 667 ASP A CA 1
ATOM 5393 C C . ASP A 1 667 ? -28.191 -10.577 5.988 1.00 95.31 667 ASP A C 1
ATOM 5395 O O . ASP A 1 667 ? -27.052 -10.314 5.601 1.00 95.31 667 ASP A O 1
ATOM 5399 N N . SER A 1 668 ? -28.434 -11.509 6.911 1.00 96.94 668 SER A N 1
ATOM 5400 C CA . SER A 1 668 ? -27.399 -12.362 7.489 1.00 96.94 668 SER A CA 1
ATOM 5401 C C . SER A 1 668 ? -27.742 -13.836 7.318 1.00 96.94 668 SER A C 1
ATOM 5403 O O . SER A 1 668 ? -28.908 -14.232 7.385 1.00 96.94 668 SER A O 1
ATOM 5405 N N . TYR A 1 669 ? -26.721 -14.670 7.147 1.00 97.25 669 TYR A N 1
ATOM 5406 C CA . TYR A 1 669 ? -26.835 -16.125 7.259 1.00 97.25 669 TYR A CA 1
ATOM 5407 C C . TYR A 1 669 ? -25.572 -16.727 7.872 1.00 97.25 669 TYR A C 1
ATOM 5409 O O . TYR A 1 669 ? -24.540 -16.072 8.030 1.00 97.25 669 TYR A O 1
ATOM 5417 N N . PHE A 1 670 ? -25.661 -18.003 8.235 1.00 97.62 670 PHE A N 1
ATOM 5418 C CA . PHE A 1 670 ? -24.614 -18.726 8.945 1.00 97.62 670 PHE A CA 1
ATOM 5419 C C . PHE A 1 670 ? -24.150 -19.940 8.153 1.00 97.62 670 PHE A C 1
ATOM 5421 O O . PHE A 1 670 ? -24.946 -20.777 7.735 1.00 97.62 670 PHE A O 1
ATOM 5428 N N . GLN A 1 671 ? -22.837 -20.057 8.002 1.00 95.69 671 GLN A N 1
ATOM 5429 C CA . GLN A 1 671 ? -22.171 -21.192 7.368 1.00 95.69 671 GLN A CA 1
ATOM 5430 C C . GLN A 1 671 ? -21.549 -22.125 8.411 1.00 95.69 671 GLN A C 1
ATOM 5432 O O . GLN A 1 671 ? -21.322 -23.302 8.133 1.00 95.69 671 GLN A O 1
ATOM 5437 N N . ARG A 1 672 ? -21.247 -21.605 9.612 1.00 95.94 672 ARG A N 1
ATOM 5438 C CA . ARG A 1 672 ? -20.682 -22.348 10.751 1.00 95.94 672 ARG A CA 1
ATOM 5439 C C . ARG A 1 672 ? -21.169 -21.768 12.075 1.00 95.94 672 ARG A C 1
ATOM 5441 O O . ARG A 1 672 ? -21.639 -20.638 12.127 1.00 95.94 672 ARG A O 1
ATOM 5448 N N . ASP A 1 673 ? -21.015 -22.537 13.149 1.00 97.50 673 ASP A N 1
ATOM 5449 C CA . ASP A 1 673 ? -21.269 -22.043 14.500 1.00 97.50 673 ASP A CA 1
ATOM 5450 C C . ASP A 1 673 ? -20.273 -20.899 14.808 1.00 97.50 673 ASP A C 1
ATOM 5452 O O . ASP A 1 673 ? -19.050 -21.130 14.773 1.00 97.50 673 ASP A O 1
ATOM 5456 N N . PRO A 1 674 ? -20.755 -19.667 15.072 1.00 97.75 674 PRO A N 1
ATOM 5457 C CA . PRO A 1 674 ? -19.888 -18.512 15.283 1.00 97.75 674 PRO A CA 1
ATOM 5458 C C . PRO A 1 674 ? -19.045 -18.639 16.558 1.00 97.75 674 PRO A C 1
ATOM 5460 O O . PRO A 1 674 ? -17.882 -18.237 16.560 1.00 97.75 674 PRO A O 1
ATOM 5463 N N . PHE A 1 675 ? -19.566 -19.274 17.612 1.00 98.31 675 PHE A N 1
ATOM 5464 C CA . PHE A 1 675 ? -18.862 -19.454 18.886 1.00 98.31 675 PHE A CA 1
ATOM 5465 C C . PHE A 1 675 ? -17.796 -20.540 18.783 1.00 98.31 675 PHE A C 1
ATOM 5467 O O . PHE A 1 675 ? -16.655 -20.341 19.204 1.00 98.31 675 PHE A O 1
ATOM 5474 N N . ALA A 1 676 ? -18.122 -21.664 18.139 1.00 97.06 676 ALA A N 1
ATOM 5475 C CA . ALA A 1 676 ? -17.134 -22.705 17.862 1.00 97.06 676 ALA A CA 1
ATOM 5476 C C . ALA A 1 676 ? -16.004 -22.189 16.952 1.00 97.06 676 ALA A C 1
ATOM 5478 O O . ALA A 1 676 ? -14.841 -22.565 17.120 1.00 97.06 676 ALA A O 1
ATOM 5479 N N . THR A 1 677 ? -16.328 -21.303 16.006 1.00 96.50 677 THR A N 1
ATOM 5480 C CA . THR A 1 677 ? -15.336 -20.665 15.132 1.00 96.50 677 THR A CA 1
ATOM 5481 C C . THR A 1 677 ? -14.445 -19.698 15.911 1.00 96.50 677 THR A C 1
ATOM 5483 O O . THR A 1 677 ? -13.223 -19.802 15.808 1.00 96.50 677 THR A O 1
ATOM 5486 N N . ALA A 1 678 ? -15.023 -18.836 16.754 1.00 97.19 678 ALA A N 1
ATOM 5487 C CA . ALA A 1 678 ? -14.278 -17.947 17.648 1.00 97.19 678 ALA A CA 1
ATOM 5488 C C . ALA A 1 678 ? -13.315 -18.726 18.566 1.00 97.19 678 ALA A C 1
ATOM 5490 O O . ALA A 1 678 ? -12.131 -18.400 18.660 1.00 97.19 678 ALA A O 1
ATOM 5491 N N . ASN A 1 679 ? -13.789 -19.826 19.165 1.00 97.06 679 ASN A N 1
ATOM 5492 C CA . ASN A 1 679 ? -12.972 -20.726 19.982 1.00 97.06 679 ASN A CA 1
ATOM 5493 C C . ASN A 1 679 ? -11.774 -21.293 19.219 1.00 97.06 679 ASN A C 1
ATOM 5495 O O . ASN A 1 679 ? -10.658 -21.275 19.731 1.00 97.06 679 ASN A O 1
ATOM 5499 N N . ARG A 1 680 ? -12.008 -21.801 18.004 1.00 95.12 680 ARG A N 1
ATOM 5500 C CA . ARG A 1 680 ? -10.973 -22.417 17.163 1.00 95.12 680 ARG A CA 1
ATOM 5501 C C . ARG A 1 680 ? -9.902 -21.419 16.739 1.00 95.12 680 ARG A C 1
ATOM 5503 O O . ARG A 1 680 ? -8.741 -21.788 16.610 1.00 95.12 680 ARG A O 1
ATOM 5510 N N . LEU A 1 681 ? -10.307 -20.177 16.497 1.00 93.19 681 LEU A N 1
ATOM 5511 C CA . LEU A 1 681 ? -9.412 -19.092 16.108 1.00 93.19 681 LEU A CA 1
ATOM 5512 C C . LEU A 1 681 ? -8.716 -18.434 17.310 1.00 93.19 681 LEU A C 1
ATOM 5514 O O . LEU A 1 681 ? -7.808 -17.636 17.110 1.00 93.19 681 LEU A O 1
ATOM 5518 N N . GLY A 1 682 ? -9.110 -18.764 18.546 1.00 94.75 682 GLY A N 1
ATOM 5519 C CA . GLY A 1 682 ? -8.546 -18.158 19.754 1.00 94.75 682 GLY A CA 1
ATOM 5520 C C . GLY A 1 682 ? -8.908 -16.680 19.931 1.00 94.75 682 GLY A C 1
ATOM 5521 O O . GLY A 1 682 ? -8.217 -15.973 20.656 1.00 94.75 682 GLY A O 1
ATOM 5522 N N . ILE A 1 683 ? -9.980 -16.213 19.284 1.00 93.12 683 ILE A N 1
ATOM 5523 C CA . ILE A 1 683 ? -10.438 -14.817 19.307 1.00 93.12 683 ILE A CA 1
ATOM 5524 C C . ILE A 1 683 ? -11.711 -14.716 20.138 1.00 93.12 683 ILE A C 1
ATOM 5526 O O . ILE A 1 683 ? -12.815 -15.015 19.690 1.00 93.12 683 ILE A O 1
ATOM 5530 N N . ARG A 1 684 ? -11.538 -14.371 21.410 1.00 96.06 684 ARG A N 1
ATOM 5531 C CA . ARG A 1 684 ? -12.630 -14.239 22.375 1.00 96.06 684 ARG A CA 1
ATOM 5532 C C . ARG A 1 684 ? -12.349 -13.014 23.213 1.00 96.06 684 ARG A C 1
ATOM 5534 O O . ARG A 1 684 ? -11.511 -13.060 24.112 1.00 96.06 684 ARG A O 1
ATOM 5541 N N . TYR A 1 685 ? -13.034 -11.933 22.889 1.00 97.06 685 TYR A N 1
ATOM 5542 C CA . TYR A 1 685 ? -12.918 -10.664 23.591 1.00 97.06 685 TYR A CA 1
ATOM 5543 C C . TYR A 1 685 ? -14.246 -10.325 24.270 1.00 97.06 685 TYR A C 1
ATOM 5545 O O . TYR A 1 685 ? -15.284 -10.870 23.873 1.00 97.06 685 TYR A O 1
ATOM 5553 N N . PRO A 1 686 ? -14.237 -9.447 25.289 1.00 97.88 686 PRO A N 1
ATOM 5554 C CA . PRO A 1 686 ? -15.467 -8.958 25.902 1.00 97.88 686 PRO A CA 1
ATOM 5555 C C . PRO A 1 686 ? -16.424 -8.363 24.867 1.00 97.88 686 PRO A C 1
ATOM 5557 O O . PRO A 1 686 ? -17.601 -8.716 24.869 1.00 97.88 686 PRO A O 1
ATOM 5560 N N . VAL A 1 687 ? -15.906 -7.546 23.943 1.00 98.38 687 VAL A N 1
ATOM 5561 C CA . VAL A 1 687 ? -16.654 -6.994 22.807 1.00 98.38 687 VAL A CA 1
ATOM 5562 C C . VAL A 1 687 ? -15.797 -7.073 21.543 1.00 98.38 687 VAL A C 1
ATOM 5564 O O . VAL A 1 687 ? -14.639 -6.666 21.528 1.00 98.38 687 VAL A O 1
ATOM 5567 N N . MET A 1 688 ? -16.378 -7.602 20.476 1.00 98.50 688 MET A N 1
ATOM 5568 C CA . MET A 1 688 ? -15.826 -7.681 19.130 1.00 98.50 688 MET A CA 1
ATOM 5569 C C . MET A 1 688 ? -16.768 -6.944 18.185 1.00 98.50 688 MET A C 1
ATOM 5571 O O . MET A 1 688 ? -17.943 -7.303 18.062 1.00 98.50 688 MET A O 1
ATOM 5575 N N . VAL A 1 689 ? -16.227 -5.929 17.528 1.00 98.31 689 VAL A N 1
ATOM 5576 C CA . VAL A 1 689 ? -16.881 -5.141 16.478 1.00 98.31 689 VAL A CA 1
ATOM 5577 C C . VAL A 1 689 ? -16.162 -5.417 15.162 1.00 98.31 689 VAL A C 1
ATOM 5579 O O . VAL A 1 689 ? -14.973 -5.722 15.184 1.00 98.31 689 VAL A O 1
ATOM 5582 N N . PHE A 1 690 ? -16.852 -5.397 14.025 1.00 98.12 690 PHE A N 1
ATOM 5583 C CA . PHE A 1 690 ? -16.308 -5.946 12.774 1.00 98.12 690 PHE A CA 1
ATOM 5584 C C . PHE A 1 690 ? -16.096 -4.854 11.738 1.00 98.12 690 PHE A C 1
ATOM 5586 O O . PHE A 1 690 ? -17.021 -4.104 11.433 1.00 98.12 690 PHE A O 1
ATOM 5593 N N . GLU A 1 691 ? -14.882 -4.773 11.199 1.00 97.25 691 GLU A N 1
ATOM 5594 C CA . GLU A 1 691 ? -14.547 -3.809 10.153 1.00 97.25 691 GLU A CA 1
ATOM 5595 C C . GLU A 1 691 ? -15.233 -4.150 8.822 1.00 97.25 691 GLU A C 1
ATOM 5597 O O . GLU A 1 691 ? -15.274 -5.308 8.387 1.00 97.25 691 GLU A O 1
ATOM 5602 N N . GLU A 1 692 ? -15.727 -3.111 8.156 1.00 94.44 692 GLU A N 1
ATOM 5603 C CA . GLU A 1 692 ? -16.073 -3.142 6.738 1.00 94.44 692 GLU A CA 1
ATOM 5604 C C . GLU A 1 692 ? -14.811 -3.118 5.856 1.00 94.44 692 GLU A C 1
ATOM 5606 O O . GLU A 1 692 ? -13.682 -3.044 6.347 1.00 94.44 692 GLU A O 1
ATOM 5611 N N . ILE A 1 693 ? -14.998 -3.230 4.538 1.00 93.31 693 ILE A N 1
ATOM 5612 C CA . ILE A 1 693 ? -13.903 -3.184 3.561 1.00 93.31 693 ILE A CA 1
ATOM 5613 C C . ILE A 1 693 ? -13.141 -1.853 3.621 1.00 93.31 693 ILE A C 1
ATOM 5615 O O . ILE A 1 693 ? -13.686 -0.796 3.917 1.00 93.31 693 ILE A O 1
ATOM 5619 N N . ASP A 1 694 ? -11.865 -1.899 3.265 1.00 87.75 694 ASP A N 1
ATOM 5620 C CA . ASP A 1 694 ? -10.936 -0.775 3.384 1.00 87.75 694 ASP A CA 1
ATOM 5621 C C . ASP A 1 694 ? -11.256 0.437 2.497 1.00 87.75 694 ASP A C 1
ATOM 5623 O O . ASP A 1 694 ? -10.667 1.495 2.701 1.00 87.75 694 ASP A O 1
ATOM 5627 N N . SER A 1 695 ? -12.149 0.294 1.512 1.00 87.50 695 SER A N 1
ATOM 5628 C CA . SER A 1 695 ? -12.569 1.389 0.630 1.00 87.50 695 SER A CA 1
ATOM 5629 C C . SER A 1 695 ? -13.576 2.345 1.274 1.00 87.50 695 SER A C 1
ATOM 5631 O O . SER A 1 695 ? -13.927 3.347 0.657 1.00 87.50 695 SER A O 1
ATOM 5633 N N . ILE A 1 696 ? -14.048 2.055 2.492 1.00 88.94 696 ILE A N 1
ATOM 5634 C CA . ILE A 1 696 ? -14.922 2.943 3.256 1.00 88.94 696 ILE A CA 1
ATOM 5635 C C . ILE A 1 696 ? -14.309 3.245 4.628 1.00 88.94 696 ILE A C 1
ATOM 5637 O O . ILE A 1 696 ? -13.873 2.357 5.364 1.00 88.94 696 ILE A O 1
ATOM 5641 N N . ASP A 1 697 ? -14.286 4.524 4.989 1.00 93.75 697 ASP A N 1
ATOM 5642 C CA . ASP A 1 697 ? -13.812 4.997 6.285 1.00 93.75 697 ASP A CA 1
ATOM 5643 C C . ASP A 1 697 ? -14.855 5.901 6.959 1.00 93.75 697 ASP A C 1
ATOM 5645 O O . ASP A 1 697 ? -15.912 6.205 6.400 1.00 93.75 697 ASP A O 1
ATOM 5649 N N . ASN A 1 698 ? -14.585 6.312 8.193 1.00 93.50 698 ASN A N 1
ATOM 5650 C CA . ASN A 1 698 ? -15.521 7.087 8.986 1.00 93.50 698 ASN A CA 1
ATOM 5651 C C . ASN A 1 698 ? -15.685 8.537 8.511 1.00 93.50 698 ASN A C 1
ATOM 5653 O O . ASN A 1 698 ? -16.538 9.227 9.072 1.00 93.50 698 ASN A O 1
ATOM 5657 N N . THR A 1 699 ? -14.952 8.985 7.482 1.00 91.31 699 THR A N 1
ATOM 5658 C CA . THR A 1 699 ? -15.236 10.246 6.772 1.00 91.31 699 THR A CA 1
ATOM 5659 C C . THR A 1 699 ? -16.431 10.117 5.827 1.00 91.31 699 THR A C 1
ATOM 5661 O O . THR A 1 699 ? -16.996 11.123 5.398 1.00 91.31 699 THR A O 1
ATOM 5664 N N . HIS A 1 700 ? -16.871 8.885 5.546 1.00 87.88 700 HIS A N 1
ATOM 5665 C CA . HIS A 1 700 ? -18.072 8.623 4.773 1.00 87.88 700 HIS A CA 1
ATOM 5666 C C . HIS A 1 700 ? -19.294 9.298 5.414 1.00 87.88 700 HIS A C 1
ATOM 5668 O O . HIS A 1 700 ? -19.465 9.318 6.636 1.00 87.88 700 HIS A O 1
ATOM 5674 N N . TRP A 1 701 ? -20.195 9.831 4.584 1.00 83.88 701 TRP A N 1
ATOM 5675 C CA . TRP A 1 701 ? -21.343 10.625 5.039 1.00 83.88 701 TRP A CA 1
ATOM 5676 C C . TRP A 1 701 ? -22.247 9.874 6.031 1.00 83.88 701 TRP A C 1
ATOM 5678 O O . TRP A 1 701 ? -22.905 10.502 6.856 1.00 83.88 701 TRP A O 1
ATOM 5688 N N . LEU A 1 702 ? -22.274 8.536 5.968 1.00 83.56 702 LEU A N 1
ATOM 5689 C CA . LEU A 1 702 ? -23.072 7.677 6.854 1.00 83.56 702 LEU A CA 1
ATOM 5690 C C . LEU A 1 702 ? -22.620 7.779 8.319 1.00 83.56 702 LEU A C 1
ATOM 5692 O O . LEU A 1 702 ? -23.412 7.566 9.234 1.00 83.56 702 LEU A O 1
ATOM 5696 N N . THR A 1 703 ? -21.351 8.107 8.547 1.00 88.38 703 THR A N 1
ATOM 5697 C CA . THR A 1 703 ? -20.721 8.144 9.867 1.00 88.38 703 THR A CA 1
ATOM 5698 C C . THR A 1 703 ? -20.308 9.558 10.256 1.00 88.38 703 THR A C 1
ATOM 5700 O O . THR A 1 703 ? -20.664 9.995 11.350 1.00 88.38 703 THR A O 1
ATOM 5703 N N . ASP A 1 704 ? -19.623 10.306 9.382 1.00 87.31 704 ASP A N 1
ATOM 5704 C CA . ASP A 1 704 ? -19.080 11.623 9.745 1.00 87.31 704 ASP A CA 1
ATOM 5705 C C . ASP A 1 704 ? -20.192 12.638 9.991 1.00 87.31 704 ASP A C 1
ATOM 5707 O O . ASP A 1 704 ? -20.249 13.260 11.050 1.00 87.31 704 ASP A O 1
ATOM 5711 N N . PHE A 1 705 ? -21.121 12.783 9.042 1.00 87.31 705 PHE A N 1
ATOM 5712 C CA . PHE A 1 705 ? -22.131 13.838 9.108 1.00 87.31 705 PHE A CA 1
ATOM 5713 C C . PHE A 1 705 ? -23.012 13.749 10.369 1.00 87.31 705 PHE A C 1
ATOM 5715 O O . PHE A 1 705 ? -23.149 14.771 11.057 1.00 87.31 705 PHE A O 1
ATOM 5722 N N . PRO A 1 706 ? -23.558 12.574 10.753 1.00 88.81 706 PRO A N 1
ATOM 5723 C CA . PRO A 1 706 ? -24.344 12.467 11.975 1.00 88.81 706 PRO A CA 1
ATOM 5724 C C . PRO A 1 706 ? -23.544 12.787 13.245 1.00 88.81 706 PRO A C 1
ATOM 5726 O O . PRO A 1 706 ? -24.017 13.551 14.090 1.00 88.81 706 PRO A O 1
ATOM 5729 N N . VAL A 1 707 ? -22.308 12.283 13.367 1.00 92.06 707 VAL A N 1
ATOM 5730 C CA . VAL A 1 707 ? -21.453 12.537 14.544 1.00 92.06 707 VAL A CA 1
ATOM 5731 C C . VAL A 1 707 ? -21.028 14.004 14.599 1.00 92.06 707 VAL A C 1
ATOM 5733 O O . VAL A 1 707 ? -21.124 14.640 15.650 1.00 92.06 707 VAL A O 1
ATOM 5736 N N . LYS A 1 708 ? -20.638 14.592 13.470 1.00 89.75 708 LYS A N 1
ATOM 5737 C CA . LYS A 1 708 ? -20.238 15.998 13.379 1.00 89.75 708 LYS A CA 1
ATOM 5738 C C . LYS A 1 708 ? -21.387 16.935 13.706 1.00 89.75 708 LYS A C 1
ATOM 5740 O O . LYS A 1 708 ? -21.199 17.914 14.426 1.00 89.75 708 LYS A O 1
ATOM 5745 N N . SER A 1 709 ? -22.594 16.637 13.235 1.00 87.00 709 SER A N 1
ATOM 5746 C CA . SER A 1 709 ? -23.764 17.448 13.558 1.00 87.00 709 SER A CA 1
ATOM 5747 C C . SER A 1 709 ? -24.165 17.308 15.030 1.00 87.00 709 SER A C 1
ATOM 5749 O O . SER A 1 709 ? -24.337 18.331 15.702 1.00 87.00 709 SER A O 1
ATOM 5751 N N . CYS A 1 710 ? -24.234 16.079 15.551 1.00 90.75 710 CYS A N 1
ATOM 5752 C CA . CYS A 1 710 ? -24.715 15.802 16.905 1.00 90.75 710 CYS A CA 1
ATOM 5753 C C . CYS A 1 710 ? -23.679 16.095 18.005 1.00 90.75 710 CYS A C 1
ATOM 5755 O O . CYS A 1 710 ? -23.958 16.803 18.974 1.00 90.75 710 CYS A O 1
ATOM 5757 N N . ARG A 1 711 ? -22.466 15.552 17.863 1.00 93.94 711 ARG A N 1
ATOM 5758 C CA . ARG A 1 711 ? -21.387 15.596 18.863 1.00 93.94 711 ARG A CA 1
ATOM 5759 C C . ARG A 1 711 ? -20.346 16.679 18.606 1.00 93.94 711 ARG A C 1
ATOM 5761 O O . ARG A 1 711 ? -19.483 16.868 19.458 1.00 93.94 711 ARG A O 1
ATOM 5768 N N . LYS A 1 712 ? -20.426 17.393 17.475 1.00 93.06 712 LYS A N 1
ATOM 5769 C CA . LYS A 1 712 ? -19.395 18.357 17.039 1.00 93.06 712 LYS A CA 1
ATOM 5770 C C . LYS A 1 712 ? -18.006 17.715 17.006 1.00 93.06 712 LYS A C 1
ATOM 5772 O O . LYS A 1 712 ? -17.014 18.329 17.380 1.00 93.06 712 LYS A O 1
ATOM 5777 N N . HIS A 1 713 ? -17.967 16.455 16.584 1.00 91.56 713 HIS A N 1
ATOM 5778 C CA . HIS A 1 713 ? -16.772 15.627 16.551 1.00 91.56 713 HIS A CA 1
ATOM 5779 C C . HIS A 1 713 ? -16.652 14.957 15.183 1.00 91.56 713 HIS A C 1
ATOM 5781 O O . HIS A 1 713 ? -17.664 14.578 14.601 1.00 91.56 713 HIS A O 1
ATOM 5787 N N . THR A 1 714 ? -15.426 14.788 14.703 1.00 91.38 714 THR A N 1
ATOM 5788 C CA . THR A 1 714 ? -15.121 14.011 13.500 1.00 91.38 714 THR A CA 1
ATOM 5789 C C . THR A 1 714 ? -14.294 12.812 13.928 1.00 91.38 714 THR A C 1
ATOM 5791 O O . THR A 1 714 ? -13.244 12.976 14.544 1.00 91.38 714 THR A O 1
ATOM 5794 N N . VAL A 1 715 ? -14.785 11.613 13.609 1.00 91.25 715 VAL A N 1
ATOM 5795 C CA . VAL A 1 715 ? -14.104 10.347 13.930 1.00 91.25 715 VAL A CA 1
ATOM 5796 C C . VAL A 1 715 ? -12.784 10.223 13.152 1.00 91.25 715 VAL A C 1
ATOM 5798 O O . VAL A 1 715 ? -11.812 9.669 13.660 1.00 91.25 715 VAL A O 1
ATOM 5801 N N . GLY A 1 716 ? -12.730 10.797 11.946 1.00 89.56 716 GLY A N 1
ATOM 5802 C CA . GLY A 1 716 ? -11.549 10.815 11.084 1.00 89.56 716 GLY A CA 1
ATOM 5803 C C . GLY A 1 716 ? -11.482 9.626 10.116 1.00 89.56 716 GLY A C 1
ATOM 5804 O O . GLY A 1 716 ? -12.420 8.834 10.043 1.00 89.56 716 GLY A O 1
ATOM 5805 N N . PRO A 1 717 ? -10.381 9.494 9.353 1.00 92.25 717 PRO A N 1
ATOM 5806 C CA . PRO A 1 717 ? -10.198 8.453 8.338 1.00 92.25 717 PRO A CA 1
ATOM 5807 C C . PRO A 1 717 ? -9.810 7.107 8.969 1.00 92.25 717 PRO A C 1
ATOM 5809 O O . PRO A 1 717 ? -8.709 6.584 8.777 1.00 92.25 717 PRO A O 1
ATOM 5812 N N . THR A 1 718 ? -10.703 6.568 9.798 1.00 93.25 718 THR A N 1
ATOM 5813 C CA . THR A 1 718 ? -10.601 5.237 10.411 1.00 93.25 718 THR A CA 1
ATOM 5814 C C . THR A 1 718 ? -11.622 4.293 9.788 1.00 93.25 718 THR A C 1
ATOM 5816 O O . THR A 1 718 ? -12.652 4.741 9.301 1.00 93.25 718 THR A O 1
ATOM 5819 N N . ARG A 1 719 ? -11.367 2.983 9.793 1.00 93.69 719 ARG A N 1
ATOM 5820 C CA . ARG A 1 719 ? -12.261 2.003 9.152 1.00 93.69 719 ARG A CA 1
ATOM 5821 C C . ARG A 1 719 ? -13.676 2.057 9.728 1.00 93.69 719 ARG A C 1
ATOM 5823 O O . ARG A 1 719 ? -13.855 2.189 10.934 1.00 93.69 719 ARG A O 1
ATOM 5830 N N . VAL A 1 720 ? -14.684 1.909 8.876 1.00 95.75 720 VAL A N 1
ATOM 5831 C CA . VAL A 1 720 ? -16.063 1.784 9.357 1.00 95.75 720 VAL A CA 1
ATOM 5832 C C . VAL A 1 720 ? -16.245 0.429 10.045 1.00 95.75 720 VAL A C 1
ATOM 5834 O O . VAL A 1 720 ? -15.870 -0.611 9.510 1.00 95.75 720 VAL A O 1
ATOM 5837 N N . LEU A 1 721 ? -16.834 0.441 11.237 1.00 96.94 721 LEU A N 1
ATOM 5838 C CA . LEU A 1 721 ? -17.189 -0.741 12.021 1.00 96.94 721 LEU A CA 1
ATOM 5839 C C . LEU A 1 721 ? -18.685 -0.994 11.930 1.00 96.94 721 LEU A C 1
ATOM 5841 O O . LEU A 1 721 ? -19.469 -0.115 12.277 1.00 96.94 721 LEU A O 1
ATOM 5845 N N . CYS A 1 722 ? -19.099 -2.172 11.485 1.00 96.31 722 CYS A N 1
ATOM 5846 C CA . CYS A 1 722 ? -20.503 -2.493 11.267 1.00 96.31 722 CYS A CA 1
ATOM 5847 C C . CYS A 1 722 ? -21.281 -2.642 12.584 1.00 96.31 722 CYS A C 1
ATOM 5849 O O . CYS A 1 722 ? -21.039 -3.556 13.370 1.00 96.31 722 CYS A O 1
ATOM 5851 N N . SER A 1 723 ? -22.281 -1.786 12.788 1.00 95.38 723 SER A N 1
ATOM 5852 C CA . SER A 1 723 ? -23.195 -1.847 13.936 1.00 95.38 723 SER A CA 1
ATOM 5853 C C . SER A 1 723 ? -24.244 -2.957 13.825 1.00 95.38 723 SER A C 1
ATOM 5855 O O . SER A 1 723 ? -24.833 -3.354 14.832 1.00 95.38 723 SER A O 1
ATOM 5857 N N . GLY A 1 724 ? -24.462 -3.476 12.612 1.00 95.19 724 GLY A N 1
ATOM 5858 C CA . GLY A 1 724 ? -25.413 -4.547 12.318 1.00 95.19 724 GLY A CA 1
ATOM 5859 C C . GLY A 1 724 ? -24.951 -5.927 12.780 1.00 95.19 724 GLY A C 1
ATOM 5860 O O . GLY A 1 724 ? -25.749 -6.861 12.755 1.00 95.19 724 GLY A O 1
ATOM 5861 N N . SER A 1 725 ? -23.694 -6.083 13.216 1.00 96.62 725 SER A N 1
ATOM 5862 C CA . SER A 1 725 ? -23.180 -7.326 13.797 1.00 96.62 725 SER A CA 1
ATOM 5863 C C . SER A 1 725 ? -22.113 -7.069 14.863 1.00 96.62 725 SER A C 1
ATOM 5865 O O . SER A 1 725 ? -21.048 -6.537 14.573 1.00 96.62 725 SER A O 1
ATOM 5867 N N . THR A 1 726 ? -22.371 -7.527 16.089 1.00 98.38 726 THR A N 1
ATOM 5868 C CA . THR A 1 726 ? -21.462 -7.408 17.242 1.00 98.38 726 THR A CA 1
ATOM 5869 C C . THR A 1 726 ? -21.434 -8.736 17.996 1.00 98.38 726 THR A C 1
ATOM 5871 O O . THR A 1 726 ? -22.466 -9.390 18.157 1.00 98.38 726 THR A O 1
ATOM 5874 N N . MET A 1 727 ? -20.267 -9.159 18.482 1.00 98.56 727 MET A N 1
ATOM 5875 C CA . MET A 1 727 ? -20.105 -10.426 19.208 1.00 98.56 727 MET A CA 1
ATOM 5876 C C . MET A 1 727 ? -19.262 -10.230 20.466 1.00 98.56 727 MET A C 1
ATOM 5878 O O . MET A 1 727 ? -18.380 -9.388 20.482 1.00 98.56 727 MET A O 1
ATOM 5882 N N . GLY A 1 728 ? -19.478 -10.999 21.527 1.00 98.38 728 GLY A N 1
ATOM 5883 C CA . GLY A 1 728 ? -18.660 -10.873 22.734 1.00 98.38 728 GLY A CA 1
ATOM 5884 C C . GLY A 1 728 ? -19.065 -11.825 23.847 1.00 98.38 728 GLY A C 1
ATOM 5885 O O . GLY A 1 728 ? -19.869 -12.735 23.630 1.00 98.38 728 GLY A O 1
ATOM 5886 N N . SER A 1 729 ? -18.518 -11.622 25.046 1.00 98.38 729 SER A N 1
ATOM 5887 C CA . SER A 1 729 ? -19.052 -12.282 26.242 1.00 98.38 729 SER A CA 1
ATOM 5888 C C . SER A 1 729 ? -20.372 -11.643 26.658 1.00 98.38 729 SER A C 1
ATOM 5890 O O . SER A 1 729 ? -20.648 -10.494 26.316 1.00 98.38 729 SER A O 1
ATOM 5892 N N . ARG A 1 730 ? -21.177 -12.360 27.447 1.00 97.94 730 ARG A N 1
ATOM 5893 C CA . ARG A 1 730 ? -22.397 -11.809 28.050 1.00 97.94 730 ARG A CA 1
ATOM 5894 C C . ARG A 1 730 ? -22.153 -10.456 28.721 1.00 97.94 730 ARG A C 1
ATOM 5896 O O . ARG A 1 730 ? -22.871 -9.502 28.443 1.00 97.94 730 ARG A O 1
ATOM 5903 N N . GLU A 1 731 ? -21.153 -10.369 29.593 1.00 98.06 731 GLU A N 1
ATOM 5904 C CA . GLU A 1 731 ? -20.870 -9.163 30.375 1.00 98.06 731 GLU A CA 1
ATOM 5905 C C . GLU A 1 731 ? -20.376 -8.015 29.492 1.00 98.06 731 GLU A C 1
ATOM 5907 O O . GLU A 1 731 ? -20.806 -6.878 29.670 1.00 98.06 731 GLU A O 1
ATOM 5912 N N . GLY A 1 732 ? -19.504 -8.310 28.522 1.00 97.88 732 GLY A N 1
ATOM 5913 C CA . GLY A 1 732 ? -19.011 -7.302 27.589 1.00 97.88 732 GLY A CA 1
ATOM 5914 C C . GLY A 1 732 ? -20.125 -6.768 26.694 1.00 97.88 732 GLY A C 1
ATOM 5915 O O . GLY A 1 732 ? -20.245 -5.557 26.529 1.00 97.88 732 GLY A O 1
ATOM 5916 N N . ILE A 1 733 ? -21.007 -7.640 26.196 1.00 98.62 733 ILE A N 1
ATOM 5917 C CA . ILE A 1 733 ? -22.154 -7.223 25.386 1.00 98.62 733 ILE A CA 1
ATOM 5918 C C . ILE A 1 733 ? -23.191 -6.445 26.197 1.00 98.62 733 ILE A C 1
ATOM 5920 O O . ILE A 1 733 ? -23.735 -5.479 25.673 1.00 98.62 733 ILE A O 1
ATOM 5924 N N . LEU A 1 734 ? -23.433 -6.774 27.470 1.00 98.62 734 LEU A N 1
ATOM 5925 C CA . LEU A 1 734 ? -24.261 -5.923 28.335 1.00 98.62 734 LEU A CA 1
ATOM 5926 C C . LEU A 1 734 ? -23.655 -4.518 28.482 1.00 98.62 734 LEU A C 1
ATOM 5928 O O . LEU A 1 734 ? -24.368 -3.538 28.292 1.00 98.62 734 LEU A O 1
ATOM 5932 N N . GLY A 1 735 ? -22.340 -4.414 28.709 1.00 98.31 735 GLY A N 1
ATOM 5933 C CA . GLY A 1 735 ? -21.647 -3.120 28.760 1.00 98.31 735 GLY A CA 1
ATOM 5934 C C . GLY A 1 735 ? -21.686 -2.348 27.434 1.00 98.31 735 GLY A C 1
ATOM 5935 O O . GLY A 1 735 ? -21.877 -1.135 27.432 1.00 98.31 735 GLY A O 1
ATOM 5936 N N . TYR A 1 736 ? -21.561 -3.046 26.301 1.00 98.56 736 TYR A N 1
ATOM 5937 C CA . TYR A 1 736 ? -21.743 -2.468 24.967 1.00 98.56 736 TYR A CA 1
ATOM 5938 C C . TYR A 1 736 ? -23.163 -1.918 24.775 1.00 98.56 736 TYR A C 1
ATOM 5940 O O . TYR A 1 736 ? -23.330 -0.792 24.310 1.00 98.56 736 TYR A O 1
ATOM 5948 N N . LEU A 1 737 ? -24.184 -2.694 25.149 1.00 98.62 737 LEU A N 1
ATOM 5949 C CA . LEU A 1 737 ? -25.583 -2.287 25.041 1.00 98.62 737 LEU A CA 1
ATOM 5950 C C . LEU A 1 737 ? -25.876 -1.071 25.919 1.00 98.62 737 LEU A C 1
ATOM 5952 O O . LEU A 1 737 ? -26.501 -0.133 25.438 1.00 98.62 737 LEU A O 1
ATOM 5956 N N . ASP A 1 738 ? -25.379 -1.042 27.156 1.00 98.50 738 ASP A N 1
ATOM 5957 C CA . ASP A 1 738 ? -25.531 0.117 28.038 1.00 98.50 738 ASP A CA 1
ATOM 5958 C C . ASP A 1 738 ? -24.895 1.381 27.432 1.00 98.50 738 ASP A C 1
ATOM 5960 O O . ASP A 1 738 ? -25.536 2.430 27.418 1.00 98.50 738 ASP A O 1
ATOM 5964 N N . ALA A 1 739 ? -23.698 1.276 26.839 1.00 98.38 739 ALA A N 1
ATOM 5965 C CA . ALA A 1 739 ? -23.040 2.401 26.168 1.00 98.38 739 ALA A CA 1
ATOM 5966 C C . ALA A 1 739 ? -23.813 2.895 24.929 1.00 98.38 739 ALA A C 1
ATOM 5968 O O . ALA A 1 739 ? -23.968 4.102 24.735 1.00 98.38 739 ALA A O 1
ATOM 5969 N N . MET A 1 740 ? -24.331 1.979 24.100 1.00 98.12 740 MET A N 1
ATOM 5970 C CA . MET A 1 740 ? -25.182 2.333 22.954 1.00 98.12 740 MET A CA 1
ATOM 5971 C C . MET A 1 740 ? -26.465 3.037 23.409 1.00 98.12 740 MET A C 1
ATOM 5973 O O . MET A 1 740 ? -26.850 4.042 22.818 1.00 98.12 740 MET A O 1
ATOM 5977 N N . ILE A 1 741 ? -27.120 2.530 24.460 1.00 98.00 741 ILE A N 1
ATOM 5978 C CA . ILE A 1 741 ? -28.369 3.089 24.999 1.00 98.00 741 ILE A CA 1
ATOM 5979 C C . ILE A 1 741 ? -28.128 4.481 25.590 1.00 98.00 741 ILE A C 1
ATOM 5981 O O . ILE A 1 741 ? -28.897 5.395 25.300 1.00 98.00 741 ILE A O 1
ATOM 5985 N N . GLU A 1 742 ? -27.053 4.667 26.360 1.00 97.94 742 GLU A N 1
AT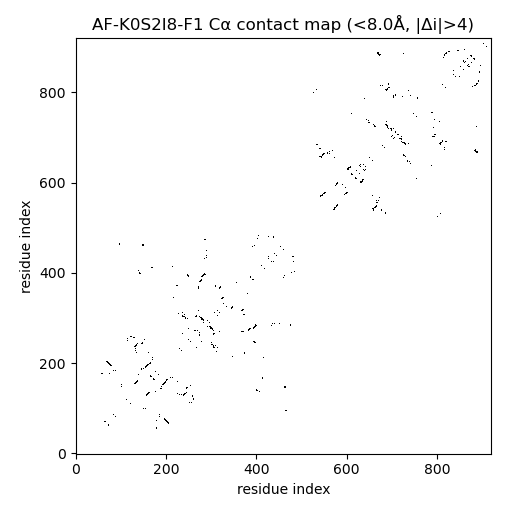OM 5986 C CA . GLU A 1 742 ? -26.669 5.975 26.907 1.00 97.94 742 GLU A CA 1
ATOM 5987 C C . GLU A 1 742 ? -26.444 7.006 25.789 1.00 97.94 742 GLU A C 1
ATOM 5989 O O . GLU A 1 742 ? -26.920 8.143 25.861 1.00 97.94 742 GLU A O 1
ATOM 5994 N N . GLU A 1 743 ? -25.758 6.606 24.717 1.00 96.81 743 GLU A N 1
ATOM 5995 C CA . GLU A 1 743 ? -25.526 7.473 23.566 1.00 96.81 743 GLU A CA 1
ATOM 5996 C C . GLU A 1 743 ? -26.829 7.764 22.808 1.00 96.81 743 GLU A C 1
ATOM 5998 O O . GLU A 1 743 ? -27.111 8.914 22.481 1.00 96.81 743 GLU A O 1
ATOM 6003 N N . MET A 1 744 ? -27.694 6.770 22.602 1.00 94.56 744 MET A N 1
ATOM 6004 C CA . MET A 1 744 ? -29.014 6.974 21.993 1.00 94.56 744 MET A CA 1
ATOM 6005 C C . MET A 1 744 ? -29.907 7.898 22.831 1.00 94.56 744 MET A C 1
ATOM 6007 O O . MET A 1 744 ? -30.637 8.717 22.269 1.00 94.56 744 MET A O 1
ATOM 6011 N N . ASP A 1 745 ? -29.819 7.838 24.161 1.00 94.69 745 ASP A N 1
ATOM 6012 C CA . ASP A 1 745 ? -30.516 8.756 25.068 1.00 94.69 745 ASP A CA 1
ATOM 6013 C C . ASP A 1 745 ? -30.041 10.200 24.919 1.00 94.69 745 ASP A C 1
ATOM 6015 O O . ASP A 1 745 ? -30.843 11.144 24.948 1.00 94.69 745 ASP A O 1
ATOM 6019 N N . TYR A 1 746 ? -28.745 10.386 24.683 1.00 94.00 746 TYR A N 1
ATOM 6020 C CA . TYR A 1 746 ? -28.211 11.689 24.321 1.00 94.00 746 TYR A CA 1
ATOM 6021 C C . TYR A 1 746 ? -28.774 12.167 22.975 1.00 94.00 746 TYR A C 1
ATOM 6023 O O . TYR A 1 746 ? -29.263 13.294 22.877 1.00 94.00 746 TYR A O 1
ATOM 6031 N N . TRP A 1 747 ? -28.758 11.316 21.946 1.00 91.19 747 TRP A N 1
ATOM 6032 C CA . TRP A 1 747 ? -29.189 11.692 20.597 1.00 91.19 747 TRP A CA 1
ATOM 6033 C C . TRP A 1 747 ? -30.689 11.991 20.531 1.00 91.19 747 TRP A C 1
ATOM 6035 O O . TRP A 1 747 ? -31.099 12.990 19.940 1.00 91.19 747 TRP A O 1
ATOM 6045 N N . LYS A 1 748 ? -31.533 11.183 21.185 1.00 87.12 748 LYS A N 1
ATOM 6046 C CA . LYS A 1 748 ? -32.995 11.357 21.128 1.00 87.12 748 LYS A CA 1
ATOM 6047 C C . LYS A 1 748 ? -33.462 12.676 21.750 1.00 87.12 748 LYS A C 1
ATOM 6049 O O . LYS A 1 748 ? -34.480 13.232 21.333 1.00 87.12 748 LYS A O 1
ATOM 6054 N N . THR A 1 749 ? -32.730 13.221 22.722 1.00 87.94 749 THR A N 1
ATOM 6055 C CA . THR A 1 749 ? -33.122 14.454 23.430 1.00 87.94 749 THR A CA 1
ATOM 6056 C C . THR A 1 749 ? -32.705 15.742 22.717 1.00 87.94 749 THR A C 1
ATOM 6058 O O . THR A 1 749 ? -33.235 16.802 23.044 1.00 87.94 749 THR A O 1
ATOM 6061 N N . LYS A 1 750 ? -31.836 15.661 21.704 1.00 88.00 750 LYS A N 1
ATOM 6062 C CA . LYS A 1 750 ? -31.237 16.814 21.021 1.00 88.00 750 LYS A CA 1
ATOM 6063 C C . LYS A 1 750 ? -31.737 16.957 19.594 1.00 88.00 750 LYS A C 1
ATOM 6065 O O . LYS A 1 750 ? -31.556 16.060 18.778 1.00 88.00 750 LYS A O 1
ATOM 6070 N N . ASP A 1 751 ? -32.342 18.100 19.288 1.00 82.62 751 ASP A N 1
ATOM 6071 C CA . ASP A 1 751 ? -32.909 18.378 17.965 1.00 82.62 751 ASP A CA 1
ATOM 6072 C C . ASP A 1 751 ? -31.842 18.260 16.858 1.00 82.62 751 ASP A C 1
ATOM 6074 O O . ASP A 1 751 ? -32.119 17.700 15.802 1.00 82.62 751 ASP A O 1
ATOM 6078 N N . GLU A 1 752 ? -30.607 18.696 17.123 1.00 82.69 752 GLU A N 1
ATOM 6079 C CA . GLU A 1 752 ? -29.473 18.634 16.192 1.00 82.69 752 GLU A CA 1
ATOM 6080 C C . GLU A 1 752 ? -28.953 17.214 15.896 1.00 82.69 752 GLU A C 1
ATOM 6082 O O . GLU A 1 752 ? -28.202 17.026 14.939 1.00 82.69 752 GLU A O 1
ATOM 6087 N N . CYS A 1 753 ? -29.340 16.227 16.709 1.00 84.00 753 CYS A N 1
ATOM 6088 C CA . CYS A 1 753 ? -28.934 14.825 16.593 1.00 84.00 753 CYS A CA 1
ATOM 6089 C C . CYS A 1 753 ? -29.988 13.949 15.901 1.00 84.00 753 CYS A C 1
ATOM 6091 O O . CYS A 1 753 ? -29.706 12.805 15.550 1.00 84.00 753 CYS A O 1
ATOM 6093 N N . ARG A 1 754 ? -31.207 14.463 15.693 1.00 77.25 754 ARG A N 1
ATOM 6094 C CA . ARG A 1 754 ? -32.322 13.740 15.055 1.00 77.25 754 ARG A CA 1
ATOM 6095 C C . ARG A 1 754 ? -32.207 13.797 13.534 1.00 77.25 754 ARG A C 1
ATOM 6097 O O . ARG A 1 754 ? -33.069 14.338 12.844 1.00 77.25 754 ARG A O 1
ATOM 6104 N N . ILE A 1 755 ? -31.091 13.287 13.033 1.00 67.00 755 ILE A N 1
ATOM 6105 C CA . ILE A 1 755 ? -30.702 13.378 11.634 1.00 67.00 755 ILE A CA 1
ATOM 6106 C C . ILE A 1 755 ? -31.128 12.095 10.943 1.00 67.00 755 ILE A C 1
ATOM 6108 O O . ILE A 1 755 ? -30.580 11.031 11.210 1.00 67.00 755 ILE A O 1
ATOM 6112 N N . ASP A 1 756 ? -32.067 12.221 10.018 1.00 59.03 756 ASP A N 1
ATOM 6113 C CA . ASP A 1 756 ? -32.226 11.245 8.956 1.00 59.03 756 ASP A CA 1
ATOM 6114 C C . ASP A 1 756 ? -31.876 11.891 7.636 1.00 59.03 756 ASP A C 1
ATOM 6116 O O . ASP A 1 756 ? -32.242 13.033 7.350 1.00 59.03 756 ASP A O 1
ATOM 6120 N N . MET A 1 757 ? -31.207 11.108 6.807 1.00 50.88 757 MET A N 1
ATOM 6121 C CA . MET A 1 757 ? -30.888 11.467 5.444 1.00 50.88 757 MET A CA 1
ATOM 6122 C C . MET A 1 757 ? -32.148 11.569 4.585 1.00 50.88 757 MET A C 1
ATOM 6124 O O . MET A 1 757 ? -32.554 10.603 3.940 1.00 50.88 757 MET A O 1
ATOM 6128 N N . VAL A 1 758 ? -32.769 12.746 4.532 1.00 44.41 758 VAL A N 1
ATOM 6129 C CA . VAL A 1 758 ? -33.802 13.022 3.532 1.00 44.41 758 VAL A CA 1
ATOM 6130 C C . VAL A 1 758 ? -33.131 13.005 2.158 1.00 44.41 758 VAL A C 1
ATOM 6132 O O . VAL A 1 758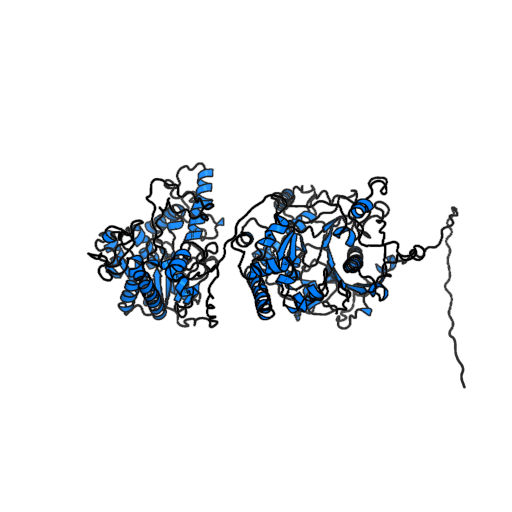 ? -32.470 13.959 1.757 1.00 44.41 758 VAL A O 1
ATOM 6135 N N . SER A 1 759 ? -33.324 11.923 1.408 1.00 39.38 759 SER A N 1
ATOM 6136 C CA . SER A 1 759 ? -32.855 11.731 0.029 1.00 39.38 759 SER A CA 1
ATOM 6137 C C . SER A 1 759 ? -33.603 12.621 -0.988 1.00 39.38 759 SER A C 1
ATOM 6139 O O . SER A 1 759 ? -33.988 12.169 -2.063 1.00 39.38 759 SER A O 1
ATOM 6141 N N . GLY A 1 760 ? -33.877 13.882 -0.640 1.00 39.22 760 GLY A N 1
ATOM 6142 C CA . GLY A 1 760 ? -34.784 14.762 -1.379 1.00 39.22 760 GLY A CA 1
ATOM 6143 C C . GLY A 1 760 ? -34.547 16.268 -1.245 1.00 39.22 760 GLY A C 1
ATOM 6144 O O . GLY A 1 760 ? -35.393 17.025 -1.715 1.00 39.22 760 GLY A O 1
ATOM 6145 N N . ALA A 1 761 ? -33.430 16.733 -0.677 1.00 37.00 761 ALA A N 1
ATOM 6146 C CA . ALA A 1 761 ? -33.111 18.163 -0.650 1.00 37.00 761 ALA A CA 1
ATOM 6147 C C . ALA A 1 761 ? -32.660 18.666 -2.040 1.00 37.00 761 ALA A C 1
ATOM 6149 O O . ALA A 1 761 ? -31.484 18.908 -2.283 1.00 37.00 761 ALA A O 1
ATOM 6150 N N . ARG A 1 762 ? -33.603 18.878 -2.969 1.00 35.81 762 ARG A N 1
ATOM 6151 C CA . ARG A 1 762 ? -33.363 19.568 -4.260 1.00 35.81 762 ARG A CA 1
ATOM 6152 C C . ARG A 1 762 ? -33.180 21.094 -4.123 1.00 35.81 762 ARG A C 1
ATOM 6154 O O . ARG A 1 762 ? -33.349 21.813 -5.102 1.00 35.81 762 ARG A O 1
ATOM 6161 N N . GLY A 1 763 ? -32.889 21.615 -2.931 1.00 29.5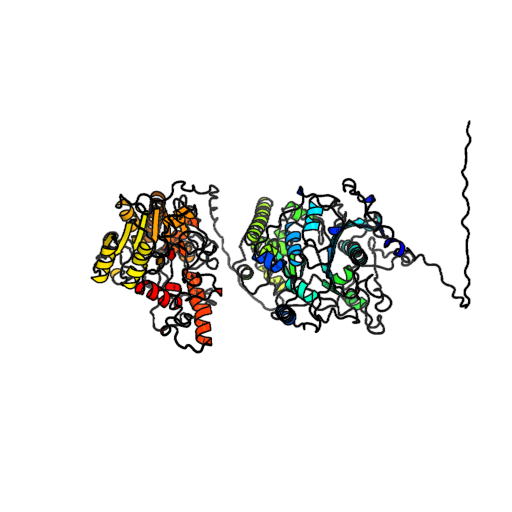6 763 GLY A N 1
ATOM 6162 C CA . GLY A 1 763 ? -32.947 23.059 -2.667 1.00 29.56 763 GLY A CA 1
ATOM 6163 C C . GLY A 1 763 ? -31.845 23.642 -1.789 1.00 29.56 763 GLY A C 1
ATOM 6164 O O . GLY A 1 763 ? -31.781 24.861 -1.664 1.00 29.56 763 GLY A O 1
ATOM 6165 N N . VAL A 1 764 ? -30.965 22.823 -1.208 1.00 32.56 764 VAL A N 1
ATOM 6166 C CA . VAL A 1 764 ? -29.809 23.327 -0.456 1.00 32.56 764 VAL A CA 1
ATOM 6167 C C . VAL A 1 764 ? -28.567 23.030 -1.279 1.00 32.56 764 VAL A C 1
ATOM 6169 O O . VAL A 1 764 ? -28.137 21.887 -1.382 1.00 32.56 764 VAL A O 1
ATOM 6172 N N . SER A 1 765 ? -28.039 24.072 -1.919 1.00 30.17 765 SER A N 1
ATOM 6173 C CA . SER A 1 765 ? -26.780 24.046 -2.661 1.00 30.17 765 SER A CA 1
ATOM 6174 C C . SER A 1 765 ? -25.629 23.671 -1.723 1.00 30.17 765 SER A C 1
ATOM 6176 O O . SER A 1 765 ? -25.006 24.543 -1.123 1.00 30.17 765 SER A O 1
ATOM 6178 N N . PHE A 1 766 ? -25.342 22.377 -1.605 1.00 33.28 766 PHE A N 1
ATOM 6179 C CA . PHE A 1 766 ? -24.056 21.884 -1.128 1.00 33.28 766 PHE A CA 1
ATOM 6180 C C . PHE A 1 766 ? -23.120 21.774 -2.332 1.00 33.28 766 PHE A C 1
ATOM 6182 O O . PHE A 1 766 ? -23.251 20.876 -3.159 1.00 33.28 766 PHE A O 1
ATOM 6189 N N . SER A 1 767 ? -22.167 22.698 -2.434 1.00 27.58 767 SER A N 1
ATOM 6190 C CA . SER A 1 767 ? -21.186 22.803 -3.522 1.00 27.58 767 SER A CA 1
ATOM 6191 C C . SER A 1 767 ? -20.077 21.736 -3.486 1.00 27.58 767 SER A C 1
ATOM 6193 O O . SER A 1 767 ? -19.009 21.959 -4.039 1.00 27.58 767 SER A O 1
ATOM 6195 N N . VAL A 1 768 ? -20.302 20.586 -2.838 1.00 32.44 768 VAL A N 1
ATOM 6196 C CA . VAL A 1 768 ? -19.298 19.507 -2.687 1.00 32.44 768 VAL A CA 1
ATOM 6197 C C . VAL A 1 768 ? -19.837 18.139 -3.148 1.00 32.44 768 VAL A C 1
ATOM 6199 O O . VAL A 1 768 ? -19.149 17.133 -3.065 1.00 32.44 768 VAL A O 1
ATOM 6202 N N . ALA A 1 769 ? -21.055 18.070 -3.695 1.00 30.83 769 ALA A N 1
ATOM 6203 C CA . ALA A 1 769 ? -21.675 16.816 -4.143 1.00 30.83 769 ALA A CA 1
ATOM 6204 C C . ALA A 1 769 ? -21.731 16.674 -5.678 1.00 30.83 769 ALA A C 1
ATOM 6206 O O . ALA A 1 769 ? -22.739 16.213 -6.207 1.00 30.83 769 ALA A O 1
ATOM 6207 N N . ASN A 1 770 ? -20.684 17.094 -6.400 1.00 30.17 770 ASN A N 1
ATOM 6208 C CA . ASN A 1 770 ? -20.704 17.145 -7.871 1.00 30.17 770 ASN A CA 1
ATOM 6209 C C . ASN A 1 770 ? -19.911 16.051 -8.611 1.00 30.17 770 ASN A C 1
ATOM 6211 O O . ASN A 1 770 ? -19.846 16.123 -9.832 1.00 30.17 770 ASN A O 1
ATOM 6215 N N . GLU A 1 771 ? -19.374 15.017 -7.952 1.00 30.42 771 GLU A N 1
ATOM 6216 C CA . GLU A 1 771 ? -18.664 13.933 -8.676 1.00 30.42 771 GLU A CA 1
ATOM 6217 C C . GLU A 1 771 ? -19.050 12.493 -8.303 1.00 30.42 771 GLU A C 1
ATOM 6219 O O . GLU A 1 771 ? -18.403 11.545 -8.736 1.00 30.42 771 GLU A O 1
ATOM 6224 N N . ILE A 1 772 ? -20.165 12.277 -7.599 1.00 34.06 772 ILE A N 1
ATOM 6225 C CA . ILE A 1 772 ? -20.718 10.923 -7.426 1.00 34.06 772 ILE A CA 1
ATOM 6226 C C . ILE A 1 772 ? -22.165 10.897 -7.924 1.00 34.06 772 ILE A C 1
ATOM 6228 O O . ILE A 1 772 ? -23.116 10.725 -7.165 1.00 34.06 772 ILE A O 1
ATOM 6232 N N . GLU A 1 773 ? -22.338 11.031 -9.241 1.00 28.25 773 GLU A N 1
ATOM 6233 C CA . GLU A 1 773 ? -23.475 10.410 -9.930 1.00 28.25 773 GLU A CA 1
ATOM 6234 C C . GLU A 1 773 ? -23.212 8.898 -10.030 1.00 28.25 773 GLU A C 1
ATOM 6236 O O . GLU A 1 773 ? -22.926 8.342 -11.088 1.00 28.25 773 GLU A O 1
ATOM 6241 N N . LEU A 1 774 ? -23.318 8.197 -8.897 1.00 31.94 774 LEU A N 1
ATOM 6242 C CA . LEU A 1 774 ? -23.686 6.787 -8.949 1.00 31.94 774 LEU A CA 1
ATOM 6243 C C . LEU A 1 774 ? -25.144 6.746 -9.397 1.00 31.94 774 LEU A C 1
ATOM 6245 O O . LEU A 1 774 ? -26.032 7.286 -8.737 1.00 31.94 774 LEU A O 1
ATOM 6249 N N . ASN A 1 775 ? -25.351 6.139 -10.558 1.00 29.48 775 ASN A N 1
ATOM 6250 C CA . ASN A 1 775 ? -26.589 6.072 -11.316 1.00 29.48 775 ASN A CA 1
ATOM 6251 C C . ASN A 1 775 ? -27.700 5.314 -10.546 1.00 29.48 775 ASN A C 1
ATOM 6253 O O . ASN A 1 775 ? -28.091 4.208 -10.900 1.00 29.48 775 ASN A O 1
ATOM 6257 N N . LEU A 1 776 ? -28.242 5.910 -9.479 1.00 33.41 776 LEU A N 1
ATOM 6258 C CA . LEU A 1 776 ? -29.453 5.470 -8.768 1.00 33.41 776 LEU A CA 1
ATOM 6259 C C . LEU A 1 776 ? -30.727 5.981 -9.467 1.00 33.41 776 LEU A C 1
ATOM 6261 O O . LEU A 1 776 ? -31.751 6.238 -8.834 1.00 33.41 776 LEU A O 1
ATOM 6265 N N . SER A 1 777 ? -30.686 6.126 -10.791 1.00 28.22 777 SER A N 1
ATOM 6266 C CA . SER A 1 777 ? -31.793 6.604 -11.620 1.00 28.22 777 SER A CA 1
ATOM 6267 C C . SER A 1 777 ? -32.795 5.489 -11.958 1.00 28.22 777 SER A C 1
ATOM 6269 O O . SER A 1 777 ? -33.263 5.387 -13.086 1.00 28.22 777 SER A O 1
ATOM 6271 N N . ASN A 1 778 ? -33.187 4.659 -10.981 1.00 31.17 778 ASN A N 1
ATOM 6272 C CA . ASN A 1 778 ? -34.345 3.779 -11.153 1.00 31.17 778 ASN A CA 1
ATOM 6273 C C . ASN A 1 778 ? -35.631 4.543 -10.757 1.00 31.17 778 ASN A C 1
ATOM 6275 O O . ASN A 1 778 ? -35.853 4.763 -9.563 1.00 31.17 778 ASN A O 1
ATOM 6279 N N . PRO A 1 779 ? -36.507 4.952 -11.699 1.00 27.17 779 PRO A N 1
ATOM 6280 C CA . PRO A 1 779 ? -37.633 5.855 -11.425 1.00 27.17 779 PRO A CA 1
ATOM 6281 C C . PRO A 1 779 ? -38.804 5.203 -10.668 1.00 27.17 779 PRO A C 1
ATOM 6283 O O . PRO A 1 779 ? -39.843 5.837 -10.487 1.00 27.17 779 PRO A O 1
ATOM 6286 N N . LEU A 1 780 ? -38.679 3.936 -10.259 1.00 27.05 780 LEU A N 1
ATOM 6287 C CA . LEU A 1 780 ? -39.783 3.128 -9.728 1.00 27.05 780 LEU A CA 1
ATOM 6288 C C . LEU A 1 780 ? -39.692 2.804 -8.231 1.00 27.05 780 LEU A C 1
ATOM 6290 O O . LEU A 1 780 ? -40.558 2.097 -7.715 1.00 27.05 780 LEU A O 1
ATOM 6294 N N . LEU A 1 781 ? -38.711 3.340 -7.500 1.00 28.73 781 LEU A N 1
ATOM 6295 C CA . LEU A 1 781 ? -38.662 3.224 -6.041 1.00 28.73 781 LEU A CA 1
ATOM 6296 C C . LEU A 1 781 ? -38.578 4.619 -5.406 1.00 28.73 781 LEU A C 1
ATOM 6298 O O . LEU A 1 781 ? -37.683 5.384 -5.761 1.00 28.73 781 LEU A O 1
ATOM 6302 N N . PRO A 1 782 ? -39.490 4.984 -4.480 1.00 27.62 782 PRO A N 1
ATOM 6303 C CA . PRO A 1 782 ? -39.394 6.262 -3.788 1.00 27.62 782 PRO A CA 1
ATOM 6304 C C . PRO A 1 782 ? -38.050 6.352 -3.042 1.00 27.62 782 PRO A C 1
ATOM 6306 O O . PRO A 1 782 ? -37.561 5.315 -2.577 1.00 27.62 782 PRO A O 1
ATOM 6309 N N . PRO A 1 783 ? -37.463 7.558 -2.910 1.00 33.69 783 PRO A N 1
ATOM 6310 C CA . PRO A 1 783 ? -36.180 7.764 -2.245 1.00 33.69 783 PRO A CA 1
ATOM 6311 C C . PRO A 1 783 ? -36.218 7.146 -0.842 1.00 33.69 783 PRO A C 1
ATOM 6313 O O . PRO A 1 783 ? -36.969 7.596 0.025 1.00 33.69 783 PRO A O 1
ATOM 6316 N N . ARG A 1 784 ? -35.487 6.045 -0.638 1.00 43.75 784 ARG A N 1
ATOM 6317 C CA . ARG A 1 784 ? -35.474 5.340 0.646 1.00 43.75 784 ARG A CA 1
ATOM 6318 C C . ARG A 1 784 ? -34.484 6.037 1.570 1.00 43.75 784 ARG A C 1
ATOM 6320 O O . ARG A 1 784 ? -33.283 5.821 1.464 1.00 43.75 784 ARG A O 1
ATOM 6327 N N . VAL A 1 785 ? -35.013 6.835 2.490 1.00 47.03 785 VAL A N 1
ATOM 6328 C CA . VAL A 1 785 ? -34.306 7.298 3.690 1.00 47.03 785 VAL A CA 1
ATOM 6329 C C . VAL A 1 785 ? -33.919 6.058 4.501 1.00 47.03 785 VAL A C 1
ATOM 6331 O O . VAL A 1 785 ? -34.802 5.385 5.035 1.00 47.03 785 VAL A O 1
ATOM 6334 N N . GLN A 1 786 ? -32.631 5.708 4.553 1.00 51.94 786 GLN A N 1
ATOM 6335 C CA . GLN A 1 786 ? -32.142 4.686 5.481 1.00 51.94 786 GLN A CA 1
ATOM 6336 C C . GLN A 1 786 ? -31.600 5.368 6.750 1.00 51.94 786 GLN A C 1
ATOM 6338 O O . GLN A 1 786 ? -30.705 6.207 6.629 1.00 51.94 786 GLN A O 1
ATOM 6343 N N . PRO A 1 787 ? -32.118 5.032 7.949 1.00 58.72 787 PRO A N 1
ATOM 6344 C CA . PRO A 1 787 ? -31.449 5.361 9.206 1.00 58.72 787 PRO A CA 1
ATOM 6345 C C . PRO A 1 787 ? -30.058 4.739 9.202 1.00 58.72 787 PRO A C 1
ATOM 6347 O O . PRO A 1 787 ? -29.941 3.526 9.054 1.00 58.72 787 PRO A O 1
ATOM 6350 N N . GLY A 1 788 ? -29.027 5.560 9.363 1.00 70.06 788 GLY A N 1
ATOM 6351 C CA . GLY A 1 788 ? -27.645 5.114 9.545 1.00 70.06 788 GLY A CA 1
ATOM 6352 C C . GLY A 1 788 ? -27.018 5.647 10.826 1.00 70.06 788 GLY A C 1
ATOM 6353 O O . GLY A 1 788 ? -25.803 5.667 10.956 1.00 70.06 788 GLY A O 1
ATOM 6354 N N . ASP A 1 789 ? -27.826 6.161 11.748 1.00 85.25 789 ASP A N 1
ATOM 6355 C CA . ASP A 1 789 ? -27.336 6.861 12.928 1.00 85.25 789 ASP A CA 1
ATOM 6356 C C . ASP A 1 789 ? -26.812 5.919 14.015 1.00 85.25 789 ASP A C 1
ATOM 6358 O O . ASP A 1 789 ? -25.898 6.278 14.749 1.00 85.25 789 ASP A O 1
ATOM 6362 N N . ASP A 1 790 ? -27.318 4.689 14.093 1.00 91.50 790 ASP A N 1
ATOM 6363 C CA . ASP A 1 790 ? -26.735 3.643 14.935 1.00 91.50 790 ASP A CA 1
ATOM 6364 C C . ASP A 1 790 ? -25.333 3.231 14.462 1.00 91.50 790 ASP A C 1
ATOM 6366 O O . ASP A 1 790 ? -24.446 3.033 15.293 1.00 91.50 790 ASP A O 1
ATOM 6370 N N . GLN A 1 791 ? -25.109 3.197 13.146 1.00 93.19 791 GLN A N 1
ATOM 6371 C CA . GLN A 1 791 ? -23.792 3.018 12.539 1.00 93.19 791 GLN A CA 1
ATOM 6372 C C . GLN A 1 791 ? -22.826 4.130 12.971 1.00 93.19 791 GLN A C 1
ATOM 6374 O O . GLN A 1 791 ? -21.691 3.851 13.370 1.00 93.19 791 GLN A O 1
ATOM 6379 N N . SER A 1 792 ? -23.277 5.387 12.962 1.00 94.69 792 SER A N 1
ATOM 6380 C CA . SER A 1 792 ? -22.461 6.522 13.400 1.00 94.69 792 SER A CA 1
ATOM 6381 C C . SER A 1 792 ? -22.200 6.507 14.915 1.00 94.69 792 SER A C 1
ATOM 6383 O O . SER A 1 792 ? -21.064 6.717 15.338 1.00 94.69 792 SER A O 1
ATOM 6385 N N . ILE A 1 793 ? -23.217 6.206 15.735 1.00 96.19 793 ILE A N 1
ATOM 6386 C CA . ILE A 1 793 ? -23.100 6.045 17.197 1.00 96.19 793 ILE A CA 1
ATOM 6387 C C . ILE A 1 793 ? -22.080 4.954 17.538 1.00 96.19 793 ILE A C 1
ATOM 6389 O O . ILE A 1 793 ? -21.182 5.177 18.348 1.00 96.19 793 ILE A O 1
ATOM 6393 N N . HIS A 1 794 ? -22.190 3.791 16.895 1.00 97.44 794 HIS A N 1
ATOM 6394 C CA . HIS A 1 794 ? -21.308 2.648 17.115 1.00 97.44 794 HIS A CA 1
ATOM 6395 C C . HIS A 1 794 ? -19.836 3.010 16.867 1.00 97.44 794 HIS A C 1
ATOM 6397 O O . HIS A 1 794 ? -18.982 2.762 17.721 1.00 97.44 794 HIS A O 1
ATOM 6403 N N . ASN A 1 795 ? -19.545 3.654 15.732 1.00 97.69 795 ASN A N 1
ATOM 6404 C CA . ASN A 1 795 ? -18.189 4.083 15.385 1.00 97.69 795 ASN A CA 1
ATOM 6405 C C . ASN A 1 795 ? -17.678 5.180 16.327 1.00 97.69 795 ASN A C 1
ATOM 6407 O O . ASN A 1 795 ? -16.554 5.086 16.820 1.00 97.69 795 ASN A O 1
ATOM 6411 N N . TYR A 1 796 ? -18.509 6.177 16.648 1.00 97.50 796 TYR A N 1
ATOM 6412 C CA . TYR A 1 796 ? -18.163 7.218 17.617 1.00 97.50 796 TYR A CA 1
ATOM 6413 C C . TYR A 1 796 ? -17.756 6.624 18.969 1.00 97.50 796 TYR A C 1
ATOM 6415 O O . TYR A 1 796 ? -16.709 6.982 19.511 1.00 97.50 796 TYR A O 1
ATOM 6423 N N . LEU A 1 797 ? -18.547 5.695 19.511 1.00 98.06 797 LEU A N 1
ATOM 6424 C CA . LEU A 1 797 ? -18.267 5.090 20.810 1.00 98.06 797 LEU A CA 1
ATOM 6425 C C . LEU A 1 797 ? -16.962 4.287 20.804 1.00 98.06 797 LEU A C 1
ATOM 6427 O O . LEU A 1 797 ? -16.195 4.376 21.764 1.00 98.06 797 LEU A O 1
ATOM 6431 N N . TYR A 1 798 ? -16.687 3.531 19.738 1.00 98.00 798 TYR A N 1
ATOM 6432 C CA . TYR A 1 798 ? -15.440 2.777 19.630 1.00 98.00 798 TYR A CA 1
ATOM 6433 C C . TYR A 1 798 ? -14.226 3.709 19.543 1.00 98.00 798 TYR A C 1
ATOM 6435 O O . TYR A 1 798 ? -13.326 3.638 20.379 1.00 98.00 798 TYR A O 1
ATOM 6443 N N . TYR A 1 799 ? -14.219 4.630 18.575 1.00 96.94 799 TYR A N 1
ATOM 6444 C CA . TYR A 1 799 ? -13.049 5.465 18.287 1.00 96.94 799 TYR A CA 1
ATOM 6445 C C . TYR A 1 799 ? -12.789 6.559 19.328 1.00 96.94 799 TYR A C 1
ATOM 6447 O O . TYR A 1 799 ? -11.676 7.070 19.409 1.00 96.94 799 TYR A O 1
ATOM 6455 N N . THR A 1 800 ? -13.769 6.876 20.177 1.00 95.50 800 THR A N 1
ATOM 6456 C CA . THR A 1 800 ? -13.561 7.740 21.352 1.00 95.50 800 THR A CA 1
ATOM 6457 C C . THR A 1 800 ? -13.229 6.969 22.633 1.00 95.50 800 THR A C 1
ATOM 6459 O O . THR A 1 800 ? -13.166 7.570 23.706 1.00 95.50 800 THR A O 1
ATOM 6462 N N . GLY A 1 801 ? -13.021 5.649 22.550 1.00 95.38 801 GLY A N 1
ATOM 6463 C CA . GLY A 1 801 ? -12.641 4.812 23.691 1.00 95.38 801 GLY A CA 1
ATOM 6464 C C . GLY A 1 801 ? -13.754 4.614 24.726 1.00 95.38 801 GLY A C 1
ATOM 6465 O O . GLY A 1 801 ? -13.476 4.302 25.882 1.00 95.38 801 GLY A O 1
ATOM 6466 N N . ARG A 1 802 ? -15.021 4.811 24.339 1.00 96.62 802 ARG A N 1
ATOM 6467 C CA . ARG A 1 802 ? -16.190 4.655 25.224 1.00 96.62 802 ARG A CA 1
ATOM 6468 C C . ARG A 1 802 ? -16.691 3.215 25.301 1.00 96.62 802 ARG A C 1
ATOM 6470 O O . ARG A 1 802 ? -17.394 2.868 26.246 1.00 96.62 802 ARG A O 1
ATOM 6477 N N . LEU A 1 803 ? -16.320 2.367 24.341 1.00 96.69 803 LEU A N 1
ATOM 6478 C CA . LEU A 1 803 ? -16.564 0.928 24.418 1.00 96.69 803 LEU A CA 1
ATOM 6479 C C . LEU A 1 803 ? -15.432 0.245 25.187 1.00 96.69 803 LEU A C 1
ATOM 6481 O O . LEU A 1 803 ? -14.319 0.087 24.689 1.00 96.69 803 LEU A O 1
ATOM 6485 N N . LYS A 1 804 ? -15.724 -0.169 26.420 1.00 93.44 804 LYS A N 1
ATOM 6486 C CA . LYS A 1 804 ? -14.744 -0.823 27.287 1.00 93.44 804 LYS A CA 1
ATOM 6487 C C . LYS A 1 804 ? -14.355 -2.203 26.746 1.00 93.44 804 LYS A C 1
ATOM 6489 O O . LYS A 1 804 ? -15.226 -3.016 26.449 1.00 93.44 804 LYS A O 1
ATOM 6494 N N . ASP A 1 805 ? -13.049 -2.473 26.693 1.00 93.94 805 ASP A N 1
ATOM 6495 C CA . ASP A 1 805 ? -12.468 -3.762 26.281 1.00 93.94 805 ASP A CA 1
ATOM 6496 C C . ASP A 1 805 ? -12.948 -4.249 24.895 1.00 93.94 805 ASP A C 1
ATOM 6498 O O . ASP A 1 805 ? -13.002 -5.455 24.630 1.00 93.94 805 ASP A O 1
ATOM 6502 N N . ALA A 1 806 ? -13.325 -3.308 24.023 1.00 97.12 806 ALA A N 1
ATOM 6503 C CA . ALA A 1 806 ? -13.759 -3.594 22.668 1.00 97.12 806 ALA A CA 1
ATOM 6504 C C . ALA A 1 806 ? -12.574 -3.705 21.712 1.00 97.12 806 ALA A C 1
ATOM 6506 O O . ALA A 1 806 ? -11.635 -2.914 21.763 1.00 97.12 806 ALA A O 1
ATOM 6507 N N . VAL A 1 807 ? -12.658 -4.673 20.803 1.00 97.56 807 VAL A N 1
ATOM 6508 C CA . VAL A 1 807 ? -11.650 -4.913 19.772 1.00 97.56 807 VAL A CA 1
ATOM 6509 C C . VAL A 1 807 ? -12.317 -4.899 18.404 1.00 97.56 807 VAL A C 1
ATOM 6511 O O . VAL A 1 807 ? -13.279 -5.634 18.171 1.00 97.56 807 VAL A O 1
ATOM 6514 N N . ALA A 1 808 ? -11.782 -4.087 17.494 1.00 97.88 808 ALA A N 1
ATOM 6515 C CA . ALA A 1 808 ? -12.094 -4.181 16.076 1.00 97.88 808 ALA A CA 1
ATOM 6516 C C . ALA A 1 808 ? -11.455 -5.442 15.487 1.00 97.88 808 ALA A C 1
ATOM 6518 O O . ALA A 1 808 ? -10.237 -5.626 15.518 1.00 97.88 808 ALA A O 1
ATOM 6519 N N . ILE A 1 809 ? -12.296 -6.329 14.972 1.00 98.00 809 ILE A N 1
ATOM 6520 C CA . ILE A 1 809 ? -11.888 -7.510 14.236 1.00 98.00 809 ILE A CA 1
ATOM 6521 C C . ILE A 1 809 ? -11.687 -7.102 12.774 1.00 98.00 809 ILE A C 1
ATOM 6523 O O . ILE A 1 809 ? -12.642 -6.623 12.153 1.00 98.00 809 ILE A O 1
ATOM 6527 N N . PRO A 1 810 ? -10.475 -7.300 12.218 1.00 97.19 810 PRO A N 1
ATOM 6528 C CA . PRO A 1 810 ? -10.180 -6.856 10.869 1.00 97.19 810 PRO A CA 1
ATOM 6529 C C . PRO A 1 810 ? -11.089 -7.473 9.815 1.00 97.19 810 PRO A C 1
ATOM 6531 O O . PRO A 1 810 ? -11.488 -8.639 9.932 1.00 97.19 810 PRO A O 1
ATOM 6534 N N . HIS A 1 811 ? -11.346 -6.708 8.758 1.00 96.44 811 HIS A N 1
ATOM 6535 C CA . HIS A 1 811 ? -12.167 -7.130 7.630 1.00 96.44 811 HIS A CA 1
ATOM 6536 C C . HIS A 1 811 ? -11.746 -8.517 7.124 1.00 96.44 811 HIS A C 1
ATOM 6538 O O . HIS A 1 811 ? -10.560 -8.789 6.910 1.00 96.44 811 HIS A O 1
ATOM 6544 N N . ARG A 1 812 ? -12.727 -9.415 6.961 1.00 94.38 812 ARG A N 1
ATOM 6545 C CA . ARG A 1 812 ? -12.524 -10.810 6.521 1.00 94.38 812 ARG A CA 1
ATOM 6546 C C . ARG A 1 812 ? -11.566 -11.628 7.385 1.00 94.38 812 ARG A C 1
ATOM 6548 O O . ARG A 1 812 ? -10.948 -12.588 6.912 1.00 94.38 812 ARG A O 1
ATOM 6555 N N . THR A 1 813 ? -11.468 -11.295 8.666 1.00 93.12 813 THR A N 1
ATOM 6556 C CA . THR A 1 813 ? -10.786 -12.112 9.666 1.00 93.12 813 THR A CA 1
ATOM 6557 C C . THR A 1 813 ? -11.772 -12.429 10.789 1.00 93.12 813 THR A C 1
ATOM 6559 O O . THR A 1 813 ? -12.566 -11.592 11.186 1.00 93.12 813 THR A O 1
ATOM 6562 N N . GLY A 1 814 ? -11.796 -13.663 11.289 1.00 94.88 814 GLY A N 1
ATOM 6563 C CA . GLY A 1 814 ? -12.638 -14.018 12.435 1.00 94.88 814 GLY A CA 1
ATOM 6564 C C . GLY A 1 814 ? -14.006 -14.649 12.125 1.00 94.88 814 GLY A C 1
ATOM 6565 O O . GLY A 1 814 ? -14.189 -15.244 11.058 1.00 94.88 814 GLY A O 1
ATOM 6566 N N . PRO A 1 815 ? -14.935 -14.660 13.104 1.00 96.69 815 PRO A N 1
ATOM 6567 C CA . PRO A 1 815 ? -16.153 -15.459 13.019 1.00 96.69 815 PRO A CA 1
ATOM 6568 C C . PRO A 1 815 ? -17.271 -14.798 12.202 1.00 96.69 815 PRO A C 1
ATOM 6570 O O . PRO A 1 815 ? -18.102 -15.524 11.661 1.00 96.69 815 PRO A O 1
ATOM 6573 N N . LEU A 1 816 ? -17.295 -13.471 12.069 1.00 97.25 816 LEU A N 1
ATOM 6574 C CA . LEU A 1 816 ? -18.310 -12.748 11.297 1.00 97.25 816 LEU A CA 1
ATOM 6575 C C . LEU A 1 816 ? -17.631 -11.934 10.194 1.00 97.25 816 LEU A C 1
ATOM 6577 O O . LEU A 1 816 ? -16.568 -11.356 10.411 1.00 97.25 816 LEU A O 1
ATOM 6581 N N . HIS A 1 817 ? -18.236 -11.926 9.009 1.00 96.44 817 HIS A N 1
ATOM 6582 C CA . HIS A 1 817 ? -17.754 -11.199 7.842 1.00 96.44 817 HIS A CA 1
ATOM 6583 C C . HIS A 1 817 ? -18.853 -10.266 7.331 1.00 96.44 817 HIS A C 1
ATOM 6585 O O . HIS A 1 817 ? -19.933 -10.714 6.944 1.00 96.44 817 HIS A O 1
ATOM 6591 N N . VAL A 1 818 ? -18.551 -8.969 7.329 1.00 96.19 818 VAL A N 1
ATOM 6592 C CA . VAL A 1 818 ? -19.392 -7.909 6.772 1.00 96.19 818 VAL A CA 1
ATOM 6593 C C . VAL A 1 818 ? -19.010 -7.686 5.309 1.00 96.19 818 VAL A C 1
ATOM 6595 O O . VAL A 1 818 ? -17.924 -7.182 5.030 1.00 96.19 818 VAL A O 1
ATOM 6598 N N . VAL A 1 819 ? -19.885 -8.090 4.383 1.00 95.38 819 VAL A N 1
ATOM 6599 C CA . VAL A 1 819 ? -19.616 -8.051 2.931 1.00 95.38 819 VAL A CA 1
ATOM 6600 C C . VAL A 1 819 ? -20.226 -6.841 2.223 1.00 95.38 819 VAL A C 1
ATOM 6602 O O . VAL A 1 819 ? -20.076 -6.731 1.015 1.00 95.38 819 VAL A O 1
ATOM 6605 N N . GLY A 1 820 ? -20.954 -5.953 2.906 1.00 91.56 820 GLY A N 1
ATOM 6606 C CA . GLY A 1 820 ? -21.922 -5.065 2.252 1.00 91.56 820 GLY A CA 1
ATOM 6607 C C . GLY A 1 820 ? -21.381 -4.227 1.094 1.00 91.56 820 GLY A C 1
ATOM 6608 O O . GLY A 1 820 ? -21.900 -4.321 -0.020 1.00 91.56 820 GLY A O 1
ATOM 6609 N N . VAL A 1 821 ? -20.343 -3.422 1.335 1.00 90.06 821 VAL A N 1
ATOM 6610 C CA . VAL A 1 821 ? -19.733 -2.578 0.291 1.00 90.06 821 VAL A CA 1
ATOM 6611 C C . VAL A 1 821 ? -19.041 -3.424 -0.781 1.00 90.06 821 VAL A C 1
ATOM 6613 O O . VAL A 1 821 ? -19.260 -3.181 -1.964 1.00 90.06 821 VAL A O 1
ATOM 6616 N N . GLU A 1 822 ? -18.284 -4.458 -0.399 1.00 93.31 822 GLU A N 1
ATOM 6617 C CA . GLU A 1 822 ? -17.586 -5.356 -1.337 1.00 93.31 822 GLU A CA 1
ATOM 6618 C C . GLU A 1 822 ? -18.573 -6.074 -2.277 1.00 93.31 822 GLU A C 1
ATOM 6620 O O . GLU A 1 822 ? -18.405 -6.082 -3.495 1.00 93.31 822 GLU A O 1
ATOM 6625 N N . ALA A 1 823 ? -19.659 -6.614 -1.724 1.00 92.81 823 ALA A N 1
ATOM 6626 C CA . ALA A 1 823 ? -20.728 -7.275 -2.461 1.00 92.81 823 ALA A CA 1
ATOM 6627 C C . ALA A 1 823 ? -21.477 -6.303 -3.384 1.00 92.81 823 ALA A C 1
ATOM 6629 O O . ALA A 1 823 ? -21.761 -6.646 -4.533 1.00 92.81 823 ALA A O 1
ATOM 6630 N N . SER A 1 824 ? -21.755 -5.087 -2.904 1.00 90.19 824 SER A N 1
ATOM 6631 C CA . SER A 1 824 ? -22.381 -4.023 -3.695 1.00 90.19 824 SER A CA 1
ATOM 6632 C C . SER A 1 824 ? -21.495 -3.597 -4.866 1.00 90.19 824 SER A C 1
ATOM 6634 O O . SER A 1 824 ? -21.984 -3.437 -5.983 1.00 90.19 824 SER A O 1
ATOM 6636 N N . ASP A 1 825 ? -20.191 -3.445 -4.641 1.00 89.50 825 ASP A N 1
ATOM 6637 C CA . ASP A 1 825 ? -19.228 -3.104 -5.687 1.00 89.50 825 ASP A CA 1
ATOM 6638 C C . ASP A 1 825 ? -19.134 -4.204 -6.743 1.00 89.50 825 ASP A C 1
ATOM 6640 O O . ASP A 1 825 ? -19.197 -3.917 -7.938 1.00 89.50 825 ASP A O 1
ATOM 6644 N N . ILE A 1 826 ? -19.072 -5.469 -6.327 1.00 90.06 826 ILE A N 1
ATOM 6645 C CA . ILE A 1 826 ? -19.081 -6.614 -7.244 1.00 90.06 826 ILE A CA 1
ATOM 6646 C C . ILE A 1 826 ? -20.353 -6.631 -8.094 1.00 90.06 826 ILE A C 1
ATOM 6648 O O . ILE A 1 826 ? -20.276 -6.818 -9.312 1.00 90.06 826 ILE A O 1
ATOM 6652 N N . TYR A 1 827 ? -21.510 -6.420 -7.465 1.00 86.62 827 TYR A N 1
ATOM 6653 C CA . TYR A 1 827 ? -22.801 -6.411 -8.141 1.00 86.62 827 TYR A CA 1
ATOM 6654 C C . TYR A 1 827 ? -22.928 -5.246 -9.137 1.00 86.62 827 TYR A C 1
ATOM 6656 O O . TYR A 1 827 ? -23.261 -5.452 -10.307 1.00 86.62 827 TYR A O 1
ATOM 6664 N N . ASN A 1 828 ? -22.624 -4.024 -8.698 1.00 82.00 828 ASN A N 1
ATOM 6665 C CA . ASN A 1 828 ? -22.841 -2.821 -9.500 1.00 82.00 828 ASN A CA 1
ATOM 6666 C C . ASN A 1 828 ? -21.761 -2.613 -10.567 1.00 82.00 828 ASN A C 1
ATOM 6668 O O . ASN A 1 828 ? -22.091 -2.284 -11.700 1.00 82.00 828 ASN A O 1
ATOM 6672 N N . LYS A 1 829 ? -20.476 -2.775 -10.227 1.00 80.69 829 LYS A N 1
ATOM 6673 C CA . LYS A 1 829 ? -19.374 -2.382 -11.123 1.00 80.69 829 LYS A CA 1
ATOM 6674 C C . LYS A 1 829 ? -19.024 -3.467 -12.129 1.00 80.69 829 LYS A C 1
ATOM 6676 O O . LYS A 1 829 ? -18.715 -3.155 -13.270 1.00 80.69 829 LYS A O 1
ATOM 6681 N N . ASN A 1 830 ? -19.079 -4.733 -11.719 1.00 74.81 830 ASN A N 1
ATOM 6682 C CA . ASN A 1 830 ? -18.549 -5.812 -12.548 1.00 74.81 830 ASN A CA 1
ATOM 6683 C C . ASN A 1 830 ? -19.667 -6.690 -13.103 1.00 74.81 830 ASN A C 1
ATOM 6685 O O . ASN A 1 830 ? -19.702 -6.942 -14.301 1.00 74.81 830 ASN A O 1
ATOM 6689 N N . ALA A 1 831 ? -20.598 -7.131 -12.255 1.00 71.75 831 ALA A N 1
ATOM 6690 C CA . ALA A 1 831 ? -21.647 -8.039 -12.704 1.00 71.75 831 ALA A CA 1
ATOM 6691 C C . ALA A 1 831 ? -22.652 -7.391 -13.651 1.00 71.75 831 ALA A C 1
ATOM 6693 O O . ALA A 1 831 ? -23.106 -8.028 -14.599 1.00 71.75 831 ALA A O 1
ATOM 6694 N N . THR A 1 832 ? -22.974 -6.123 -13.403 1.00 72.06 832 THR A N 1
ATOM 6695 C CA . THR A 1 832 ? -23.914 -5.384 -14.244 1.00 72.06 832 THR A CA 1
ATOM 6696 C C . THR A 1 832 ? -23.316 -5.095 -15.618 1.00 72.06 832 THR A C 1
ATOM 6698 O O . THR A 1 832 ? -23.938 -5.411 -16.627 1.00 72.06 832 THR A O 1
ATOM 6701 N N . VAL A 1 833 ? -22.071 -4.616 -15.658 1.00 76.38 833 VAL A N 1
ATOM 6702 C CA . VAL A 1 833 ? -21.346 -4.344 -16.908 1.00 76.38 833 VAL A CA 1
ATOM 6703 C C . VAL A 1 833 ? -21.142 -5.619 -17.728 1.00 76.38 833 VAL A C 1
ATOM 6705 O O . VAL A 1 833 ? -21.433 -5.630 -18.918 1.00 76.38 833 VAL A O 1
ATOM 6708 N N . GLU A 1 834 ? -20.716 -6.725 -17.109 1.00 75.12 834 GLU A N 1
ATOM 6709 C CA . GLU A 1 834 ? -20.529 -7.992 -17.833 1.00 75.12 834 GLU A CA 1
ATOM 6710 C C . GLU A 1 834 ? -21.841 -8.556 -18.396 1.00 75.12 834 GLU A C 1
ATOM 6712 O O . GLU A 1 834 ? -21.839 -9.202 -19.446 1.00 75.12 834 GLU A O 1
ATOM 6717 N N . ALA A 1 835 ? -22.967 -8.323 -17.718 1.00 72.75 835 ALA A N 1
ATOM 6718 C CA . ALA A 1 835 ? -24.277 -8.685 -18.242 1.00 72.75 835 ALA A CA 1
ATOM 6719 C C . ALA A 1 835 ? -24.665 -7.811 -19.440 1.00 72.75 835 ALA A C 1
ATOM 6721 O O . ALA A 1 835 ? -25.047 -8.348 -20.482 1.00 72.75 835 ALA A O 1
ATOM 6722 N N . GLU A 1 836 ? -24.496 -6.493 -19.336 1.00 75.62 836 GLU A N 1
ATOM 6723 C CA . GLU A 1 836 ? -24.742 -5.567 -20.446 1.00 75.62 836 GLU A CA 1
ATOM 6724 C C . GLU A 1 836 ? -23.885 -5.924 -21.677 1.00 75.62 836 GLU A C 1
ATOM 6726 O O . GLU A 1 836 ? -24.406 -6.027 -22.789 1.00 75.62 836 GLU A O 1
ATOM 6731 N N . GLU A 1 837 ? -22.595 -6.224 -21.489 1.00 79.75 837 GLU A N 1
ATOM 6732 C CA . GLU A 1 837 ? -21.689 -6.669 -22.560 1.00 79.75 837 GLU A CA 1
ATOM 6733 C C . GLU A 1 837 ? -22.101 -8.012 -23.183 1.00 79.75 837 GLU A C 1
ATOM 6735 O O . GLU A 1 837 ? -21.903 -8.238 -24.380 1.00 79.75 837 GLU A O 1
ATOM 6740 N N . ALA A 1 838 ? -22.711 -8.902 -22.398 1.00 76.56 838 ALA A N 1
ATOM 6741 C CA . ALA A 1 838 ? -23.252 -10.171 -22.875 1.00 76.56 838 ALA A CA 1
ATOM 6742 C C . ALA A 1 838 ? -24.610 -10.029 -23.595 1.00 76.56 838 ALA A C 1
ATOM 6744 O O . ALA A 1 838 ? -25.183 -11.041 -24.011 1.00 76.56 838 ALA A O 1
ATOM 6745 N N . GLY A 1 839 ? -25.126 -8.805 -23.765 1.00 79.62 839 GLY A N 1
ATOM 6746 C CA . GLY A 1 839 ? -26.424 -8.543 -24.391 1.00 79.62 839 GLY A CA 1
ATOM 6747 C C . GLY A 1 839 ? -27.606 -8.940 -23.504 1.00 79.62 839 GLY A C 1
ATOM 6748 O O . GLY A 1 839 ? -28.636 -9.394 -24.005 1.00 79.62 839 GLY A O 1
ATOM 6749 N N . VAL A 1 840 ? -27.438 -8.835 -22.186 1.00 73.12 840 VAL A N 1
ATOM 6750 C CA . VAL A 1 840 ? -28.498 -9.058 -21.205 1.00 73.12 840 VAL A CA 1
ATOM 6751 C C . VAL A 1 840 ? -29.103 -7.716 -20.806 1.00 73.12 840 VAL A C 1
ATOM 6753 O O . VAL A 1 840 ? -28.480 -6.933 -20.097 1.00 73.12 840 VAL A O 1
ATOM 6756 N N . ASP A 1 841 ? -30.351 -7.492 -21.213 1.00 60.50 841 ASP A N 1
ATOM 6757 C CA . ASP A 1 841 ? -31.046 -6.215 -21.002 1.00 60.50 841 ASP A CA 1
ATOM 6758 C C . ASP A 1 841 ? -31.682 -6.064 -19.599 1.00 60.50 841 ASP A C 1
ATOM 6760 O O . ASP A 1 841 ? -32.067 -4.960 -19.217 1.00 60.50 841 ASP A O 1
ATOM 6764 N N . ASP A 1 842 ? -31.831 -7.148 -18.821 1.00 61.06 842 ASP A N 1
ATOM 6765 C CA . ASP A 1 842 ? -32.440 -7.100 -17.480 1.00 61.06 842 ASP A CA 1
ATOM 6766 C C . ASP A 1 842 ? -31.853 -8.142 -16.508 1.00 61.06 842 ASP A C 1
ATOM 6768 O O . ASP A 1 842 ? -32.154 -9.339 -16.562 1.00 61.06 842 ASP A O 1
ATOM 6772 N N . LEU A 1 843 ? -31.053 -7.664 -15.553 1.00 57.16 843 LEU A N 1
ATOM 6773 C CA . LEU A 1 843 ? -30.475 -8.463 -14.465 1.00 57.16 843 LEU A CA 1
ATOM 6774 C C . LEU A 1 843 ? -31.509 -8.985 -13.461 1.00 57.16 843 LEU A C 1
ATOM 6776 O O . LEU A 1 843 ? -31.226 -9.945 -12.738 1.00 57.16 843 LEU A O 1
ATOM 6780 N N . TRP A 1 844 ? -32.701 -8.383 -13.389 1.00 55.62 844 TRP A N 1
ATOM 6781 C CA . TRP A 1 844 ? -33.765 -8.851 -12.497 1.00 55.62 844 TRP A CA 1
ATOM 6782 C C . TRP A 1 844 ? -34.439 -10.121 -13.017 1.00 55.62 844 TRP A C 1
ATOM 6784 O O . TRP A 1 844 ? -34.959 -10.896 -12.214 1.00 55.62 844 TRP A O 1
ATOM 6794 N N . GLY A 1 845 ? -34.385 -10.364 -14.331 1.00 56.31 845 GLY A N 1
ATOM 6795 C CA . GLY A 1 845 ? -34.899 -11.575 -14.973 1.00 56.31 845 GLY A CA 1
ATOM 6796 C C . GLY A 1 845 ? -33.935 -12.768 -14.967 1.00 56.31 845 GLY A C 1
ATOM 6797 O O . GLY A 1 845 ? -34.360 -13.883 -15.273 1.00 56.31 845 GLY A O 1
ATOM 6798 N N . LEU A 1 846 ? -32.661 -12.568 -14.608 1.00 55.50 846 LEU A N 1
ATOM 6799 C CA . LEU A 1 846 ? -31.618 -13.596 -14.665 1.00 55.50 846 LEU A CA 1
ATOM 6800 C C . LEU A 1 846 ? -31.129 -14.016 -13.277 1.00 55.50 846 LEU A C 1
ATOM 6802 O O . LEU A 1 846 ? -30.001 -13.730 -12.866 1.00 55.50 846 LEU A O 1
ATOM 6806 N N . GLU A 1 847 ? -31.960 -14.776 -12.563 1.00 58.56 847 GLU A N 1
ATOM 6807 C CA . GLU A 1 847 ? -31.426 -15.672 -11.533 1.00 58.56 847 GLU A CA 1
ATOM 6808 C C . GLU A 1 847 ? -30.350 -16.567 -12.177 1.00 58.56 847 GLU A C 1
ATOM 6810 O O . GLU A 1 847 ? -30.653 -17.361 -13.066 1.00 58.56 847 GLU A O 1
ATOM 6815 N N . GLY A 1 848 ? -29.093 -16.437 -11.735 1.00 57.66 848 GLY A N 1
ATOM 6816 C CA . GLY A 1 848 ? -28.018 -17.338 -12.154 1.00 57.66 848 GLY A CA 1
ATOM 6817 C C . GLY A 1 848 ? -27.187 -16.912 -13.364 1.00 57.66 848 GLY A C 1
ATOM 6818 O O . GLY A 1 848 ? -26.629 -17.787 -14.014 1.00 57.66 848 GLY A O 1
ATOM 6819 N N . PHE A 1 849 ? -27.045 -15.614 -13.661 1.00 66.62 849 PHE A N 1
ATOM 6820 C CA . PHE A 1 849 ? -26.189 -15.137 -14.767 1.00 66.62 849 PHE A CA 1
ATOM 6821 C C . PHE A 1 849 ? -24.783 -15.783 -14.791 1.00 66.62 849 PHE A C 1
ATOM 6823 O O . PHE A 1 849 ? -24.326 -16.238 -15.838 1.00 66.62 849 PHE A O 1
ATOM 6830 N N . TYR A 1 850 ? -24.126 -15.914 -13.631 1.00 68.12 850 TYR A N 1
ATOM 6831 C CA . TYR A 1 850 ? -22.829 -16.604 -13.512 1.00 68.12 850 TYR A CA 1
ATOM 6832 C C . TYR A 1 850 ? -22.919 -18.110 -13.279 1.00 68.12 850 TYR A C 1
ATOM 6834 O O . TYR A 1 850 ? -21.908 -18.810 -13.337 1.00 68.12 850 TYR A O 1
ATOM 6842 N N . VAL A 1 851 ? -24.117 -18.629 -13.030 1.00 67.50 851 VAL A N 1
ATOM 6843 C CA . VAL A 1 851 ? -24.342 -20.047 -12.776 1.00 67.50 851 VAL A CA 1
ATOM 6844 C C . VAL A 1 851 ? -24.439 -20.769 -14.115 1.00 67.50 851 VAL A C 1
ATOM 6846 O O . VAL A 1 851 ? -25.514 -21.012 -14.663 1.00 67.50 851 VAL A O 1
ATOM 6849 N N . LYS A 1 852 ? -23.274 -21.126 -14.658 1.00 66.19 852 LYS A N 1
ATOM 6850 C CA . LYS A 1 852 ? -23.182 -21.959 -15.861 1.00 66.19 852 LYS A CA 1
ATOM 6851 C C . LYS A 1 852 ? -23.705 -23.361 -15.559 1.00 66.19 852 LYS A C 1
ATOM 6853 O O . LYS A 1 852 ? -23.375 -23.942 -14.530 1.00 66.19 852 LYS A O 1
ATOM 6858 N N . ASP A 1 853 ? -24.533 -23.898 -16.452 1.00 70.81 853 ASP A N 1
ATOM 6859 C CA . ASP A 1 853 ? -24.955 -25.307 -16.454 1.00 70.81 853 ASP A CA 1
ATOM 6860 C C . ASP A 1 853 ? -25.578 -25.818 -15.136 1.00 70.81 853 ASP A C 1
ATOM 6862 O O . ASP A 1 853 ? -25.516 -27.004 -14.811 1.00 70.81 853 ASP A O 1
ATOM 6866 N N . GLY A 1 854 ? -26.202 -24.926 -14.358 1.00 72.50 854 GLY A N 1
ATOM 6867 C CA . GLY A 1 854 ? -26.799 -25.277 -13.067 1.00 72.50 854 GLY A CA 1
ATOM 6868 C C . GLY A 1 854 ? -25.782 -25.522 -11.947 1.00 72.50 854 GLY A C 1
ATOM 6869 O O . GLY A 1 854 ? -26.154 -26.077 -10.908 1.00 72.50 854 GLY A O 1
ATOM 6870 N N . ASP A 1 855 ? -24.526 -25.098 -12.116 1.00 85.06 855 ASP A N 1
ATOM 6871 C CA . ASP A 1 855 ? -23.485 -25.144 -11.088 1.00 85.06 855 ASP A CA 1
ATOM 6872 C C . ASP A 1 855 ? -23.647 -24.017 -10.057 1.00 85.06 855 ASP A C 1
ATOM 6874 O O . ASP A 1 855 ? -22.827 -23.113 -9.903 1.00 85.06 855 ASP A O 1
ATOM 6878 N N . TRP A 1 856 ? -24.768 -24.062 -9.339 1.00 87.12 856 TRP A N 1
ATOM 6879 C CA . TRP A 1 856 ? -25.165 -23.051 -8.358 1.00 87.12 856 TRP A CA 1
ATOM 6880 C C . TRP A 1 856 ? -24.148 -22.876 -7.221 1.00 87.12 856 TRP A C 1
ATOM 6882 O O . TRP A 1 856 ? -24.239 -21.904 -6.482 1.00 87.12 856 TRP A O 1
ATOM 6892 N N . ARG A 1 857 ? -23.187 -23.797 -7.065 1.00 90.25 857 ARG A N 1
ATOM 6893 C CA . ARG A 1 857 ? -22.118 -23.718 -6.060 1.00 90.25 857 ARG A CA 1
ATOM 6894 C C . ARG A 1 857 ? -20.957 -22.827 -6.491 1.00 90.25 857 ARG A C 1
ATOM 6896 O O . ARG A 1 857 ? -20.189 -22.417 -5.639 1.00 90.25 857 ARG A O 1
ATOM 6903 N N . ASN A 1 858 ? -20.853 -22.494 -7.770 1.00 90.06 858 ASN A N 1
ATOM 6904 C CA . ASN A 1 858 ? -19.883 -21.537 -8.293 1.00 90.06 858 ASN A CA 1
ATOM 6905 C C . ASN A 1 858 ? -20.608 -20.262 -8.750 1.00 90.06 858 ASN A C 1
ATOM 6907 O O . ASN A 1 858 ? -20.413 -19.774 -9.858 1.00 90.06 858 ASN A O 1
ATOM 6911 N N . TRP A 1 859 ? -21.495 -19.747 -7.889 1.00 90.00 859 TRP A N 1
ATOM 6912 C CA . TRP A 1 859 ? -22.347 -18.588 -8.183 1.00 90.00 859 TRP A CA 1
ATOM 6913 C C . TRP A 1 859 ? -21.579 -17.266 -8.272 1.00 90.00 859 TRP A C 1
ATOM 6915 O O . TRP A 1 859 ? -22.078 -16.313 -8.868 1.00 90.00 859 TRP A O 1
ATOM 6925 N N . LEU A 1 860 ? -20.369 -17.215 -7.709 1.00 90.00 860 LEU A N 1
ATOM 6926 C CA . LEU A 1 860 ? -19.466 -16.080 -7.810 1.00 90.00 860 LEU A CA 1
ATOM 6927 C C . LEU A 1 860 ? -18.150 -16.518 -8.478 1.00 90.00 860 LEU A C 1
ATOM 6929 O O . LEU A 1 860 ? -17.552 -17.501 -8.039 1.00 90.00 860 LEU A O 1
ATOM 6933 N N . PRO A 1 861 ? -17.666 -15.806 -9.512 1.00 87.06 861 PRO A N 1
ATOM 6934 C CA . PRO A 1 861 ? -16.397 -16.123 -10.162 1.00 87.06 861 PRO A CA 1
ATOM 6935 C C . PRO A 1 861 ? -15.191 -16.154 -9.206 1.00 87.06 861 PRO A C 1
ATOM 6937 O O . PRO A 1 861 ? -15.031 -15.282 -8.353 1.00 87.06 861 PRO A O 1
ATOM 6940 N N . GLU A 1 862 ? -14.279 -17.110 -9.412 1.00 88.25 862 GLU A N 1
ATOM 6941 C CA . GLU A 1 862 ? -13.097 -17.324 -8.555 1.00 88.25 862 GLU A CA 1
ATOM 6942 C C . GLU A 1 862 ? -12.177 -16.096 -8.468 1.00 88.25 862 GLU A C 1
ATOM 6944 O O . GLU A 1 862 ? -11.566 -15.852 -7.431 1.00 88.25 862 GLU A O 1
ATOM 6949 N N . ARG A 1 863 ? -12.140 -15.261 -9.516 1.00 88.75 863 ARG A N 1
ATOM 6950 C CA . ARG A 1 863 ? -11.347 -14.017 -9.557 1.00 88.75 863 ARG A CA 1
ATOM 6951 C C . ARG A 1 863 ? -11.656 -13.041 -8.415 1.00 88.75 863 ARG A C 1
ATOM 6953 O O . ARG A 1 863 ? -10.810 -12.216 -8.099 1.00 88.75 863 ARG A O 1
ATOM 6960 N N . TYR A 1 864 ? -12.848 -13.115 -7.816 1.00 89.38 864 TYR A N 1
ATOM 6961 C CA . TYR A 1 864 ? -13.209 -12.273 -6.672 1.00 89.38 864 TYR A CA 1
ATOM 6962 C C . TYR A 1 864 ? -12.624 -12.791 -5.353 1.00 89.38 864 TYR A C 1
ATOM 6964 O O . TYR A 1 864 ? -12.622 -12.068 -4.364 1.00 89.38 864 TYR A O 1
ATOM 6972 N N . GLY A 1 865 ? -12.152 -14.044 -5.305 1.00 91.50 865 GLY A N 1
ATOM 6973 C CA . GLY A 1 865 ? -11.524 -14.626 -4.117 1.00 91.50 865 GLY A CA 1
ATOM 6974 C C . GLY A 1 865 ? -12.422 -14.625 -2.876 1.00 91.50 865 GLY A C 1
ATOM 6975 O O . GLY A 1 865 ? -11.914 -14.569 -1.757 1.00 91.50 865 GLY A O 1
ATOM 6976 N N . LEU A 1 866 ? -13.745 -14.626 -3.067 1.00 94.81 866 LEU A N 1
ATOM 6977 C CA . LEU A 1 866 ? -14.739 -14.453 -2.004 1.00 94.81 866 LEU A CA 1
ATOM 6978 C C . LEU A 1 866 ? -15.549 -15.696 -1.693 1.00 94.81 866 LEU A C 1
ATOM 6980 O O . LEU A 1 866 ? -16.208 -15.724 -0.661 1.00 94.81 866 LEU A O 1
ATOM 6984 N N . THR A 1 867 ? -15.528 -16.700 -2.565 1.00 95.25 867 THR A N 1
ATOM 6985 C CA . THR A 1 867 ? -16.246 -17.954 -2.346 1.00 95.25 867 THR A CA 1
ATOM 6986 C C . THR A 1 867 ? -15.319 -19.149 -2.505 1.00 95.25 867 THR A C 1
ATOM 6988 O O . THR A 1 867 ? -14.337 -19.099 -3.243 1.00 95.25 867 THR A O 1
ATOM 6991 N N . GLU A 1 868 ? -15.614 -20.223 -1.779 1.00 93.50 868 GLU A N 1
ATOM 6992 C CA . GLU A 1 868 ? -14.925 -21.504 -1.907 1.00 93.50 868 GLU A CA 1
ATOM 6993 C C . GLU A 1 868 ? -15.455 -22.265 -3.141 1.00 93.50 868 GLU A C 1
ATOM 6995 O O . GLU A 1 868 ? -16.658 -22.566 -3.204 1.00 93.50 868 GLU A O 1
ATOM 7000 N N . PRO A 1 869 ? -14.584 -22.620 -4.109 1.00 89.62 869 PRO A N 1
ATOM 7001 C CA . PRO A 1 869 ? -14.996 -23.355 -5.297 1.00 89.62 869 PRO A CA 1
ATOM 7002 C C . PRO A 1 869 ? -15.684 -24.678 -4.958 1.00 89.62 869 PRO A C 1
ATOM 7004 O O . PRO A 1 869 ? -15.226 -25.463 -4.126 1.00 89.62 869 PRO A O 1
ATOM 7007 N N . GLY A 1 870 ? -16.801 -24.945 -5.629 1.00 89.12 870 GLY A N 1
ATOM 7008 C CA . GLY A 1 870 ? -17.570 -26.174 -5.459 1.00 89.12 870 GLY A CA 1
ATOM 7009 C C . GLY A 1 870 ? -18.449 -26.225 -4.208 1.00 89.12 870 GLY A C 1
ATOM 7010 O O . GLY A 1 870 ? -19.188 -27.202 -4.061 1.00 89.12 870 GLY A O 1
ATOM 7011 N N . THR A 1 871 ? -18.437 -25.205 -3.341 1.00 90.25 871 THR A N 1
ATOM 7012 C CA . THR A 1 871 ? -19.409 -25.052 -2.238 1.00 90.25 871 THR A CA 1
ATOM 7013 C C . THR A 1 871 ? -20.191 -23.742 -2.327 1.00 90.25 871 THR A C 1
ATOM 7015 O O . THR A 1 871 ? -21.384 -23.719 -2.004 1.00 90.25 871 THR A O 1
ATOM 7018 N N . GLY A 1 872 ? -19.550 -22.672 -2.802 1.00 92.25 872 GLY A N 1
ATOM 7019 C CA . GLY A 1 872 ? -20.127 -21.332 -2.896 1.00 92.25 872 GLY A CA 1
ATOM 7020 C C . GLY A 1 872 ? -20.187 -20.609 -1.555 1.00 92.25 872 GLY A C 1
ATOM 7021 O O . GLY A 1 872 ? -20.829 -19.568 -1.458 1.00 92.25 872 GLY A O 1
ATOM 7022 N N . LEU A 1 873 ? -19.550 -21.162 -0.519 1.00 94.50 873 LEU A N 1
ATOM 7023 C CA . LEU A 1 873 ? -19.483 -20.540 0.798 1.00 94.50 873 LEU A CA 1
ATOM 7024 C C . LEU A 1 873 ? -18.581 -19.314 0.749 1.00 94.50 873 LEU A C 1
ATOM 7026 O O . LEU A 1 873 ? -17.476 -19.396 0.220 1.00 94.50 873 LEU A O 1
ATOM 7030 N N . VAL A 1 874 ? -19.011 -18.213 1.357 1.00 96.12 874 VAL A N 1
ATOM 7031 C CA . VAL A 1 874 ? -18.210 -16.992 1.453 1.00 96.12 874 VAL A CA 1
ATOM 7032 C C . VAL A 1 874 ? -17.026 -17.209 2.394 1.00 96.12 874 VAL A C 1
ATOM 7034 O O . VAL A 1 874 ? -17.195 -17.723 3.505 1.00 96.12 874 VAL A O 1
ATOM 7037 N N . THR A 1 875 ? -15.825 -16.829 1.964 1.00 96.25 875 THR A N 1
ATOM 7038 C CA . THR A 1 875 ? -14.569 -17.097 2.674 1.00 96.25 875 THR A CA 1
ATOM 7039 C C . THR A 1 875 ? -13.922 -15.841 3.257 1.00 96.25 875 THR A C 1
ATOM 7041 O O . THR A 1 875 ? -13.937 -14.746 2.689 1.00 96.25 875 THR A O 1
ATOM 7044 N N . ASN A 1 876 ? -13.281 -16.028 4.406 1.00 95.62 876 ASN A N 1
ATOM 7045 C CA . ASN A 1 876 ? -12.321 -15.092 4.977 1.00 95.62 876 ASN A CA 1
ATOM 7046 C C . ASN A 1 876 ? -11.038 -15.033 4.126 1.00 95.62 876 ASN A C 1
ATOM 7048 O O . ASN A 1 876 ? -10.825 -15.863 3.240 1.00 95.62 876 ASN A O 1
ATOM 7052 N N . LEU A 1 877 ? -10.145 -14.086 4.432 1.00 93.50 877 LEU A N 1
ATOM 7053 C CA . LEU A 1 877 ? -8.852 -13.938 3.740 1.00 93.50 877 LEU A CA 1
ATOM 7054 C C . LEU A 1 877 ? -7.928 -15.156 3.899 1.00 93.50 877 LEU A C 1
ATOM 7056 O O . LEU A 1 877 ? -7.018 -15.350 3.100 1.00 93.50 877 LEU A O 1
ATOM 7060 N N . ASP A 1 878 ? -8.156 -15.994 4.913 1.00 91.44 878 ASP A N 1
ATOM 7061 C CA . ASP A 1 878 ? -7.433 -17.256 5.111 1.00 91.44 878 ASP A CA 1
ATOM 7062 C C . ASP A 1 878 ? -7.993 -18.421 4.267 1.00 91.44 878 ASP A C 1
ATOM 7064 O O . ASP A 1 878 ? -7.573 -19.569 4.433 1.00 91.44 878 ASP A O 1
ATOM 7068 N N . GLY A 1 879 ? -8.962 -18.139 3.389 1.00 92.25 879 GLY A N 1
ATOM 7069 C CA . GLY A 1 879 ? -9.636 -19.107 2.527 1.00 92.25 879 GLY A CA 1
ATOM 7070 C C . GLY A 1 879 ? -10.677 -19.967 3.243 1.00 92.25 879 GLY A C 1
ATOM 7071 O O . GLY A 1 879 ? -11.353 -20.768 2.602 1.00 92.25 879 GLY A O 1
ATOM 7072 N N . ARG A 1 880 ? -10.852 -19.832 4.564 1.00 92.62 880 ARG A N 1
ATOM 7073 C CA . ARG A 1 880 ? -11.853 -20.609 5.302 1.00 92.62 880 ARG A CA 1
ATOM 7074 C C . ARG A 1 880 ? -13.217 -19.920 5.222 1.00 92.62 880 ARG A C 1
ATOM 7076 O O . ARG A 1 880 ? -13.285 -18.701 5.351 1.00 92.62 880 ARG A O 1
ATOM 7083 N N . PRO A 1 881 ? -14.321 -20.680 5.129 1.00 93.81 881 PRO A N 1
ATOM 7084 C CA . PRO A 1 881 ? -15.663 -20.121 5.242 1.00 93.81 881 PRO A CA 1
ATOM 7085 C C . PRO A 1 881 ? -15.862 -19.300 6.522 1.00 93.81 881 PRO A C 1
ATOM 7087 O O . PRO A 1 881 ? -15.610 -19.817 7.624 1.00 93.81 881 PRO A O 1
ATOM 7090 N N . SER A 1 882 ? -16.342 -18.062 6.367 1.00 95.25 882 SER A N 1
ATOM 7091 C CA . SER A 1 882 ? -16.775 -17.184 7.463 1.00 95.25 882 SER A CA 1
ATOM 7092 C C . SER A 1 882 ? -17.938 -17.845 8.207 1.00 95.25 882 SER A C 1
ATOM 7094 O O . SER A 1 882 ? -18.773 -18.492 7.572 1.00 95.25 882 SER A O 1
ATOM 7096 N N . ALA A 1 883 ? -18.012 -17.751 9.539 1.00 96.88 883 ALA A N 1
ATOM 7097 C CA . ALA A 1 883 ? -19.081 -18.445 10.267 1.00 96.88 883 ALA A CA 1
ATOM 7098 C C . ALA A 1 883 ? -20.436 -17.771 10.052 1.00 96.88 883 ALA A C 1
ATOM 7100 O O . ALA A 1 883 ? -21.420 -18.463 9.793 1.00 96.88 883 ALA A O 1
ATOM 7101 N N . GLN A 1 884 ? -20.452 -16.441 10.076 1.00 97.81 884 GLN A N 1
ATOM 7102 C CA . GLN A 1 884 ? -21.565 -15.615 9.633 1.00 97.81 884 GLN A CA 1
ATOM 7103 C C . GLN A 1 884 ? -21.141 -14.728 8.458 1.00 97.81 884 GLN A C 1
ATOM 7105 O O . GLN A 1 884 ? -20.019 -14.219 8.436 1.00 97.81 884 GLN A O 1
ATOM 7110 N N . VAL A 1 885 ? -22.063 -14.530 7.521 1.00 97.81 885 VAL A N 1
ATOM 7111 C CA . VAL A 1 885 ? -21.993 -13.521 6.462 1.00 97.81 885 VAL A CA 1
ATOM 7112 C C . VAL A 1 885 ? -23.107 -12.509 6.718 1.00 97.81 885 VAL A C 1
ATOM 7114 O O . VAL A 1 885 ? -24.263 -12.913 6.847 1.00 97.81 885 VAL A O 1
ATOM 7117 N N . HIS A 1 886 ? -22.760 -11.229 6.819 1.00 97.62 886 HIS A N 1
ATOM 7118 C CA . HIS A 1 886 ? -23.668 -10.117 7.106 1.00 97.62 886 HIS A CA 1
ATOM 7119 C C . HIS A 1 886 ? -23.685 -9.115 5.940 1.00 97.62 886 HIS A C 1
ATOM 7121 O O . HIS A 1 886 ? -22.651 -8.900 5.308 1.00 97.62 886 HIS A O 1
ATOM 7127 N N . GLN A 1 887 ? -24.847 -8.505 5.671 1.00 95.06 887 GLN A N 1
ATOM 7128 C CA . GLN A 1 887 ? -25.153 -7.679 4.488 1.00 95.06 887 GLN A CA 1
ATOM 7129 C C . GLN A 1 887 ? -25.082 -8.443 3.158 1.00 95.06 887 GLN A C 1
ATOM 7131 O O . GLN A 1 887 ? -24.715 -7.909 2.111 1.00 95.06 887 GLN A O 1
ATOM 7136 N N . GLU A 1 888 ? -25.460 -9.719 3.178 1.00 94.75 888 GLU A N 1
ATOM 7137 C CA . GLU A 1 888 ? -25.398 -10.593 2.004 1.00 94.75 888 GLU A CA 1
ATOM 7138 C C . GLU A 1 888 ? -26.341 -10.170 0.869 1.00 94.75 888 GLU A C 1
ATOM 7140 O O . GLU A 1 888 ? -26.049 -10.389 -0.304 1.00 94.75 888 GLU A O 1
ATOM 7145 N N . ASN A 1 889 ? -27.441 -9.489 1.194 1.00 91.94 889 ASN A N 1
ATOM 7146 C CA . ASN A 1 889 ? -28.401 -8.984 0.212 1.00 91.94 889 ASN A CA 1
ATOM 7147 C C . ASN A 1 889 ? -27.779 -7.991 -0.793 1.00 91.94 889 ASN A C 1
ATOM 7149 O O . ASN A 1 889 ? -28.367 -7.734 -1.846 1.00 91.94 889 ASN A O 1
ATOM 7153 N N . ARG A 1 890 ? -26.591 -7.446 -0.494 1.00 93.44 890 ARG A N 1
ATOM 7154 C CA . ARG A 1 890 ? -25.829 -6.556 -1.379 1.00 93.44 890 ARG A CA 1
ATOM 7155 C C . ARG A 1 890 ? -25.236 -7.271 -2.592 1.00 93.44 890 ARG A C 1
ATOM 7157 O O . ARG A 1 890 ? -24.943 -6.604 -3.575 1.00 93.44 890 ARG A O 1
ATOM 7164 N N . PHE A 1 891 ? -25.173 -8.606 -2.588 1.00 91.00 891 PHE A N 1
ATOM 7165 C CA . PHE A 1 891 ? -24.882 -9.393 -3.793 1.00 91.00 891 PHE A CA 1
ATOM 7166 C C . PHE A 1 891 ? -26.024 -9.366 -4.827 1.00 91.00 891 PHE A C 1
ATOM 7168 O O . PHE A 1 891 ? -25.859 -9.870 -5.940 1.00 91.00 891 PHE A O 1
ATOM 7175 N N . GLY A 1 892 ? -27.193 -8.808 -4.491 1.00 88.31 892 GLY A N 1
ATOM 7176 C CA . GLY A 1 892 ? -28.305 -8.659 -5.426 1.00 88.31 892 GLY A CA 1
ATOM 7177 C C . GLY A 1 892 ? -28.812 -10.003 -5.957 1.00 88.31 892 GLY A C 1
ATOM 7178 O O . GLY A 1 892 ? -29.121 -10.910 -5.191 1.00 88.31 892 GLY A O 1
ATOM 7179 N N . SER A 1 893 ? -28.951 -10.150 -7.279 1.00 84.12 893 SER A N 1
ATOM 7180 C CA . SER A 1 893 ? -29.353 -11.427 -7.898 1.00 84.12 893 SER A CA 1
ATOM 7181 C C . SER A 1 893 ? -28.275 -12.508 -7.908 1.00 84.12 893 SER A C 1
ATOM 7183 O O . SER A 1 893 ? -28.631 -13.670 -8.111 1.00 84.12 893 SER A O 1
ATOM 7185 N N . LEU A 1 894 ? -27.006 -12.178 -7.649 1.00 83.75 894 LEU A N 1
ATOM 7186 C CA . LEU A 1 894 ? -25.894 -13.125 -7.787 1.00 83.75 894 LEU A CA 1
ATOM 7187 C C . LEU A 1 894 ? -26.021 -14.311 -6.834 1.00 83.75 894 LEU A C 1
ATOM 7189 O O . LEU A 1 894 ? -25.844 -15.459 -7.237 1.00 83.75 894 LEU A O 1
ATOM 7193 N N . ASN A 1 895 ? -26.374 -14.044 -5.579 1.00 88.50 895 ASN A N 1
ATOM 7194 C CA . ASN A 1 895 ? -26.439 -15.079 -4.556 1.00 88.50 895 ASN A CA 1
ATOM 7195 C C . ASN A 1 895 ? -27.838 -15.693 -4.391 1.00 88.50 895 ASN A C 1
ATOM 7197 O O . ASN A 1 895 ? -27.969 -16.732 -3.744 1.00 88.50 895 ASN A O 1
ATOM 7201 N N . ARG A 1 896 ? -28.884 -15.104 -4.995 1.00 86.69 896 ARG A N 1
ATOM 7202 C CA . ARG A 1 896 ? -30.278 -15.546 -4.817 1.00 86.69 896 ARG A CA 1
ATOM 7203 C C . ARG A 1 896 ? -30.476 -17.006 -5.197 1.00 86.69 896 ARG A C 1
ATOM 7205 O O . ARG A 1 896 ? -31.129 -17.743 -4.460 1.00 86.69 896 ARG A O 1
ATOM 7212 N N . GLN A 1 897 ? -29.883 -17.443 -6.310 1.00 85.62 897 GLN A N 1
ATOM 7213 C CA . GLN A 1 897 ? -29.980 -18.839 -6.730 1.00 85.62 897 GLN A CA 1
ATOM 7214 C C . GLN A 1 897 ? -29.256 -19.767 -5.752 1.00 85.62 897 GLN A C 1
ATOM 7216 O O . GLN A 1 897 ? -29.816 -20.792 -5.374 1.00 85.62 897 GLN A O 1
ATOM 7221 N N . TRP A 1 898 ? -28.050 -19.409 -5.302 1.00 90.75 898 TRP A N 1
ATOM 7222 C CA . TRP A 1 898 ? -27.337 -20.196 -4.297 1.00 90.75 898 TRP A CA 1
ATOM 7223 C C . TRP A 1 898 ? -28.159 -20.306 -3.008 1.00 90.75 898 TRP A C 1
ATOM 7225 O O . TRP A 1 898 ? -28.435 -21.417 -2.563 1.00 90.75 898 TRP A O 1
ATOM 7235 N N . MET A 1 899 ? -28.674 -19.190 -2.485 1.00 90.31 899 MET A N 1
ATOM 7236 C CA . MET A 1 899 ? -29.520 -19.158 -1.285 1.00 90.31 899 MET A CA 1
ATOM 7237 C C . MET A 1 899 ? -30.781 -20.008 -1.430 1.00 90.31 899 MET A C 1
ATOM 7239 O O . MET A 1 899 ? -31.089 -20.830 -0.564 1.00 90.31 899 MET A O 1
ATOM 7243 N N . ARG A 1 900 ? -31.484 -19.878 -2.558 1.00 89.19 900 ARG A N 1
ATOM 7244 C CA . ARG A 1 900 ? -32.646 -20.708 -2.880 1.00 89.19 900 ARG A CA 1
ATOM 7245 C C . ARG A 1 900 ? -32.289 -22.193 -2.869 1.00 89.19 900 ARG A C 1
ATOM 7247 O O . ARG A 1 900 ? -33.001 -22.981 -2.253 1.00 89.19 900 ARG A O 1
ATOM 7254 N N . MET A 1 901 ? -31.174 -22.574 -3.489 1.00 89.69 901 MET A N 1
ATOM 7255 C CA . MET A 1 901 ? -30.721 -23.966 -3.535 1.00 89.69 901 MET A CA 1
ATOM 7256 C C . MET A 1 901 ? -30.307 -24.491 -2.156 1.00 89.69 901 MET A C 1
ATOM 7258 O O . MET A 1 901 ? -30.576 -25.655 -1.857 1.00 89.69 901 MET A O 1
ATOM 7262 N N . MET A 1 902 ? -29.722 -23.652 -1.297 1.00 89.38 902 MET A N 1
ATOM 7263 C CA . MET A 1 902 ? -29.415 -23.995 0.097 1.00 89.38 902 MET A CA 1
ATOM 7264 C C . MET A 1 902 ? -30.690 -24.212 0.926 1.00 89.38 902 MET A C 1
ATOM 7266 O O . MET A 1 902 ? -30.734 -25.119 1.757 1.00 89.38 902 MET A O 1
ATOM 7270 N N . ILE A 1 903 ? -31.752 -23.439 0.676 1.00 86.56 903 ILE A N 1
ATOM 7271 C CA . ILE A 1 903 ? -33.061 -23.626 1.321 1.00 86.56 903 ILE A CA 1
ATOM 7272 C C . ILE A 1 903 ? -33.753 -24.894 0.793 1.00 86.56 903 ILE A C 1
ATOM 7274 O O . ILE A 1 903 ? -34.191 -25.726 1.586 1.00 86.56 903 ILE A O 1
ATOM 7278 N N . GLU A 1 904 ? -33.826 -25.077 -0.529 1.00 87.12 904 GLU A N 1
ATOM 7279 C CA . GLU A 1 904 ? -34.546 -26.188 -1.172 1.00 87.12 904 GLU A CA 1
ATOM 7280 C C . GLU A 1 904 ? -33.882 -27.551 -0.940 1.00 87.12 904 GLU A C 1
ATOM 7282 O O . GLU A 1 904 ? -34.562 -28.537 -0.653 1.00 87.12 904 GLU A O 1
ATOM 7287 N N . LYS A 1 905 ? -32.550 -27.632 -1.065 1.00 85.25 905 LYS A N 1
ATOM 7288 C CA . LYS A 1 905 ? -31.795 -28.887 -0.888 1.00 85.25 905 LYS A CA 1
ATOM 7289 C C . LYS A 1 905 ? -31.396 -29.144 0.563 1.00 85.25 905 LYS A C 1
ATOM 7291 O O . LYS A 1 905 ? -30.841 -30.202 0.864 1.00 85.25 905 LYS A O 1
ATOM 7296 N N . GLY A 1 906 ? -31.695 -28.194 1.444 1.00 81.75 906 GLY A N 1
ATOM 7297 C CA . GLY A 1 906 ? -31.157 -28.132 2.790 1.00 81.75 906 GLY A CA 1
ATOM 7298 C C . GLY A 1 906 ? -29.694 -27.695 2.784 1.00 81.75 906 GLY A C 1
ATOM 7299 O O . GLY A 1 906 ? -28.940 -27.967 1.852 1.00 81.75 906 GLY A O 1
ATOM 7300 N N . TRP A 1 907 ? -29.289 -27.029 3.862 1.00 82.50 907 TRP A N 1
ATOM 7301 C CA . TRP A 1 907 ? -27.930 -26.537 4.061 1.00 82.50 907 TRP A CA 1
ATOM 7302 C C . TRP A 1 907 ? -26.939 -27.735 4.064 1.00 82.50 907 TRP A C 1
ATOM 7304 O O . TRP A 1 907 ? -26.895 -28.486 5.045 1.00 82.50 907 TRP A O 1
ATOM 7314 N N . PRO A 1 908 ? -26.180 -27.989 2.970 1.00 56.03 908 PRO A N 1
ATOM 7315 C CA . PRO A 1 908 ? -25.689 -29.329 2.613 1.00 56.03 908 PRO A CA 1
ATOM 7316 C C . PRO A 1 908 ? -24.552 -29.886 3.474 1.00 56.03 908 PRO A C 1
ATOM 7318 O O . PRO A 1 908 ? -24.288 -31.088 3.444 1.00 56.03 908 PRO A O 1
ATOM 7321 N N . TYR A 1 909 ? -23.832 -29.050 4.220 1.00 55.81 909 TYR A N 1
ATOM 7322 C CA . TYR A 1 909 ? -22.491 -29.427 4.684 1.00 55.81 909 TYR A CA 1
ATOM 7323 C C . TYR A 1 909 ? -22.420 -30.001 6.102 1.00 55.81 909 TYR A C 1
ATOM 7325 O O . TYR A 1 909 ? -21.362 -30.468 6.520 1.00 55.81 909 TYR A O 1
ATOM 7333 N N . ASN A 1 910 ? -23.556 -30.125 6.794 1.00 49.62 910 ASN A N 1
ATOM 7334 C CA . ASN A 1 910 ? -23.605 -30.770 8.109 1.00 49.62 910 ASN A CA 1
ATOM 7335 C C . ASN A 1 910 ? -23.890 -32.280 8.093 1.00 49.62 910 ASN A C 1
ATOM 7337 O O . ASN A 1 910 ? -23.820 -32.923 9.142 1.00 49.62 910 ASN A O 1
ATOM 7341 N N . GLN A 1 911 ? -24.160 -32.882 6.928 1.00 50.91 911 GLN A N 1
ATOM 7342 C CA . GLN A 1 911 ? -24.338 -34.339 6.835 1.00 50.91 911 GLN A CA 1
ATOM 7343 C C . GLN A 1 911 ? -23.025 -35.095 6.581 1.00 50.91 911 GLN A C 1
ATOM 7345 O O . GLN A 1 911 ? -22.858 -36.197 7.099 1.00 50.91 911 GLN A O 1
ATOM 7350 N N . PHE A 1 912 ? -22.063 -34.501 5.866 1.00 44.69 912 PHE A N 1
ATOM 7351 C CA . PHE A 1 912 ? -20.804 -35.174 5.510 1.00 44.69 912 PHE A CA 1
ATOM 7352 C C . PHE A 1 912 ? -19.707 -35.100 6.587 1.00 44.69 912 PHE A C 1
ATOM 7354 O O . PHE A 1 912 ? -18.813 -35.943 6.585 1.00 44.69 912 PHE A O 1
ATOM 7361 N N . ASN A 1 913 ? -19.782 -34.167 7.545 1.00 42.84 913 ASN A N 1
ATOM 7362 C CA . ASN A 1 913 ? -18.729 -33.994 8.558 1.00 42.84 913 ASN A CA 1
ATOM 7363 C C . ASN A 1 913 ? -18.949 -34.745 9.882 1.00 42.84 913 ASN A C 1
ATOM 7365 O O . ASN A 1 913 ? -18.024 -34.837 10.686 1.00 42.84 913 ASN A O 1
ATOM 7369 N N . ARG A 1 914 ? -20.114 -35.376 10.103 1.00 44.50 914 ARG A N 1
ATOM 7370 C CA . ARG A 1 914 ? -20.334 -36.195 11.315 1.00 44.50 914 ARG A CA 1
ATOM 7371 C C . ARG A 1 914 ? -19.431 -37.436 11.396 1.00 44.50 914 ARG A C 1
ATOM 7373 O O . ARG A 1 914 ? -19.316 -38.015 12.470 1.00 44.50 914 ARG A O 1
ATOM 7380 N N . SER A 1 915 ? -18.789 -37.856 10.302 1.00 38.06 915 SER A N 1
ATOM 7381 C CA . SER A 1 915 ? -17.887 -39.019 10.301 1.00 38.06 915 SER A CA 1
ATOM 7382 C C . SER A 1 915 ? -16.397 -38.686 10.422 1.00 38.06 915 SER A C 1
ATOM 7384 O O . SER A 1 915 ? -15.616 -39.597 10.687 1.00 38.06 915 SER A O 1
ATOM 7386 N N . ILE A 1 916 ? -15.984 -37.431 10.212 1.00 44.47 916 ILE A N 1
ATOM 7387 C CA . ILE A 1 916 ? -14.556 -37.055 10.190 1.00 44.47 916 ILE A CA 1
ATOM 7388 C C . ILE A 1 916 ? -14.101 -36.502 11.552 1.00 44.47 916 ILE A C 1
ATOM 7390 O O . ILE A 1 916 ? -12.978 -36.777 11.970 1.00 44.47 916 ILE A O 1
ATOM 7394 N N . ASP A 1 917 ? -14.995 -35.867 12.314 1.00 40.22 917 ASP A N 1
ATOM 7395 C CA . ASP A 1 917 ? -14.664 -35.217 13.597 1.00 40.22 917 ASP A CA 1
ATOM 7396 C C . ASP A 1 917 ? -14.508 -36.171 14.804 1.00 40.22 917 ASP A C 1
ATOM 7398 O O . ASP A 1 917 ? -14.223 -35.742 15.915 1.00 40.22 917 ASP A O 1
ATOM 7402 N N . HIS A 1 918 ? -14.659 -37.488 14.618 1.00 39.72 918 HIS A N 1
ATOM 7403 C CA . HIS A 1 918 ? -14.374 -38.486 15.665 1.00 39.72 918 HIS A CA 1
ATOM 7404 C C . HIS A 1 918 ? -12.972 -39.116 15.561 1.00 39.72 918 HIS A C 1
ATOM 7406 O O . HIS A 1 918 ? -12.689 -40.093 16.256 1.00 39.72 918 HIS A O 1
ATOM 7412 N N . ARG A 1 919 ? -12.090 -38.599 14.693 1.00 32.75 919 ARG A N 1
ATOM 7413 C CA . ARG A 1 919 ? -10.717 -39.119 14.523 1.00 32.75 919 ARG A CA 1
ATOM 7414 C C . ARG A 1 919 ? -9.598 -38.075 14.627 1.00 32.75 919 ARG A C 1
ATOM 7416 O O . ARG A 1 919 ? -8.472 -38.405 14.257 1.00 32.75 919 ARG A O 1
ATOM 7423 N N . MET A 1 920 ? -9.867 -36.875 15.140 1.00 31.03 920 MET A N 1
ATOM 7424 C CA . MET A 1 920 ? -8.818 -35.914 15.510 1.00 31.03 920 MET A CA 1
ATOM 7425 C C . MET A 1 920 ? -8.860 -35.591 16.993 1.00 31.03 920 MET A C 1
ATOM 7427 O O . MET A 1 920 ? -9.975 -35.356 17.506 1.00 31.03 920 MET A O 1
#

Solvent-accessible surface area (backbone atoms only — not comparable to full-atom values): 52631 Å² total; per-residue (Å²): 134,88,90,88,84,88,86,86,87,85,87,83,87,88,85,87,83,88,82,92,82,91,76,94,73,95,72,82,87,72,97,73,82,78,76,62,78,69,62,74,71,68,61,73,70,78,65,77,83,66,96,69,77,82,83,80,75,50,78,90,73,35,59,71,47,83,52,94,61,29,36,40,32,50,48,72,34,38,83,78,51,91,76,55,73,92,65,60,78,86,81,87,67,53,74,69,45,47,58,66,57,65,69,73,76,89,51,69,69,61,48,39,54,52,12,47,42,55,76,27,48,59,48,98,78,69,56,76,42,49,32,37,39,31,25,55,47,73,88,72,38,70,66,43,49,47,39,40,22,43,38,40,29,58,58,31,48,30,39,34,33,33,33,49,41,47,43,39,67,67,43,82,46,77,69,74,63,41,80,91,32,72,60,34,52,47,59,31,55,51,31,31,93,71,20,36,24,30,55,26,38,38,44,76,35,78,78,55,77,73,60,94,49,43,62,51,56,55,45,63,51,34,51,58,37,47,57,51,40,46,74,73,61,56,43,41,83,22,37,39,33,42,32,54,58,44,29,30,52,33,43,69,48,53,50,35,73,23,35,31,51,47,78,46,60,52,83,97,60,49,39,54,57,27,28,39,24,22,30,13,42,41,19,30,39,20,83,73,26,45,54,60,52,91,84,47,61,50,73,39,28,27,36,30,28,16,46,34,25,51,88,44,25,57,56,90,71,23,39,72,62,86,38,67,57,72,64,52,63,92,80,40,74,68,74,82,86,79,51,86,87,62,71,64,36,76,57,96,63,60,74,74,49,62,60,48,79,64,37,67,84,77,37,74,83,70,38,36,38,30,33,46,60,42,42,60,72,73,49,82,71,39,44,79,46,48,29,79,82,78,40,64,30,14,34,29,52,42,72,48,57,93,42,62,66,56,47,38,51,43,39,46,31,30,81,86,50,35,88,59,37,89,82,44,46,64,58,72,70,38,71,65,43,29,55,26,46,37,46,58,69,54,78,56,54,89,79,45,68,49,65,65,49,70,77,38,89,88,54,93,70,59,56,53,53,69,45,56,71,54,36,52,52,42,37,51,52,41,34,54,37,50,55,51,37,44,71,73,35,74,84,64,70,86,70,86,55,76,66,63,62,44,80,83,48,76,88,68,89,85,88,89,88,87,86,89,85,89,82,80,89,78,83,81,78,82,86,76,90,64,81,60,70,68,53,84,71,71,50,47,45,68,27,12,32,43,35,32,62,46,59,90,63,56,63,67,36,51,46,43,28,54,48,27,36,46,47,40,66,48,67,30,50,35,41,34,34,27,42,76,83,63,53,72,68,48,51,50,51,37,58,74,70,62,41,49,75,40,72,50,49,72,25,96,60,57,63,38,81,52,46,55,48,103,84,65,48,65,54,72,36,79,79,37,94,75,43,33,14,32,53,93,43,24,63,27,40,39,86,57,35,51,45,57,49,50,44,54,53,53,68,68,37,80,67,46,70,28,34,35,35,44,34,54,33,82,30,26,39,32,71,33,34,44,47,60,43,21,49,76,71,69,59,40,39,33,22,35,36,32,25,39,55,88,94,43,34,24,63,40,68,63,28,20,52,55,34,34,58,50,68,72,40,73,82,40,90,41,72,34,39,44,59,59,40,38,36,21,28,41,68,29,42,46,54,46,34,52,50,53,47,55,50,49,56,54,33,68,74,33,79,69,37,57,68,64,59,70,74,71,72,90,77,66,90,63,95,80,76,84,84,73,84,69,85,76,80,61,92,85,61,78,72,77,60,61,84,40,53,62,40,15,50,47,40,47,34,50,79,69,64,64,43,73,57,52,41,79,35,55,54,41,41,73,29,56,27,55,38,37,68,62,30,34,47,48,35,61,66,48,50,46,50,55,34,49,76,69,72,46,94,53,71,87,79,38,73,34,82,61,27,60,96,75,41,43,28,42,33,61,68,69,92,71,65,42,48,38,85,80,64,45,43,51,31,21,81,87,64,46,64,24,13,26,43,31,41,55,63,35,30,55,48,49,48,48,47,38,52,51,47,36,64,75,71,40,66,71,71,58,74,73,48,74,76,59,70,82,77,116

Radius of gyration: 36.22 Å; Cα contacts (8 Å, |Δi|>4): 1531; chains: 1; bounding box: 135×76×76 Å

Foldseek 3Di:
DDDDDDDDDDDDDDDDDDDDDDDDDDDDDDPDDPPPVVVQPPPPPPPPPDPPPPPDDDQVPFDWDDDPFWIKGWFAWLQRDDDDPVLDDDDDADPLLVVLLPPPDDDPVVLQVLQVQQPFGFDPDWFFFAEQEEAEDEPDDPLLLLLQLSLQALLHQEHEYEYEQAALQGHGHDDPLDPPDSVVNSSSPRRYDNYTYTYMYIYGDPVNSQFRGSCVVVQVRLQVSVVVCVSSPAAQQHKYKYFYSQKHFGSSLSRCNGTTPDPLRDPPAALQANKEWWWAFEAFQFLLLTDPSVQDTDTDDMMGGLLQAPPRHDCVQAPAQQAAAQPCRVPDGDDPPVCPPDSHYDDDDDPVVLVVSPPVVVDPPSHHHRDGSSCSPPHDGYDYTDTPVRATRMYGHHHNDQALVRVLCCQCGHDVHDVCSVVDFQVRSDVSSLSLLCSLVVVCCVPDCSNVVQPDPPHRDRSSCVPVVSRVVSSVSSNVRSVVSCVVCVPDDSPPCPVVVCVSPPVDDDDDDDDDDDDDDDDDFDDPVDQQDQDPDAFDLQLAEEEEEQEPHDPLLLCQAQQQQVLQVRNHAYEYEYEPDDDPNSVVSCVVSVHHYDYFAFAPAQPLQADQDVVGDRDRQCPDPQQTDTNVGSNDGPVLVSLVVVLVVLVVPPSNQWKYKAAYRRFKHFNHNQSVQCRVQSNAWQKEWEFDDLVDACVPCLAQVLCCQQVVDGLPRHTQTDLRIMMHTSVLSSLVSVQSNVLVVSLSVDNSNNDWPPPDCPDDDPVPPPPDPPPPVPVPDDPDTDNSSSSNSSSVCVSSVVRPRYDYDYALDGQEHECQVVLLCCQRPPVVVVCVVVVNPDPVPDQQPPPPPNLLQPLDPCVSVQADPSRRAGHGPVSHHRRMYGNNCSNPSSCVSVSVCCSVVPVPPSVPCPPPVVPD

Nearest PDB structures (foldseek):
  3u2x-assembly1_A  TM=5.485E-01  e=2.376E-04  Homo sapiens
  3t7n-assembly1_B  TM=5.827E-01  e=2.955E-04  Homo sapiens
  1zct-assembly1_A  TM=5.544E-01  e=2.955E-04  Oryctolagus cuniculus
  3usq-assembly1_A  TM=5.556E-01  e=1.990E-03  Oryctolagus cuniculus
  3u2w-assembly1_B  TM=5.995E-01  e=3.249E-03  Homo sapiens

Secondary structure (DSSP, 8-state):
------------------------------S-----TTHHHHSTTSSSS----STT--GGGS-EEE-SSEEEE-PPPTTSS---GGGPPP----HHHHHHHT--S--HHHHHHHHHTTTPBPPSS--PPPEEEEEEESS--HHHHHHHHHHTTTT-SEEEEEEESB-TT--B---SS-TT-HHHHHHHHHT-TTSEEEEEEEEE-TGGGG---TTHHHHHHHHHHHHHHHHTT--TTSEEEEE-TTEEE-HHHHHHHHHSB-GGG-TT--TTS-EEEE-EEEEESSTT-B--TTT------EEEEGGGBTTTS-TTTSPBP------EETTEEPPGGG-SS---------HHHHHHTT-TTTSTTS-PPBBPHHHHHHSS--EEE--TTS--SEEEEET--SSHHHHHHHHHHSSS--TTGGGS-HHHH-HHHHHHHHHHHTSSTTTSTHHHHHT-TTS---GGGSSHHHHHHHHHHHHHHHHHHHHH-TT------THHHHHHHTTS---------PPPPPPPPP---SPPPP--SPP-GGG-EEEEEETT--HHHHIIIIIHHHHTT--SEEEEEE-SS--HHHHHHHHHTT-EEEE-PBPSS--S---B-TTSPBP-GGG-TTT--BTT-TTS-HHHHHHHHHHHHHHH-TT--SEEEEE-SSSEEESS-HHHHHHHHT---SEEEEE--TT-BTTSTTTHHHHHHHHS----S-BPEEEEEEEEEHHHHHHHHHHHHHHHHHHHH-GGG-----TT-TTS--TT-SS-------TTS-------HHHHHHHHHHHTT-STTEEEEPTT-SSEEE-HHHHHHIIIIIIHHHHHHTT-S-TTS-TTTT-GGG-GGG-S-GGG--B-TTT--BB-TTSSBPSEEESGGGGTTTTHHHHHHHHHS--GGGTTGGGTTT--

pLDDT: mean 80.01, std 22.78, range [23.64, 98.81]